Protein AF-F6IHV5-F1 (afdb_monomer_lite)

Sequence (826 aa):
MSTTQKGNAFRDAVAQLLRAAGFSHTETEVQLGYKNADVSAVWLRDEVAGEQRYAFETKAYSSSLKLGECSQFAYDYGPLISNDTIDQAWLVSQGPITPEGRKAAQSQRGLQAMTFAELQRRLMRLDPYLKALVEAHQRSRLAEYYVPPETATGEDLAAFVEAWQAEQDAPPLFVLGPYGKGKSTFANHLAATMAARALDDPTARVPILVRLGEIADEQSLEGLLGKVLASQHRVPGYHFDTFAALNRNGRFLVIYDGFDEMKHGLTPSKFQTVLAELMKLDQGDARILVLGRDTAFHDDVEFKAVIDGVETTPAGRSVPTPGRRAYRHVEIRGFTPDEARSYVERYFPIRAAEEQDGPATDPKWVEQRVAELVSGRFDQLLERPVHAQMLCEIAAHSDQLRTDMSVYELFDSFVHYLLLRELEKRGRDKDFPIKVRRRFNASLAWWLWERGGASTTTLNDIPQSLCDEAARDISHSLQKEEMRRELIQGCLIEKGAQTIYFHRSIQEFLAAEYLIETDLLQRGGYGANWLQTLTSAVTPEVIEFVVAGANVNLERRERALKWFDALSSARAYRVPLAGFDLFIQLAKAVDGTLPAVPDSPWLVWLAFFMRTGAKDFAHRGRNTFPVLADMLLAARDADREVQAAILYALSRILFHARGGQDGSVALAASAHLPVERIKALVAEAAAKKSERQIVRYNEDYLLWSLLRSWRVERNDADVLTLMIDVTRMHDDAMGVMPDGFDSDVDNPQQTVSLTVQSLYVALGNRKPPVSERDIDAIRPFFNDAKLRAAFSPVEIIHRQTAPVLETAPPVRVAKPKLGLRTAQRE

Secondary structure (DSSP, 8-state):
--HHHHHHHHHHHHHHHHHHTT-EEEEEEEEETTEEEEEEEEEE-STTS-EEEEEEEEE--SSPBPHHHHHHHHHHHHHHHHTTS-SEEEEEESS-B-HHHHHHHTSSTTEEEEEHHHHHHHHS--HHHHHHHHHHHHHTTHHHH----BBTTS-BHHHHHHHHHHSTTPPPEEEE--TTSSHHHHHHHHHHHHHHHHHH-TTSPEEEEEEGGGSTT--SHHHHHIIIIIIIS--TT--HHHHHHHHHTT-EEEEEE-HHHHHTTS-HHHHHHHHHHHGGG--TT-EEEEEE-GGGTSS-HHHHHHHHTEEE-TTS-EEEPTT-PPPEEEEBP---HHHHHHHHHHHHHHHHTT-SSSGGGSHHHHHHHHHHHTSSTTHHHHTSHHHHHHHHHHHTSSSS--TT--HHHHHHHHHHHHHHHHHTSTT--TTS-HHHHHHHHHHHHHHHHHTT--SEEETTT--HHHHHHHTTT------HHHHHHHHHHTSSSEE-SSEEE--HHHHHHHHHHHHHHS-GGGSTTSGGGHHHHHHHH--HHHHHHHHHHHTSSHHHHHHHHHHHHHHHT---S-B-HHHHHHHHHHHHHTTEE--SS-SSHHHHHHHHHHHH--SSSS---TTHHHHHHHHHHHTTTS-HHHHHHHHHHHHHHHHT--S--HHHHHHHHHHHS-HHHHHHHHHHHHH-TTS-EEEETTT-HHHHHHHHHEEEEE-TT--EEEEEEHHHHHHHHHHH----BPP--SS---EEEEEHHHHHHHHHHSSSPPPHHHHHHHHHHHH-HHHHTTEEEE-------S----------------EE------

Structure (mmCIF, N/CA/C/O backbone):
data_AF-F6IHV5-F1
#
_entry.id   AF-F6IHV5-F1
#
loop_
_atom_site.group_PDB
_atom_site.id
_atom_site.type_symbol
_atom_site.label_atom_id
_atom_site.label_alt_id
_atom_site.label_comp_id
_atom_site.label_asym_id
_atom_site.label_entity_id
_atom_site.label_seq_id
_atom_site.pdbx_PDB_ins_code
_atom_site.Cartn_x
_atom_site.Cartn_y
_atom_site.Cartn_z
_atom_site.occupancy
_atom_site.B_iso_or_equiv
_atom_site.auth_seq_id
_atom_site.auth_comp_id
_atom_site.auth_asym_id
_atom_site.auth_atom_id
_atom_site.pdbx_PDB_model_num
ATOM 1 N N . MET A 1 1 ? -2.225 33.677 29.943 1.00 59.94 1 MET A N 1
ATOM 2 C CA . MET A 1 1 ? -3.652 34.031 30.121 1.00 59.94 1 MET A CA 1
ATOM 3 C C . MET A 1 1 ? -3.919 34.389 31.574 1.00 59.94 1 MET A C 1
ATOM 5 O O . MET A 1 1 ? -3.449 33.661 32.446 1.00 59.94 1 MET A O 1
ATOM 9 N N . SER A 1 2 ? -4.646 35.481 31.827 1.00 79.31 2 SER A N 1
ATOM 10 C CA . SER A 1 2 ? -5.151 35.846 33.162 1.00 79.31 2 SER A CA 1
ATOM 11 C C . SER A 1 2 ? -6.234 34.868 33.644 1.00 79.31 2 SER A C 1
ATOM 13 O O . SER A 1 2 ? -6.795 34.118 32.845 1.00 79.31 2 SER A O 1
ATOM 15 N N . THR A 1 3 ? -6.552 34.867 34.943 1.00 80.62 3 THR A N 1
ATOM 16 C CA . THR A 1 3 ? -7.609 34.008 35.516 1.00 80.62 3 THR A CA 1
ATOM 17 C C . THR A 1 3 ? -8.965 34.244 34.845 1.00 80.62 3 THR A C 1
ATOM 19 O O . THR A 1 3 ? -9.646 33.285 34.497 1.00 80.62 3 THR A O 1
ATOM 22 N N . THR A 1 4 ? -9.313 35.503 34.566 1.00 83.69 4 THR A N 1
ATOM 23 C CA . THR A 1 4 ? -10.543 35.874 33.849 1.00 83.69 4 THR A CA 1
ATOM 24 C C . THR A 1 4 ? -10.540 35.377 32.404 1.00 83.69 4 THR A C 1
ATOM 26 O O . THR A 1 4 ? -11.540 34.851 31.939 1.00 83.69 4 THR A O 1
ATOM 29 N N . GLN A 1 5 ? -9.406 35.465 31.697 1.00 83.81 5 GLN A N 1
ATOM 30 C CA . GLN A 1 5 ? -9.295 34.932 30.332 1.00 83.81 5 GLN A CA 1
ATOM 31 C C . GLN A 1 5 ? -9.483 33.411 30.294 1.00 83.81 5 GLN A C 1
ATOM 33 O O . GLN A 1 5 ? -10.141 32.907 29.390 1.00 83.81 5 GLN A O 1
ATOM 38 N N . LYS A 1 6 ? -8.940 32.684 31.281 1.00 84.19 6 LYS A N 1
ATOM 39 C CA . LYS A 1 6 ? -9.135 31.230 31.401 1.00 84.19 6 LYS A CA 1
ATOM 40 C C . LYS A 1 6 ? -10.591 30.869 31.708 1.00 84.19 6 LYS A C 1
ATOM 42 O O . LYS A 1 6 ? -11.108 29.928 31.118 1.00 84.19 6 LYS A O 1
ATOM 47 N N . GLY A 1 7 ? -11.243 31.627 32.594 1.00 86.56 7 GLY A N 1
ATOM 48 C CA . GLY A 1 7 ? -12.666 31.464 32.905 1.00 86.56 7 GLY A CA 1
ATOM 49 C C . GLY A 1 7 ? -13.552 31.677 31.677 1.00 86.56 7 GLY A C 1
ATOM 50 O O . GLY A 1 7 ? -14.315 30.786 31.318 1.00 86.56 7 GLY A O 1
ATOM 51 N N . ASN A 1 8 ? -13.368 32.797 30.972 1.00 90.62 8 ASN A N 1
ATOM 52 C CA . ASN A 1 8 ? -14.139 33.117 29.768 1.00 90.62 8 ASN A CA 1
ATOM 53 C C . ASN A 1 8 ? -13.932 32.072 28.662 1.00 90.62 8 ASN A C 1
ATOM 55 O O . ASN A 1 8 ? -14.901 31.624 28.062 1.00 90.62 8 ASN A O 1
ATOM 59 N N . ALA A 1 9 ? -12.691 31.627 28.435 1.00 88.75 9 ALA A N 1
ATOM 60 C CA . ALA A 1 9 ? -12.407 30.590 27.444 1.00 88.75 9 ALA A CA 1
ATOM 61 C C . ALA A 1 9 ? -13.119 29.263 27.766 1.00 88.75 9 ALA A C 1
ATOM 63 O O . ALA A 1 9 ? -13.637 28.606 26.864 1.00 88.75 9 ALA A O 1
ATOM 64 N N . PHE A 1 10 ? -13.180 28.874 29.045 1.00 91.31 10 PHE A N 1
ATOM 65 C CA . PHE A 1 10 ? -13.882 27.659 29.461 1.00 91.31 10 PHE A CA 1
ATOM 66 C C . PHE A 1 10 ? -15.405 27.789 29.322 1.00 91.31 10 PHE A C 1
ATOM 68 O O . PHE A 1 10 ? -16.044 26.880 28.793 1.00 91.31 10 PHE A O 1
ATOM 75 N N . ARG A 1 11 ? -15.981 28.932 29.717 1.00 94.00 11 ARG A N 1
ATOM 76 C CA . ARG A 1 11 ? -17.395 29.259 29.473 1.00 94.00 11 ARG A CA 1
ATOM 77 C C . ARG A 1 11 ? -17.742 29.148 27.991 1.00 94.00 11 ARG A C 1
ATOM 79 O O . ARG A 1 11 ? -18.710 28.478 27.634 1.00 94.00 11 ARG A O 1
ATOM 86 N N . ASP A 1 12 ? -16.940 29.772 27.134 1.00 92.19 12 ASP A N 1
ATOM 87 C CA . ASP A 1 12 ? -17.179 29.797 25.690 1.00 92.19 12 ASP A CA 1
ATOM 88 C C . ASP A 1 12 ? -17.082 28.387 25.084 1.00 92.19 12 ASP A C 1
ATOM 90 O O . ASP A 1 12 ? -17.899 28.024 24.235 1.00 92.19 12 ASP A O 1
ATOM 94 N N . ALA A 1 13 ? -16.162 27.549 25.578 1.00 89.31 13 ALA A N 1
ATOM 95 C CA . ALA A 1 13 ? -16.065 26.142 25.190 1.00 89.31 13 ALA A CA 1
ATOM 96 C C . ALA A 1 13 ? -17.309 25.328 25.598 1.00 89.31 13 ALA A C 1
ATOM 98 O O . ALA A 1 13 ? -17.811 24.529 24.802 1.00 89.31 13 ALA A O 1
ATOM 99 N N . VAL A 1 14 ? -17.845 25.548 26.808 1.00 92.00 14 VAL A N 1
ATOM 100 C CA . VAL A 1 14 ? -19.097 24.916 27.267 1.00 92.00 14 VAL A CA 1
ATOM 101 C C . VAL A 1 14 ? -20.276 25.366 26.401 1.00 92.00 14 VAL A C 1
ATOM 103 O O . VAL A 1 14 ? -21.025 24.521 25.913 1.00 92.00 14 VAL A O 1
ATOM 106 N N . ALA A 1 15 ? -20.416 26.668 26.138 1.00 92.69 15 ALA A N 1
ATOM 107 C CA . ALA A 1 15 ? -21.481 27.202 25.290 1.00 92.69 15 ALA A CA 1
ATOM 108 C C . ALA A 1 15 ? -21.419 26.646 23.857 1.00 92.69 15 ALA A C 1
ATOM 110 O O . ALA A 1 15 ? -22.440 26.240 23.299 1.00 92.69 15 ALA A O 1
ATOM 111 N N . GLN A 1 16 ? -20.222 26.573 23.265 1.00 90.31 16 GLN A N 1
ATOM 112 C CA . GLN A 1 16 ? -20.034 26.007 21.929 1.00 90.31 16 GLN A CA 1
ATOM 113 C C . GLN A 1 16 ? -20.423 24.524 21.879 1.00 90.31 16 GLN A C 1
ATOM 115 O O . GLN A 1 16 ? -21.086 24.097 20.932 1.00 90.31 16 GLN A O 1
ATOM 120 N N . LEU A 1 17 ? -20.046 23.747 22.899 1.00 90.38 17 LEU A N 1
ATOM 121 C CA . LEU A 1 17 ? -20.397 22.332 22.994 1.00 90.38 17 LEU A CA 1
ATOM 122 C C . LEU A 1 17 ? -21.914 22.120 23.134 1.00 90.38 17 LEU A C 1
ATOM 124 O O . LEU A 1 17 ? -22.463 21.228 22.493 1.00 90.38 17 LEU A O 1
ATOM 128 N N . LEU A 1 18 ? -22.596 22.945 23.933 1.00 91.62 18 LEU A N 1
ATOM 129 C CA . LEU A 1 18 ? -24.050 22.867 24.110 1.00 91.62 18 LEU A CA 1
ATOM 130 C C . LEU A 1 18 ? -24.802 23.187 22.811 1.00 91.62 18 LEU A C 1
ATOM 132 O O . LEU A 1 18 ? -25.687 22.423 22.425 1.00 91.62 18 LEU A O 1
ATOM 136 N N . ARG A 1 19 ? -24.402 24.241 22.084 1.00 91.19 19 ARG A N 1
ATOM 137 C CA . ARG A 1 19 ? -24.963 24.550 20.752 1.00 91.19 19 ARG A CA 1
ATOM 138 C C . ARG A 1 19 ? -24.826 23.365 19.806 1.00 91.19 19 ARG A C 1
ATOM 140 O O . ARG A 1 19 ? -25.797 22.951 19.185 1.00 91.19 19 ARG A O 1
ATOM 147 N N . ALA A 1 20 ? -23.626 22.793 19.750 1.00 87.44 20 ALA A N 1
ATOM 148 C CA . ALA A 1 20 ? -23.327 21.643 18.910 1.00 87.44 20 ALA A CA 1
ATOM 149 C C . ALA A 1 20 ? -24.119 20.385 19.305 1.00 87.44 20 ALA A C 1
ATOM 151 O O . ALA A 1 20 ? -24.352 19.525 18.462 1.00 87.44 20 ALA A O 1
ATOM 152 N N . ALA A 1 21 ? -24.532 20.265 20.568 1.00 87.25 21 ALA A N 1
ATOM 153 C CA . ALA A 1 21 ? -25.369 19.176 21.063 1.00 87.25 21 ALA A CA 1
ATOM 154 C C . ALA A 1 21 ? -26.874 19.371 20.808 1.00 87.25 21 ALA A C 1
ATOM 156 O O . ALA A 1 21 ? -27.651 18.487 21.157 1.00 87.25 21 ALA A O 1
ATOM 157 N N . GLY A 1 22 ? -27.290 20.497 20.213 1.00 86.06 22 GLY A N 1
ATOM 158 C CA . GLY A 1 22 ? -28.692 20.788 19.898 1.00 86.06 22 GLY A CA 1
ATOM 159 C C . GLY A 1 22 ? -29.412 21.677 20.916 1.00 86.06 22 GLY A C 1
ATOM 160 O O . GLY A 1 22 ? -30.626 21.846 20.821 1.00 86.06 22 GLY A O 1
ATOM 161 N N . PHE A 1 23 ? -28.699 22.277 21.878 1.00 89.44 23 PHE A N 1
ATOM 162 C CA . PHE A 1 23 ? -29.297 23.293 22.746 1.00 89.44 23 PHE A CA 1
ATOM 163 C C . PHE A 1 23 ? -29.522 24.592 21.955 1.00 89.44 23 PHE A C 1
ATOM 165 O O . PHE A 1 23 ? -28.582 25.259 21.512 1.00 89.44 23 PHE A O 1
ATOM 172 N N . SER A 1 24 ? -30.789 24.966 21.795 1.00 86.31 24 SER A N 1
ATOM 173 C CA . SER A 1 24 ? -31.208 26.216 21.157 1.00 86.31 24 SER A CA 1
ATOM 174 C C . SER A 1 24 ? -31.009 27.414 22.094 1.00 86.31 24 SER A C 1
ATOM 176 O O . SER A 1 24 ? -30.840 27.238 23.300 1.00 86.31 24 SER A O 1
ATOM 178 N N . HIS A 1 25 ? -31.009 28.636 21.546 1.00 88.81 25 HIS A N 1
ATOM 179 C CA . HIS A 1 25 ? -30.928 29.883 22.328 1.00 88.81 25 HIS A CA 1
ATOM 180 C C . HIS A 1 25 ? -29.775 29.902 23.354 1.00 88.81 25 HIS A C 1
ATOM 182 O O . HIS A 1 25 ? -29.938 30.359 24.480 1.00 88.81 25 HIS A O 1
ATOM 188 N N . THR A 1 26 ? -28.613 29.348 22.984 1.00 90.75 26 THR A N 1
ATOM 189 C CA . THR A 1 26 ? -27.458 29.272 23.890 1.00 90.75 26 THR A CA 1
ATOM 190 C C . THR A 1 26 ? -26.708 30.609 23.932 1.00 90.75 26 THR A C 1
ATOM 192 O O . THR A 1 26 ? -25.952 30.928 23.003 1.00 90.75 26 THR A O 1
ATOM 195 N N . GLU A 1 27 ? -26.859 31.352 25.022 1.00 92.12 27 GLU A N 1
ATOM 196 C CA . GLU A 1 27 ? -26.277 32.678 25.266 1.00 92.12 27 GLU A CA 1
ATOM 197 C C . GLU A 1 27 ? -25.306 32.652 26.458 1.00 92.12 27 GLU A C 1
ATOM 199 O O . GLU A 1 27 ? -25.455 31.846 27.374 1.00 92.12 27 GLU A O 1
ATOM 204 N N . THR A 1 28 ? -24.290 33.516 26.443 1.00 94.12 28 THR A N 1
ATOM 205 C CA . THR A 1 28 ? -23.279 33.633 27.512 1.00 94.12 28 THR A CA 1
ATOM 206 C C . THR A 1 28 ? -23.487 34.909 28.322 1.00 94.12 28 THR A C 1
ATOM 208 O O . THR A 1 28 ? -23.815 35.929 27.720 1.00 94.12 28 THR A O 1
ATOM 211 N N . GLU A 1 29 ? -23.198 34.885 29.627 1.00 90.62 29 GLU A N 1
ATOM 212 C CA . GLU A 1 29 ? -23.318 36.044 30.540 1.00 90.62 29 GLU A CA 1
ATOM 213 C C . GLU A 1 29 ? -24.742 36.623 30.591 1.00 90.62 29 GLU A C 1
ATOM 215 O O . GLU A 1 29 ? -24.980 37.800 30.311 1.00 90.62 29 GLU A O 1
ATOM 220 N N . VAL A 1 30 ? -25.713 35.773 30.930 1.00 91.25 30 VAL A N 1
ATOM 221 C CA . VAL A 1 30 ? -27.144 36.106 30.887 1.00 91.25 30 VAL A CA 1
ATOM 222 C C . VAL A 1 30 ? -27.666 36.383 32.296 1.00 91.25 30 VAL A C 1
ATOM 224 O O . VAL A 1 30 ? -27.496 35.571 33.206 1.00 91.25 30 VAL A O 1
ATOM 227 N N . GLN A 1 31 ? -28.355 37.511 32.476 1.00 90.19 31 GLN A N 1
ATOM 228 C CA . GLN A 1 31 ? -29.027 37.858 33.731 1.00 90.19 31 GLN A CA 1
ATOM 229 C C . GLN A 1 31 ? -30.327 37.045 33.876 1.00 90.19 31 GLN A C 1
ATOM 231 O O . GLN A 1 31 ? -31.310 37.292 33.179 1.00 90.19 31 GLN A O 1
ATOM 236 N N . LEU A 1 32 ? -30.351 36.096 34.814 1.00 87.69 32 LEU A N 1
ATOM 237 C CA . LEU A 1 32 ? -31.505 35.257 35.147 1.00 87.69 32 LEU A CA 1
ATOM 238 C C . LEU A 1 32 ? -32.011 35.620 36.548 1.00 87.69 32 LEU A C 1
ATOM 240 O O . LEU A 1 32 ? -31.468 35.195 37.571 1.00 87.69 32 LEU A O 1
ATOM 244 N N . GLY A 1 33 ? -33.046 36.460 36.604 1.00 87.56 33 GLY A N 1
ATOM 245 C CA . GLY A 1 33 ? -33.508 37.041 37.864 1.00 87.56 33 GLY A CA 1
ATOM 246 C C . GLY A 1 33 ? -32.396 37.864 38.524 1.00 87.56 33 GLY A C 1
ATOM 247 O O . GLY A 1 33 ? -31.923 38.850 37.960 1.00 87.56 33 GLY A O 1
ATOM 248 N N . TYR A 1 34 ? -31.955 37.458 39.717 1.00 85.75 34 TYR A N 1
ATOM 249 C CA . TYR A 1 34 ? -30.904 38.154 40.472 1.00 85.75 34 TYR A CA 1
ATOM 250 C C . TYR A 1 34 ? -29.477 37.633 40.212 1.00 85.75 34 TYR A C 1
ATOM 252 O O . TYR A 1 34 ? -28.526 38.226 40.721 1.00 85.75 34 TYR A O 1
ATOM 260 N N . LYS A 1 35 ? -29.304 36.543 39.451 1.00 90.88 35 LYS A N 1
ATOM 261 C CA . LYS A 1 35 ? -28.001 35.908 39.195 1.00 90.88 35 LYS A CA 1
ATOM 262 C C . LYS A 1 35 ? -27.607 36.058 37.725 1.00 90.88 35 LYS A C 1
ATOM 264 O O . LYS A 1 35 ? -28.432 35.859 36.842 1.00 90.88 35 LYS A O 1
ATOM 269 N N . ASN A 1 36 ? -26.332 36.350 37.475 1.00 91.00 36 ASN A N 1
ATOM 270 C CA . ASN A 1 36 ? -25.738 36.238 36.143 1.00 91.00 36 ASN A CA 1
ATOM 271 C C . ASN A 1 36 ? -25.225 34.820 35.944 1.00 91.00 36 ASN A C 1
ATOM 273 O O . ASN A 1 36 ? -24.353 34.382 36.695 1.00 91.00 36 ASN A O 1
ATOM 277 N N . ALA A 1 37 ? -25.809 34.116 34.981 1.00 90.88 37 ALA A N 1
ATOM 278 C CA . ALA A 1 37 ? -25.386 32.785 34.598 1.00 90.88 37 ALA A CA 1
ATOM 279 C C . ALA A 1 37 ? -24.328 32.848 33.502 1.00 90.88 37 ALA A C 1
ATOM 281 O O . ALA A 1 37 ? -24.464 33.606 32.538 1.00 90.88 37 ALA A O 1
ATOM 282 N N . ASP A 1 38 ? -23.309 32.001 33.629 1.00 92.19 38 ASP A N 1
ATOM 283 C CA . ASP A 1 38 ? -22.222 31.923 32.655 1.00 92.19 38 ASP A CA 1
ATOM 284 C C . ASP A 1 38 ? -22.755 31.520 31.273 1.00 92.19 38 ASP A C 1
ATOM 286 O O . ASP A 1 38 ? -22.367 32.111 30.263 1.00 92.19 38 ASP A O 1
ATOM 290 N N . VAL A 1 39 ? -23.673 30.546 31.221 1.00 92.88 39 VAL A N 1
ATOM 291 C CA . VAL A 1 39 ? -24.385 30.147 29.997 1.00 92.88 39 VAL A CA 1
ATOM 292 C C . VAL A 1 39 ? -25.862 29.890 30.304 1.00 92.88 39 VAL A C 1
ATOM 294 O O . VAL A 1 39 ? -26.188 29.228 31.287 1.00 92.88 39 VAL A O 1
ATOM 297 N N . SER A 1 40 ? -26.769 30.347 29.443 1.00 92.31 40 SER A N 1
ATOM 298 C CA . SER A 1 40 ? -28.181 29.942 29.435 1.00 92.31 40 SER A CA 1
ATOM 299 C C . SER A 1 40 ? -28.514 29.282 28.103 1.00 92.31 40 SER A C 1
ATOM 301 O O . SER A 1 40 ? -27.991 29.703 27.075 1.00 92.31 40 SER A O 1
ATOM 303 N N . ALA A 1 41 ? -29.327 28.225 28.111 1.00 92.25 41 ALA A N 1
ATOM 304 C CA . ALA A 1 41 ? -29.719 27.524 26.892 1.00 92.25 41 ALA A CA 1
ATOM 305 C C . ALA A 1 41 ? -31.085 26.840 27.029 1.00 92.25 41 ALA A C 1
ATOM 307 O O . ALA A 1 41 ? -31.530 26.538 28.135 1.00 92.25 41 ALA A O 1
ATOM 308 N N . VAL A 1 42 ? -31.731 26.535 25.904 1.00 86.44 42 VAL A N 1
ATOM 309 C CA . VAL A 1 42 ? -33.035 25.860 25.858 1.00 86.44 42 VAL A CA 1
ATOM 310 C C . VAL A 1 42 ? -32.913 24.521 25.142 1.00 86.44 42 VAL A C 1
ATOM 312 O O . VAL A 1 42 ? -32.510 24.448 23.978 1.00 86.44 42 VAL A O 1
ATOM 315 N N . TRP A 1 43 ? -33.295 23.449 25.831 1.00 84.62 43 TRP A N 1
ATOM 316 C CA . TRP A 1 43 ? -33.419 22.116 25.260 1.00 84.62 43 TRP A CA 1
ATOM 317 C C . TRP A 1 43 ? -34.855 21.871 24.805 1.00 84.62 43 TRP A C 1
ATOM 319 O O . TRP A 1 43 ? -35.772 21.789 25.624 1.00 84.62 43 TRP A O 1
ATOM 329 N N . LEU A 1 44 ? -35.045 21.714 23.499 1.00 77.44 44 LEU A N 1
ATOM 330 C CA . LEU A 1 44 ? -36.303 21.251 22.930 1.00 77.44 44 LEU A CA 1
ATOM 331 C C . LEU A 1 44 ? -36.341 19.733 23.064 1.00 77.44 44 LEU A C 1
ATOM 333 O O . LEU A 1 44 ? -35.724 19.000 22.291 1.00 77.44 44 LEU A O 1
ATOM 337 N N . ARG A 1 45 ? -37.023 19.249 24.101 1.00 59.06 45 ARG A N 1
ATOM 338 C CA . ARG A 1 45 ? -37.309 17.824 24.208 1.00 59.06 45 ARG A CA 1
ATOM 339 C C . ARG A 1 45 ? -38.401 17.531 23.178 1.00 59.06 45 ARG A C 1
ATOM 341 O O . ARG A 1 45 ? -39.352 18.300 23.107 1.00 59.06 45 ARG A O 1
ATOM 348 N N . ASP A 1 46 ? -38.200 16.476 22.386 1.00 57.84 46 ASP A N 1
ATOM 349 C CA . ASP A 1 46 ? -39.098 15.938 21.345 1.00 57.84 46 ASP A CA 1
ATOM 350 C C . ASP A 1 46 ? -40.571 16.348 21.551 1.00 57.84 46 ASP A C 1
ATOM 352 O O . ASP A 1 46 ? -41.027 16.262 22.693 1.00 57.84 46 ASP A O 1
ATOM 356 N N . GLU A 1 47 ? -41.278 16.783 20.491 1.00 56.62 47 GLU A N 1
ATOM 357 C CA . GLU A 1 47 ? -42.473 17.681 20.456 1.00 56.62 47 GLU A CA 1
ATOM 358 C C . GLU A 1 47 ? -43.534 17.512 21.574 1.00 56.62 47 GLU A C 1
ATOM 360 O O . GLU A 1 47 ? -44.292 18.428 21.884 1.00 56.62 47 GLU A O 1
ATOM 365 N N . VAL A 1 48 ? -43.576 16.348 22.212 1.00 61.25 48 VAL A N 1
ATOM 366 C CA . VAL A 1 48 ? -44.454 15.940 23.311 1.00 61.25 48 VAL A CA 1
ATOM 367 C C . VAL A 1 48 ? -44.074 16.529 24.682 1.00 61.25 48 VAL A C 1
ATOM 369 O O . VAL A 1 48 ? -44.954 16.730 25.518 1.00 61.25 48 VAL A O 1
ATOM 372 N N . ALA A 1 49 ? -42.788 16.759 24.971 1.00 65.62 49 ALA A N 1
ATOM 373 C CA . ALA A 1 49 ? -42.316 17.060 26.333 1.00 65.62 49 ALA A CA 1
ATOM 374 C C . ALA A 1 49 ? -42.022 18.548 26.616 1.00 65.62 49 ALA A C 1
ATOM 376 O O . ALA A 1 49 ? -41.757 18.890 27.771 1.00 65.62 49 ALA A O 1
ATOM 377 N N . GLY A 1 50 ? -42.112 19.411 25.600 1.00 73.19 50 GLY A N 1
ATOM 378 C CA . GLY A 1 50 ? -41.939 20.862 25.715 1.00 73.19 50 GLY A CA 1
ATOM 379 C C . GLY A 1 50 ? -40.487 21.339 25.860 1.00 73.19 50 GLY A C 1
ATOM 380 O O . GLY A 1 50 ? -39.540 20.554 25.969 1.00 73.19 50 GLY A O 1
ATOM 381 N N . GLU A 1 51 ? -40.323 22.663 25.847 1.00 85.38 51 GLU A N 1
ATOM 382 C CA . GLU A 1 51 ? -39.046 23.346 26.072 1.00 85.38 51 GLU A CA 1
ATOM 383 C C . GLU A 1 51 ? -38.595 23.225 27.532 1.00 85.38 51 GLU A C 1
ATOM 385 O O . GLU A 1 51 ? -39.380 23.423 28.459 1.00 85.38 51 GLU A O 1
ATOM 390 N N . GLN A 1 52 ? -37.311 22.938 27.741 1.00 89.25 52 GLN A N 1
ATOM 391 C CA . GLN A 1 52 ? -36.664 22.994 29.049 1.00 89.25 52 GLN A CA 1
ATOM 392 C C . GLN A 1 52 ? -35.557 24.047 29.047 1.00 89.25 52 GLN A C 1
ATOM 394 O O . GLN A 1 52 ? -34.639 23.990 28.230 1.00 89.25 52 GLN A O 1
ATOM 399 N N . ARG A 1 53 ? -35.608 24.986 29.991 1.00 92.56 53 ARG A N 1
ATOM 400 C CA . ARG A 1 53 ? -34.631 26.064 30.172 1.00 92.56 53 ARG A CA 1
ATOM 401 C C . ARG A 1 53 ? -33.530 25.627 31.129 1.00 92.56 53 ARG A C 1
ATOM 403 O O . ARG A 1 53 ? -33.789 25.232 32.267 1.00 92.56 53 ARG A O 1
ATOM 410 N N . TYR A 1 54 ? -32.295 25.736 30.668 1.00 94.56 54 TYR A N 1
ATOM 411 C CA . TYR A 1 54 ? -31.089 25.391 31.401 1.00 94.56 54 TYR A CA 1
ATOM 412 C C . TYR A 1 54 ? -30.266 26.644 31.702 1.00 94.56 54 TYR A C 1
ATOM 414 O O . TYR A 1 54 ? -30.107 27.526 30.855 1.00 94.56 54 TYR A O 1
ATOM 422 N N . ALA A 1 55 ? -29.683 26.681 32.896 1.00 95.19 55 ALA A N 1
ATOM 423 C CA . ALA A 1 55 ? -28.567 27.557 33.221 1.00 95.19 55 ALA A CA 1
ATOM 424 C C . ALA A 1 55 ? -27.321 26.723 33.535 1.00 95.19 55 ALA A C 1
ATOM 426 O O . ALA A 1 55 ? -27.414 25.645 34.121 1.00 95.19 55 ALA A O 1
ATOM 427 N N . PHE A 1 56 ? -26.148 27.215 33.166 1.00 96.00 56 PHE A N 1
ATOM 428 C CA . PHE A 1 56 ? -24.879 26.563 33.442 1.00 96.00 56 PHE A CA 1
ATOM 429 C C . PHE A 1 56 ? -23.945 27.549 34.132 1.00 96.00 56 PHE A C 1
ATOM 431 O O . PHE A 1 56 ? -23.779 28.678 33.678 1.00 96.00 56 PHE A O 1
ATOM 438 N N . GLU A 1 57 ? -23.326 27.092 35.214 1.00 95.88 57 GLU A N 1
ATOM 439 C CA . GLU A 1 57 ? -22.243 27.787 35.909 1.00 95.88 57 GLU A CA 1
ATOM 440 C C . GLU A 1 57 ? -20.947 27.026 35.626 1.00 95.88 57 GLU A C 1
ATOM 442 O O . GLU A 1 57 ? -20.905 25.800 35.743 1.00 95.88 57 GLU A O 1
ATOM 447 N N . THR A 1 58 ? -19.879 27.729 35.273 1.00 95.00 58 THR A N 1
ATOM 448 C CA . THR A 1 58 ? -18.615 27.142 34.836 1.00 95.00 58 THR A CA 1
ATOM 449 C C . THR A 1 58 ? -17.477 27.483 35.794 1.00 95.00 58 THR A C 1
ATOM 451 O O . THR A 1 58 ? -17.327 28.604 36.274 1.00 95.00 58 THR A O 1
ATOM 454 N N . LYS A 1 59 ? -16.637 26.493 36.114 1.00 92.88 59 LYS A N 1
ATOM 455 C CA . LYS A 1 59 ? -15.478 26.675 37.004 1.00 92.88 59 LYS A CA 1
ATOM 456 C C . LYS A 1 59 ? -14.216 26.078 36.387 1.00 92.88 59 LYS A C 1
ATOM 458 O O . LYS A 1 59 ? -14.011 24.865 36.434 1.00 92.88 59 LYS A O 1
ATOM 463 N N . ALA A 1 60 ? -13.341 26.943 35.870 1.00 88.81 60 ALA A N 1
ATOM 464 C CA . ALA A 1 60 ? -12.079 26.597 35.197 1.00 88.81 60 ALA A CA 1
ATOM 465 C C . ALA A 1 60 ? -10.917 26.247 36.162 1.00 88.81 60 ALA A C 1
ATOM 467 O O . ALA A 1 60 ? -9.757 26.589 35.919 1.00 88.81 60 ALA A O 1
ATOM 468 N N . TYR A 1 61 ? -11.215 25.620 37.305 1.00 84.25 61 TYR A N 1
ATOM 469 C CA . TYR A 1 61 ? -10.188 25.182 38.254 1.00 84.25 61 TYR A CA 1
ATOM 470 C C . TYR A 1 61 ? -9.626 23.824 37.843 1.00 84.25 61 TYR A C 1
ATOM 472 O O . TYR A 1 61 ? -10.385 22.899 37.581 1.00 84.25 61 TYR A O 1
ATOM 480 N N . SER A 1 62 ? -8.298 23.688 37.838 1.00 74.00 62 SER A N 1
ATOM 481 C CA . SER A 1 62 ? -7.630 22.394 37.649 1.00 74.00 62 SER A CA 1
ATOM 482 C C . SER A 1 62 ? -7.625 21.535 38.919 1.00 74.00 62 SER A C 1
ATOM 484 O O . SER A 1 62 ? -7.507 20.315 38.842 1.00 74.00 62 SER A O 1
ATOM 486 N N . SER A 1 63 ? -7.752 22.156 40.095 1.00 85.06 63 SER A N 1
ATOM 487 C CA . SER A 1 63 ? -7.857 21.478 41.389 1.00 85.06 63 SER A CA 1
ATOM 488 C C . SER A 1 63 ? -9.307 21.140 41.739 1.00 85.06 63 SER A C 1
ATOM 490 O O . SER A 1 63 ? -10.244 21.655 41.130 1.00 85.06 63 SER A O 1
ATOM 492 N N . SER A 1 64 ? -9.501 20.271 42.738 1.00 88.50 64 SER A N 1
ATOM 493 C CA . SER A 1 64 ? -10.848 19.836 43.104 1.00 88.50 64 SER A CA 1
ATOM 494 C C . SER A 1 64 ? -11.720 20.987 43.608 1.00 88.50 64 SER A C 1
ATOM 496 O O . SER A 1 64 ? -11.362 21.648 44.591 1.00 88.50 64 SER A O 1
ATOM 498 N N . LEU A 1 65 ? -12.893 21.159 42.995 1.00 90.12 65 LEU A N 1
ATOM 499 C CA . LEU A 1 65 ? -13.895 22.139 43.399 1.00 90.12 65 LEU A CA 1
ATOM 500 C C . LEU A 1 65 ? -14.413 21.812 44.806 1.00 90.12 65 LEU A C 1
ATOM 502 O O . LEU A 1 65 ? -14.854 20.692 45.076 1.00 90.12 65 LEU A O 1
ATOM 506 N N . LYS A 1 66 ? -14.306 22.784 45.717 1.00 91.12 66 LYS A N 1
ATOM 507 C CA . LYS A 1 66 ? -14.574 22.611 47.152 1.00 91.12 66 LYS A CA 1
ATOM 508 C C . LYS A 1 66 ? -16.053 22.815 47.493 1.00 91.12 66 LYS A C 1
ATOM 510 O O . LYS A 1 66 ? -16.805 23.422 46.733 1.00 91.12 66 LYS A O 1
ATOM 515 N N . LEU A 1 67 ? -16.435 22.364 48.692 1.00 91.44 67 LEU A N 1
ATOM 516 C CA . LEU A 1 67 ? -17.795 22.463 49.233 1.00 91.44 67 LEU A CA 1
ATOM 517 C C . LEU A 1 67 ? -18.378 23.882 49.157 1.00 91.44 67 LEU A C 1
ATOM 519 O O . LEU A 1 67 ? -19.520 24.029 48.745 1.00 91.44 67 LEU A O 1
ATOM 523 N N . GLY A 1 68 ? -17.602 24.911 49.514 1.00 91.44 68 GLY A N 1
ATOM 524 C CA . GLY A 1 68 ? -18.080 26.300 49.540 1.00 91.44 68 GLY A CA 1
ATOM 525 C C . GLY A 1 68 ? -18.634 26.780 48.194 1.00 91.44 68 GLY A C 1
ATOM 526 O O . GLY A 1 68 ? -19.762 27.255 48.140 1.00 91.44 68 GLY A O 1
ATOM 527 N N . GLU A 1 69 ? -17.888 26.570 47.105 1.00 91.50 69 GLU A N 1
ATOM 528 C CA . GLU A 1 69 ? -18.312 26.936 45.741 1.00 91.50 69 GLU A CA 1
ATOM 529 C C . GLU A 1 69 ? -19.566 26.165 45.305 1.00 91.50 69 GLU A C 1
ATOM 531 O O . GLU A 1 69 ? -20.474 26.722 44.695 1.00 91.50 69 GLU A O 1
ATOM 536 N N . CYS A 1 70 ? -19.637 24.878 45.648 1.00 94.06 70 CYS A N 1
ATOM 537 C CA . CYS A 1 70 ? -20.772 24.027 45.299 1.00 94.06 70 CYS A CA 1
ATOM 538 C C . CYS A 1 70 ? -22.048 24.421 46.059 1.00 94.06 70 CYS A C 1
ATOM 540 O O . CYS A 1 70 ? -23.136 24.445 45.485 1.00 94.06 70 CYS A O 1
ATOM 542 N N . SER A 1 71 ? -21.913 24.753 47.345 1.00 93.75 71 SER A N 1
ATOM 543 C CA . SER A 1 71 ? -23.007 25.276 48.166 1.00 93.75 71 SER A CA 1
ATOM 544 C C . SER A 1 71 ? -23.467 26.645 47.674 1.00 93.75 71 SER A C 1
ATOM 546 O O . SER A 1 71 ? -24.669 26.891 47.626 1.00 93.75 71 SER A O 1
ATOM 548 N N . GLN A 1 72 ? -22.533 27.514 47.268 1.00 94.25 72 GLN A N 1
ATOM 549 C CA . GLN A 1 72 ? -22.865 28.820 46.700 1.00 94.25 72 GLN A CA 1
ATOM 550 C C . GLN A 1 72 ? -23.651 28.671 45.397 1.00 94.25 72 GLN A C 1
ATOM 552 O O . GLN A 1 72 ? -24.671 29.327 45.229 1.00 94.25 72 GLN A O 1
ATOM 557 N N . PHE A 1 73 ? -23.243 27.758 44.512 1.00 95.75 73 PHE A N 1
ATOM 558 C CA . PHE A 1 73 ? -24.008 27.435 43.309 1.00 95.75 73 PHE A CA 1
ATOM 559 C C . PHE A 1 73 ? -25.447 27.006 43.643 1.00 95.75 73 PHE A C 1
ATOM 561 O O . PHE A 1 73 ? -26.399 27.533 43.070 1.00 95.75 73 PHE A O 1
ATOM 568 N N . ALA A 1 74 ? -25.631 26.092 44.600 1.00 94.81 74 ALA A N 1
ATOM 569 C CA . ALA A 1 74 ? -26.974 25.657 44.976 1.00 94.81 74 ALA A CA 1
ATOM 570 C C . ALA A 1 74 ? -27.819 26.783 45.589 1.00 94.81 74 ALA A C 1
ATOM 572 O O . ALA A 1 74 ? -29.018 26.858 45.330 1.00 94.81 74 ALA A O 1
ATOM 573 N N . TYR A 1 75 ? -27.195 27.666 46.369 1.00 94.44 75 TYR A N 1
ATOM 574 C CA . TYR A 1 75 ? -27.844 28.850 46.924 1.00 94.44 75 TYR A CA 1
ATOM 575 C C . TYR A 1 75 ? -28.251 29.853 45.832 1.00 94.44 75 TYR A C 1
ATOM 577 O O . TYR A 1 75 ? -29.365 30.371 45.860 1.00 94.44 75 TYR A O 1
ATOM 585 N N . ASP A 1 76 ? -27.383 30.087 44.846 1.00 93.69 76 ASP A N 1
ATOM 586 C CA . ASP A 1 76 ? -27.603 31.056 43.770 1.00 93.69 76 ASP A CA 1
ATOM 587 C C . ASP A 1 76 ? -28.697 30.603 42.798 1.00 93.69 76 ASP A C 1
ATOM 589 O O . ASP A 1 76 ? -29.564 31.397 42.443 1.00 93.69 76 ASP A O 1
ATOM 593 N N . TYR A 1 77 ? -28.677 29.338 42.373 1.00 95.44 77 TYR A N 1
ATOM 594 C CA . TYR A 1 77 ? -29.587 28.825 41.341 1.00 95.44 77 TYR A CA 1
ATOM 595 C C . TYR A 1 77 ? -30.833 28.147 41.907 1.00 95.44 77 TYR A C 1
ATOM 597 O O . TYR A 1 77 ? -31.823 27.973 41.193 1.00 95.44 77 TYR A O 1
ATOM 605 N N . GLY A 1 78 ? -30.813 27.774 43.188 1.00 94.19 78 GLY A N 1
ATOM 606 C CA . GLY A 1 78 ? -31.911 27.058 43.818 1.00 94.19 78 GLY A CA 1
ATOM 607 C C . GLY A 1 78 ? -33.256 27.799 43.735 1.00 94.19 78 GLY A C 1
ATOM 608 O O . GLY A 1 78 ? -34.230 27.234 43.228 1.00 94.19 78 GLY A O 1
ATOM 609 N N . PRO A 1 79 ? -33.309 29.079 44.151 1.00 94.50 79 PRO A N 1
ATOM 610 C CA . PRO A 1 79 ? -34.509 29.907 44.055 1.00 94.50 79 PRO A CA 1
ATOM 611 C C . PRO A 1 79 ? -34.977 30.181 42.619 1.00 94.50 79 PRO A C 1
ATOM 613 O O . PRO A 1 79 ? -36.173 30.353 42.406 1.00 94.50 79 PRO A O 1
ATOM 616 N N . LEU A 1 80 ? -34.075 30.197 41.628 1.00 93.75 80 LEU A N 1
ATOM 617 C CA . LEU A 1 80 ? -34.454 30.391 40.220 1.00 93.75 80 LEU A CA 1
ATOM 618 C C . LEU A 1 80 ? -35.264 29.210 39.673 1.00 93.75 80 LEU A C 1
ATOM 620 O O . LEU A 1 80 ? -36.171 29.418 38.868 1.00 93.75 80 LEU A O 1
ATOM 624 N N . ILE A 1 81 ? -34.961 27.993 40.134 1.00 93.56 81 ILE A N 1
ATOM 625 C CA . ILE A 1 81 ? -35.751 26.795 39.822 1.00 93.56 81 ILE A CA 1
ATOM 626 C C . ILE A 1 81 ? -37.089 26.836 40.560 1.00 93.56 81 ILE A C 1
ATOM 628 O O . ILE A 1 81 ? -38.128 26.614 39.955 1.00 93.56 81 ILE A O 1
ATOM 632 N N . SER A 1 82 ? -37.084 27.164 41.856 1.00 91.69 82 SER A N 1
ATOM 633 C CA . SER A 1 82 ? -38.312 27.217 42.665 1.00 91.69 82 SER A CA 1
ATOM 634 C C . SER A 1 82 ? -39.319 28.272 42.191 1.00 91.69 82 SER A C 1
ATOM 636 O O . SER A 1 82 ? -40.506 28.141 42.470 1.00 91.69 82 SER A O 1
ATOM 638 N N . ASN A 1 83 ? -38.845 29.306 41.491 1.00 92.31 83 ASN A N 1
ATOM 639 C CA . ASN A 1 83 ? -39.662 30.374 40.916 1.00 92.31 83 ASN A CA 1
ATOM 640 C C . ASN A 1 83 ? -39.931 30.180 39.408 1.00 92.31 83 ASN A C 1
ATOM 642 O O . ASN A 1 83 ? -40.277 31.152 38.735 1.00 92.31 83 ASN A O 1
ATOM 646 N N . ASP A 1 84 ? -39.700 28.981 38.857 1.00 90.19 84 ASP A N 1
ATOM 647 C CA . ASP A 1 84 ? -39.925 28.626 37.444 1.00 90.19 84 ASP A CA 1
ATOM 648 C C . ASP A 1 84 ? -39.231 29.561 36.426 1.00 90.19 84 ASP A C 1
ATOM 650 O O . ASP A 1 84 ? -39.659 29.699 35.274 1.00 90.19 84 ASP A O 1
ATOM 654 N N . THR A 1 85 ? -38.139 30.220 36.834 1.00 91.38 85 THR A N 1
ATOM 655 C CA . THR A 1 85 ? -37.320 31.059 35.941 1.00 91.38 85 THR A CA 1
ATOM 656 C C . THR A 1 85 ? -36.494 30.183 35.000 1.00 91.38 85 THR A C 1
ATOM 658 O O . THR A 1 85 ? -36.350 30.495 33.819 1.00 91.38 85 THR A O 1
ATOM 661 N N . ILE A 1 86 ? -35.994 29.062 35.521 1.00 93.38 86 ILE A N 1
ATOM 662 C CA . ILE A 1 86 ? -35.289 28.005 34.790 1.00 93.38 86 ILE A CA 1
ATOM 663 C C . ILE A 1 86 ? -35.762 26.638 35.281 1.00 93.38 86 ILE A C 1
ATOM 665 O O . ILE A 1 86 ? -36.212 26.507 36.414 1.00 93.38 86 ILE A O 1
ATOM 669 N N . ASP A 1 87 ? -35.607 25.609 34.455 1.00 93.19 87 ASP A N 1
ATOM 670 C CA . ASP A 1 87 ? -36.047 24.250 34.780 1.00 93.19 87 ASP A CA 1
ATOM 671 C C . ASP A 1 87 ? -34.898 23.394 35.336 1.00 93.19 87 ASP A C 1
ATOM 673 O O . ASP A 1 87 ? -35.120 22.455 36.108 1.00 93.19 87 ASP A O 1
ATOM 677 N N . GLN A 1 88 ? -33.656 23.691 34.936 1.00 94.75 88 GLN A N 1
ATOM 678 C CA . GLN A 1 88 ? -32.439 22.994 35.358 1.00 94.75 88 GLN A CA 1
ATOM 679 C C . GLN A 1 88 ? -31.266 23.975 35.512 1.00 94.75 88 GLN A C 1
ATOM 681 O O . GLN A 1 88 ? -31.129 24.905 34.720 1.00 94.75 88 GLN A O 1
ATOM 686 N N . ALA A 1 89 ? -30.368 23.725 36.469 1.00 95.62 89 ALA A N 1
ATOM 687 C CA . ALA A 1 89 ? -29.080 24.413 36.554 1.00 95.62 89 ALA A CA 1
ATOM 688 C C . ALA A 1 89 ? -27.924 23.428 36.757 1.00 95.62 89 ALA A C 1
ATOM 690 O O . ALA A 1 89 ? -27.981 22.567 37.642 1.00 95.62 89 ALA A O 1
ATOM 691 N N . TRP A 1 90 ? -26.876 23.528 35.939 1.00 96.19 90 TRP A N 1
ATOM 692 C CA . TRP A 1 90 ? -25.735 22.610 35.952 1.00 96.19 90 TRP A CA 1
ATOM 693 C C . TRP A 1 90 ? -24.427 23.344 36.265 1.00 96.19 90 TRP A C 1
ATOM 695 O O . TRP A 1 90 ? -23.997 24.225 35.528 1.00 96.19 90 TRP A O 1
ATOM 705 N N . LEU A 1 91 ? -23.755 22.930 37.334 1.00 96.00 91 LEU A N 1
ATOM 706 C CA . LEU A 1 91 ? -22.393 23.339 37.652 1.00 96.00 91 LEU A CA 1
ATOM 707 C C . LEU A 1 91 ? -21.405 22.451 36.890 1.00 96.00 91 LEU A C 1
ATOM 709 O O . LEU A 1 91 ? -21.333 21.246 37.140 1.00 96.00 91 LEU A O 1
ATOM 713 N N . VAL A 1 92 ? -20.641 23.045 35.978 1.00 95.38 92 VAL A N 1
ATOM 714 C CA . VAL A 1 92 ? -19.658 22.365 35.131 1.00 95.38 92 VAL A CA 1
ATOM 715 C C . VAL A 1 92 ? -18.254 22.772 35.565 1.00 95.38 92 VAL A C 1
ATOM 717 O O . VAL A 1 92 ? -17.847 23.924 35.418 1.00 95.38 92 VAL A O 1
ATOM 720 N N . SER A 1 93 ? -17.487 21.827 36.106 1.00 93.69 93 SER A N 1
ATOM 721 C CA . SER A 1 93 ? -16.102 22.074 36.527 1.00 93.69 93 SER A CA 1
ATOM 722 C C . SER A 1 93 ? -15.094 21.474 35.551 1.00 93.69 93 SER A C 1
ATOM 724 O O . SER A 1 93 ? -15.294 20.371 35.048 1.00 93.69 93 SER A O 1
ATOM 726 N N . GLN A 1 94 ? -13.995 22.181 35.286 1.00 89.44 94 GLN A N 1
ATOM 727 C CA . GLN A 1 94 ? -12.892 21.632 34.495 1.00 89.44 94 GLN A CA 1
ATOM 728 C C . GLN A 1 94 ? -12.139 20.531 35.264 1.00 89.44 94 GLN A C 1
ATOM 730 O O . GLN A 1 94 ? -11.755 19.525 34.673 1.00 89.44 94 GLN A O 1
ATOM 735 N N . GLY A 1 95 ? -11.956 20.709 36.574 1.00 87.19 95 GLY A N 1
ATOM 736 C CA . GLY A 1 95 ? -11.324 19.750 37.477 1.00 87.19 95 GLY A CA 1
ATOM 737 C C . GLY A 1 95 ? -12.325 18.861 38.229 1.00 87.19 95 GLY A C 1
ATOM 738 O O . GLY A 1 95 ? -13.541 18.991 38.064 1.00 87.19 95 GLY A O 1
ATOM 739 N N . PRO A 1 96 ? -11.833 17.942 39.081 1.00 89.94 96 PRO A N 1
ATOM 740 C CA . PRO A 1 96 ? -12.685 17.075 39.892 1.00 89.94 96 PRO A CA 1
ATOM 741 C C . PRO A 1 96 ? -13.584 17.864 40.857 1.00 89.94 96 PRO A C 1
ATOM 743 O O . PRO A 1 96 ? -13.254 18.972 41.266 1.00 89.94 96 PRO A O 1
ATOM 746 N N . ILE A 1 97 ? -14.687 17.271 41.312 1.00 92.38 97 ILE A N 1
ATOM 747 C CA . ILE A 1 97 ? -15.572 17.861 42.334 1.00 92.38 97 ILE A CA 1
ATOM 748 C C . ILE A 1 97 ? -15.514 16.970 43.574 1.00 92.38 97 ILE A C 1
ATOM 750 O O . ILE A 1 97 ? -15.621 15.751 43.440 1.00 92.38 97 ILE A O 1
ATOM 754 N N . THR A 1 98 ? -15.334 17.538 44.775 1.00 92.94 98 THR A N 1
ATOM 755 C CA . THR A 1 98 ? -15.294 16.707 45.993 1.00 92.94 98 THR A CA 1
ATOM 756 C C . THR A 1 98 ? -16.648 16.026 46.244 1.00 92.94 98 THR A C 1
ATOM 758 O O . THR A 1 98 ? -17.685 16.601 45.894 1.00 92.94 98 THR A O 1
ATOM 761 N N . PRO A 1 99 ? -16.687 14.831 46.867 1.00 92.38 99 PRO A N 1
ATOM 762 C CA . PRO A 1 99 ? -17.942 14.127 47.145 1.00 92.38 99 PRO A CA 1
ATOM 763 C C . PRO A 1 99 ? -18.960 14.980 47.917 1.00 92.38 99 PRO A C 1
ATOM 765 O O . PRO A 1 99 ? -20.138 15.036 47.559 1.00 92.38 99 PRO A O 1
ATOM 768 N N . GLU A 1 100 ? -18.499 15.710 48.933 1.00 92.88 100 GLU A N 1
ATOM 769 C CA . GLU A 1 100 ? -19.327 16.609 49.741 1.00 92.88 100 GLU A CA 1
ATOM 770 C C . GLU A 1 100 ? -19.822 17.802 48.919 1.00 92.88 100 GLU A C 1
ATOM 772 O O . GLU A 1 100 ? -20.979 18.201 49.046 1.00 92.88 100 GLU A O 1
ATOM 777 N N . GLY A 1 101 ? -18.966 18.344 48.045 1.00 93.00 101 GLY A N 1
ATOM 778 C CA . GLY A 1 101 ? -19.319 19.432 47.140 1.00 93.00 101 GLY A CA 1
ATOM 779 C C . GLY A 1 101 ? -20.393 19.010 46.143 1.00 93.00 101 GLY A C 1
ATOM 780 O O . GLY A 1 101 ? -21.410 19.686 46.017 1.00 93.00 101 GLY A O 1
ATOM 781 N N . ARG A 1 102 ? -20.241 17.841 45.509 1.00 94.06 102 ARG A N 1
ATOM 782 C CA . ARG A 1 102 ? -21.254 17.303 44.589 1.00 94.06 102 ARG A CA 1
ATOM 783 C C . ARG A 1 102 ? -22.600 17.116 45.292 1.00 94.06 102 ARG A C 1
ATOM 785 O O . ARG A 1 102 ? -23.620 17.526 44.747 1.00 94.06 102 ARG A O 1
ATOM 792 N N . LYS A 1 103 ? -22.601 16.578 46.518 1.00 93.25 103 LYS A N 1
ATOM 793 C CA . LYS A 1 103 ? -23.823 16.423 47.322 1.00 93.25 103 LYS A CA 1
ATOM 794 C C . LYS A 1 103 ? -24.482 17.770 47.640 1.00 93.25 103 LYS A C 1
ATOM 796 O O . LYS A 1 103 ? -25.702 17.867 47.581 1.00 93.25 103 LYS A O 1
ATOM 801 N N . ALA A 1 104 ? -23.695 18.801 47.950 1.00 92.81 104 ALA A N 1
ATOM 802 C CA . ALA A 1 104 ? -24.213 20.140 48.227 1.00 92.81 104 ALA A CA 1
ATOM 803 C C . ALA A 1 104 ? -24.792 20.826 46.981 1.00 92.81 104 ALA A C 1
ATOM 805 O O . ALA A 1 104 ? -25.879 21.395 47.050 1.00 92.81 104 ALA A O 1
ATOM 806 N N . ALA A 1 105 ? -24.113 20.724 45.834 1.00 93.50 105 ALA A N 1
ATOM 807 C CA . ALA A 1 105 ? -24.602 21.281 44.573 1.00 93.50 105 ALA A CA 1
ATOM 808 C C . ALA A 1 105 ? -25.860 20.566 44.050 1.00 93.50 105 ALA A C 1
ATOM 810 O O . ALA A 1 105 ? -26.624 21.152 43.296 1.00 93.50 105 ALA A O 1
ATOM 811 N N . GLN A 1 106 ? -26.092 19.313 44.450 1.00 95.00 106 GLN A N 1
ATOM 812 C CA . GLN A 1 106 ? -27.250 18.495 44.067 1.00 95.00 106 GLN A CA 1
ATOM 813 C C . GLN A 1 106 ? -28.326 18.438 45.167 1.00 95.00 106 GLN A C 1
ATOM 815 O O . GLN A 1 106 ? -29.038 17.443 45.301 1.00 95.00 106 GLN A O 1
ATOM 820 N N . SER A 1 107 ? -28.439 19.491 45.979 1.00 90.12 107 SER A N 1
ATOM 821 C CA . SER A 1 107 ? -29.328 19.533 47.149 1.00 90.12 107 SER A CA 1
ATOM 822 C C . SER A 1 107 ? -30.825 19.512 46.817 1.00 90.12 107 SER A C 1
ATOM 824 O O . SER A 1 107 ? -31.622 19.084 47.651 1.00 90.12 107 SER A O 1
ATOM 826 N N . GLN A 1 108 ? -31.216 19.932 45.611 1.00 91.81 108 GLN A N 1
ATOM 827 C CA . GLN A 1 108 ? -32.603 19.919 45.143 1.00 91.81 108 GLN A CA 1
ATOM 828 C C . GLN A 1 108 ? -32.723 19.412 43.702 1.00 91.81 108 GLN A C 1
ATOM 830 O O . GLN A 1 108 ? -31.767 19.420 42.921 1.00 91.81 108 GLN A O 1
ATOM 835 N N . ARG A 1 109 ? -33.936 18.987 43.331 1.00 90.12 109 ARG A N 1
ATOM 836 C CA . ARG A 1 109 ? -34.247 18.550 41.967 1.00 90.12 109 ARG A CA 1
ATOM 837 C C . ARG A 1 109 ? -34.004 19.701 40.986 1.00 90.12 109 ARG A C 1
ATOM 839 O O . ARG A 1 109 ? -34.373 20.836 41.252 1.00 90.12 109 ARG A O 1
ATOM 846 N N . GLY A 1 110 ? -33.383 19.386 39.855 1.00 90.50 110 GLY A N 1
ATOM 847 C CA . GLY A 1 110 ? -33.034 20.364 38.826 1.00 90.50 110 GLY A CA 1
ATOM 848 C C . GLY A 1 110 ? -31.631 20.952 38.957 1.00 90.50 110 GLY A C 1
ATOM 849 O O . GLY A 1 110 ? -31.101 21.436 37.963 1.00 90.50 110 GLY A O 1
ATOM 850 N N . LEU A 1 111 ? -30.980 20.823 40.119 1.00 95.56 111 LEU A N 1
ATOM 851 C CA . LEU A 1 111 ? -29.560 21.136 40.253 1.00 95.56 111 LEU A CA 1
ATOM 852 C C . LEU A 1 111 ? -28.696 19.908 39.973 1.00 95.56 111 LEU A C 1
ATOM 854 O O . LEU A 1 111 ? -28.974 18.804 40.452 1.00 95.56 111 LEU A O 1
ATOM 858 N N . GLN A 1 112 ? -27.631 20.091 39.199 1.00 95.62 112 GLN A N 1
ATOM 859 C CA . GLN A 1 112 ? -26.623 19.067 38.934 1.00 95.62 112 GLN A CA 1
ATOM 860 C C . GLN A 1 112 ? -25.221 19.660 39.031 1.00 95.62 112 GLN A C 1
ATOM 862 O O . GLN A 1 112 ? -25.012 20.817 38.693 1.00 95.62 112 GLN A O 1
ATOM 867 N N . ALA A 1 113 ? -24.250 18.848 39.440 1.00 94.44 113 ALA A N 1
ATOM 868 C CA . ALA A 1 113 ? -22.836 19.181 39.343 1.00 94.44 113 ALA A CA 1
ATOM 869 C C . ALA A 1 113 ? -22.101 18.049 38.638 1.00 94.44 113 ALA A C 1
ATOM 871 O O . ALA A 1 113 ? -22.313 16.877 38.965 1.00 94.44 113 ALA A O 1
ATOM 872 N N . MET A 1 114 ? -21.269 18.405 37.666 1.00 93.62 114 MET A N 1
ATOM 873 C CA . MET A 1 114 ? -20.506 17.458 36.868 1.00 93.62 114 MET A CA 1
ATOM 874 C C . MET A 1 114 ? -19.194 18.064 36.380 1.00 93.62 114 MET A C 1
ATOM 876 O O . MET A 1 114 ? -19.032 19.284 36.320 1.00 93.62 114 MET A O 1
ATOM 880 N N . THR A 1 115 ? -18.240 17.211 36.032 1.00 92.12 115 THR A N 1
ATOM 881 C CA . THR A 1 115 ? -17.035 17.677 35.338 1.00 92.12 115 THR A CA 1
ATOM 882 C C . THR A 1 115 ? -17.344 17.949 33.865 1.00 92.12 115 THR A C 1
ATOM 884 O O . THR A 1 115 ? -18.342 17.471 33.320 1.00 92.12 115 THR A O 1
ATOM 887 N N . PHE A 1 116 ? -16.476 18.691 33.182 1.00 90.75 116 PHE A N 1
ATOM 888 C CA . PHE A 1 116 ? -16.599 18.898 31.741 1.00 90.75 116 PHE A CA 1
ATOM 889 C C . PHE A 1 116 ? -16.557 17.568 30.975 1.00 90.75 116 PHE A C 1
ATOM 891 O O . PHE A 1 116 ? -17.354 17.357 30.066 1.00 90.75 116 PHE A O 1
ATOM 898 N N . ALA A 1 117 ? -15.710 16.630 31.404 1.00 86.69 117 ALA A N 1
ATOM 899 C CA . ALA A 1 117 ? -15.648 15.288 30.830 1.00 86.69 117 ALA A CA 1
ATOM 900 C C . ALA A 1 117 ? -16.959 14.497 31.019 1.00 86.69 117 ALA A C 1
ATOM 902 O O . ALA A 1 117 ? -17.421 13.811 30.107 1.00 86.69 117 ALA A O 1
ATOM 903 N N . GLU A 1 118 ? -17.601 14.621 32.184 1.00 89.50 118 GLU A N 1
ATOM 904 C CA . GLU A 1 118 ? -18.912 14.015 32.437 1.00 89.50 118 GLU A CA 1
ATOM 905 C C . GLU A 1 118 ? -20.013 14.642 31.574 1.00 89.50 118 GLU A C 1
ATOM 907 O O . GLU A 1 118 ? -20.855 13.912 31.046 1.00 89.50 118 GLU A O 1
ATOM 912 N N . LEU A 1 119 ? -19.990 15.968 31.381 1.00 90.56 119 LEU A N 1
ATOM 913 C CA . LEU A 1 119 ? -20.892 16.654 30.452 1.00 90.56 119 LEU A CA 1
ATOM 914 C C . LEU A 1 119 ? -20.712 16.105 29.032 1.00 90.56 119 LEU A C 1
ATOM 916 O O . LEU A 1 119 ? -21.683 15.673 28.418 1.00 90.56 119 LEU A O 1
ATOM 920 N N . GLN A 1 120 ? -19.473 16.043 28.539 1.00 88.69 120 GLN A N 1
ATOM 921 C CA . GLN A 1 120 ? -19.147 15.497 27.219 1.00 88.69 120 GLN A CA 1
ATOM 922 C C . GLN A 1 120 ? -19.682 14.065 27.034 1.00 88.69 120 GLN A C 1
ATOM 924 O O . GLN A 1 120 ? -20.335 13.775 26.029 1.00 88.69 120 GLN A O 1
ATOM 929 N N . ARG A 1 121 ? -19.481 13.184 28.026 1.00 86.38 121 ARG A N 1
ATOM 930 C CA . ARG A 1 121 ? -20.001 11.802 28.015 1.00 86.38 121 ARG A CA 1
ATOM 931 C C . ARG A 1 121 ? -21.531 11.739 28.047 1.00 86.38 121 ARG A C 1
ATOM 933 O O . ARG A 1 121 ? -22.125 10.809 27.505 1.00 86.38 121 ARG A O 1
ATOM 940 N N . ARG A 1 122 ? -22.182 12.711 28.691 1.00 87.50 122 ARG A N 1
ATOM 941 C CA . ARG A 1 122 ? -23.646 12.790 28.776 1.00 87.50 122 ARG A CA 1
ATOM 942 C C . ARG A 1 122 ? -24.283 13.268 27.471 1.00 87.50 122 ARG A C 1
ATOM 944 O O . ARG A 1 122 ? -25.386 12.821 27.167 1.00 87.50 122 ARG A O 1
ATOM 951 N N . LEU A 1 123 ? -23.603 14.140 26.725 1.00 86.88 123 LEU A N 1
ATOM 952 C CA . LEU A 1 123 ? -24.081 14.672 25.444 1.00 86.88 123 LEU A CA 1
ATOM 953 C C . LEU A 1 123 ? -23.987 13.641 24.312 1.00 86.88 123 LEU A C 1
ATOM 955 O O . LEU A 1 123 ? -24.916 13.535 23.521 1.00 86.88 123 LEU A O 1
ATOM 959 N N . MET A 1 124 ? -22.917 12.837 24.268 1.00 87.19 124 MET A N 1
ATOM 960 C CA . MET A 1 124 ? -22.764 11.746 23.296 1.00 87.19 124 MET A CA 1
ATOM 961 C C . MET A 1 124 ? -22.470 10.421 24.009 1.00 87.19 124 MET A C 1
ATOM 963 O O . MET A 1 124 ? -21.389 10.212 24.562 1.00 87.19 124 MET A O 1
ATOM 967 N N . ARG A 1 125 ? -23.440 9.500 23.995 1.00 86.69 125 ARG A N 1
ATOM 968 C CA . ARG A 1 125 ? -23.413 8.275 24.814 1.00 86.69 125 ARG A CA 1
ATOM 969 C C . ARG A 1 125 ? -22.593 7.163 24.157 1.00 86.69 125 ARG A C 1
ATOM 971 O O . ARG A 1 125 ? -23.152 6.215 23.612 1.0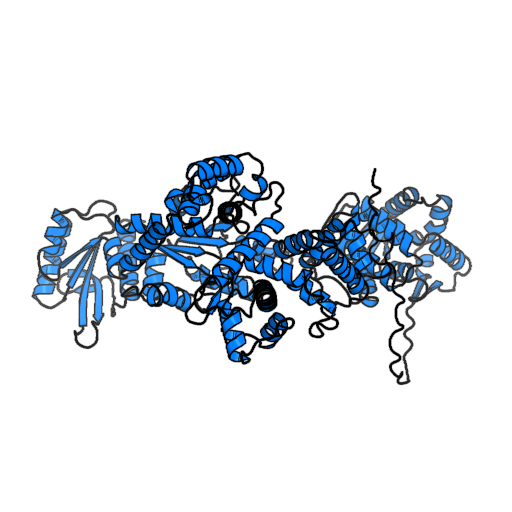0 86.69 125 ARG A O 1
ATOM 978 N N . LEU A 1 126 ? -21.270 7.276 24.237 1.00 89.50 126 LEU A N 1
ATOM 979 C CA . LEU A 1 126 ? -20.317 6.379 23.566 1.00 89.50 126 LEU A CA 1
ATOM 980 C C . LEU A 1 126 ? -20.091 5.031 24.268 1.00 89.50 126 LEU A C 1
ATOM 982 O O . LEU A 1 126 ? -19.498 4.138 23.672 1.00 89.50 126 LEU A O 1
ATOM 986 N N . ASP A 1 127 ? -20.585 4.835 25.492 1.00 89.69 127 ASP A N 1
ATOM 987 C CA . ASP A 1 127 ? -20.417 3.589 26.255 1.00 89.69 127 ASP A CA 1
ATOM 988 C C . ASP A 1 127 ? -20.757 2.298 25.478 1.00 89.69 127 ASP A C 1
ATOM 990 O O . ASP A 1 127 ? -19.984 1.346 25.590 1.00 89.69 127 ASP A O 1
ATOM 994 N N . PRO A 1 128 ? -21.854 2.207 24.689 1.00 89.69 128 PRO A N 1
ATOM 995 C CA . PRO A 1 128 ? -22.148 1.003 23.906 1.00 89.69 128 PRO A CA 1
ATOM 996 C C . PRO A 1 128 ? -21.078 0.715 22.849 1.00 89.69 128 PRO A C 1
ATOM 998 O O . PRO A 1 128 ? -20.687 -0.433 22.663 1.00 89.69 128 PRO A O 1
ATOM 1001 N N . TYR A 1 129 ? -20.573 1.763 22.198 1.00 93.19 129 TYR A N 1
ATOM 1002 C CA . TYR A 1 129 ? -19.507 1.660 21.209 1.00 93.19 129 TYR A CA 1
ATOM 1003 C C . TYR A 1 129 ? -18.180 1.229 21.857 1.00 93.19 129 TYR A C 1
ATOM 1005 O O . TYR A 1 129 ? -17.545 0.290 21.385 1.00 93.19 129 TYR A O 1
ATOM 1013 N N . LEU A 1 130 ? -17.807 1.825 22.996 1.00 94.81 130 LEU A N 1
ATOM 1014 C CA . LEU A 1 130 ? -16.603 1.436 23.741 1.00 94.81 130 LEU A CA 1
ATOM 1015 C C . LEU A 1 130 ? -16.649 -0.032 24.186 1.00 94.81 130 LEU A C 1
ATOM 1017 O O . LEU A 1 130 ? -15.667 -0.756 24.040 1.00 94.81 130 LEU A O 1
ATOM 1021 N N . LYS A 1 131 ? -17.801 -0.490 24.693 1.00 94.19 131 LYS A N 1
ATOM 1022 C CA . LYS A 1 131 ? -18.003 -1.898 25.064 1.00 94.19 131 LYS A CA 1
ATOM 1023 C C . LYS A 1 131 ? -17.877 -2.820 23.857 1.00 94.19 131 LYS A C 1
ATOM 1025 O O . LYS A 1 131 ? -17.212 -3.843 23.964 1.00 94.19 131 LYS A O 1
ATOM 1030 N N . ALA A 1 132 ? -18.437 -2.437 22.709 1.00 92.56 132 ALA A N 1
ATOM 1031 C CA . ALA A 1 132 ? -18.320 -3.219 21.482 1.00 92.56 132 ALA A CA 1
ATOM 1032 C C . ALA A 1 132 ? -16.854 -3.407 21.047 1.00 92.56 132 ALA A C 1
ATOM 1034 O O . ALA A 1 132 ? -16.487 -4.514 20.657 1.00 92.56 132 ALA A O 1
ATOM 1035 N N . LEU A 1 133 ? -16.008 -2.374 21.168 1.00 94.00 133 LEU A N 1
ATOM 1036 C CA . LEU A 1 133 ? -14.570 -2.488 20.882 1.00 94.00 133 LEU A CA 1
ATOM 1037 C C . LEU A 1 133 ? -13.864 -3.475 21.823 1.00 94.00 133 LEU A C 1
ATOM 1039 O O . LEU A 1 133 ? -13.117 -4.339 21.364 1.00 94.00 133 LEU A O 1
ATOM 1043 N N . VAL A 1 134 ? -14.113 -3.363 23.132 1.00 95.44 134 VAL A N 1
ATOM 1044 C CA . VAL A 1 134 ? -13.514 -4.250 24.145 1.00 95.44 134 VAL A CA 1
ATOM 1045 C C . VAL A 1 134 ? -13.965 -5.696 23.939 1.00 95.44 134 VAL A C 1
ATOM 1047 O O . VAL A 1 134 ? -13.141 -6.608 23.930 1.00 95.44 134 VAL A O 1
ATOM 1050 N N . GLU A 1 135 ? -15.261 -5.917 23.721 1.00 94.12 135 GLU A N 1
ATOM 1051 C CA . GLU A 1 135 ? -15.816 -7.249 23.482 1.00 94.12 135 GLU A CA 1
ATOM 1052 C C . GLU A 1 135 ? -15.276 -7.875 22.191 1.00 94.12 135 GLU A C 1
ATOM 1054 O O . GLU A 1 135 ? -14.949 -9.061 22.181 1.00 94.12 135 GLU A O 1
ATOM 1059 N N . ALA A 1 136 ? -15.160 -7.105 21.104 1.00 89.88 136 ALA A N 1
ATOM 1060 C CA . ALA A 1 136 ? -14.598 -7.596 19.846 1.00 89.88 136 ALA A CA 1
ATOM 1061 C C . ALA A 1 136 ? -13.135 -8.040 20.014 1.00 89.88 136 ALA A C 1
ATOM 1063 O O . ALA A 1 136 ? -12.752 -9.109 19.536 1.00 89.88 136 ALA A O 1
ATOM 1064 N N . HIS A 1 137 ? -12.334 -7.262 20.748 1.00 93.62 137 HIS A N 1
ATOM 1065 C CA . HIS A 1 137 ? -10.944 -7.606 21.055 1.00 93.62 137 HIS A CA 1
ATOM 1066 C C . HIS A 1 137 ? -10.835 -8.873 21.909 1.00 93.62 137 HIS A C 1
ATOM 1068 O O . HIS A 1 137 ? -10.092 -9.784 21.549 1.00 93.62 137 HIS A O 1
ATOM 1074 N N . GLN A 1 138 ? -11.642 -8.997 22.964 1.00 90.94 138 GLN A N 1
ATOM 1075 C CA . GLN A 1 138 ? -11.665 -10.196 23.809 1.00 90.94 138 GLN A CA 1
ATOM 1076 C C . GLN A 1 138 ? -12.065 -11.451 23.024 1.00 90.94 138 GLN A C 1
ATOM 1078 O O . GLN A 1 138 ? -11.412 -12.485 23.145 1.00 90.94 138 GLN A O 1
ATOM 1083 N N . ARG A 1 139 ? -13.095 -11.358 22.171 1.00 89.12 139 ARG A N 1
ATOM 1084 C CA . ARG A 1 139 ? -13.538 -12.479 21.321 1.00 89.12 139 ARG A CA 1
ATOM 1085 C C . ARG A 1 139 ? -12.458 -12.943 20.348 1.00 89.12 139 ARG A C 1
ATOM 1087 O O . ARG A 1 139 ? -12.404 -14.127 20.044 1.00 89.12 139 ARG A O 1
ATOM 1094 N N . SER A 1 140 ? -11.605 -12.034 19.876 1.00 85.56 140 SER A N 1
ATOM 1095 C CA . SER A 1 140 ? -10.511 -12.376 18.959 1.00 85.56 140 SER A CA 1
ATOM 1096 C C . SER A 1 140 ? -9.362 -13.144 19.618 1.00 85.56 140 SER A C 1
ATOM 1098 O O . SER A 1 140 ? -8.505 -13.655 18.906 1.00 85.56 140 SER A O 1
ATOM 1100 N N . ARG A 1 141 ? -9.299 -13.190 20.961 1.00 87.94 141 ARG A N 1
ATOM 1101 C CA . ARG A 1 141 ? -8.173 -13.748 21.739 1.00 87.94 141 ARG A CA 1
ATOM 1102 C C . ARG A 1 141 ? -6.809 -13.124 21.420 1.00 87.94 141 ARG A C 1
ATOM 1104 O O . ARG A 1 141 ? -5.785 -13.613 21.887 1.00 87.94 141 ARG A O 1
ATOM 1111 N N . LEU A 1 142 ? -6.789 -11.999 20.695 1.00 88.62 142 LEU A N 1
ATOM 1112 C CA . LEU A 1 142 ? -5.575 -11.320 20.246 1.00 88.62 142 LEU A CA 1
ATOM 1113 C C . LEU A 1 142 ? -4.591 -11.066 21.389 1.00 88.62 142 LEU A C 1
ATOM 1115 O O . LEU A 1 142 ? -3.391 -11.220 21.200 1.00 88.62 142 LEU A O 1
ATOM 1119 N N . ALA A 1 143 ? -5.088 -10.715 22.578 1.00 89.25 143 ALA A N 1
ATOM 1120 C CA . ALA A 1 143 ? -4.264 -10.471 23.761 1.00 89.25 143 ALA A CA 1
ATOM 1121 C C . ALA A 1 143 ? -3.320 -11.636 24.117 1.00 89.25 143 ALA A C 1
ATOM 1123 O O . ALA A 1 143 ? -2.243 -11.392 24.652 1.00 89.25 143 ALA A O 1
ATOM 1124 N N . GLU A 1 144 ? -3.700 -12.882 23.818 1.00 92.62 144 GLU A N 1
ATOM 1125 C CA . GLU A 1 144 ? -2.933 -14.078 24.185 1.00 92.62 144 GLU A CA 1
ATOM 1126 C C . GLU A 1 144 ? -1.657 -14.237 23.349 1.00 92.62 144 GLU A C 1
ATOM 1128 O O . GLU A 1 144 ? -0.654 -14.741 23.845 1.00 92.62 144 GLU A O 1
ATOM 1133 N N . TYR A 1 145 ? -1.664 -13.761 22.103 1.00 92.75 145 TYR A N 1
ATOM 1134 C CA . TYR A 1 145 ? -0.556 -13.907 21.153 1.00 92.75 145 TYR A CA 1
ATOM 1135 C C . TYR A 1 145 ? -0.074 -12.566 20.578 1.00 92.75 145 TYR A C 1
ATOM 1137 O O . TYR A 1 145 ? 0.730 -12.532 19.647 1.00 92.75 145 TYR A O 1
ATOM 1145 N N . TYR A 1 146 ? -0.545 -11.446 21.134 1.00 94.44 146 TYR A N 1
ATOM 1146 C CA . TYR A 1 146 ? -0.140 -10.112 20.713 1.00 94.44 146 TYR A CA 1
ATOM 1147 C C . TYR A 1 146 ? 1.358 -9.902 20.959 1.00 94.44 146 TYR A C 1
ATOM 1149 O O . TYR A 1 146 ? 1.874 -10.122 22.062 1.00 94.44 146 TYR A O 1
ATOM 1157 N N . VAL A 1 147 ? 2.046 -9.456 19.915 1.00 94.81 147 VAL A N 1
ATOM 1158 C CA . VAL A 1 147 ? 3.413 -8.942 19.978 1.00 94.81 147 VAL A CA 1
ATOM 1159 C C . VAL A 1 147 ? 3.316 -7.430 19.774 1.00 94.81 147 VAL A C 1
ATOM 1161 O O . VAL A 1 147 ? 2.816 -7.014 18.724 1.00 94.81 147 VAL A O 1
ATOM 1164 N N . PRO A 1 148 ? 3.735 -6.608 20.753 1.00 94.38 148 PRO A N 1
ATOM 1165 C CA . PRO A 1 148 ? 3.774 -5.161 20.595 1.00 94.38 148 PRO A CA 1
ATOM 1166 C C . PRO A 1 148 ? 4.640 -4.775 19.390 1.00 94.38 148 PRO A C 1
ATOM 1168 O O . PRO A 1 148 ? 5.780 -5.225 19.297 1.00 94.38 148 PRO A O 1
ATOM 1171 N N . PRO A 1 149 ? 4.111 -3.993 18.438 1.00 94.25 149 PRO A N 1
ATOM 1172 C CA . PRO A 1 149 ? 4.900 -3.540 17.310 1.00 94.25 149 PRO A CA 1
ATOM 1173 C C . PRO A 1 149 ? 5.864 -2.436 17.729 1.00 94.25 149 PRO A C 1
ATOM 1175 O O . PRO A 1 149 ? 5.539 -1.574 18.547 1.00 94.25 149 PRO A O 1
ATOM 1178 N N . GLU A 1 150 ? 7.014 -2.413 17.071 1.00 95.44 150 GLU A N 1
ATOM 1179 C CA . GLU A 1 150 ? 8.001 -1.355 17.220 1.00 95.44 150 GLU A CA 1
ATOM 1180 C C . GLU A 1 150 ? 8.129 -0.519 15.947 1.00 95.44 150 GLU A C 1
ATOM 1182 O O . GLU A 1 150 ? 7.791 -0.940 14.831 1.00 95.44 150 GLU A O 1
ATOM 1187 N N . THR A 1 151 ? 8.657 0.684 16.124 1.00 94.06 151 THR A N 1
ATOM 1188 C CA . THR A 1 151 ? 9.067 1.552 15.031 1.00 94.06 151 THR A CA 1
ATOM 1189 C C . THR A 1 151 ? 10.301 0.983 14.319 1.00 94.06 151 THR A C 1
ATOM 1191 O O . THR A 1 151 ? 11.029 0.142 14.851 1.00 94.06 151 THR A O 1
ATOM 1194 N N . ALA A 1 152 ? 10.599 1.474 13.117 1.00 89.75 152 ALA A N 1
ATOM 1195 C CA . ALA A 1 152 ? 11.822 1.135 12.388 1.00 89.75 152 ALA A CA 1
ATOM 1196 C C . ALA A 1 152 ? 13.109 1.476 13.166 1.00 89.75 152 ALA A C 1
ATOM 1198 O O . ALA A 1 152 ? 14.157 0.884 12.911 1.00 89.75 152 ALA A O 1
ATOM 1199 N N . THR A 1 153 ? 13.033 2.391 14.138 1.00 90.25 153 THR A N 1
ATOM 1200 C CA . THR A 1 153 ? 14.144 2.756 15.027 1.00 90.25 153 THR A CA 1
ATOM 1201 C C . THR A 1 153 ? 14.206 1.919 16.310 1.00 90.25 153 THR A C 1
ATOM 1203 O O . THR A 1 153 ? 15.092 2.158 17.127 1.00 90.25 153 THR A O 1
ATOM 1206 N N . GLY A 1 154 ? 13.303 0.948 16.493 1.00 90.44 154 GLY A N 1
ATOM 1207 C CA . GLY A 1 154 ? 13.269 0.048 17.652 1.00 90.44 154 GLY A CA 1
ATOM 1208 C C . GLY A 1 154 ? 12.587 0.625 18.898 1.00 90.44 154 GLY A C 1
ATOM 1209 O O . GLY A 1 154 ? 12.899 0.219 20.012 1.00 90.44 154 GLY A O 1
ATOM 1210 N N . GLU A 1 155 ? 11.707 1.617 18.739 1.00 93.94 155 GLU A N 1
ATOM 1211 C CA . GLU A 1 155 ? 10.905 2.170 19.839 1.00 93.94 155 GLU A CA 1
ATOM 1212 C C . GLU A 1 155 ? 9.537 1.476 19.906 1.00 93.94 155 GLU A C 1
ATOM 1214 O O . GLU A 1 155 ? 8.958 1.170 18.865 1.00 93.94 155 GLU A O 1
ATOM 1219 N N . ASP A 1 156 ? 8.986 1.255 21.103 1.00 95.31 156 ASP A N 1
ATOM 1220 C CA . ASP A 1 156 ? 7.622 0.730 21.259 1.00 95.31 156 ASP A CA 1
ATOM 1221 C C . ASP A 1 156 ? 6.592 1.699 20.653 1.00 95.31 156 ASP A C 1
ATOM 1223 O O . ASP A 1 156 ? 6.494 2.869 21.039 1.00 95.31 156 ASP A O 1
ATOM 1227 N N . LEU A 1 157 ? 5.802 1.213 19.691 1.00 96.06 157 LEU A N 1
ATOM 1228 C CA . LEU A 1 157 ? 4.882 2.066 18.941 1.00 96.06 157 LEU A CA 1
ATOM 1229 C C . LEU A 1 157 ? 3.726 2.581 19.812 1.00 96.06 157 LEU A C 1
ATOM 1231 O O . LEU A 1 157 ? 3.238 3.690 19.586 1.00 96.06 157 LEU A O 1
ATOM 1235 N N . ALA A 1 158 ? 3.269 1.806 20.801 1.00 95.50 158 ALA A N 1
ATOM 1236 C CA . ALA A 1 158 ? 2.191 2.239 21.687 1.00 95.50 158 ALA A CA 1
ATOM 1237 C C . ALA A 1 158 ? 2.658 3.395 22.582 1.00 95.50 158 ALA A C 1
ATOM 1239 O O . ALA A 1 158 ? 1.963 4.406 22.676 1.00 95.50 158 ALA A O 1
ATOM 1240 N N . ALA A 1 159 ? 3.854 3.286 23.161 1.00 95.38 159 ALA A N 1
ATOM 1241 C CA . ALA A 1 159 ? 4.493 4.326 23.955 1.00 95.38 159 ALA A CA 1
ATOM 1242 C C . ALA A 1 159 ? 4.748 5.592 23.126 1.00 95.38 159 ALA A C 1
ATOM 1244 O O . ALA A 1 159 ? 4.441 6.694 23.586 1.00 95.38 159 ALA A O 1
ATOM 1245 N N . PHE A 1 160 ? 5.213 5.445 21.881 1.00 96.31 160 PHE A N 1
ATOM 1246 C CA . PHE A 1 160 ? 5.379 6.569 20.957 1.00 96.31 160 PHE A CA 1
ATOM 1247 C C . PHE A 1 160 ? 4.048 7.296 20.698 1.00 96.31 160 PHE A C 1
ATOM 1249 O O . PHE A 1 160 ? 3.970 8.525 20.766 1.00 96.31 160 PHE A O 1
ATOM 1256 N N . VAL A 1 161 ? 2.969 6.545 20.446 1.00 96.50 161 VAL A N 1
ATOM 1257 C CA . VAL A 1 161 ? 1.622 7.102 20.232 1.00 96.50 161 VAL A CA 1
ATOM 1258 C C . VAL A 1 161 ? 1.061 7.735 21.511 1.00 96.50 161 VAL A C 1
ATOM 1260 O O . VAL A 1 161 ? 0.375 8.754 21.438 1.00 96.50 161 VAL A O 1
ATOM 1263 N N . GLU A 1 162 ? 1.335 7.180 22.691 1.00 94.88 162 GLU A N 1
ATOM 1264 C CA . GLU A 1 162 ? 0.956 7.787 23.974 1.00 94.88 162 GLU A CA 1
ATOM 1265 C C . GLU A 1 162 ? 1.694 9.114 24.215 1.00 94.88 162 GLU A C 1
ATOM 1267 O O . GLU A 1 162 ? 1.056 10.110 24.570 1.00 94.88 162 GLU A O 1
ATOM 1272 N N . ALA A 1 163 ? 3.003 9.169 23.948 1.00 95.19 163 ALA A N 1
ATOM 1273 C CA . ALA A 1 163 ? 3.795 10.393 24.053 1.00 95.19 163 ALA A CA 1
ATOM 1274 C C . ALA A 1 163 ? 3.297 11.475 23.079 1.00 95.19 163 ALA A C 1
ATOM 1276 O O . ALA A 1 163 ? 3.024 12.602 23.498 1.00 95.19 163 ALA A O 1
ATOM 1277 N N . TRP A 1 164 ? 3.073 11.114 21.811 1.00 95.81 164 TRP A N 1
ATOM 1278 C CA . TRP A 1 164 ? 2.532 12.016 20.789 1.00 95.81 164 TRP A CA 1
ATOM 1279 C C . TRP A 1 164 ? 1.149 12.575 21.161 1.00 95.81 164 TRP A C 1
ATOM 1281 O O . TRP A 1 164 ? 0.872 13.758 20.953 1.00 95.81 164 TRP A O 1
ATOM 1291 N N . GLN A 1 165 ? 0.270 11.765 21.758 1.00 94.06 165 GLN A N 1
ATOM 1292 C CA . GLN A 1 165 ? -1.045 12.239 22.200 1.00 94.06 165 GLN A CA 1
ATOM 1293 C C . GLN A 1 165 ? -0.956 13.331 23.273 1.00 94.06 165 GLN A C 1
ATOM 1295 O O . GLN A 1 165 ? -1.822 14.211 23.306 1.00 94.06 165 GLN A O 1
ATOM 1300 N N . ALA A 1 166 ? 0.066 13.278 24.132 1.00 92.12 166 ALA A N 1
ATOM 1301 C CA . ALA A 1 166 ? 0.271 14.217 25.231 1.00 92.12 166 ALA A CA 1
ATOM 1302 C C . ALA A 1 166 ? 0.937 15.539 24.804 1.00 92.12 166 ALA A C 1
ATOM 1304 O O . ALA A 1 166 ? 0.876 16.522 25.547 1.00 92.12 166 ALA A O 1
ATOM 1305 N N . GLU A 1 167 ? 1.556 15.591 23.623 1.00 92.88 167 GLU A N 1
ATOM 1306 C CA . GLU A 1 167 ? 2.182 16.806 23.096 1.00 92.88 167 GLU A CA 1
ATOM 1307 C C . GLU A 1 167 ? 1.156 17.918 22.852 1.00 92.88 167 GLU A C 1
ATOM 1309 O O . GLU A 1 167 ? 0.026 17.660 22.440 1.00 92.88 167 GLU A O 1
ATOM 1314 N N . GLN A 1 168 ? 1.544 19.175 23.078 1.00 87.38 168 GLN A N 1
ATOM 1315 C CA . GLN A 1 168 ? 0.714 20.328 22.719 1.00 87.38 168 GLN A CA 1
ATOM 1316 C C . GLN A 1 168 ? 0.814 20.598 21.218 1.00 87.38 168 GLN A C 1
ATOM 1318 O O . GLN A 1 168 ? 1.911 20.575 20.670 1.00 87.38 168 GLN A O 1
ATOM 1323 N N . ASP A 1 169 ? -0.324 20.882 20.578 1.00 85.56 169 ASP A N 1
ATOM 1324 C CA . ASP A 1 169 ? -0.400 21.193 19.142 1.00 85.56 169 ASP A CA 1
ATOM 1325 C C . ASP A 1 169 ? 0.310 20.148 18.252 1.00 85.56 169 ASP A C 1
ATOM 1327 O O . ASP A 1 169 ? 1.047 20.475 17.321 1.00 85.56 169 ASP A O 1
ATOM 1331 N N . ALA A 1 170 ? 0.129 18.861 18.563 1.00 90.31 170 ALA A N 1
ATOM 1332 C CA . ALA A 1 170 ? 0.735 17.769 17.809 1.00 90.31 170 ALA A CA 1
ATOM 1333 C C . ALA A 1 170 ? 0.079 17.623 16.420 1.00 90.31 170 ALA A C 1
ATOM 1335 O O . ALA A 1 170 ? -1.151 17.595 16.345 1.00 90.31 170 ALA A O 1
ATOM 1336 N N . PRO A 1 171 ? 0.856 17.487 15.326 1.00 91.19 171 PRO A N 1
ATOM 1337 C CA . PRO A 1 171 ? 0.293 17.224 14.002 1.00 91.19 171 PRO A CA 1
ATOM 1338 C C . PRO A 1 171 ? -0.332 15.824 13.944 1.00 91.19 171 PRO A C 1
ATOM 1340 O O . PRO A 1 171 ? 0.064 14.959 14.734 1.00 91.19 171 PRO A O 1
ATOM 1343 N N . PRO A 1 172 ? -1.223 15.554 12.974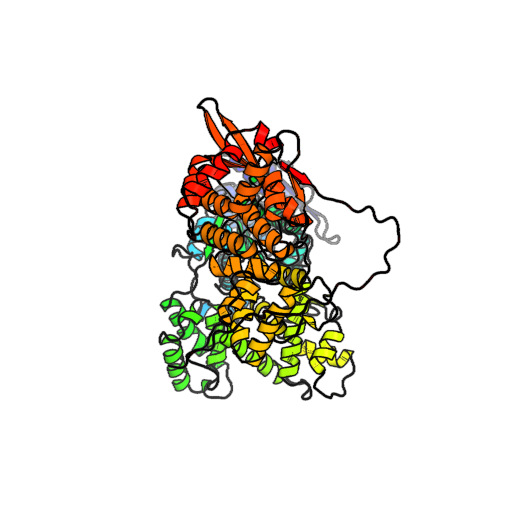 1.00 92.44 172 PRO A N 1
ATOM 1344 C CA . PRO A 1 172 ? -1.636 14.194 12.646 1.00 92.44 172 PRO A CA 1
ATOM 1345 C C . PRO A 1 172 ? -0.434 13.253 12.483 1.00 92.44 172 PRO A C 1
ATOM 1347 O O . PRO A 1 172 ? 0.592 13.640 11.909 1.00 92.44 172 PRO A O 1
ATOM 1350 N N . LEU A 1 173 ? -0.569 12.029 12.997 1.00 94.06 173 LEU A N 1
ATOM 1351 C CA . LEU A 1 173 ? 0.472 11.004 12.968 1.00 94.06 173 LEU A CA 1
ATOM 1352 C C . LEU A 1 173 ? 0.125 9.908 11.961 1.00 94.06 173 LEU A C 1
ATOM 1354 O O . LEU A 1 173 ? -0.944 9.307 12.029 1.00 94.06 173 LEU A O 1
ATOM 1358 N N . PHE A 1 174 ? 1.063 9.610 11.073 1.00 92.00 174 PHE A N 1
ATOM 1359 C CA . PHE A 1 174 ? 0.993 8.531 10.100 1.00 92.00 174 PHE A CA 1
ATOM 1360 C C . PHE A 1 174 ? 1.885 7.369 10.538 1.00 92.00 174 PHE A C 1
ATOM 1362 O O . PHE A 1 174 ? 3.096 7.523 10.666 1.00 92.00 174 PHE A O 1
ATOM 1369 N N . VAL A 1 175 ? 1.298 6.194 10.739 1.00 93.06 175 VAL A N 1
ATOM 1370 C CA . VAL A 1 175 ? 2.025 4.940 10.946 1.00 93.06 175 VAL A CA 1
ATOM 1371 C C . VAL A 1 175 ? 2.071 4.202 9.617 1.00 93.06 175 VAL A C 1
ATOM 1373 O O . VAL A 1 175 ? 1.059 3.694 9.123 1.00 93.06 175 VAL A O 1
ATOM 1376 N N . LEU A 1 176 ? 3.259 4.169 9.028 1.00 88.75 176 LEU A N 1
ATOM 1377 C CA . LEU A 1 176 ? 3.502 3.640 7.697 1.00 88.75 176 LEU A CA 1
ATOM 1378 C C . LEU A 1 176 ? 4.172 2.280 7.772 1.00 88.75 176 LEU A C 1
ATOM 1380 O O . LEU A 1 176 ? 5.028 2.031 8.610 1.00 88.75 176 LEU A O 1
ATOM 1384 N N . GLY A 1 177 ? 3.813 1.391 6.862 1.00 85.12 177 GLY A N 1
ATOM 1385 C CA . GLY A 1 177 ? 4.620 0.206 6.610 1.00 85.12 177 GLY A CA 1
ATOM 1386 C C . GLY A 1 177 ? 3.976 -0.718 5.595 1.00 85.12 177 GLY A C 1
ATOM 1387 O O . GLY A 1 177 ? 2.770 -0.607 5.353 1.00 85.12 177 GLY A O 1
ATOM 1388 N N . PRO A 1 178 ? 4.734 -1.655 5.010 1.00 79.12 178 PRO A N 1
ATOM 1389 C CA . PRO A 1 178 ? 4.198 -2.624 4.062 1.00 79.12 178 PRO A CA 1
ATOM 1390 C C . PRO A 1 178 ? 3.007 -3.421 4.617 1.00 79.12 178 PRO A C 1
ATOM 1392 O O . PRO A 1 178 ? 2.689 -3.399 5.817 1.00 79.12 178 PRO A O 1
ATOM 1395 N N . TYR A 1 179 ? 2.310 -4.142 3.741 1.00 81.62 179 TYR A N 1
ATOM 1396 C CA . TYR A 1 179 ? 1.229 -5.021 4.180 1.00 81.62 179 TYR A CA 1
ATOM 1397 C C . TYR A 1 179 ? 1.732 -6.078 5.171 1.00 81.62 179 TYR A C 1
ATOM 1399 O O . TYR A 1 179 ? 2.905 -6.455 5.193 1.00 81.62 179 TYR A O 1
ATOM 1407 N N . GLY A 1 180 ? 0.826 -6.561 6.018 1.00 81.50 180 GLY A N 1
ATOM 1408 C CA . GLY A 1 180 ? 1.124 -7.689 6.897 1.00 81.50 180 GLY A CA 1
ATOM 1409 C C . GLY A 1 180 ? 2.023 -7.390 8.096 1.00 81.50 180 GLY A C 1
ATOM 1410 O O . GLY A 1 180 ? 2.291 -8.311 8.859 1.00 81.50 180 GLY A O 1
ATOM 1411 N N . LYS A 1 181 ? 2.448 -6.135 8.301 1.00 88.75 181 LYS A N 1
ATOM 1412 C CA . LYS A 1 181 ? 3.265 -5.687 9.448 1.00 88.75 181 LYS A CA 1
ATOM 1413 C C . LYS A 1 181 ? 2.467 -5.403 10.736 1.00 88.75 181 LYS A C 1
ATOM 1415 O O . LYS A 1 181 ? 3.022 -4.904 11.699 1.00 88.75 181 LYS A O 1
ATOM 1420 N N . GLY A 1 182 ? 1.167 -5.714 10.773 1.00 89.31 182 GLY A N 1
ATOM 1421 C CA . GLY A 1 182 ? 0.360 -5.623 12.002 1.00 89.31 182 GLY A CA 1
ATOM 1422 C C . GLY A 1 182 ? -0.295 -4.265 12.290 1.00 89.31 182 GLY A C 1
ATOM 1423 O O . GLY A 1 182 ? -0.757 -4.057 13.405 1.00 89.31 182 GLY A O 1
ATOM 1424 N N . LYS A 1 183 ? -0.400 -3.360 11.305 1.00 92.25 183 LYS A N 1
ATOM 1425 C CA . LYS A 1 183 ? -1.055 -2.040 11.452 1.00 92.25 183 LYS A CA 1
ATOM 1426 C C . LYS A 1 183 ? -2.493 -2.134 11.982 1.00 92.25 183 LYS A C 1
ATOM 1428 O O . LYS A 1 183 ? -2.797 -1.585 13.035 1.00 92.25 183 LYS A O 1
ATOM 1433 N N . SER A 1 184 ? -3.359 -2.893 11.313 1.00 90.44 184 SER A N 1
ATOM 1434 C CA . SER A 1 184 ? -4.756 -3.065 11.737 1.00 90.44 184 SER A CA 1
ATOM 1435 C C . SER A 1 184 ? -4.871 -3.783 13.084 1.00 90.44 184 SER A C 1
ATOM 1437 O O . SER A 1 184 ? -5.722 -3.449 13.907 1.00 90.44 184 SER A O 1
ATOM 1439 N N . THR A 1 185 ? -3.964 -4.726 13.362 1.00 92.56 185 THR A N 1
ATOM 1440 C CA . THR A 1 185 ? -3.851 -5.395 14.666 1.00 92.56 185 THR A CA 1
ATOM 1441 C C . THR A 1 185 ? -3.506 -4.400 15.775 1.00 92.56 185 THR A C 1
ATOM 1443 O O . THR A 1 185 ? -4.138 -4.420 16.831 1.00 92.56 185 THR A O 1
ATOM 1446 N N . PHE A 1 186 ? -2.559 -3.494 15.523 1.00 95.81 186 PHE A N 1
ATOM 1447 C CA . PHE A 1 186 ? -2.205 -2.402 16.425 1.00 95.81 186 PHE A CA 1
ATOM 1448 C C . PHE A 1 186 ? -3.375 -1.439 16.632 1.00 95.81 186 PHE A C 1
ATOM 1450 O O . PHE A 1 186 ? -3.704 -1.138 17.774 1.00 95.81 186 PHE A O 1
ATOM 1457 N N . ALA A 1 187 ? -4.058 -1.016 15.563 1.00 95.81 187 ALA A N 1
ATOM 1458 C CA . ALA A 1 187 ? -5.226 -0.138 15.651 1.00 95.81 187 ALA A CA 1
ATOM 1459 C C . ALA A 1 187 ? -6.345 -0.756 16.510 1.00 95.81 187 ALA A C 1
ATOM 1461 O O . ALA A 1 187 ? -6.881 -0.095 17.400 1.00 95.81 187 ALA A O 1
ATOM 1462 N N . ASN A 1 188 ? -6.644 -2.044 16.301 1.00 94.31 188 ASN A N 1
ATOM 1463 C CA . ASN A 1 188 ? -7.620 -2.792 17.096 1.00 94.31 188 ASN A CA 1
ATOM 1464 C C . ASN A 1 188 ? -7.205 -2.894 18.568 1.00 94.31 188 ASN A C 1
ATOM 1466 O O . ASN A 1 188 ? -8.023 -2.668 19.460 1.00 94.31 188 ASN A O 1
ATOM 1470 N N . HIS A 1 189 ? -5.939 -3.234 18.828 1.00 96.06 189 HIS A N 1
ATOM 1471 C CA . HIS A 1 189 ? -5.411 -3.358 20.183 1.00 96.06 189 HIS A CA 1
ATOM 1472 C C . HIS A 1 189 ? -5.414 -2.009 20.917 1.00 96.06 189 HIS A C 1
ATOM 1474 O O . HIS A 1 189 ? -5.910 -1.922 22.039 1.00 96.06 189 HIS A O 1
ATOM 1480 N N . LEU A 1 190 ? -4.930 -0.945 20.270 1.00 96.75 190 LEU A N 1
ATOM 1481 C CA . LEU A 1 190 ? -4.913 0.415 20.804 1.00 96.75 190 LEU A CA 1
ATOM 1482 C C . LEU A 1 190 ? -6.332 0.901 21.120 1.00 96.75 190 LEU A C 1
ATOM 1484 O O . LEU A 1 190 ? -6.588 1.368 22.230 1.00 96.75 190 LEU A O 1
ATOM 1488 N N . ALA A 1 191 ? -7.267 0.743 20.177 1.00 97.06 191 ALA A N 1
ATOM 1489 C CA . ALA A 1 191 ? -8.654 1.153 20.363 1.00 97.06 191 ALA A CA 1
ATOM 1490 C C . ALA A 1 191 ? -9.326 0.395 21.519 1.00 97.06 191 ALA A C 1
ATOM 1492 O O . ALA A 1 191 ? -10.006 1.010 22.334 1.00 97.06 191 ALA A O 1
ATOM 1493 N N . ALA A 1 192 ? -9.110 -0.914 21.650 1.00 96.69 192 ALA A N 1
ATOM 1494 C CA . ALA A 1 192 ? -9.677 -1.690 22.751 1.00 96.69 192 ALA A CA 1
ATOM 1495 C C . ALA A 1 192 ? -9.089 -1.290 24.115 1.00 96.69 192 ALA A C 1
ATOM 1497 O O . ALA A 1 192 ? -9.838 -1.071 25.069 1.00 96.69 192 ALA A O 1
ATOM 1498 N N . THR A 1 193 ? -7.767 -1.122 24.202 1.00 95.75 193 THR A N 1
ATOM 1499 C CA . THR A 1 193 ? -7.083 -0.703 25.435 1.00 95.75 193 THR A CA 1
ATOM 1500 C C . THR A 1 193 ? -7.516 0.700 25.863 1.00 95.75 193 THR A C 1
ATOM 1502 O O . THR A 1 193 ? -7.835 0.927 27.032 1.00 95.75 193 THR A O 1
ATOM 1505 N N . MET A 1 194 ? -7.610 1.644 24.922 1.00 96.62 194 MET A N 1
ATOM 1506 C CA . MET A 1 194 ? -8.121 2.989 25.198 1.00 96.62 194 MET A CA 1
ATOM 1507 C C . MET A 1 194 ? -9.610 2.982 25.556 1.00 96.62 194 MET A C 1
ATOM 1509 O O . MET A 1 194 ? -10.024 3.731 26.438 1.00 96.62 194 MET A O 1
ATOM 1513 N N . ALA A 1 195 ? -10.419 2.127 24.927 1.00 96.62 195 ALA A N 1
ATOM 1514 C CA . ALA A 1 195 ? -11.837 2.005 25.247 1.00 96.62 195 ALA A CA 1
ATOM 1515 C C . ALA A 1 195 ? -12.059 1.471 26.667 1.00 96.62 195 ALA A C 1
ATOM 1517 O O . ALA A 1 195 ? -12.894 2.011 27.390 1.00 96.62 195 ALA A O 1
ATOM 1518 N N . ALA A 1 196 ? -11.278 0.473 27.093 1.00 96.50 196 ALA A N 1
ATOM 1519 C CA . ALA A 1 196 ? -11.301 -0.026 28.465 1.00 96.50 196 ALA A CA 1
ATOM 1520 C C . ALA A 1 196 ? -10.935 1.078 29.472 1.00 96.50 196 ALA A C 1
ATOM 1522 O O . ALA A 1 196 ? -11.664 1.284 30.442 1.00 96.50 196 ALA A O 1
ATOM 1523 N N . ARG A 1 197 ? -9.874 1.854 29.196 1.00 95.38 197 ARG A N 1
ATOM 1524 C CA . ARG A 1 197 ? -9.488 3.015 30.019 1.00 95.38 197 ARG A CA 1
ATOM 1525 C C . ARG A 1 197 ? -10.590 4.078 30.066 1.00 95.38 197 ARG A C 1
ATOM 1527 O O . ARG A 1 197 ? -10.902 4.566 31.140 1.00 95.38 197 ARG A O 1
ATOM 1534 N N . ALA A 1 198 ? -11.224 4.404 28.939 1.00 93.44 198 ALA A N 1
ATOM 1535 C CA . ALA A 1 198 ? -12.298 5.401 28.879 1.00 93.44 198 ALA A CA 1
ATOM 1536 C C . ALA A 1 198 ? -13.612 4.942 29.535 1.00 93.44 198 ALA A C 1
ATOM 1538 O O . ALA A 1 198 ? -14.440 5.769 29.929 1.00 93.44 198 ALA A O 1
ATOM 1539 N N . LEU A 1 199 ? -13.841 3.631 29.649 1.00 92.75 199 LEU A N 1
ATOM 1540 C CA . LEU A 1 199 ? -14.961 3.088 30.415 1.00 92.75 199 LEU A CA 1
ATOM 1541 C C . LEU A 1 199 ? -14.752 3.264 31.924 1.00 92.75 199 LEU A C 1
ATOM 1543 O O . LEU A 1 199 ? -15.733 3.567 32.603 1.00 92.75 199 LEU A O 1
ATOM 1547 N N . ASP A 1 200 ? -13.514 3.117 32.403 1.00 92.81 200 ASP A N 1
ATOM 1548 C CA . ASP A 1 200 ? -13.124 3.269 33.813 1.00 92.81 200 ASP A CA 1
ATOM 1549 C C . ASP A 1 200 ? -12.948 4.743 34.225 1.00 92.81 200 ASP A C 1
ATOM 1551 O O . ASP A 1 200 ? -13.489 5.188 35.236 1.00 92.81 200 ASP A O 1
ATOM 1555 N N . ASP A 1 201 ? -12.278 5.534 33.385 1.00 89.88 201 ASP A N 1
ATOM 1556 C CA . ASP A 1 201 ? -12.029 6.958 33.584 1.00 89.88 201 ASP A CA 1
ATOM 1557 C C . ASP A 1 201 ? -12.796 7.801 32.547 1.00 89.88 201 ASP A C 1
ATOM 1559 O O . ASP A 1 201 ? -12.397 7.891 31.379 1.00 89.88 201 ASP A O 1
ATOM 1563 N N . PRO A 1 202 ? -13.878 8.497 32.949 1.00 83.12 202 PRO A N 1
ATOM 1564 C CA . PRO A 1 202 ? -14.608 9.394 32.066 1.00 83.12 202 PRO A CA 1
ATOM 1565 C C . PRO A 1 202 ? -13.763 10.525 31.483 1.00 83.12 202 PRO A C 1
ATOM 1567 O O . PRO A 1 202 ? -14.179 11.075 30.471 1.00 83.12 202 PRO A O 1
ATOM 1570 N N . THR A 1 203 ? -12.619 10.887 32.066 1.00 84.38 203 THR A N 1
ATOM 1571 C CA . THR A 1 203 ? -11.736 11.949 31.559 1.00 84.38 203 THR A CA 1
ATOM 1572 C C . THR A 1 203 ? -10.779 11.471 30.468 1.00 84.38 203 THR A C 1
ATOM 1574 O O . THR A 1 203 ? -10.353 12.286 29.649 1.00 84.38 203 THR A O 1
ATOM 1577 N N . ALA A 1 204 ? -10.532 10.162 30.369 1.00 90.75 204 ALA A N 1
ATOM 1578 C CA . ALA A 1 204 ? -9.656 9.593 29.355 1.00 90.75 204 ALA A CA 1
ATOM 1579 C C . ALA A 1 204 ? -10.196 9.798 27.929 1.00 90.75 204 ALA A C 1
ATOM 1581 O O . ALA A 1 204 ? -11.406 9.763 27.673 1.00 90.75 204 ALA A O 1
ATOM 1582 N N . ARG A 1 205 ? -9.273 10.006 26.983 1.00 91.69 205 ARG A N 1
ATOM 1583 C CA . ARG A 1 205 ? -9.569 10.196 25.557 1.00 91.69 205 ARG A CA 1
ATOM 1584 C C . ARG A 1 205 ? -10.227 8.939 24.977 1.00 91.69 205 ARG A C 1
ATOM 1586 O O . ARG A 1 205 ? -9.802 7.819 25.248 1.00 91.69 205 ARG A O 1
ATOM 1593 N N . VAL A 1 206 ? -11.258 9.128 24.158 1.00 94.75 206 VAL A N 1
ATOM 1594 C CA . VAL A 1 206 ? -12.042 8.043 23.553 1.00 94.75 206 VAL A CA 1
ATOM 1595 C C . VAL A 1 206 ? -11.510 7.705 22.150 1.00 94.75 206 VAL A C 1
ATOM 1597 O O . VAL A 1 206 ? -11.363 8.614 21.333 1.00 94.75 206 VAL A O 1
ATOM 1600 N N . PRO A 1 207 ? -11.245 6.427 21.830 1.00 97.00 207 PRO A N 1
ATOM 1601 C CA . PRO A 1 207 ? -10.792 6.021 20.500 1.00 97.00 207 PRO A CA 1
ATOM 1602 C C . PRO A 1 207 ? -11.964 5.906 19.514 1.00 97.00 207 PRO A C 1
ATOM 1604 O O . PRO A 1 207 ? -12.931 5.197 19.779 1.00 97.00 207 PRO A O 1
ATOM 1607 N N . ILE A 1 208 ? -11.872 6.542 18.349 1.00 96.19 208 ILE A N 1
ATOM 1608 C CA . ILE A 1 208 ? -12.832 6.420 17.244 1.00 96.19 208 ILE A CA 1
ATOM 1609 C C . ILE A 1 208 ? -12.136 5.680 16.100 1.00 96.19 208 ILE A C 1
ATOM 1611 O O . ILE A 1 208 ? -11.364 6.285 15.365 1.00 96.19 208 ILE A O 1
ATOM 1615 N N . LEU A 1 209 ? -12.363 4.369 15.988 1.00 95.06 209 LEU A N 1
ATOM 1616 C CA . LEU A 1 209 ? -11.754 3.522 14.967 1.00 95.06 209 LEU A CA 1
ATOM 1617 C C . LEU A 1 209 ? -12.617 3.525 13.706 1.00 95.06 209 LEU A C 1
ATOM 1619 O O . LEU A 1 209 ? -13.775 3.116 13.732 1.00 95.06 209 LEU A O 1
ATOM 1623 N N . VAL A 1 210 ? -12.025 3.961 12.603 1.00 91.12 210 VAL A N 1
ATOM 1624 C CA . VAL A 1 210 ? -12.631 4.003 11.277 1.00 91.12 210 VAL A CA 1
ATOM 1625 C C . VAL A 1 210 ? -11.822 3.095 10.359 1.00 91.12 210 VAL A C 1
ATOM 1627 O O . VAL A 1 210 ? -10.664 3.384 10.057 1.00 91.12 210 VAL A O 1
ATOM 1630 N N . ARG A 1 211 ? -12.442 2.016 9.877 1.00 85.75 211 ARG A N 1
ATOM 1631 C CA . ARG A 1 211 ? -11.868 1.169 8.826 1.00 85.75 211 ARG A CA 1
ATOM 1632 C C . ARG A 1 211 ? -12.231 1.741 7.463 1.00 85.75 211 ARG A C 1
ATOM 1634 O O . ARG A 1 211 ? -13.381 1.659 7.040 1.00 85.75 211 ARG A O 1
ATOM 1641 N N . LEU A 1 212 ? -11.260 2.338 6.786 1.00 79.88 212 LEU A N 1
ATOM 1642 C CA . LEU A 1 212 ? -11.491 3.058 5.537 1.00 79.88 212 LEU A CA 1
ATOM 1643 C C . LEU A 1 212 ? -11.922 2.127 4.390 1.00 79.88 212 LEU A C 1
ATOM 1645 O O . LEU A 1 212 ? -12.786 2.507 3.601 1.00 79.88 212 LEU A O 1
ATOM 1649 N N . GLY A 1 213 ? -11.425 0.885 4.350 1.00 68.19 213 GLY A N 1
ATOM 1650 C CA . GLY A 1 213 ? -11.824 -0.118 3.353 1.00 68.19 213 GLY A CA 1
ATOM 1651 C C . GLY A 1 213 ? -13.303 -0.523 3.390 1.00 68.19 213 GLY A C 1
ATOM 1652 O O . GLY A 1 213 ? -13.887 -0.847 2.359 1.00 68.19 213 GLY A O 1
ATOM 1653 N N . GLU A 1 214 ? -13.959 -0.454 4.552 1.00 66.88 214 GLU A N 1
ATOM 1654 C CA . GLU A 1 214 ? -15.383 -0.809 4.699 1.00 66.88 214 GLU A CA 1
ATOM 1655 C C . GLU A 1 214 ? -16.338 0.331 4.282 1.00 66.88 214 GLU A C 1
ATOM 1657 O O . GLU A 1 214 ? -17.569 0.167 4.225 1.00 66.88 214 GLU A O 1
ATOM 1662 N N . ILE A 1 215 ? -15.782 1.522 4.038 1.00 64.75 215 ILE A N 1
ATOM 1663 C CA . ILE A 1 215 ? -16.516 2.790 3.927 1.00 64.75 215 ILE A CA 1
ATOM 1664 C C . ILE A 1 215 ? -16.046 3.600 2.700 1.00 64.75 215 ILE A C 1
ATOM 1666 O O . ILE A 1 215 ? -16.363 4.776 2.565 1.00 64.75 215 ILE A O 1
ATOM 1670 N N . ALA A 1 216 ? -15.342 2.960 1.761 1.00 57.16 216 ALA A N 1
ATOM 1671 C CA . ALA A 1 216 ? -14.759 3.602 0.579 1.00 57.16 216 ALA A CA 1
ATOM 1672 C C . ALA A 1 216 ? -15.778 4.324 -0.334 1.00 57.16 216 ALA A C 1
ATOM 1674 O O . ALA A 1 216 ? -15.399 5.235 -1.067 1.00 57.16 216 ALA A O 1
ATOM 1675 N N . ASP A 1 217 ? -17.061 3.952 -0.265 1.00 61.34 217 ASP A N 1
ATOM 1676 C CA . ASP A 1 217 ? -18.133 4.539 -1.081 1.00 61.34 217 ASP A CA 1
ATOM 1677 C C . ASP A 1 217 ? -18.701 5.859 -0.513 1.00 61.34 217 ASP A C 1
ATOM 1679 O O . ASP A 1 217 ? -19.448 6.555 -1.205 1.00 61.34 217 ASP A O 1
ATOM 1683 N N . GLU A 1 218 ? -18.380 6.220 0.737 1.00 68.19 218 GLU A N 1
ATOM 1684 C CA . GLU A 1 218 ? -18.905 7.442 1.360 1.00 68.19 218 GLU A CA 1
ATOM 1685 C C . GLU A 1 218 ? -18.205 8.692 0.813 1.00 68.19 218 GLU A C 1
ATOM 1687 O O . GLU A 1 218 ? -16.980 8.811 0.816 1.00 68.19 218 GLU A O 1
ATOM 1692 N N . GLN A 1 219 ? -19.003 9.663 0.365 1.00 67.88 219 GLN A N 1
ATOM 1693 C CA . GLN A 1 219 ? -18.499 10.881 -0.281 1.00 67.88 219 GLN A CA 1
ATOM 1694 C C . GLN A 1 219 ? -18.184 12.016 0.704 1.00 67.88 219 GLN A C 1
ATOM 1696 O O . GLN A 1 219 ? -17.624 13.033 0.295 1.00 67.88 219 GLN A O 1
ATOM 1701 N N . SER A 1 220 ? -18.548 11.871 1.982 1.00 81.31 220 SER A N 1
ATOM 1702 C CA . SER A 1 220 ? -18.314 12.883 3.014 1.00 81.31 220 SER A CA 1
ATOM 1703 C C . SER A 1 220 ? -17.892 12.270 4.347 1.00 81.31 220 SER A C 1
ATOM 1705 O O . SER A 1 220 ? -18.255 11.142 4.693 1.00 81.31 220 SER A O 1
ATOM 1707 N N . LEU A 1 221 ? -17.155 13.057 5.133 1.00 84.69 221 LEU A N 1
ATOM 1708 C CA . LEU A 1 221 ? -16.767 12.697 6.495 1.00 84.69 221 LEU A CA 1
ATOM 1709 C C . LEU A 1 221 ? -17.990 12.460 7.405 1.00 84.69 221 LEU A C 1
ATOM 1711 O O . LEU A 1 221 ? -17.973 11.579 8.264 1.00 84.69 221 LEU A O 1
ATOM 1715 N N . GLU A 1 222 ? -19.055 13.235 7.202 1.00 87.38 222 GLU A N 1
ATOM 1716 C CA . GLU A 1 222 ? -20.336 13.106 7.907 1.00 87.38 222 GLU A CA 1
ATOM 1717 C C . GLU A 1 222 ? -20.992 11.746 7.650 1.00 87.38 222 GLU A C 1
ATOM 1719 O O . GLU A 1 222 ? -21.403 11.077 8.599 1.00 87.38 222 GLU A O 1
ATOM 1724 N N . GLY A 1 223 ? -21.046 11.313 6.384 1.00 84.94 223 GLY A N 1
ATOM 1725 C CA . GLY A 1 223 ? -21.571 10.000 6.002 1.00 84.94 223 GLY A CA 1
ATOM 1726 C C . GLY A 1 223 ? -20.745 8.869 6.607 1.00 84.94 223 GLY A C 1
ATOM 1727 O O . GLY A 1 223 ? -21.291 7.966 7.244 1.00 84.94 223 GLY A O 1
ATOM 1728 N N . LEU A 1 224 ? -19.416 8.984 6.525 1.00 85.19 224 LEU A N 1
ATOM 1729 C CA . LEU A 1 224 ? -18.483 8.013 7.091 1.00 85.19 224 LEU A CA 1
ATOM 1730 C C . LEU A 1 224 ? -18.659 7.850 8.610 1.00 85.19 224 LEU A C 1
ATOM 1732 O O . LEU A 1 224 ? -18.833 6.731 9.099 1.00 85.19 224 LEU A O 1
ATOM 1736 N N . LEU A 1 225 ? -18.685 8.948 9.370 1.00 89.50 225 LEU A N 1
ATOM 1737 C CA . LEU A 1 225 ? -18.872 8.889 10.823 1.00 89.50 225 LEU A CA 1
ATOM 1738 C C . LEU A 1 225 ? -20.301 8.480 11.205 1.00 89.50 225 LEU A C 1
ATOM 1740 O O . LEU A 1 225 ? -20.485 7.779 12.202 1.00 89.50 225 LEU A O 1
ATOM 1744 N N . GLY A 1 226 ? -21.305 8.860 10.411 1.00 87.69 226 GLY A N 1
ATOM 1745 C CA . GLY A 1 226 ? -22.691 8.430 10.589 1.00 87.69 226 GLY A CA 1
ATOM 1746 C C . GLY A 1 226 ? -22.865 6.923 10.394 1.00 87.69 226 GLY A C 1
ATOM 1747 O O . GLY A 1 226 ? -23.570 6.269 11.171 1.00 87.69 226 GLY A O 1
ATOM 1748 N N . LYS A 1 227 ? -22.168 6.330 9.421 1.00 84.00 227 LYS A N 1
ATOM 1749 C CA . LYS A 1 227 ? -22.152 4.878 9.216 1.00 84.00 227 LYS A CA 1
ATOM 1750 C C . LYS A 1 227 ? -21.542 4.157 10.419 1.00 84.00 227 LYS A C 1
ATOM 1752 O O . LYS A 1 227 ? -22.173 3.240 10.944 1.00 84.00 227 LYS A O 1
ATOM 1757 N N . VAL A 1 228 ? -20.385 4.613 10.909 1.00 85.56 228 VAL A N 1
ATOM 1758 C CA . VAL A 1 228 ? -19.709 4.011 12.073 1.00 85.56 228 VAL A CA 1
ATOM 1759 C C . VAL A 1 228 ? -20.541 4.178 13.347 1.00 85.56 228 VAL A C 1
ATOM 1761 O O . VAL A 1 228 ? -20.964 3.207 13.975 1.00 85.56 228 VAL A O 1
ATOM 1764 N N . LEU A 1 229 ? -20.822 5.416 13.748 1.00 87.62 229 LEU A N 1
ATOM 1765 C CA . LEU A 1 229 ? -21.361 5.693 15.078 1.00 87.62 229 LEU A CA 1
ATOM 1766 C C . LEU A 1 229 ? -22.879 5.502 15.144 1.00 87.62 229 LEU A C 1
ATOM 1768 O O . LEU A 1 229 ? -23.363 4.893 16.096 1.00 87.62 229 LEU A O 1
ATOM 1772 N N . ALA A 1 230 ? -23.641 5.958 14.147 1.00 83.81 230 ALA A N 1
ATOM 1773 C CA . ALA A 1 230 ? -25.103 5.868 14.188 1.00 83.81 230 ALA A CA 1
ATOM 1774 C C . ALA A 1 230 ? -25.639 4.540 13.634 1.00 83.81 230 ALA A C 1
ATOM 1776 O O . ALA A 1 230 ? -26.538 3.951 14.233 1.00 83.81 230 ALA A O 1
ATOM 1777 N N . SER A 1 231 ? -25.090 4.038 12.524 1.00 80.69 231 SER A N 1
ATOM 1778 C CA . SER A 1 231 ? -25.644 2.848 11.857 1.00 80.69 231 SER A CA 1
ATOM 1779 C C . SER A 1 231 ? -25.099 1.537 12.430 1.00 80.69 231 SER A C 1
ATOM 1781 O O . SER A 1 231 ? -25.880 0.679 12.846 1.00 80.69 231 SER A O 1
ATOM 1783 N N . GLN A 1 232 ? -23.771 1.382 12.487 1.00 80.31 232 GLN A N 1
ATOM 1784 C CA . GLN A 1 232 ? -23.123 0.152 12.960 1.00 80.31 232 GLN A CA 1
ATOM 1785 C C . GLN A 1 232 ? -23.236 0.002 14.483 1.00 80.31 232 GLN A C 1
ATOM 1787 O O . GLN A 1 232 ? -23.648 -1.049 14.973 1.00 80.31 232 GLN A O 1
ATOM 1792 N N . HIS A 1 233 ? -22.925 1.063 15.234 1.00 81.88 233 HIS A N 1
ATOM 1793 C CA . HIS A 1 233 ? -22.855 1.008 16.699 1.00 81.88 233 HIS A CA 1
ATOM 1794 C C . HIS A 1 233 ? -24.052 1.626 17.435 1.00 81.88 233 HIS A C 1
ATOM 1796 O O . HIS A 1 233 ? -24.154 1.473 18.654 1.00 81.88 233 HIS A O 1
ATOM 1802 N N . ARG A 1 234 ? -24.981 2.278 16.718 1.00 83.69 234 ARG A N 1
ATOM 1803 C CA . ARG A 1 234 ? -26.226 2.852 17.268 1.00 83.69 234 ARG A CA 1
ATOM 1804 C C . ARG A 1 234 ? -26.000 3.777 18.467 1.00 83.69 234 ARG A C 1
ATOM 1806 O O . ARG A 1 234 ? -26.737 3.716 19.452 1.00 83.69 234 ARG A O 1
ATOM 1813 N N . VAL A 1 235 ? -24.977 4.627 18.389 1.00 85.25 235 VAL A N 1
ATOM 1814 C CA . VAL A 1 235 ? -24.629 5.610 19.420 1.00 85.25 235 VAL A CA 1
ATOM 1815 C C . VAL A 1 235 ? -25.777 6.618 19.585 1.00 85.25 235 VAL A C 1
ATOM 1817 O O . VAL A 1 235 ? -26.071 7.370 18.653 1.00 85.25 235 VAL A O 1
ATOM 1820 N N . PRO A 1 236 ? -26.431 6.679 20.761 1.00 80.75 236 PRO A N 1
ATOM 1821 C CA . PRO A 1 236 ? -27.499 7.642 21.002 1.00 80.75 236 PRO A CA 1
ATOM 1822 C C . PRO A 1 236 ? -26.961 9.075 21.091 1.00 80.75 236 PRO A C 1
ATOM 1824 O O . PRO A 1 236 ? -25.936 9.314 21.737 1.00 80.75 236 PRO A O 1
ATOM 1827 N N . GLY A 1 237 ? -27.696 10.028 20.513 1.00 75.62 237 GLY A N 1
ATOM 1828 C CA . GLY A 1 237 ? -27.322 11.449 20.525 1.00 75.62 237 GLY A CA 1
ATOM 1829 C C . GLY A 1 237 ? -26.163 11.790 19.585 1.00 75.62 237 GLY A C 1
ATOM 1830 O O . GLY A 1 237 ? -25.496 12.802 19.777 1.00 75.62 237 GLY A O 1
ATOM 1831 N N . TYR A 1 238 ? -25.879 10.938 18.595 1.00 86.62 238 TYR A N 1
ATOM 1832 C CA . TYR A 1 238 ? -24.904 11.262 17.563 1.00 86.62 238 TYR A CA 1
ATOM 1833 C C . TYR A 1 238 ? -25.448 12.342 16.618 1.00 86.62 238 TYR A C 1
ATOM 1835 O O . TYR A 1 238 ? -26.414 12.117 15.891 1.00 86.62 238 TYR A O 1
ATOM 1843 N N . HIS A 1 239 ? -24.757 13.478 16.591 1.00 88.44 239 HIS A N 1
ATOM 1844 C CA . HIS A 1 239 ? -24.814 14.474 15.528 1.00 88.44 239 HIS A CA 1
ATOM 1845 C C . HIS A 1 239 ? -23.387 14.883 15.167 1.00 88.44 239 HIS A C 1
ATOM 1847 O O . HIS A 1 239 ? -22.507 14.928 16.036 1.00 88.44 239 HIS A O 1
ATOM 1853 N N . PHE A 1 240 ? -23.152 15.186 13.889 1.00 90.00 240 PHE A N 1
ATOM 1854 C CA . PHE A 1 240 ? -21.818 15.533 13.408 1.00 90.00 240 PHE A CA 1
ATOM 1855 C C . PHE A 1 240 ? -21.253 16.776 14.105 1.00 90.00 240 PHE A C 1
ATOM 1857 O O . PHE A 1 240 ? -20.107 16.750 14.545 1.00 90.00 240 PHE A O 1
ATOM 1864 N N . ASP A 1 241 ? -22.064 17.815 14.316 1.00 89.88 241 ASP A N 1
ATOM 1865 C CA . ASP A 1 241 ? -21.621 19.026 15.014 1.00 89.88 241 ASP A CA 1
ATOM 1866 C C . ASP A 1 241 ? -21.181 18.732 16.450 1.00 89.88 241 ASP A C 1
ATOM 1868 O O . ASP A 1 241 ? -20.128 19.202 16.892 1.00 89.88 241 ASP A O 1
ATOM 1872 N N . THR A 1 242 ? -21.940 17.897 17.172 1.00 90.25 242 THR A N 1
ATOM 1873 C CA . THR A 1 242 ? -21.570 17.448 18.521 1.00 90.25 242 THR A CA 1
ATOM 1874 C C . THR A 1 242 ? -20.247 16.691 18.487 1.00 90.25 242 THR A C 1
ATOM 1876 O O . THR A 1 242 ? -19.368 16.951 19.308 1.00 90.25 242 THR A O 1
ATOM 1879 N N . PHE A 1 243 ? -20.077 15.780 17.522 1.00 93.50 243 PHE A N 1
ATOM 1880 C CA . PHE A 1 243 ? -18.831 15.040 17.337 1.00 93.50 243 PHE A CA 1
ATOM 1881 C C . PHE A 1 243 ? -17.657 15.991 17.076 1.00 93.50 243 PHE A C 1
ATOM 1883 O O . PHE A 1 243 ? -16.639 15.906 17.759 1.00 93.50 243 PHE A O 1
ATOM 1890 N N . ALA A 1 244 ? -17.800 16.925 16.136 1.00 92.44 244 ALA A N 1
ATOM 1891 C CA . ALA A 1 244 ? -16.758 17.875 15.765 1.00 92.44 244 ALA A CA 1
ATOM 1892 C C . ALA A 1 244 ? -16.374 18.789 16.941 1.00 92.44 244 ALA A C 1
ATOM 1894 O O . ALA A 1 244 ? -15.189 19.040 17.168 1.00 92.44 244 ALA A O 1
ATOM 1895 N N . ALA A 1 245 ? -17.350 19.241 17.735 1.00 91.06 245 ALA A N 1
ATOM 1896 C CA . ALA A 1 245 ? -17.100 20.028 18.941 1.00 91.06 245 ALA A CA 1
ATOM 1897 C C . ALA A 1 245 ? -16.369 19.220 20.026 1.00 91.06 245 ALA A C 1
ATOM 1899 O O . ALA A 1 245 ? -15.442 19.728 20.658 1.00 91.06 245 ALA A O 1
ATOM 1900 N N . LEU A 1 246 ? -16.743 17.956 20.239 1.00 92.25 246 LEU A N 1
ATOM 1901 C CA . LEU A 1 246 ? -16.043 17.059 21.163 1.00 92.25 246 LEU A CA 1
ATOM 1902 C C . LEU A 1 246 ? -14.612 16.765 20.691 1.00 92.25 246 LEU A C 1
ATOM 1904 O O . LEU A 1 246 ? -13.677 16.829 21.489 1.00 92.25 246 LEU A O 1
ATOM 1908 N N . ASN A 1 247 ? -14.434 16.511 19.394 1.00 93.75 247 ASN A N 1
ATOM 1909 C CA . ASN A 1 247 ? -13.135 16.272 18.779 1.00 93.75 247 ASN A CA 1
ATOM 1910 C C . ASN A 1 247 ? -12.199 17.477 18.947 1.00 93.75 247 ASN A C 1
ATOM 1912 O O . ASN A 1 247 ? -11.074 17.316 19.414 1.00 93.75 247 ASN A O 1
ATOM 1916 N N . ARG A 1 248 ? -12.698 18.689 18.658 1.00 91.44 248 ARG A N 1
ATOM 1917 C CA . ARG A 1 248 ? -11.950 19.946 18.822 1.00 91.44 248 ARG A CA 1
ATOM 1918 C C . ARG A 1 248 ? -11.489 20.177 20.261 1.00 91.44 248 ARG A C 1
ATOM 1920 O O . ARG A 1 248 ? -10.418 20.730 20.477 1.00 91.44 248 ARG A O 1
ATOM 1927 N N . ASN A 1 249 ? -12.275 19.722 21.234 1.00 88.69 249 ASN A N 1
ATOM 1928 C CA . ASN A 1 249 ? -11.943 19.770 22.660 1.00 88.69 249 ASN A CA 1
ATOM 1929 C C . ASN A 1 249 ? -11.034 18.608 23.118 1.00 88.69 249 ASN A C 1
ATOM 1931 O O . ASN A 1 249 ? -10.911 18.359 24.316 1.00 88.69 249 ASN A O 1
ATOM 1935 N N . GLY A 1 250 ? -10.453 17.844 22.187 1.00 90.25 250 GLY A N 1
ATOM 1936 C CA . GLY A 1 250 ? -9.513 16.764 22.482 1.00 90.25 250 GLY A CA 1
ATOM 1937 C C . GLY A 1 250 ? -10.139 15.516 23.092 1.00 90.25 250 GLY A C 1
ATOM 1938 O O . GLY A 1 250 ? -9.426 14.683 23.654 1.00 90.25 250 GLY A O 1
ATOM 1939 N N . ARG A 1 251 ? -11.464 15.342 22.973 1.00 91.88 251 ARG A N 1
ATOM 1940 C CA . ARG A 1 251 ? -12.149 14.167 23.527 1.00 91.88 251 ARG A CA 1
ATOM 1941 C C . ARG A 1 251 ? -11.774 12.873 22.810 1.00 91.88 251 ARG A C 1
ATOM 1943 O O . ARG A 1 251 ? -11.837 11.810 23.429 1.00 91.88 251 ARG A O 1
ATOM 1950 N N . PHE A 1 252 ? -11.407 12.953 21.532 1.00 94.81 252 PHE A N 1
ATOM 1951 C CA . PHE A 1 252 ? -11.208 11.787 20.677 1.00 94.81 252 PHE A CA 1
ATOM 1952 C C . PHE A 1 252 ? -9.765 11.608 20.217 1.00 94.81 252 PHE A C 1
ATOM 1954 O O . PHE A 1 252 ? -9.024 12.576 20.030 1.00 94.81 252 PHE A O 1
ATOM 1961 N N . LEU A 1 253 ? -9.387 10.344 20.032 1.00 96.81 253 LEU A N 1
ATOM 1962 C CA . LEU A 1 253 ? -8.347 9.931 19.098 1.00 96.81 253 LEU A CA 1
ATOM 1963 C C . LEU A 1 253 ? -9.063 9.293 17.908 1.00 96.81 253 LEU A C 1
ATOM 1965 O O . LEU A 1 253 ? -9.657 8.227 18.064 1.00 96.81 253 LEU A O 1
ATOM 1969 N N . VAL A 1 254 ? -9.029 9.936 16.745 1.00 96.94 254 VAL A N 1
ATOM 1970 C CA . VAL A 1 254 ? -9.605 9.375 15.517 1.00 96.94 254 VAL A CA 1
ATOM 1971 C C . VAL A 1 254 ? -8.540 8.527 14.831 1.00 96.94 254 VAL A C 1
ATOM 1973 O O . VAL A 1 254 ? -7.464 9.028 14.515 1.00 96.94 254 VAL A O 1
ATOM 1976 N N . ILE A 1 255 ? -8.826 7.240 14.650 1.00 97.19 255 ILE A N 1
ATOM 1977 C CA . ILE A 1 255 ? -7.917 6.244 14.085 1.00 97.19 255 ILE A CA 1
ATOM 1978 C C . ILE A 1 255 ? -8.461 5.836 12.720 1.00 97.19 255 ILE A C 1
ATOM 1980 O O . ILE A 1 255 ? -9.489 5.168 12.638 1.00 97.19 255 ILE A O 1
ATOM 1984 N N . TYR A 1 256 ? -7.762 6.223 11.662 1.00 93.44 256 TYR A N 1
ATOM 1985 C CA . TYR A 1 256 ? -8.049 5.819 10.294 1.00 93.44 256 TYR A CA 1
ATOM 1986 C C . TYR A 1 256 ? -7.169 4.626 9.915 1.00 93.44 256 TYR A C 1
ATOM 1988 O O . TYR A 1 256 ? -5.962 4.780 9.744 1.00 93.44 256 TYR A O 1
ATOM 1996 N N . ASP A 1 257 ? -7.766 3.443 9.793 1.00 90.56 257 ASP A N 1
ATOM 1997 C CA . ASP A 1 257 ? -7.083 2.204 9.403 1.00 90.56 257 ASP A CA 1
ATOM 1998 C C . ASP A 1 257 ? -7.381 1.854 7.938 1.00 90.56 257 ASP A C 1
ATOM 2000 O O . ASP A 1 257 ? -8.520 1.992 7.486 1.00 90.56 257 ASP A O 1
ATOM 2004 N N . GLY A 1 258 ? -6.365 1.401 7.199 1.00 81.81 258 GLY A N 1
ATOM 2005 C CA . GLY A 1 258 ? -6.484 1.035 5.782 1.00 81.81 258 GLY A CA 1
ATOM 2006 C C . GLY A 1 258 ? -6.433 2.220 4.809 1.00 81.81 258 GLY A C 1
ATOM 2007 O O . GLY A 1 258 ? -7.137 2.225 3.804 1.00 81.81 258 GLY A O 1
ATOM 2008 N N . PHE A 1 259 ? -5.619 3.247 5.077 1.00 79.44 259 PHE A N 1
ATOM 2009 C CA . PHE A 1 259 ? -5.536 4.437 4.213 1.00 79.44 259 PHE A CA 1
ATOM 2010 C C . PHE A 1 259 ? -5.089 4.131 2.770 1.00 79.44 259 PHE A C 1
ATOM 2012 O O . PHE A 1 259 ? -5.566 4.758 1.824 1.00 79.44 259 PHE A O 1
ATOM 2019 N N . ASP A 1 260 ? -4.226 3.130 2.571 1.00 71.81 260 ASP A N 1
ATOM 2020 C CA . ASP A 1 260 ? -3.801 2.675 1.239 1.00 71.81 260 ASP A CA 1
ATOM 2021 C C . ASP A 1 260 ? -4.914 1.985 0.438 1.00 71.81 260 ASP A C 1
ATOM 2023 O O . ASP A 1 260 ? -4.879 1.979 -0.797 1.00 71.81 260 ASP A O 1
ATOM 2027 N N . GLU A 1 261 ? -5.932 1.454 1.114 1.00 68.88 261 GLU A N 1
ATOM 2028 C CA . GLU A 1 261 ? -7.085 0.830 0.463 1.00 68.88 261 GLU A CA 1
ATOM 2029 C C . GLU A 1 261 ? -7.958 1.871 -0.250 1.00 68.88 261 GLU A C 1
ATOM 2031 O O . GLU A 1 261 ? -8.618 1.542 -1.229 1.00 68.88 261 GLU A O 1
ATOM 2036 N N . MET A 1 262 ? -7.890 3.145 0.163 1.00 66.06 262 MET A N 1
ATOM 2037 C CA . MET A 1 262 ? -8.579 4.247 -0.516 1.00 66.06 262 MET A CA 1
ATOM 2038 C C . MET A 1 262 ? -7.839 4.760 -1.756 1.00 66.06 262 MET A C 1
ATOM 2040 O O . MET A 1 262 ? -8.465 5.379 -2.609 1.00 66.06 262 MET A O 1
ATOM 2044 N N . LYS A 1 263 ? -6.512 4.570 -1.864 1.00 59.47 263 LYS A N 1
ATOM 2045 C CA . LYS A 1 263 ? -5.712 5.130 -2.976 1.00 59.47 263 LYS A CA 1
ATOM 2046 C C . LYS A 1 263 ? -6.053 4.469 -4.311 1.00 59.47 263 LYS A C 1
ATOM 2048 O O . LYS A 1 263 ? -6.040 5.121 -5.354 1.00 59.47 263 LYS A O 1
ATOM 2053 N N . HIS A 1 264 ? -6.327 3.172 -4.293 1.00 50.41 264 HIS A N 1
ATOM 2054 C CA . HIS A 1 264 ? -6.501 2.412 -5.520 1.00 50.41 264 HIS A CA 1
ATOM 2055 C C . HIS A 1 264 ? -7.810 2.827 -6.207 1.00 50.41 264 HIS A C 1
ATOM 2057 O O . HIS A 1 264 ? -8.874 2.847 -5.596 1.00 50.41 264 HIS A O 1
ATOM 2063 N N . GLY A 1 265 ? -7.708 3.229 -7.480 1.00 47.88 265 GLY A N 1
ATOM 2064 C CA . GLY A 1 265 ? -8.846 3.698 -8.280 1.00 47.88 265 GLY A CA 1
ATOM 2065 C C . GLY A 1 265 ? -9.156 5.189 -8.161 1.00 47.88 265 GLY A C 1
ATOM 2066 O O . GLY A 1 265 ? -10.017 5.693 -8.887 1.00 47.88 265 GLY A O 1
ATOM 2067 N N . LEU A 1 266 ? -8.440 5.918 -7.302 1.00 56.69 266 LEU A N 1
ATOM 2068 C CA . LEU A 1 266 ? -8.495 7.374 -7.247 1.00 56.69 266 LEU A CA 1
ATOM 2069 C C . LEU A 1 266 ? -7.341 7.974 -8.052 1.00 56.69 266 LEU A C 1
ATOM 2071 O O . LEU A 1 266 ? -6.203 7.517 -7.985 1.00 56.69 266 LEU A O 1
ATOM 2075 N N . THR A 1 267 ? -7.625 9.043 -8.795 1.00 59.12 267 THR A N 1
ATOM 2076 C CA . THR A 1 267 ? -6.563 9.904 -9.325 1.00 59.12 267 THR A CA 1
ATOM 2077 C C . THR A 1 267 ? -5.818 10.566 -8.157 1.00 59.12 267 THR A C 1
ATOM 2079 O O . THR A 1 267 ? -6.442 10.798 -7.114 1.00 59.12 267 THR A O 1
ATOM 2082 N N . PRO A 1 268 ? -4.538 10.955 -8.314 1.00 61.56 268 PRO A N 1
ATOM 2083 C CA . PRO A 1 268 ? -3.799 11.686 -7.278 1.00 61.56 268 PRO A CA 1
ATOM 2084 C C . PRO A 1 268 ? -4.579 12.889 -6.718 1.00 61.56 268 PRO A C 1
ATOM 2086 O O . PRO A 1 268 ? -4.714 13.049 -5.506 1.00 61.56 268 PRO A O 1
ATOM 2089 N N . SER A 1 269 ? -5.234 13.661 -7.591 1.00 64.88 269 SER A N 1
ATOM 2090 C CA . SER A 1 269 ? -6.101 14.789 -7.217 1.00 64.88 269 SER A CA 1
ATOM 2091 C C . SER A 1 269 ? -7.321 14.398 -6.369 1.00 64.88 269 SER A C 1
ATOM 2093 O O . SER A 1 269 ? -7.691 15.099 -5.421 1.00 64.88 269 SER A O 1
ATOM 2095 N N . LYS A 1 270 ? -7.957 13.262 -6.671 1.00 69.94 270 LYS A N 1
ATOM 2096 C CA . LYS A 1 270 ? -9.114 12.769 -5.916 1.00 69.94 270 LYS A CA 1
ATOM 2097 C C . LYS A 1 270 ? -8.676 12.203 -4.567 1.00 69.94 270 LYS A C 1
ATOM 2099 O O . LYS A 1 270 ? -9.337 12.452 -3.564 1.00 69.94 270 LYS A O 1
ATOM 2104 N N . PHE A 1 271 ? -7.528 11.534 -4.518 1.00 72.25 271 PHE A N 1
ATOM 2105 C CA . PHE A 1 271 ? -6.926 11.075 -3.271 1.00 72.25 271 PHE A CA 1
ATOM 2106 C C . PHE A 1 271 ? -6.560 12.240 -2.338 1.00 72.25 271 PHE A C 1
ATOM 2108 O O . PHE A 1 271 ? -6.902 12.210 -1.158 1.00 72.25 271 PHE A O 1
ATOM 2115 N N . GLN A 1 272 ? -5.969 13.319 -2.866 1.00 73.12 272 GLN A N 1
ATOM 2116 C CA . GLN A 1 272 ? -5.712 14.542 -2.093 1.00 73.12 272 GLN A CA 1
ATOM 2117 C C . GLN A 1 272 ? -6.998 15.171 -1.541 1.00 73.12 272 GLN A C 1
ATOM 2119 O O . GLN A 1 272 ? -6.996 15.673 -0.417 1.00 73.12 272 GLN A O 1
ATOM 2124 N N . THR A 1 273 ? -8.088 15.124 -2.313 1.00 76.44 273 THR A N 1
ATOM 2125 C CA . THR A 1 273 ? -9.408 15.615 -1.887 1.00 76.44 273 THR A CA 1
ATOM 2126 C C . THR A 1 273 ? -9.943 14.797 -0.712 1.00 76.44 273 THR A C 1
ATOM 2128 O O . THR A 1 273 ? -10.360 15.366 0.293 1.00 76.44 273 THR A O 1
ATOM 2131 N N . VAL A 1 274 ? -9.867 13.466 -0.800 1.00 77.75 274 VAL A N 1
ATOM 2132 C CA . VAL A 1 274 ? -10.266 12.554 0.283 1.00 77.75 274 VAL A CA 1
ATOM 2133 C C . VAL A 1 274 ? -9.428 12.792 1.537 1.00 77.75 274 VAL A C 1
ATOM 2135 O O . VAL A 1 274 ? -9.972 12.929 2.629 1.00 77.75 274 VAL A O 1
ATOM 2138 N N . LEU A 1 275 ? -8.106 12.901 1.396 1.00 80.25 275 LEU A N 1
ATOM 2139 C CA . LEU A 1 275 ? -7.233 13.187 2.529 1.00 80.25 275 LEU A CA 1
ATOM 2140 C C . LEU A 1 275 ? -7.560 14.549 3.161 1.00 80.25 275 LEU A C 1
ATOM 2142 O O . LEU A 1 275 ? -7.641 14.648 4.382 1.00 80.25 275 LEU A O 1
ATOM 2146 N N . ALA A 1 276 ? -7.793 15.590 2.357 1.00 80.56 276 ALA A N 1
ATOM 2147 C CA . ALA A 1 276 ? -8.213 16.896 2.864 1.00 80.56 276 ALA A CA 1
ATOM 2148 C C . ALA A 1 276 ? -9.542 16.816 3.636 1.00 80.56 276 ALA A C 1
ATOM 2150 O O . ALA A 1 276 ? -9.676 17.453 4.680 1.00 80.56 276 ALA A O 1
ATOM 2151 N N . GLU A 1 277 ? -10.487 15.997 3.169 1.00 84.44 277 GLU A N 1
ATOM 2152 C CA . GLU A 1 277 ? -11.762 15.755 3.844 1.00 84.44 277 GLU A CA 1
ATOM 2153 C C . GLU A 1 277 ? -11.570 15.102 5.220 1.00 84.44 277 GLU A C 1
ATOM 2155 O O . GLU A 1 277 ? -12.093 15.601 6.217 1.00 84.44 277 GLU A O 1
ATOM 2160 N N . LEU A 1 278 ? -10.762 14.038 5.305 1.00 87.00 278 LEU A N 1
ATOM 2161 C CA . LEU A 1 278 ? -10.459 13.351 6.570 1.00 87.00 278 LEU A CA 1
ATOM 2162 C C . LEU A 1 278 ? -9.744 14.268 7.575 1.00 87.00 278 LEU A C 1
ATOM 2164 O O . LEU A 1 278 ? -9.970 14.166 8.785 1.00 87.00 278 LEU A O 1
ATOM 2168 N N . MET A 1 279 ? -8.904 15.178 7.072 1.00 87.44 279 MET A N 1
ATOM 2169 C CA . MET A 1 279 ? -8.133 16.129 7.874 1.00 87.44 279 MET A CA 1
ATOM 2170 C C . MET A 1 279 ? -8.939 17.356 8.321 1.00 87.44 279 MET A C 1
ATOM 2172 O O . MET A 1 279 ? -8.444 18.125 9.139 1.00 87.44 279 MET A O 1
ATOM 2176 N N . LYS A 1 280 ? -10.204 17.529 7.905 1.00 88.12 280 LYS A N 1
ATOM 2177 C CA . LYS A 1 280 ? -11.083 18.584 8.460 1.00 88.12 280 LYS A CA 1
ATOM 2178 C C . LYS A 1 280 ? -11.275 18.474 9.976 1.00 88.12 280 LYS A C 1
ATOM 2180 O O . LYS A 1 280 ? -11.619 19.463 10.624 1.00 88.12 280 LYS A O 1
ATOM 2185 N N . LEU A 1 281 ? -11.058 17.281 10.533 1.00 90.06 281 LEU A N 1
ATOM 2186 C CA . LEU A 1 281 ? -11.081 17.022 11.971 1.00 90.06 281 LEU A CA 1
ATOM 2187 C C . LEU A 1 281 ? -9.832 17.520 12.711 1.00 90.06 281 LEU A C 1
ATOM 2189 O O . LEU A 1 281 ? -9.853 17.531 13.939 1.00 90.06 281 LEU A O 1
ATOM 2193 N N . ASP A 1 282 ? -8.769 17.928 12.014 1.00 90.50 282 ASP A N 1
ATOM 2194 C CA . ASP A 1 282 ? -7.529 18.433 12.616 1.00 90.50 282 ASP A CA 1
ATOM 2195 C C . ASP A 1 282 ? -7.718 19.876 13.113 1.00 90.50 282 ASP A C 1
ATOM 2197 O O . ASP A 1 282 ? -7.256 20.847 12.517 1.00 90.50 282 ASP A O 1
ATOM 2201 N N . GLN A 1 283 ? -8.509 20.036 14.176 1.00 87.81 283 GLN A N 1
ATOM 2202 C CA . GLN A 1 283 ? -8.820 21.325 14.791 1.00 87.81 283 GLN A CA 1
ATOM 2203 C C . GLN A 1 283 ? -8.677 21.245 16.310 1.00 87.81 283 GLN A C 1
ATOM 2205 O O . GLN A 1 283 ? -9.146 20.293 16.931 1.00 87.81 283 GLN A O 1
ATOM 2210 N N . GLY A 1 284 ? -8.131 22.296 16.926 1.00 87.25 284 GLY A N 1
ATOM 2211 C CA . GLY A 1 284 ? -7.996 22.380 18.383 1.00 87.25 284 GLY A CA 1
ATOM 2212 C C . GLY A 1 284 ? -7.116 21.262 18.949 1.00 87.25 284 GLY A C 1
ATOM 2213 O O . GLY A 1 284 ? -6.027 21.015 18.446 1.00 87.25 284 GLY A O 1
ATOM 2214 N N . ASP A 1 285 ? -7.603 20.567 19.978 1.00 88.75 285 ASP A N 1
ATOM 2215 C CA . ASP A 1 285 ? -6.882 19.491 20.675 1.00 88.75 285 ASP A CA 1
ATOM 2216 C C . ASP A 1 285 ? -7.154 18.085 20.096 1.00 88.75 285 ASP A C 1
ATOM 2218 O O . ASP A 1 285 ? -6.882 17.054 20.739 1.00 88.75 285 ASP A O 1
ATOM 2222 N N . ALA A 1 286 ? -7.699 18.025 18.878 1.00 91.25 286 ALA A N 1
ATOM 2223 C CA . ALA A 1 286 ? -7.937 16.782 18.157 1.00 91.25 286 ALA A CA 1
ATOM 2224 C C . ALA A 1 286 ? -6.640 15.977 17.972 1.00 91.25 286 ALA A C 1
ATOM 2226 O O . ALA A 1 286 ? -5.542 16.521 17.851 1.00 91.25 286 ALA A O 1
ATOM 2227 N N . ARG A 1 287 ? -6.758 14.647 17.967 1.00 95.44 287 ARG A N 1
ATOM 2228 C CA . ARG A 1 287 ? -5.654 13.744 17.624 1.00 95.44 287 ARG A CA 1
ATOM 2229 C C . ARG A 1 287 ? -6.127 12.808 16.531 1.00 95.44 287 ARG A C 1
ATOM 2231 O O . ARG A 1 287 ? -7.168 12.167 16.679 1.00 95.44 287 ARG A O 1
ATOM 2238 N N . ILE A 1 288 ? -5.357 12.752 15.453 1.00 95.25 288 ILE A N 1
ATOM 2239 C CA . ILE A 1 288 ? -5.647 11.931 14.282 1.00 95.25 288 ILE A CA 1
ATOM 2240 C C . ILE A 1 288 ? -4.462 11.006 14.034 1.00 95.25 288 ILE A C 1
ATOM 2242 O O . ILE A 1 288 ? -3.337 11.471 13.848 1.00 95.25 288 ILE A O 1
ATOM 2246 N N . LEU A 1 289 ? -4.736 9.707 14.052 1.00 96.50 289 LEU A N 1
ATOM 2247 C CA . LEU A 1 289 ? -3.800 8.639 13.737 1.00 96.50 289 LEU A CA 1
ATOM 2248 C C . LEU A 1 289 ? -4.228 7.996 12.418 1.00 96.50 289 LEU A C 1
ATOM 2250 O O . LEU A 1 289 ? -5.364 7.548 12.293 1.00 96.50 289 LEU A O 1
ATOM 2254 N N . VAL A 1 290 ? -3.327 7.934 11.446 1.00 93.25 290 VAL A N 1
ATOM 2255 C CA . VAL A 1 290 ? -3.563 7.319 10.135 1.00 93.25 290 VAL A CA 1
ATOM 2256 C C . VAL A 1 290 ? -2.636 6.124 9.978 1.00 93.25 290 VAL A C 1
ATOM 2258 O O . VAL A 1 290 ? -1.436 6.247 10.203 1.00 93.25 290 VAL A O 1
ATOM 2261 N N . LEU A 1 291 ? -3.166 4.973 9.575 1.00 91.88 291 LEU A N 1
ATOM 2262 C CA . LEU A 1 291 ? -2.387 3.774 9.284 1.00 91.88 291 LEU A CA 1
ATOM 2263 C C . LEU A 1 291 ? -2.518 3.404 7.807 1.00 91.88 291 LEU A C 1
ATOM 2265 O O . LEU A 1 291 ? -3.627 3.274 7.287 1.00 91.88 291 LEU A O 1
ATOM 2269 N N . GLY A 1 292 ? -1.386 3.203 7.130 1.00 85.50 292 GLY A N 1
ATOM 2270 C CA . GLY A 1 292 ? -1.372 2.880 5.700 1.00 85.50 292 GLY A CA 1
ATOM 2271 C C . GLY A 1 292 ? -0.046 2.305 5.203 1.00 85.50 292 GLY A C 1
ATOM 2272 O O . GLY A 1 292 ? 0.919 2.172 5.959 1.00 85.50 292 GLY A O 1
ATOM 2273 N N . ARG A 1 293 ? -0.002 1.909 3.927 1.00 77.69 293 ARG A N 1
ATOM 2274 C CA . ARG A 1 293 ? 1.240 1.490 3.254 1.00 77.69 293 ARG A CA 1
ATOM 2275 C C . ARG A 1 293 ? 2.090 2.672 2.843 1.00 77.69 293 ARG A C 1
ATOM 2277 O O . ARG A 1 293 ? 1.566 3.598 2.249 1.00 77.69 293 ARG A O 1
ATOM 2284 N N . ASP A 1 294 ? 3.398 2.526 3.018 1.00 66.88 294 ASP A N 1
ATOM 2285 C CA . ASP A 1 294 ? 4.455 3.342 2.408 1.00 66.88 294 ASP A CA 1
ATOM 2286 C C . ASP A 1 294 ? 4.208 3.624 0.909 1.00 66.88 294 ASP A C 1
ATOM 2288 O O . ASP A 1 294 ? 4.416 4.742 0.452 1.00 66.88 294 ASP A O 1
ATOM 2292 N N . THR A 1 295 ? 3.705 2.652 0.141 1.00 55.28 295 THR A N 1
ATOM 2293 C CA . THR A 1 295 ? 3.503 2.784 -1.314 1.00 55.28 295 THR A CA 1
ATOM 2294 C C . THR A 1 295 ? 2.388 3.762 -1.691 1.00 55.28 295 THR A C 1
ATOM 2296 O O . THR A 1 295 ? 2.302 4.223 -2.834 1.00 55.28 295 THR A O 1
ATOM 2299 N N . ALA A 1 296 ? 1.539 4.156 -0.735 1.00 50.34 296 ALA A N 1
ATOM 2300 C CA . ALA A 1 296 ? 0.672 5.308 -0.941 1.00 50.34 296 ALA A CA 1
ATOM 2301 C C . ALA A 1 296 ? 1.472 6.624 -1.056 1.00 50.34 296 ALA A C 1
ATOM 2303 O O . ALA A 1 296 ? 0.978 7.562 -1.679 1.00 50.34 296 ALA A O 1
ATOM 2304 N N . PHE A 1 297 ? 2.713 6.632 -0.562 1.00 54.09 297 PHE A N 1
ATOM 2305 C CA . PHE A 1 297 ? 3.594 7.778 -0.350 1.00 54.09 297 PHE A CA 1
ATOM 2306 C C . PHE A 1 297 ? 4.860 7.766 -1.232 1.00 54.09 297 PHE A C 1
ATOM 2308 O O . PHE A 1 297 ? 5.457 8.828 -1.403 1.00 54.09 297 PHE A O 1
ATOM 2315 N N . HIS A 1 298 ? 5.279 6.618 -1.786 1.00 43.06 298 HIS A N 1
ATOM 2316 C CA . HIS A 1 298 ? 6.492 6.536 -2.615 1.00 43.06 298 HIS A CA 1
ATOM 2317 C C . HIS A 1 298 ? 6.283 6.966 -4.079 1.00 43.06 298 HIS A C 1
ATOM 2319 O O . HIS A 1 298 ? 5.277 6.647 -4.710 1.00 43.06 298 HIS A O 1
ATOM 2325 N N . ASP A 1 299 ? 7.289 7.696 -4.568 1.00 45.81 299 ASP A N 1
ATOM 2326 C CA . ASP A 1 299 ? 7.537 8.274 -5.902 1.00 45.81 299 ASP A CA 1
ATOM 2327 C C . ASP A 1 299 ? 6.656 9.436 -6.393 1.00 45.81 299 ASP A C 1
ATOM 2329 O O . ASP A 1 299 ? 7.076 10.163 -7.294 1.00 45.81 299 ASP A O 1
ATOM 2333 N N . ASP A 1 300 ? 5.530 9.735 -5.742 1.00 52.28 300 ASP A N 1
ATOM 2334 C CA . ASP A 1 300 ? 4.783 10.967 -6.025 1.00 52.28 300 ASP A CA 1
ATOM 2335 C C . ASP A 1 300 ? 5.371 12.147 -5.236 1.00 52.28 300 ASP A C 1
ATOM 2337 O O . ASP A 1 300 ? 5.096 12.338 -4.047 1.00 52.28 300 ASP A O 1
ATOM 2341 N N . VAL A 1 301 ? 6.151 12.995 -5.919 1.00 54.28 301 VAL A N 1
ATOM 2342 C CA . VAL A 1 301 ? 6.596 14.311 -5.412 1.00 54.28 301 VAL A CA 1
ATOM 2343 C C . VAL A 1 301 ? 5.417 15.095 -4.827 1.00 54.28 301 VAL A C 1
ATOM 2345 O O . VAL A 1 301 ? 5.555 15.731 -3.781 1.00 54.28 301 VAL A O 1
ATOM 2348 N N . GLU A 1 302 ? 4.242 14.988 -5.454 1.00 54.78 302 GLU A N 1
ATOM 2349 C CA . GLU A 1 302 ? 2.990 15.573 -4.970 1.00 54.78 302 GLU A CA 1
ATOM 2350 C C . GLU A 1 302 ? 2.600 15.065 -3.580 1.00 54.78 302 GLU A C 1
ATOM 2352 O O . GLU A 1 302 ? 2.170 15.844 -2.733 1.00 54.78 302 GLU A O 1
ATOM 2357 N N . PHE A 1 303 ? 2.767 13.773 -3.305 1.00 58.78 303 PHE A N 1
ATOM 2358 C CA . PHE A 1 303 ? 2.366 13.199 -2.028 1.00 58.78 303 PHE A CA 1
ATOM 2359 C C . PHE A 1 303 ? 3.357 13.536 -0.910 1.00 58.78 303 PHE A C 1
ATOM 2361 O O . PHE A 1 303 ? 2.955 13.846 0.214 1.00 58.78 303 PHE A O 1
ATOM 2368 N N . LYS A 1 304 ? 4.656 13.576 -1.222 1.00 64.25 304 LYS A N 1
ATOM 2369 C CA . LYS A 1 304 ? 5.662 14.103 -0.294 1.00 64.25 304 LYS A CA 1
ATOM 2370 C C . LYS A 1 304 ? 5.389 15.568 0.048 1.00 64.25 304 LYS A C 1
ATOM 2372 O O . LYS A 1 304 ? 5.442 15.944 1.214 1.00 64.25 304 LYS A O 1
ATOM 2377 N N . ALA A 1 305 ? 5.001 16.364 -0.946 1.00 64.06 305 ALA A N 1
ATOM 2378 C CA . ALA A 1 305 ? 4.589 17.746 -0.746 1.00 64.06 305 ALA A CA 1
ATOM 2379 C C . ALA A 1 305 ? 3.352 17.847 0.174 1.00 64.06 305 ALA A C 1
ATOM 2381 O O . ALA A 1 305 ? 3.321 18.676 1.082 1.00 64.06 305 ALA A O 1
ATOM 2382 N N . VAL A 1 306 ? 2.383 16.933 0.034 1.00 67.50 306 VAL A N 1
ATOM 2383 C CA . VAL A 1 306 ? 1.214 16.834 0.926 1.00 67.50 306 VAL A CA 1
ATOM 2384 C C . VAL A 1 306 ? 1.612 16.518 2.374 1.00 67.50 306 VAL A C 1
ATOM 2386 O O . VAL A 1 306 ? 1.079 17.154 3.284 1.00 67.50 306 VAL A O 1
ATOM 2389 N N . ILE A 1 307 ? 2.546 15.585 2.597 1.00 71.25 307 ILE A N 1
ATOM 2390 C CA . ILE A 1 307 ? 3.064 15.238 3.935 1.00 71.25 307 ILE A CA 1
ATOM 2391 C C . ILE A 1 307 ? 3.846 16.395 4.550 1.00 71.25 307 ILE A C 1
ATOM 2393 O O . ILE A 1 307 ? 3.642 16.723 5.717 1.00 71.25 307 ILE A O 1
ATOM 2397 N N . ASP A 1 308 ? 4.688 17.050 3.759 1.00 73.19 308 ASP A N 1
ATOM 2398 C CA . ASP A 1 308 ? 5.508 18.178 4.199 1.00 73.19 308 ASP A CA 1
ATOM 2399 C C . ASP A 1 308 ? 4.686 19.479 4.338 1.00 73.19 308 ASP A C 1
ATOM 2401 O O . ASP A 1 308 ? 5.187 20.488 4.836 1.00 73.19 308 ASP A O 1
ATOM 2405 N N . GLY A 1 309 ? 3.409 19.470 3.932 1.00 73.81 309 GLY A N 1
ATOM 2406 C CA . GLY A 1 309 ? 2.519 20.632 3.977 1.00 73.81 309 GLY A CA 1
ATOM 2407 C C . GLY A 1 309 ? 2.922 21.738 2.997 1.00 73.81 309 GLY A C 1
ATOM 2408 O O . GLY A 1 309 ? 2.660 22.917 3.242 1.00 73.81 309 GLY A O 1
ATOM 2409 N N . VAL A 1 310 ? 3.571 21.385 1.890 1.00 75.44 310 VAL A N 1
ATOM 2410 C CA . VAL A 1 310 ? 4.103 22.320 0.893 1.00 75.44 310 VAL A CA 1
ATOM 2411 C C . VAL A 1 310 ? 3.473 22.100 -0.478 1.00 75.44 310 VAL A C 1
ATOM 2413 O O . VAL A 1 310 ? 3.032 21.011 -0.817 1.00 75.44 310 VAL A O 1
ATOM 2416 N N . GLU A 1 311 ? 3.461 23.151 -1.283 1.00 71.88 311 GLU A N 1
ATOM 2417 C CA . GLU A 1 311 ? 3.128 23.123 -2.701 1.00 71.88 311 GLU A CA 1
ATOM 2418 C C . GLU A 1 311 ? 4.331 23.614 -3.499 1.00 71.88 311 GLU A C 1
ATOM 2420 O O . GLU A 1 311 ? 5.094 24.479 -3.055 1.00 71.88 311 GLU A O 1
ATOM 2425 N N . THR A 1 312 ? 4.508 23.073 -4.700 1.00 66.31 312 THR A N 1
ATOM 2426 C CA . THR A 1 312 ? 5.548 23.545 -5.613 1.00 66.31 312 THR A CA 1
ATOM 2427 C C . THR A 1 312 ? 4.925 24.517 -6.602 1.00 66.31 312 THR A C 1
ATOM 2429 O O . THR A 1 312 ? 4.044 24.169 -7.381 1.00 66.31 312 THR A O 1
ATOM 2432 N N . THR A 1 313 ? 5.381 25.767 -6.569 1.00 70.44 313 THR A N 1
ATOM 2433 C CA . THR A 1 313 ? 4.986 26.781 -7.558 1.00 70.44 313 THR A CA 1
ATOM 2434 C C . THR A 1 313 ? 5.438 26.389 -8.973 1.00 70.44 313 THR A C 1
ATOM 2436 O O . THR A 1 313 ? 6.426 25.666 -9.109 1.00 70.44 313 THR A O 1
ATOM 2439 N N . PRO A 1 314 ? 4.835 26.948 -10.043 1.00 60.88 314 PRO A N 1
ATOM 2440 C CA . PRO A 1 314 ? 5.262 26.682 -11.424 1.00 60.88 314 PRO A CA 1
ATOM 2441 C C . PRO A 1 314 ? 6.743 26.986 -11.716 1.00 60.88 314 PRO A C 1
ATOM 2443 O O . PRO A 1 314 ? 7.300 26.485 -12.683 1.00 60.88 314 PRO A O 1
ATOM 2446 N N . ALA A 1 315 ? 7.392 27.805 -10.883 1.00 64.50 315 ALA A N 1
ATOM 2447 C CA . ALA A 1 315 ? 8.817 28.122 -10.970 1.00 64.50 315 ALA A CA 1
ATOM 2448 C C . ALA A 1 315 ? 9.717 27.179 -10.136 1.00 64.50 315 ALA A C 1
ATOM 2450 O O . ALA A 1 315 ? 10.893 27.475 -9.939 1.00 64.50 315 ALA A O 1
ATOM 2451 N N . GLY A 1 316 ? 9.178 26.082 -9.589 1.00 57.94 316 GLY A N 1
ATOM 2452 C CA . GLY A 1 316 ? 9.928 25.083 -8.818 1.00 57.94 316 GLY A CA 1
ATOM 2453 C C . GLY A 1 316 ? 10.219 25.461 -7.360 1.00 57.94 316 GLY A C 1
ATOM 2454 O O . GLY A 1 316 ? 10.981 24.772 -6.684 1.00 57.94 316 GLY A O 1
ATOM 2455 N N . ARG A 1 317 ? 9.641 26.553 -6.842 1.00 71.06 317 ARG A N 1
ATOM 2456 C CA . ARG A 1 317 ? 9.801 26.950 -5.434 1.00 71.06 317 ARG A CA 1
ATOM 2457 C C . ARG A 1 317 ? 8.774 26.239 -4.553 1.00 71.06 317 ARG A C 1
ATOM 2459 O O . ARG A 1 317 ? 7.581 26.369 -4.817 1.00 71.06 317 ARG A O 1
ATOM 2466 N N . SER A 1 318 ? 9.245 25.575 -3.497 1.00 73.50 318 SER A N 1
ATOM 2467 C CA . SER A 1 318 ? 8.411 25.037 -2.416 1.00 73.50 318 SER A CA 1
ATOM 2468 C C . SER A 1 318 ? 7.869 26.180 -1.549 1.00 73.50 318 SER A C 1
ATOM 2470 O O . SER A 1 318 ? 8.633 27.032 -1.079 1.00 73.50 318 SER A O 1
ATOM 2472 N N . VAL A 1 319 ? 6.550 26.236 -1.388 1.00 79.19 319 VAL A N 1
ATOM 2473 C CA . VAL A 1 319 ? 5.831 27.209 -0.558 1.00 79.19 319 VAL A CA 1
ATOM 2474 C C . VAL A 1 319 ? 4.894 26.472 0.402 1.00 79.19 319 VAL A C 1
ATOM 2476 O O . VAL A 1 319 ? 4.313 25.467 0.007 1.00 79.19 319 VAL A O 1
ATOM 2479 N N . PRO A 1 320 ? 4.723 26.926 1.656 1.00 78.50 320 PRO A N 1
ATOM 2480 C CA . PRO A 1 320 ? 3.748 26.328 2.564 1.00 78.50 320 PRO A CA 1
ATOM 2481 C C . PRO A 1 320 ? 2.336 26.409 1.984 1.00 78.50 320 PRO A C 1
ATOM 2483 O O . PRO A 1 320 ? 1.920 27.470 1.511 1.00 78.50 320 PRO A O 1
ATOM 2486 N N . THR A 1 321 ? 1.595 25.309 2.061 1.00 73.88 321 THR A N 1
ATOM 2487 C CA . THR A 1 321 ? 0.199 25.264 1.620 1.00 73.88 321 THR A CA 1
ATOM 2488 C C . THR A 1 321 ? -0.673 25.988 2.651 1.00 73.88 321 THR A C 1
ATOM 2490 O O . THR A 1 321 ? -0.666 25.607 3.828 1.00 73.88 321 THR A O 1
ATOM 2493 N N . PRO A 1 322 ? -1.443 27.026 2.274 1.00 68.12 322 PRO A N 1
ATOM 2494 C CA . PRO A 1 322 ? -2.305 27.731 3.216 1.00 68.12 322 PRO A CA 1
ATOM 2495 C C . PRO A 1 322 ? -3.293 26.779 3.909 1.00 68.12 322 PRO A C 1
ATOM 2497 O O . PRO A 1 322 ? -4.070 26.092 3.254 1.00 68.12 322 PRO A O 1
ATOM 2500 N N . GLY A 1 323 ? -3.275 26.746 5.245 1.00 65.19 323 GLY A N 1
ATOM 2501 C CA . GLY A 1 323 ? -4.199 25.932 6.045 1.00 65.19 323 GLY A CA 1
ATOM 2502 C C . GLY A 1 323 ? -3.841 24.446 6.182 1.00 65.19 323 GLY A C 1
ATOM 2503 O O . GLY A 1 323 ? -4.590 23.723 6.832 1.00 65.19 323 GLY A O 1
ATOM 2504 N N . ARG A 1 324 ? -2.707 23.984 5.635 1.00 69.44 324 ARG A N 1
ATOM 2505 C CA . ARG A 1 324 ? -2.216 22.606 5.805 1.00 69.44 324 ARG A CA 1
ATOM 2506 C C . ARG A 1 324 ? -0.857 22.620 6.509 1.00 69.44 324 ARG A C 1
ATOM 2508 O O . ARG A 1 324 ? 0.100 23.217 6.027 1.00 69.44 324 ARG A O 1
ATOM 2515 N N . ARG A 1 325 ? -0.782 21.962 7.666 1.00 76.75 325 ARG A N 1
ATOM 2516 C CA . ARG A 1 325 ? 0.465 21.731 8.412 1.00 76.75 325 ARG A CA 1
ATOM 2517 C C . ARG A 1 325 ? 1.152 20.452 7.931 1.00 76.75 325 ARG A C 1
ATOM 2519 O O . ARG A 1 325 ? 0.478 19.557 7.429 1.00 76.75 325 ARG A O 1
ATOM 2526 N N . ALA A 1 326 ? 2.464 20.357 8.137 1.00 82.25 326 ALA A N 1
ATOM 2527 C CA . ALA A 1 326 ? 3.202 19.118 7.911 1.00 82.25 326 ALA A CA 1
ATOM 2528 C C . ALA A 1 326 ? 2.705 18.003 8.851 1.00 82.25 326 ALA A C 1
ATOM 2530 O O . ALA A 1 326 ? 2.451 18.250 10.038 1.00 82.25 326 ALA A O 1
ATOM 2531 N N . TYR A 1 327 ? 2.588 16.786 8.327 1.00 86.75 327 TYR A N 1
ATOM 2532 C CA . TYR A 1 327 ? 2.207 15.592 9.076 1.00 86.75 327 TYR A CA 1
ATOM 2533 C C . TYR A 1 327 ? 3.443 14.899 9.657 1.00 86.75 327 TYR A C 1
ATOM 2535 O O . TYR A 1 327 ? 4.517 14.882 9.053 1.00 86.75 327 TYR A O 1
ATOM 2543 N N . ARG A 1 328 ? 3.296 14.292 10.837 1.00 90.44 328 ARG A N 1
ATOM 2544 C CA . ARG A 1 328 ? 4.339 13.432 11.409 1.00 90.44 328 ARG A CA 1
ATOM 2545 C C . ARG A 1 328 ? 4.149 12.020 10.877 1.00 90.44 328 ARG A C 1
ATOM 2547 O O . ARG A 1 328 ? 3.016 11.559 10.801 1.00 90.44 328 ARG A O 1
ATOM 2554 N N . HIS A 1 329 ? 5.229 11.317 10.562 1.00 89.31 329 HIS A N 1
ATOM 2555 C CA . HIS A 1 329 ? 5.166 9.908 10.184 1.00 89.31 329 HIS A CA 1
ATOM 2556 C C . HIS A 1 329 ? 6.186 9.071 10.955 1.00 89.31 329 HIS A C 1
ATOM 2558 O O . HIS A 1 329 ? 7.208 9.582 11.410 1.00 89.31 329 HIS A O 1
ATOM 2564 N N . VAL A 1 330 ? 5.881 7.786 11.105 1.00 92.19 330 VAL A N 1
ATOM 2565 C CA . VAL A 1 330 ? 6.749 6.769 11.693 1.00 92.19 330 VAL A CA 1
ATOM 2566 C C . VAL A 1 330 ? 6.541 5.454 10.952 1.00 92.19 330 VAL A C 1
ATOM 2568 O O . VAL A 1 330 ? 5.415 5.114 10.589 1.00 92.19 330 VAL A O 1
ATOM 2571 N N . GLU A 1 331 ? 7.618 4.716 10.713 1.00 91.56 331 GLU A N 1
ATOM 2572 C CA . GLU A 1 331 ? 7.549 3.409 10.062 1.00 91.56 331 GLU A CA 1
ATOM 2573 C C . GLU A 1 331 ? 7.466 2.283 11.093 1.00 91.56 331 GLU A C 1
ATOM 2575 O O . GLU A 1 331 ? 8.159 2.330 12.107 1.00 91.56 331 GLU A O 1
ATOM 2580 N N . ILE A 1 332 ? 6.644 1.265 10.832 1.00 92.94 332 ILE A N 1
ATOM 2581 C CA . ILE A 1 332 ? 6.533 0.038 11.635 1.00 92.94 332 ILE A CA 1
ATOM 2582 C C . ILE A 1 332 ? 7.451 -1.055 11.070 1.00 92.94 332 ILE A C 1
ATOM 2584 O O . ILE A 1 332 ? 7.425 -1.342 9.867 1.00 92.94 332 ILE A O 1
ATOM 2588 N N . ARG A 1 333 ? 8.247 -1.701 11.930 1.00 93.12 333 ARG A N 1
ATOM 2589 C CA . ARG A 1 333 ? 9.124 -2.808 11.511 1.00 93.12 333 ARG A CA 1
ATOM 2590 C C . ARG A 1 333 ? 8.402 -4.160 11.489 1.00 93.12 333 ARG A C 1
ATOM 2592 O O . ARG A 1 333 ? 7.297 -4.317 11.999 1.00 93.12 333 ARG A O 1
ATOM 2599 N N . GLY A 1 334 ? 9.029 -5.152 10.850 1.00 91.38 334 GLY A N 1
ATOM 2600 C CA . GLY A 1 334 ? 8.613 -6.557 10.967 1.00 91.38 334 GLY A CA 1
ATOM 2601 C C . GLY A 1 334 ? 8.995 -7.169 12.303 1.00 91.38 334 GLY A C 1
ATOM 2602 O O . GLY A 1 334 ? 9.689 -6.531 13.093 1.00 91.38 334 GLY A O 1
ATOM 2603 N N . PHE A 1 335 ? 8.592 -8.421 12.510 1.00 94.69 335 PHE A N 1
ATOM 2604 C CA . PHE A 1 335 ? 9.071 -9.205 13.640 1.00 94.69 335 PHE A CA 1
ATOM 2605 C C . PHE A 1 335 ? 10.581 -9.411 13.558 1.00 94.69 335 PHE A C 1
ATOM 2607 O O . PHE A 1 335 ? 11.125 -9.725 12.497 1.00 94.69 335 PHE A O 1
ATOM 2614 N N . THR A 1 336 ? 11.248 -9.283 14.702 1.00 94.12 336 THR A N 1
ATOM 2615 C CA . THR A 1 336 ? 12.547 -9.928 14.899 1.00 94.12 336 THR A CA 1
ATOM 2616 C C . THR A 1 336 ? 12.361 -11.448 14.945 1.00 94.12 336 THR A C 1
ATOM 2618 O O . THR A 1 336 ? 11.254 -11.920 15.220 1.00 94.12 336 THR A O 1
ATOM 2621 N N . PRO A 1 337 ? 13.420 -12.250 14.730 1.00 94.06 337 PRO A N 1
ATOM 2622 C CA . PRO A 1 337 ? 13.322 -13.701 14.872 1.00 94.06 337 PRO A CA 1
ATOM 2623 C C . PRO A 1 337 ? 12.745 -14.139 16.227 1.00 94.06 337 PRO A C 1
ATOM 2625 O O . PRO A 1 337 ? 11.919 -15.044 16.273 1.00 94.06 337 PRO A O 1
ATOM 2628 N N . ASP A 1 338 ? 13.109 -13.471 17.322 1.00 93.94 338 ASP A N 1
ATOM 2629 C CA . ASP A 1 338 ? 12.635 -13.833 18.663 1.00 93.94 338 ASP A CA 1
ATOM 2630 C C . ASP A 1 338 ? 11.152 -13.491 18.869 1.00 93.94 338 ASP A C 1
ATOM 2632 O O . ASP A 1 338 ? 10.397 -14.284 19.433 1.00 93.94 338 ASP A O 1
ATOM 2636 N N . GLU A 1 339 ? 10.696 -12.353 18.344 1.00 95.62 339 GLU A N 1
ATOM 2637 C CA . GLU A 1 339 ? 9.276 -11.981 18.334 1.00 95.62 339 GLU A CA 1
ATOM 2638 C C . GLU A 1 339 ? 8.432 -12.934 17.491 1.00 95.62 339 GLU A C 1
ATOM 2640 O O . GLU A 1 339 ? 7.355 -13.346 17.917 1.00 95.62 339 GLU A O 1
ATOM 2645 N N . ALA A 1 340 ? 8.932 -13.309 16.312 1.00 95.19 340 ALA A N 1
ATOM 2646 C CA . ALA A 1 340 ? 8.288 -14.268 15.426 1.00 95.19 340 ALA A CA 1
ATOM 2647 C C . ALA A 1 340 ? 8.131 -15.635 16.104 1.00 95.19 340 ALA A C 1
ATOM 2649 O O . ALA A 1 340 ? 7.054 -16.230 16.058 1.00 95.19 340 ALA A O 1
ATOM 2650 N N . ARG A 1 341 ? 9.176 -16.115 16.787 1.00 95.12 341 ARG A N 1
ATOM 2651 C CA . ARG A 1 341 ? 9.125 -17.369 17.552 1.00 95.12 341 ARG A CA 1
ATOM 2652 C C . ARG A 1 341 ? 8.140 -17.269 18.713 1.00 95.12 341 ARG A C 1
ATOM 2654 O O . ARG A 1 341 ? 7.272 -18.125 18.832 1.00 95.12 341 ARG A O 1
ATOM 2661 N N . SER A 1 342 ? 8.185 -16.177 19.479 1.00 95.56 342 SER A N 1
ATOM 2662 C CA . SER A 1 342 ? 7.229 -15.918 20.564 1.00 95.56 342 SER A CA 1
ATOM 2663 C C . SER A 1 342 ? 5.778 -15.849 20.073 1.00 95.56 342 SER A C 1
ATOM 2665 O O . SER A 1 342 ? 4.860 -16.281 20.774 1.00 95.56 342 SER A O 1
ATOM 2667 N N . TYR A 1 343 ? 5.547 -15.293 18.881 1.00 96.44 343 TYR A N 1
ATOM 2668 C CA . TYR A 1 343 ? 4.235 -15.294 18.243 1.00 96.44 343 TYR A CA 1
ATOM 2669 C C . TYR A 1 343 ? 3.787 -16.724 17.929 1.00 96.44 343 TYR A C 1
ATOM 2671 O O . TYR A 1 343 ? 2.696 -17.114 18.334 1.00 96.44 343 TYR A O 1
ATOM 2679 N N . VAL A 1 344 ? 4.631 -17.520 17.264 1.00 96.56 344 VAL A N 1
ATOM 2680 C CA . VAL A 1 344 ? 4.323 -18.911 16.891 1.00 96.56 344 VAL A CA 1
ATOM 2681 C C . VAL A 1 344 ? 4.044 -19.775 18.123 1.00 96.56 344 VAL A C 1
ATOM 2683 O O . VAL A 1 344 ? 3.040 -20.483 18.151 1.00 96.56 344 VAL A O 1
ATOM 2686 N N . GLU A 1 345 ? 4.878 -19.680 19.160 1.00 96.56 345 GLU A N 1
ATOM 2687 C CA . GLU A 1 345 ? 4.728 -20.429 20.418 1.00 96.56 345 GLU A CA 1
ATOM 2688 C C . GLU A 1 345 ? 3.393 -20.150 21.118 1.00 96.56 345 GLU A C 1
ATOM 2690 O O . GLU A 1 345 ? 2.829 -21.041 21.750 1.00 96.56 345 GLU A O 1
ATOM 2695 N N . ARG A 1 346 ? 2.868 -18.924 20.995 1.00 96.12 346 ARG A N 1
ATOM 2696 C CA . ARG A 1 346 ? 1.588 -18.525 21.598 1.00 96.12 346 ARG A CA 1
ATOM 2697 C C . ARG A 1 346 ? 0.395 -18.797 20.685 1.00 96.12 346 ARG A C 1
ATOM 2699 O O . ARG A 1 346 ? -0.644 -19.245 21.158 1.00 96.12 346 ARG A O 1
ATOM 2706 N N . TYR A 1 347 ? 0.529 -18.532 19.388 1.00 95.44 347 TYR A N 1
ATOM 2707 C CA . TYR A 1 347 ? -0.571 -18.599 18.429 1.00 95.44 347 TYR A CA 1
ATOM 2708 C C . TYR A 1 347 ? -0.836 -20.016 17.911 1.00 95.44 347 TYR A C 1
ATOM 2710 O O . TYR A 1 347 ? -1.993 -20.429 17.826 1.00 95.44 347 TYR A O 1
ATOM 2718 N N . PHE A 1 348 ? 0.204 -20.789 17.586 1.00 95.56 348 PHE A N 1
ATOM 2719 C CA . PHE A 1 348 ? 0.020 -22.105 16.971 1.00 95.56 348 PHE A CA 1
ATOM 2720 C C . PHE A 1 348 ? -0.783 -23.081 17.850 1.00 95.56 348 PHE A C 1
ATOM 2722 O O . PHE A 1 348 ? -1.708 -23.695 17.323 1.00 95.56 348 PHE A O 1
ATOM 2729 N N . PRO A 1 349 ? -0.545 -23.196 19.175 1.00 94.75 349 PRO A N 1
ATOM 2730 C CA . PRO A 1 349 ? -1.359 -24.066 20.028 1.00 94.75 349 PRO A CA 1
ATOM 2731 C C . PRO A 1 349 ? -2.835 -23.654 20.083 1.00 94.75 349 PRO A C 1
ATOM 2733 O O . PRO A 1 349 ? -3.715 -24.512 20.119 1.00 94.75 349 PRO A O 1
ATOM 2736 N N . ILE A 1 350 ? -3.112 -22.345 20.058 1.00 92.56 350 ILE A N 1
ATOM 2737 C CA . ILE A 1 350 ? -4.478 -21.810 20.006 1.00 92.56 350 ILE A CA 1
ATOM 2738 C C . ILE A 1 350 ? -5.166 -22.266 18.722 1.00 92.56 350 ILE A C 1
ATOM 2740 O O . ILE A 1 350 ? -6.287 -22.766 18.778 1.00 92.56 350 ILE A O 1
ATOM 2744 N N . ARG A 1 351 ? -4.476 -22.130 17.588 1.00 90.81 351 ARG A N 1
ATOM 2745 C CA . ARG A 1 351 ? -4.991 -22.523 16.280 1.00 90.81 351 ARG A CA 1
ATOM 2746 C C . ARG A 1 351 ? -5.156 -24.039 16.146 1.00 90.81 351 ARG A C 1
ATOM 2748 O O . ARG A 1 351 ? -6.171 -24.490 15.624 1.00 90.81 351 ARG A O 1
ATOM 2755 N N . ALA A 1 352 ? -4.191 -24.825 16.617 1.00 91.62 352 ALA A N 1
ATOM 2756 C CA . ALA A 1 352 ? -4.244 -26.286 16.579 1.00 91.62 352 ALA A CA 1
ATOM 2757 C C . ALA A 1 352 ? -5.435 -26.839 17.381 1.00 91.62 352 ALA A C 1
ATOM 2759 O O . ALA A 1 352 ? -6.062 -27.801 16.954 1.00 91.62 352 ALA A O 1
ATOM 2760 N N . ALA A 1 353 ? -5.805 -26.188 18.489 1.00 90.88 353 ALA A N 1
ATOM 2761 C CA . ALA A 1 353 ? -6.963 -26.569 19.299 1.00 90.88 353 ALA A CA 1
ATOM 2762 C C . ALA A 1 353 ? -8.325 -26.368 18.599 1.00 90.88 353 ALA A C 1
ATOM 2764 O O . ALA A 1 353 ? -9.339 -26.853 19.102 1.00 90.88 353 ALA A O 1
ATOM 2765 N N . GLU A 1 354 ? -8.375 -25.649 17.472 1.00 87.69 354 GLU A N 1
ATOM 2766 C CA . GLU A 1 354 ? -9.589 -25.504 16.656 1.00 87.69 354 GLU A CA 1
ATOM 2767 C C . GLU A 1 354 ? -9.810 -26.692 15.705 1.00 87.69 354 GLU A C 1
ATOM 2769 O O . GLU A 1 354 ? -10.926 -26.874 15.211 1.00 87.69 354 GLU A O 1
ATOM 2774 N N . GLU A 1 355 ? -8.777 -27.504 15.455 1.00 86.44 355 GLU A N 1
ATOM 2775 C CA . GLU A 1 355 ? -8.885 -28.698 14.616 1.00 86.44 355 GLU A CA 1
ATOM 2776 C C . GLU A 1 355 ? -9.672 -29.799 15.333 1.00 86.44 355 GLU A C 1
ATOM 2778 O O . GLU A 1 355 ? -9.439 -30.112 16.502 1.00 86.44 355 GLU A O 1
ATOM 2783 N N . GLN A 1 356 ? -10.622 -30.398 14.615 1.00 83.81 356 GLN A N 1
ATOM 2784 C CA . GLN A 1 356 ? -11.468 -31.471 15.150 1.00 83.81 356 GLN A CA 1
ATOM 2785 C C . GLN A 1 356 ? -10.887 -32.859 14.876 1.00 83.81 356 GLN A C 1
ATOM 2787 O O . GLN A 1 356 ? -11.118 -33.779 15.655 1.00 83.81 356 GLN A O 1
ATOM 2792 N N . ASP A 1 357 ? -10.113 -32.985 13.798 1.00 80.81 357 ASP A N 1
ATOM 2793 C CA . ASP A 1 357 ? -9.543 -34.229 13.301 1.00 80.81 357 ASP A CA 1
ATOM 2794 C C . ASP A 1 357 ? -8.074 -34.017 12.895 1.00 80.81 357 ASP A C 1
ATOM 2796 O O . ASP A 1 357 ? -7.607 -32.895 12.710 1.00 80.81 357 ASP A O 1
ATOM 2800 N N . GLY A 1 358 ? -7.327 -35.112 12.738 1.00 83.88 358 GLY A N 1
ATOM 2801 C CA . GLY A 1 358 ? -5.927 -35.065 12.312 1.00 83.88 358 GLY A CA 1
ATOM 2802 C C . GLY A 1 358 ? -4.922 -34.905 13.462 1.00 83.88 358 GLY A C 1
ATOM 2803 O O . GLY A 1 358 ? -5.276 -34.995 14.639 1.00 83.88 358 GLY A O 1
ATOM 2804 N N . PRO A 1 359 ? -3.629 -34.729 13.143 1.00 85.00 359 PRO A N 1
ATOM 2805 C CA . PRO A 1 359 ? -2.553 -34.811 14.130 1.00 85.00 359 PRO A CA 1
ATOM 2806 C C . PRO A 1 359 ? -2.480 -33.603 15.070 1.00 85.00 359 PRO A C 1
ATOM 2808 O O . PRO A 1 359 ? -1.941 -33.729 16.165 1.00 85.00 359 PRO A O 1
ATOM 2811 N N . ALA A 1 360 ? -3.089 -32.472 14.701 1.00 87.38 360 ALA A N 1
ATOM 2812 C CA . ALA A 1 360 ? -3.235 -31.302 15.566 1.00 87.38 360 ALA A CA 1
ATOM 2813 C C . ALA A 1 360 ? -4.060 -31.575 16.840 1.00 87.38 360 ALA A C 1
ATOM 2815 O O . ALA A 1 360 ? -3.964 -30.813 17.799 1.00 87.38 360 ALA A O 1
ATOM 2816 N N . THR A 1 361 ? -4.809 -32.684 16.882 1.00 87.69 361 THR A N 1
ATOM 2817 C CA . THR A 1 361 ? -5.532 -33.137 18.080 1.00 87.69 361 THR A CA 1
ATOM 2818 C C . THR A 1 361 ? -4.618 -33.761 19.147 1.00 87.69 361 THR A C 1
ATOM 2820 O O . THR A 1 361 ? -5.030 -33.872 20.302 1.00 87.69 361 THR A O 1
ATOM 2823 N N . ASP A 1 362 ? -3.381 -34.152 18.801 1.00 91.88 362 ASP A N 1
ATOM 2824 C CA . ASP A 1 362 ? -2.391 -34.691 19.743 1.00 91.88 362 ASP A CA 1
ATOM 2825 C C . ASP A 1 362 ? -1.475 -33.571 20.283 1.00 91.88 362 ASP A C 1
ATOM 2827 O O . ASP A 1 362 ? -0.657 -33.028 19.532 1.00 91.88 362 ASP A O 1
ATOM 2831 N N . PRO A 1 363 ? -1.514 -33.261 21.596 1.00 92.94 363 PRO A N 1
ATOM 2832 C CA . PRO A 1 363 ? -0.648 -32.249 22.200 1.00 92.94 363 PRO A CA 1
ATOM 2833 C C . PRO A 1 363 ? 0.851 -32.472 21.953 1.00 92.94 363 PRO A C 1
ATOM 2835 O O . PRO A 1 363 ? 1.592 -31.506 21.784 1.00 92.94 363 PRO A O 1
ATOM 2838 N N . LYS A 1 364 ? 1.315 -33.729 21.882 1.00 94.25 364 LYS A N 1
ATOM 2839 C CA . LYS A 1 364 ? 2.736 -34.019 21.615 1.00 94.25 364 LYS A CA 1
ATOM 2840 C C . LYS A 1 364 ? 3.134 -33.652 20.195 1.00 94.25 364 LYS A C 1
ATOM 2842 O O . LYS A 1 364 ? 4.255 -33.199 19.968 1.00 94.25 364 LYS A O 1
ATOM 2847 N N . TRP A 1 365 ? 2.233 -33.861 19.241 1.00 94.56 365 TRP A N 1
ATOM 2848 C CA . TRP A 1 365 ? 2.460 -33.447 17.865 1.00 94.56 365 TRP A CA 1
ATOM 2849 C C . TRP A 1 365 ? 2.501 -31.921 17.764 1.00 94.56 365 TRP A C 1
ATOM 2851 O O . TRP A 1 365 ? 3.388 -31.384 17.103 1.00 94.56 365 TRP A O 1
ATOM 2861 N N . VAL A 1 366 ? 1.614 -31.222 18.483 1.00 95.00 366 VAL A N 1
ATOM 2862 C CA . VAL A 1 366 ? 1.611 -29.752 18.545 1.00 95.00 366 VAL A CA 1
ATOM 2863 C C . VAL A 1 366 ? 2.944 -29.227 19.082 1.00 95.00 366 VAL A C 1
ATOM 2865 O O . VAL A 1 366 ? 3.549 -28.371 18.444 1.00 95.00 366 VAL A O 1
ATOM 2868 N N . GLU A 1 367 ? 3.456 -29.775 20.188 1.00 95.00 367 GLU A N 1
ATOM 2869 C CA . GLU A 1 367 ? 4.768 -29.399 20.743 1.00 95.00 367 GLU A CA 1
ATOM 2870 C C . GLU A 1 367 ? 5.914 -29.610 19.738 1.00 95.00 367 GLU A C 1
ATOM 2872 O O . GLU A 1 367 ? 6.758 -28.729 19.551 1.00 95.00 367 GLU A O 1
ATOM 2877 N N . GLN A 1 368 ? 5.930 -30.753 19.044 1.00 94.25 368 GLN A N 1
ATOM 2878 C CA . GLN A 1 368 ? 6.927 -31.040 18.007 1.00 94.25 368 GLN A CA 1
ATOM 2879 C C . GLN A 1 368 ? 6.824 -30.070 16.828 1.00 94.25 368 GLN A C 1
ATOM 2881 O O . GLN A 1 368 ? 7.846 -29.616 16.310 1.00 94.25 368 GLN A O 1
ATOM 2886 N N . ARG A 1 369 ? 5.601 -29.729 16.412 1.00 94.44 369 ARG A N 1
ATOM 2887 C CA . ARG A 1 369 ? 5.357 -28.805 15.305 1.00 94.44 369 ARG A CA 1
ATOM 2888 C C . ARG A 1 369 ? 5.751 -27.375 15.670 1.00 94.44 369 ARG A C 1
ATOM 2890 O O . ARG A 1 369 ? 6.377 -26.716 14.846 1.00 94.44 369 ARG A O 1
ATOM 2897 N N . VAL A 1 370 ? 5.498 -26.921 16.900 1.00 95.88 370 VAL A N 1
ATOM 2898 C CA . VAL A 1 370 ? 6.025 -25.636 17.398 1.00 95.88 370 VAL A CA 1
ATOM 2899 C C . VAL A 1 370 ? 7.550 -25.628 17.318 1.00 95.88 370 VAL A C 1
ATOM 2901 O O . VAL A 1 370 ? 8.107 -24.714 16.715 1.00 95.88 370 VAL A O 1
ATOM 2904 N N . ALA A 1 371 ? 8.219 -26.664 17.840 1.00 95.31 371 ALA A N 1
ATOM 2905 C CA . ALA A 1 371 ? 9.680 -26.775 17.800 1.00 95.31 371 ALA A CA 1
ATOM 2906 C C . ALA A 1 371 ? 10.238 -26.744 16.363 1.00 95.31 371 ALA A C 1
ATOM 2908 O O . ALA A 1 371 ? 11.295 -26.165 16.109 1.00 95.31 371 ALA A O 1
ATOM 2909 N N . GLU A 1 372 ? 9.518 -27.337 15.410 1.00 93.62 372 GLU A N 1
ATOM 2910 C CA . GLU A 1 372 ? 9.844 -27.263 13.988 1.00 93.62 372 GLU A CA 1
ATOM 2911 C C . GLU A 1 372 ? 9.694 -25.846 13.420 1.00 93.62 372 GLU A C 1
ATOM 2913 O O . GLU A 1 372 ? 10.603 -25.385 12.724 1.00 93.62 372 GLU A O 1
ATOM 2918 N N . LEU A 1 373 ? 8.590 -25.157 13.717 1.00 93.50 373 LEU A N 1
ATOM 2919 C CA . LEU A 1 373 ? 8.311 -23.813 13.205 1.00 93.50 373 LEU A CA 1
ATOM 2920 C C . LEU A 1 373 ? 9.302 -22.768 13.738 1.00 93.50 373 LEU A C 1
ATOM 2922 O O . LEU A 1 373 ? 9.697 -21.870 12.997 1.00 93.50 373 LEU A O 1
ATOM 2926 N N . VAL A 1 374 ? 9.758 -22.912 14.986 1.00 95.38 374 VAL A N 1
ATOM 2927 C CA . VAL A 1 374 ? 10.722 -21.991 15.619 1.00 95.38 374 VAL A CA 1
ATOM 2928 C C . VAL A 1 374 ? 12.187 -22.376 15.393 1.00 95.38 374 VAL A C 1
ATOM 2930 O O . VAL A 1 374 ? 13.087 -21.737 15.933 1.00 95.38 374 VAL A O 1
ATOM 2933 N N . SER A 1 375 ? 12.465 -23.394 14.571 1.00 92.69 375 SER A N 1
ATOM 2934 C CA . SER A 1 375 ? 13.817 -23.944 14.397 1.00 92.69 375 SER A CA 1
ATOM 2935 C C . SER A 1 375 ? 14.787 -23.042 13.609 1.00 92.69 375 SER A C 1
ATOM 2937 O O . SER A 1 375 ? 15.878 -23.493 13.258 1.00 92.69 375 SER A O 1
ATOM 2939 N N . GLY A 1 376 ? 14.374 -21.838 13.208 1.00 89.88 376 GLY A N 1
ATOM 2940 C CA . GLY A 1 376 ? 15.128 -20.944 12.321 1.00 89.88 376 GLY A CA 1
ATOM 2941 C C . GLY A 1 376 ? 14.899 -21.170 10.820 1.00 89.88 376 GLY A C 1
ATOM 2942 O O . GLY A 1 376 ? 15.242 -20.317 10.007 1.00 89.88 376 GLY A O 1
ATOM 2943 N N . ARG A 1 377 ? 14.292 -22.302 10.425 1.00 88.81 377 ARG A N 1
ATOM 2944 C CA . ARG A 1 377 ? 14.058 -22.654 9.007 1.00 88.81 377 ARG A CA 1
ATOM 2945 C C . ARG A 1 377 ? 13.074 -21.710 8.310 1.00 88.81 377 ARG A C 1
ATOM 2947 O O . ARG A 1 377 ? 13.192 -21.496 7.110 1.00 88.81 377 ARG A O 1
ATOM 2954 N N . PHE A 1 378 ? 12.137 -21.136 9.063 1.00 91.25 378 PHE A N 1
ATOM 2955 C CA . PHE A 1 378 ? 11.059 -20.297 8.541 1.00 91.25 378 PHE A CA 1
ATOM 2956 C C . PHE A 1 378 ? 11.243 -18.803 8.837 1.00 91.25 378 PHE A C 1
ATOM 2958 O O . PHE A 1 378 ? 10.346 -18.023 8.532 1.00 91.25 378 PHE A O 1
ATOM 2965 N N . ASP A 1 379 ? 12.385 -18.376 9.392 1.00 90.19 379 ASP A N 1
ATOM 2966 C CA . ASP A 1 379 ? 12.578 -17.003 9.895 1.00 90.19 379 ASP A CA 1
ATOM 2967 C C . ASP A 1 379 ? 12.266 -15.926 8.831 1.00 90.19 379 ASP A C 1
ATOM 2969 O O . ASP A 1 379 ? 11.652 -14.909 9.149 1.00 90.19 379 ASP A O 1
ATOM 2973 N N . GLN A 1 380 ? 12.581 -16.174 7.551 1.00 88.12 380 GLN A N 1
ATOM 2974 C CA . GLN A 1 380 ? 12.239 -15.257 6.448 1.00 88.12 380 GLN A CA 1
ATOM 2975 C C . GLN A 1 380 ? 10.727 -15.140 6.192 1.00 88.12 380 GLN A C 1
ATOM 2977 O O . GLN A 1 380 ? 10.238 -14.063 5.855 1.00 88.12 380 GLN A O 1
ATOM 2982 N N . LEU A 1 381 ? 9.969 -16.231 6.349 1.00 90.31 381 LEU A N 1
ATOM 2983 C CA . LEU A 1 381 ? 8.509 -16.197 6.230 1.00 90.31 381 LEU A CA 1
ATOM 2984 C C . LEU A 1 381 ? 7.877 -15.542 7.458 1.00 90.31 381 LEU A C 1
ATOM 2986 O O . LEU A 1 381 ? 6.870 -14.857 7.327 1.00 90.31 381 LEU A O 1
ATOM 2990 N N . LEU A 1 382 ? 8.467 -15.722 8.640 1.00 92.81 382 LEU A N 1
ATOM 2991 C CA . LEU A 1 382 ? 7.904 -15.250 9.904 1.00 92.81 382 LEU A CA 1
ATOM 2992 C C . LEU A 1 382 ? 8.095 -13.741 10.152 1.00 92.81 382 LEU A C 1
ATOM 2994 O O . LEU A 1 382 ? 7.418 -13.183 11.011 1.00 92.81 382 LEU A O 1
ATOM 2998 N N . GLU A 1 383 ? 8.954 -13.056 9.389 1.00 91.75 383 GLU A N 1
ATOM 2999 C CA . GLU A 1 383 ? 9.238 -11.616 9.550 1.00 91.75 383 GLU A CA 1
ATOM 3000 C C . GLU A 1 383 ? 7.981 -10.725 9.425 1.00 91.75 383 GLU A C 1
ATOM 3002 O O . GLU A 1 383 ? 7.918 -9.609 9.957 1.00 91.75 383 GLU A O 1
ATOM 3007 N N . ARG A 1 384 ? 6.958 -11.186 8.691 1.00 91.56 384 ARG A N 1
ATOM 3008 C CA . ARG A 1 384 ? 5.664 -10.498 8.593 1.00 91.56 384 ARG A CA 1
ATOM 3009 C C . ARG A 1 384 ? 4.626 -11.231 9.451 1.00 91.56 384 ARG A C 1
ATOM 3011 O O . ARG A 1 384 ? 4.328 -12.383 9.140 1.00 91.56 384 ARG A O 1
ATOM 3018 N N . PRO A 1 385 ? 3.996 -10.569 10.441 1.00 91.50 385 PRO A N 1
ATOM 3019 C CA . PRO A 1 385 ? 2.947 -11.166 11.269 1.00 91.50 385 PRO A CA 1
ATOM 3020 C C . PRO A 1 385 ? 1.873 -11.940 10.494 1.00 91.50 385 PRO A C 1
ATOM 3022 O O . PRO A 1 385 ? 1.506 -13.043 10.885 1.00 91.50 385 PRO A O 1
ATOM 3025 N N . VAL A 1 386 ? 1.397 -11.407 9.362 1.00 88.69 386 VAL A N 1
ATOM 3026 C CA . VAL A 1 386 ? 0.376 -12.101 8.556 1.00 88.69 386 VAL A CA 1
ATOM 3027 C C . VAL A 1 386 ? 0.901 -13.397 7.928 1.00 88.69 386 VAL A C 1
ATOM 3029 O O . VAL A 1 386 ? 0.169 -14.376 7.846 1.00 88.69 386 VAL A O 1
ATOM 3032 N N . HIS A 1 387 ? 2.170 -13.437 7.515 1.00 92.00 387 HIS A N 1
ATOM 3033 C CA . HIS A 1 387 ? 2.783 -14.650 6.977 1.00 92.00 387 HIS A CA 1
ATOM 3034 C C . HIS A 1 387 ? 3.014 -15.678 8.085 1.00 92.00 387 HIS A C 1
ATOM 3036 O O . HIS A 1 387 ? 2.774 -16.860 7.870 1.00 92.00 387 HIS A O 1
ATOM 3042 N N . ALA A 1 388 ? 3.414 -15.233 9.282 1.00 92.50 388 ALA A N 1
ATOM 3043 C CA . ALA A 1 388 ? 3.515 -16.102 10.450 1.00 92.50 388 ALA A CA 1
ATOM 3044 C C . ALA A 1 388 ? 2.164 -16.748 10.788 1.00 92.50 388 ALA A C 1
ATOM 3046 O O . ALA A 1 388 ? 2.099 -17.953 11.035 1.00 92.50 388 ALA A O 1
ATOM 3047 N N . GLN A 1 389 ? 1.080 -15.971 10.716 1.00 91.12 389 GLN A N 1
ATOM 3048 C CA . GLN A 1 389 ? -0.278 -16.481 10.870 1.00 91.12 389 GLN A CA 1
ATOM 3049 C C . GLN A 1 389 ? -0.626 -17.515 9.789 1.00 91.12 389 GLN A C 1
ATOM 3051 O O . GLN A 1 389 ? -1.045 -18.620 10.120 1.00 91.12 389 GLN A O 1
ATOM 3056 N N . MET A 1 390 ? -0.407 -17.191 8.507 1.00 90.88 390 MET A N 1
ATOM 3057 C CA . MET A 1 390 ? -0.650 -18.110 7.383 1.00 90.88 390 MET A CA 1
ATOM 3058 C C . MET A 1 390 ? 0.149 -19.409 7.521 1.00 90.88 390 MET A C 1
ATOM 3060 O O . MET A 1 390 ? -0.375 -20.490 7.264 1.00 90.88 390 MET A O 1
ATOM 3064 N N . LEU A 1 391 ? 1.407 -19.319 7.956 1.00 92.38 391 LEU A N 1
ATOM 3065 C CA . LEU A 1 391 ? 2.249 -20.488 8.168 1.00 92.38 391 LEU A CA 1
ATOM 3066 C C . LEU A 1 391 ? 1.689 -21.360 9.290 1.00 92.38 391 LEU A C 1
ATOM 3068 O O . LEU A 1 391 ? 1.650 -22.571 9.126 1.00 92.38 391 LEU A O 1
ATOM 3072 N N . CYS A 1 392 ? 1.213 -20.769 10.391 1.00 92.19 392 CYS A N 1
ATOM 3073 C CA . CYS A 1 392 ? 0.563 -21.510 11.476 1.00 92.19 392 CYS A CA 1
ATOM 3074 C C . CYS A 1 392 ? -0.736 -22.192 11.015 1.00 92.19 392 CYS A C 1
ATOM 3076 O O . CYS A 1 392 ? -0.986 -23.335 11.389 1.00 92.19 392 CYS A O 1
ATOM 3078 N N . GLU A 1 393 ? -1.530 -21.523 10.177 1.00 88.75 393 GLU A N 1
ATOM 3079 C CA . GLU A 1 393 ? -2.740 -22.083 9.560 1.00 88.75 393 GLU A CA 1
ATOM 3080 C C . GLU A 1 393 ? -2.423 -23.307 8.688 1.00 88.75 393 GLU A C 1
ATOM 3082 O O . GLU A 1 393 ? -3.073 -24.342 8.812 1.00 88.75 393 GLU A O 1
ATOM 3087 N N . ILE A 1 394 ? -1.388 -23.221 7.847 1.00 89.56 394 ILE A N 1
ATOM 3088 C CA . ILE A 1 394 ? -0.928 -24.339 7.006 1.00 89.56 394 ILE A CA 1
ATOM 3089 C C . ILE A 1 394 ? -0.318 -25.447 7.866 1.00 89.56 394 ILE A C 1
ATOM 3091 O O . ILE A 1 394 ? -0.583 -26.628 7.654 1.00 89.56 394 ILE A O 1
ATOM 3095 N N . ALA A 1 395 ? 0.487 -25.073 8.857 1.00 90.94 395 ALA A N 1
ATOM 3096 C CA . ALA A 1 395 ? 1.196 -25.994 9.728 1.00 90.94 395 ALA A CA 1
ATOM 3097 C C . ALA A 1 395 ? 0.277 -26.760 10.682 1.00 90.94 395 ALA A C 1
ATOM 3099 O O . ALA A 1 395 ? 0.752 -27.708 11.303 1.00 90.94 395 ALA A O 1
ATOM 3100 N N . ALA A 1 396 ? -1.002 -26.396 10.810 1.00 88.50 396 ALA A N 1
ATOM 3101 C CA . ALA A 1 396 ? -1.986 -27.218 11.513 1.00 88.50 396 ALA A CA 1
ATOM 3102 C C . ALA A 1 396 ? -2.247 -28.546 10.770 1.00 88.50 396 ALA A C 1
ATOM 3104 O O . ALA A 1 396 ? -2.637 -29.536 11.383 1.00 88.50 396 ALA A O 1
ATOM 3105 N N . HIS A 1 397 ? -1.923 -28.599 9.473 1.00 82.94 397 HIS A N 1
ATOM 3106 C CA . HIS A 1 397 ? -2.052 -29.774 8.614 1.00 82.94 397 HIS A CA 1
ATOM 3107 C C . HIS A 1 397 ? -0.681 -30.444 8.415 1.00 82.94 397 HIS A C 1
ATOM 3109 O O . HIS A 1 397 ? 0.357 -29.787 8.267 1.00 82.94 397 HIS A O 1
ATOM 3115 N N . SER A 1 398 ? -0.615 -31.777 8.485 1.00 66.50 398 SER A N 1
ATOM 3116 C CA . SER A 1 398 ? 0.673 -32.493 8.555 1.00 66.50 398 SER A CA 1
ATOM 3117 C C . SER A 1 398 ? 1.420 -32.632 7.233 1.00 66.50 398 SER A C 1
ATOM 3119 O O . SER A 1 398 ? 2.636 -32.794 7.255 1.00 66.50 398 SER A O 1
ATOM 3121 N N . ASP A 1 399 ? 0.715 -32.602 6.110 1.00 72.06 399 ASP A N 1
ATOM 3122 C CA . ASP A 1 399 ? 1.181 -33.024 4.786 1.00 72.06 399 ASP A CA 1
ATOM 3123 C C . ASP A 1 399 ? 1.630 -31.869 3.875 1.00 72.06 399 ASP A C 1
ATOM 3125 O O . ASP A 1 399 ? 2.238 -32.114 2.836 1.00 72.06 399 ASP A O 1
ATOM 3129 N N . GLN A 1 400 ? 1.370 -30.620 4.268 1.00 71.88 400 GLN A N 1
ATOM 3130 C CA . GLN A 1 400 ? 1.554 -29.444 3.404 1.00 71.88 400 GLN A CA 1
ATOM 3131 C C . GLN A 1 400 ? 2.751 -28.561 3.790 1.00 71.88 400 GLN A C 1
ATOM 3133 O O . GLN A 1 400 ? 3.191 -27.724 3.000 1.00 71.88 400 GLN A O 1
ATOM 3138 N N . LEU A 1 401 ? 3.309 -28.729 4.995 1.00 84.06 401 LEU A N 1
ATOM 3139 C CA . LEU A 1 401 ? 4.436 -27.913 5.445 1.00 84.06 401 LEU A CA 1
ATOM 3140 C C . LEU A 1 401 ? 5.736 -28.361 4.762 1.00 84.06 401 LEU A C 1
ATOM 3142 O O . LEU A 1 401 ? 6.323 -29.387 5.106 1.00 84.06 401 LEU A O 1
ATOM 3146 N N . ARG A 1 402 ? 6.205 -27.557 3.810 1.00 83.44 402 ARG A N 1
ATOM 3147 C CA . ARG A 1 402 ? 7.510 -27.715 3.161 1.00 83.44 402 ARG A CA 1
ATOM 3148 C C . ARG A 1 402 ? 8.566 -26.851 3.832 1.00 83.44 402 ARG A C 1
ATOM 3150 O O . ARG A 1 402 ? 8.323 -25.689 4.136 1.00 83.44 402 ARG A O 1
ATOM 3157 N N . THR A 1 403 ? 9.760 -27.402 4.021 1.00 80.25 403 THR A N 1
ATOM 3158 C CA . THR A 1 403 ? 10.867 -26.710 4.701 1.00 80.25 403 THR A CA 1
ATOM 3159 C C . THR A 1 403 ? 11.521 -25.612 3.865 1.00 80.25 403 THR A C 1
ATOM 3161 O O . THR A 1 403 ? 12.242 -24.790 4.413 1.00 80.25 403 THR A O 1
ATOM 3164 N N . ASP A 1 404 ? 11.315 -25.630 2.550 1.00 82.75 404 ASP A N 1
ATOM 3165 C CA . ASP A 1 404 ? 11.880 -24.707 1.561 1.00 82.75 404 ASP A CA 1
ATOM 3166 C C . ASP A 1 404 ? 10.830 -23.737 0.992 1.00 82.75 404 ASP A C 1
ATOM 3168 O O . ASP A 1 404 ? 11.041 -23.143 -0.062 1.00 82.75 404 ASP A O 1
ATOM 3172 N N . MET A 1 405 ? 9.690 -23.601 1.677 1.00 87.50 405 MET A N 1
ATOM 3173 C CA . MET A 1 405 ? 8.546 -22.835 1.196 1.00 87.50 405 MET A CA 1
ATOM 3174 C C . MET A 1 405 ? 8.897 -21.356 0.991 1.00 87.50 405 MET A C 1
ATOM 3176 O O . MET A 1 405 ? 9.362 -20.663 1.895 1.00 87.50 405 MET A O 1
ATOM 3180 N N . SER A 1 406 ? 8.627 -20.858 -0.209 1.00 89.56 406 SER A N 1
ATOM 3181 C CA . SER A 1 406 ? 8.690 -19.438 -0.550 1.00 89.56 406 SER A CA 1
ATOM 3182 C C . SER A 1 406 ? 7.426 -18.686 -0.113 1.00 89.56 406 SER A C 1
ATOM 3184 O O . SER A 1 406 ? 6.386 -19.284 0.159 1.00 89.56 406 SER A O 1
ATOM 3186 N N . VAL A 1 407 ? 7.466 -17.347 -0.124 1.00 90.75 407 VAL A N 1
ATOM 3187 C CA . VAL A 1 407 ? 6.261 -16.521 0.100 1.00 90.75 407 VAL A CA 1
ATOM 3188 C C . VAL A 1 407 ? 5.166 -16.852 -0.922 1.00 90.75 407 VAL A C 1
ATOM 3190 O O . VAL A 1 407 ? 3.993 -16.889 -0.569 1.00 90.75 407 VAL A O 1
ATOM 3193 N N . TYR A 1 408 ? 5.525 -17.155 -2.174 1.00 91.81 408 TYR A N 1
ATOM 3194 C CA . TYR A 1 408 ? 4.551 -17.577 -3.183 1.00 91.81 408 TYR A CA 1
ATOM 3195 C C . TYR A 1 408 ? 3.843 -18.879 -2.781 1.00 91.81 408 TYR A C 1
ATOM 3197 O O . TYR A 1 408 ? 2.618 -18.945 -2.807 1.00 91.81 408 TYR A O 1
ATOM 3205 N N . GLU A 1 409 ? 4.604 -19.901 -2.380 1.00 90.50 409 GLU A N 1
ATOM 3206 C CA . GLU A 1 409 ? 4.059 -21.206 -1.977 1.00 90.50 409 GLU A CA 1
ATOM 3207 C C . GLU A 1 409 ? 3.256 -21.127 -0.671 1.00 90.50 409 GLU A C 1
ATOM 3209 O O . GLU A 1 409 ? 2.289 -21.872 -0.500 1.00 90.50 409 GLU A O 1
ATOM 3214 N N . LEU A 1 410 ? 3.604 -20.190 0.218 1.00 91.69 410 LEU A N 1
ATOM 3215 C CA . LEU A 1 410 ? 2.817 -19.871 1.407 1.00 91.69 410 LEU A CA 1
ATOM 3216 C C . LEU A 1 410 ? 1.415 -19.386 1.015 1.00 91.69 410 LEU A C 1
ATOM 3218 O O . LEU A 1 410 ? 0.421 -19.929 1.493 1.00 91.69 410 LEU A O 1
ATOM 3222 N N . PHE A 1 411 ? 1.319 -18.403 0.116 1.00 92.31 411 PHE A N 1
ATOM 3223 C CA . PHE A 1 411 ? 0.026 -17.904 -0.363 1.00 92.31 411 PHE A CA 1
ATOM 3224 C C . PHE A 1 411 ? -0.739 -18.953 -1.177 1.00 92.31 411 PHE A C 1
ATOM 3226 O O . PHE A 1 411 ? -1.946 -19.094 -0.989 1.00 92.31 411 PHE A O 1
ATOM 3233 N N . ASP A 1 412 ? -0.053 -19.712 -2.035 1.00 91.69 412 ASP A N 1
ATOM 3234 C CA . ASP A 1 412 ? -0.634 -20.811 -2.816 1.00 91.69 412 ASP A CA 1
ATOM 3235 C C . ASP A 1 412 ? -1.321 -21.844 -1.913 1.00 91.69 412 ASP A C 1
ATOM 3237 O O . ASP A 1 412 ? -2.501 -22.156 -2.102 1.00 91.69 412 ASP A O 1
ATOM 3241 N N . SER A 1 413 ? -0.608 -22.300 -0.879 1.00 90.31 413 SER A N 1
ATOM 3242 C CA . SER A 1 413 ? -1.112 -23.265 0.103 1.00 90.31 413 SER A CA 1
ATOM 3243 C C . SER A 1 413 ? -2.248 -22.675 0.939 1.00 90.31 413 SER A C 1
ATOM 3245 O O . SER A 1 413 ? -3.277 -23.319 1.147 1.00 90.31 413 SER A O 1
ATOM 3247 N N . PHE A 1 414 ? -2.103 -21.423 1.382 1.00 89.56 414 PHE A N 1
ATOM 3248 C CA . PHE A 1 414 ? -3.110 -20.752 2.198 1.00 89.56 414 PHE A CA 1
ATOM 3249 C C . PHE A 1 414 ? -4.427 -20.544 1.436 1.00 89.56 414 PHE A C 1
ATOM 3251 O O . PHE A 1 414 ? -5.498 -20.890 1.934 1.00 89.56 414 PHE A O 1
ATOM 3258 N N . VAL A 1 415 ? -4.368 -20.049 0.194 1.00 90.06 415 VAL A N 1
ATOM 3259 C CA . VAL A 1 415 ? -5.541 -19.888 -0.683 1.00 90.06 415 VAL A CA 1
ATOM 3260 C C . VAL A 1 415 ? -6.204 -21.232 -0.967 1.00 90.06 415 VAL A C 1
ATOM 3262 O O . VAL A 1 415 ? -7.434 -21.325 -0.944 1.00 90.06 415 VAL A O 1
ATOM 3265 N N . HIS A 1 416 ? -5.413 -22.282 -1.202 1.00 89.81 416 HIS A N 1
ATOM 3266 C CA . HIS A 1 416 ? -5.938 -23.631 -1.377 1.00 89.81 416 HIS A CA 1
ATOM 3267 C C . HIS A 1 416 ? -6.743 -24.082 -0.150 1.00 89.81 416 HIS A C 1
ATOM 3269 O O . HIS A 1 416 ? -7.881 -24.529 -0.294 1.00 89.81 416 HIS A O 1
ATOM 3275 N N . TYR A 1 417 ? -6.198 -23.892 1.053 1.00 84.00 417 TYR A N 1
ATOM 3276 C CA . TYR A 1 417 ? -6.865 -24.266 2.299 1.00 84.00 417 TYR A CA 1
ATOM 3277 C C . TYR A 1 417 ? -8.167 -23.494 2.535 1.00 84.00 417 TYR A C 1
ATOM 3279 O O . TYR A 1 417 ? -9.199 -24.088 2.855 1.00 84.00 417 TYR A O 1
ATOM 3287 N N . LEU A 1 418 ? -8.162 -22.177 2.310 1.00 85.25 418 LEU A N 1
ATOM 3288 C CA . LEU A 1 418 ? -9.376 -21.373 2.444 1.00 85.25 418 LEU A CA 1
ATOM 3289 C C . LEU A 1 418 ? -10.501 -21.877 1.522 1.00 85.25 418 LEU A C 1
ATOM 3291 O O . LEU A 1 418 ? -11.667 -21.896 1.921 1.00 85.25 418 LEU A O 1
ATOM 3295 N N . LEU A 1 419 ? -10.163 -22.326 0.307 1.00 86.88 419 LEU A N 1
ATOM 3296 C CA . LEU A 1 419 ? -11.134 -22.894 -0.633 1.00 86.88 419 LEU A CA 1
ATOM 3297 C C . LEU A 1 419 ? -11.616 -24.291 -0.222 1.00 86.88 419 LEU A C 1
ATOM 3299 O O . LEU A 1 419 ? -12.794 -24.590 -0.419 1.00 86.88 419 LEU A O 1
ATOM 3303 N N . LEU A 1 420 ? -10.746 -25.134 0.346 1.00 85.50 420 LEU A N 1
ATOM 3304 C CA . LEU A 1 420 ? -11.141 -26.439 0.894 1.00 85.50 420 LEU A CA 1
ATOM 3305 C C . LEU A 1 420 ? -12.168 -26.268 2.016 1.00 85.50 420 LEU A C 1
ATOM 3307 O O . LEU A 1 420 ? -13.255 -26.842 1.951 1.00 85.50 420 LEU A O 1
ATOM 3311 N N . ARG A 1 421 ? -11.887 -25.377 2.972 1.00 80.88 421 ARG A N 1
ATOM 3312 C CA . ARG A 1 421 ? -12.811 -25.059 4.068 1.00 80.88 421 ARG A CA 1
ATOM 3313 C C . ARG A 1 421 ? -14.152 -24.520 3.562 1.00 80.88 421 ARG A C 1
ATOM 3315 O O . ARG A 1 421 ? -15.198 -24.749 4.167 1.00 80.88 421 ARG A O 1
ATOM 3322 N N . GLU A 1 422 ? -14.149 -23.781 2.455 1.00 83.12 422 GLU A N 1
ATOM 3323 C CA . GLU A 1 422 ? -15.381 -23.285 1.839 1.00 83.12 422 GLU A CA 1
ATOM 3324 C C . GLU A 1 422 ? -16.197 -24.397 1.161 1.00 83.12 422 GLU A C 1
ATOM 3326 O O . GLU A 1 422 ? -17.427 -24.332 1.177 1.00 83.12 422 GLU A O 1
ATOM 3331 N N . LEU A 1 423 ? -15.538 -25.416 0.599 1.00 84.69 423 LEU A N 1
ATOM 3332 C CA . LEU A 1 423 ? -16.170 -26.588 -0.021 1.00 84.69 423 LEU A CA 1
ATOM 3333 C C . LEU A 1 423 ? -16.813 -27.537 0.996 1.00 84.69 423 LEU A C 1
ATOM 3335 O O . LEU A 1 423 ? -17.828 -28.156 0.686 1.00 84.69 423 LEU A O 1
ATOM 3339 N N . GLU A 1 424 ? -16.263 -27.630 2.205 1.00 84.00 424 GLU A N 1
ATOM 3340 C CA . GLU A 1 424 ? -16.800 -28.472 3.285 1.00 84.00 424 GLU A CA 1
ATOM 3341 C C . GLU A 1 424 ? -18.115 -27.936 3.877 1.00 84.00 424 GLU A C 1
ATOM 3343 O O . GLU A 1 424 ? -18.846 -28.655 4.568 1.00 84.00 424 GLU A O 1
ATOM 3348 N N . LYS A 1 425 ? -18.468 -26.675 3.592 1.00 84.56 425 LYS A N 1
ATOM 3349 C CA . LYS A 1 425 ? -19.725 -26.082 4.060 1.00 84.56 425 LYS A CA 1
ATOM 3350 C C . LYS A 1 425 ? -20.937 -26.774 3.434 1.00 84.56 425 LYS A C 1
ATOM 3352 O O . LYS A 1 425 ? -20.992 -27.074 2.242 1.00 84.56 425 LYS A O 1
ATOM 3357 N N . ARG A 1 426 ? -21.978 -26.969 4.251 1.00 80.50 426 ARG A N 1
ATOM 3358 C CA . ARG A 1 426 ? -23.247 -27.573 3.812 1.00 80.50 426 ARG A CA 1
ATOM 3359 C C . ARG A 1 426 ? -23.889 -26.750 2.692 1.00 80.50 426 ARG A C 1
ATOM 3361 O O . ARG A 1 426 ? -23.986 -25.531 2.799 1.00 80.50 426 ARG A O 1
ATOM 3368 N N . GLY A 1 427 ? -24.390 -27.438 1.666 1.00 80.38 427 GLY A N 1
ATOM 3369 C CA . GLY A 1 427 ? -25.106 -26.823 0.543 1.00 80.38 427 GLY A CA 1
ATOM 3370 C C . GLY A 1 427 ? -24.230 -26.421 -0.646 1.00 80.38 427 GLY A C 1
ATOM 3371 O O . GLY A 1 427 ? -24.763 -25.854 -1.590 1.00 80.38 427 GLY A O 1
ATOM 3372 N N . ARG A 1 428 ? -22.923 -26.718 -0.622 1.00 84.75 428 ARG A N 1
ATOM 3373 C CA . ARG A 1 428 ? -22.026 -26.534 -1.772 1.00 84.75 428 ARG A CA 1
ATOM 3374 C C . ARG A 1 428 ? -22.298 -27.573 -2.853 1.00 84.75 428 ARG A C 1
ATOM 3376 O O . ARG A 1 428 ? -22.429 -28.763 -2.553 1.00 84.75 428 ARG A O 1
ATOM 3383 N N . ASP A 1 429 ? -22.346 -27.119 -4.100 1.00 84.00 429 ASP A N 1
ATOM 3384 C CA . ASP A 1 429 ? -22.498 -28.008 -5.249 1.00 84.00 429 ASP A CA 1
ATOM 3385 C C . ASP A 1 429 ? -21.189 -28.776 -5.509 1.00 84.00 429 ASP A C 1
ATOM 3387 O O . ASP A 1 429 ? -20.099 -28.191 -5.563 1.00 84.00 429 ASP A O 1
ATOM 3391 N N . LYS A 1 430 ? -21.304 -30.102 -5.650 1.00 84.94 430 LYS A N 1
ATOM 3392 C CA . LYS A 1 430 ? -20.179 -31.023 -5.867 1.00 84.94 430 LYS A CA 1
ATOM 3393 C C . LYS A 1 430 ? -19.632 -30.950 -7.291 1.00 84.94 430 LYS A C 1
ATOM 3395 O O . LYS A 1 430 ? -18.468 -31.292 -7.491 1.00 84.94 430 LYS A O 1
ATOM 3400 N N . ASP A 1 431 ? -20.428 -30.464 -8.242 1.00 88.69 431 ASP A N 1
ATOM 3401 C CA . ASP A 1 431 ? -20.016 -30.304 -9.639 1.00 88.69 431 ASP A CA 1
ATOM 3402 C C . ASP A 1 431 ? -19.031 -29.132 -9.821 1.00 88.69 431 ASP A C 1
ATOM 3404 O O . ASP A 1 431 ? -18.387 -29.013 -10.863 1.00 88.69 431 ASP A O 1
ATOM 3408 N N . PHE A 1 432 ? -18.850 -28.293 -8.789 1.00 90.19 432 PHE A N 1
ATOM 3409 C CA . PHE A 1 432 ? -17.942 -27.141 -8.772 1.00 90.19 432 PHE A CA 1
ATOM 3410 C C . PHE A 1 432 ? -16.711 -27.399 -7.881 1.00 90.19 432 PHE A C 1
ATOM 3412 O O . PHE A 1 432 ? -16.658 -26.927 -6.735 1.00 90.19 432 PHE A O 1
ATOM 3419 N N . PRO A 1 433 ? -15.688 -28.119 -8.390 1.00 90.88 433 PRO A N 1
ATOM 3420 C CA . PRO A 1 433 ? -14.496 -28.472 -7.626 1.00 90.88 433 PRO A CA 1
ATOM 3421 C C . PRO A 1 433 ? -13.603 -27.258 -7.338 1.00 90.88 433 PRO A C 1
ATOM 3423 O O . PRO A 1 433 ? -13.718 -26.196 -7.959 1.00 90.88 433 PRO A O 1
ATOM 3426 N N . ILE A 1 434 ? -12.627 -27.446 -6.444 1.00 90.69 434 ILE A N 1
ATOM 3427 C CA . ILE A 1 434 ? -11.686 -26.399 -6.010 1.00 90.69 434 ILE A CA 1
ATOM 3428 C C . ILE A 1 434 ? -11.011 -25.662 -7.171 1.00 90.69 434 ILE A C 1
ATOM 3430 O O . ILE A 1 434 ? -10.882 -24.443 -7.129 1.00 90.69 434 ILE A O 1
ATOM 3434 N N . LYS A 1 435 ? -10.646 -26.369 -8.249 1.00 90.81 435 LYS A N 1
ATOM 3435 C CA . LYS A 1 435 ? -9.991 -25.775 -9.425 1.00 90.81 435 LYS A CA 1
ATOM 3436 C C . LYS A 1 435 ? -10.868 -24.718 -10.109 1.00 90.81 435 LYS A C 1
ATOM 3438 O O . LYS A 1 435 ? -10.357 -23.675 -10.512 1.00 90.81 435 LYS A O 1
ATOM 3443 N N . VAL A 1 436 ? -12.177 -24.967 -10.207 1.00 91.81 436 VAL A N 1
ATOM 3444 C CA . VAL A 1 436 ? -13.149 -24.026 -10.790 1.00 91.81 436 VAL A CA 1
ATOM 3445 C C . VAL A 1 436 ? -13.297 -22.802 -9.891 1.00 91.81 436 VAL A C 1
ATOM 3447 O O . VAL A 1 436 ? -13.221 -21.671 -10.366 1.00 91.81 436 VAL A O 1
ATOM 3450 N N . ARG A 1 437 ? -13.413 -23.013 -8.574 1.00 90.81 437 ARG A N 1
ATOM 3451 C CA . ARG A 1 437 ? -13.532 -21.921 -7.596 1.00 90.81 437 ARG A CA 1
ATOM 3452 C C . ARG A 1 437 ? -12.273 -21.067 -7.525 1.00 90.81 437 ARG A C 1
ATOM 3454 O O . ARG A 1 437 ? -12.381 -19.847 -7.476 1.00 90.81 437 ARG A O 1
ATOM 3461 N N . ARG A 1 438 ? -11.088 -21.676 -7.570 1.00 92.44 438 ARG A N 1
ATOM 3462 C CA . ARG A 1 438 ? -9.808 -20.959 -7.595 1.00 92.44 438 ARG A CA 1
ATOM 3463 C C . ARG A 1 438 ? -9.691 -20.083 -8.837 1.00 92.44 438 ARG A C 1
ATOM 3465 O O . ARG A 1 438 ? -9.411 -18.896 -8.718 1.00 92.44 438 ARG A O 1
ATOM 3472 N N . ARG A 1 439 ? -10.023 -20.630 -10.012 1.00 91.06 439 ARG A N 1
ATOM 3473 C CA . ARG A 1 439 ? -10.060 -19.866 -11.267 1.00 91.06 439 ARG A CA 1
ATOM 3474 C C . ARG A 1 439 ? -11.053 -18.706 -11.208 1.00 91.06 439 ARG A C 1
ATOM 3476 O O . ARG A 1 439 ? -10.725 -17.613 -11.664 1.00 91.06 439 ARG A O 1
ATOM 3483 N N . PHE A 1 440 ? -12.243 -18.930 -10.646 1.00 91.56 440 PHE A N 1
ATOM 3484 C CA . PHE A 1 440 ? -13.228 -17.868 -10.452 1.00 91.56 440 PHE A CA 1
ATOM 3485 C C . PHE A 1 440 ? -12.698 -16.767 -9.530 1.00 91.56 440 PHE A C 1
ATOM 3487 O O . PHE A 1 440 ? -12.756 -15.600 -9.898 1.00 91.56 440 PHE A O 1
ATOM 3494 N N . ASN A 1 441 ? -12.123 -17.129 -8.378 1.00 91.00 441 ASN A N 1
ATOM 3495 C CA . ASN A 1 441 ? -11.541 -16.175 -7.431 1.00 91.00 441 ASN A CA 1
ATOM 3496 C C . ASN A 1 441 ? -10.395 -15.369 -8.063 1.00 91.00 441 ASN A C 1
ATOM 3498 O O . ASN A 1 441 ? -10.376 -14.153 -7.914 1.00 91.00 441 ASN A O 1
ATOM 3502 N N . ALA A 1 442 ? -9.501 -16.009 -8.824 1.00 92.06 442 ALA A N 1
ATOM 3503 C CA . ALA A 1 442 ? -8.431 -15.333 -9.561 1.00 92.06 442 ALA A CA 1
ATOM 3504 C C . ALA A 1 442 ? -8.980 -14.352 -10.616 1.00 92.06 442 ALA A C 1
ATOM 3506 O O . ALA A 1 442 ? -8.560 -13.198 -10.687 1.00 92.06 442 ALA A O 1
ATOM 3507 N N . SER A 1 443 ? -9.984 -14.781 -11.386 1.00 90.12 443 SER A N 1
ATOM 3508 C CA . SER A 1 443 ? -10.611 -13.948 -12.424 1.00 90.12 443 SER A CA 1
ATOM 3509 C C . SER A 1 443 ? -11.392 -12.771 -11.840 1.00 90.12 443 SER A C 1
ATOM 3511 O O . SER A 1 443 ? -11.334 -11.667 -12.376 1.00 90.12 443 SER A O 1
ATOM 3513 N N . LEU A 1 444 ? -12.099 -12.987 -10.729 1.00 88.31 444 LEU A N 1
ATOM 3514 C CA . LEU A 1 444 ? -12.808 -11.935 -10.007 1.00 88.31 444 LEU A CA 1
ATOM 3515 C C . LEU A 1 444 ? -11.830 -10.947 -9.364 1.00 88.31 444 LEU A C 1
ATOM 3517 O O . LEU A 1 444 ? -12.049 -9.742 -9.458 1.00 88.31 444 LEU A O 1
ATOM 3521 N N . ALA A 1 445 ? -10.748 -11.442 -8.752 1.00 88.75 445 ALA A N 1
ATOM 3522 C CA . ALA A 1 445 ? -9.712 -10.607 -8.154 1.00 88.75 445 ALA A CA 1
ATOM 3523 C C . ALA A 1 445 ? -9.101 -9.665 -9.194 1.00 88.75 445 ALA A C 1
ATOM 3525 O O . ALA A 1 445 ? -9.064 -8.464 -8.945 1.00 88.75 445 ALA A O 1
ATOM 3526 N N . TRP A 1 446 ? -8.715 -10.184 -10.367 1.00 88.12 446 TRP A N 1
ATOM 3527 C CA . TRP A 1 446 ? -8.210 -9.371 -11.475 1.00 88.12 446 TRP A CA 1
ATOM 3528 C C . TRP A 1 446 ? -9.253 -8.380 -12.002 1.00 88.12 446 TRP A C 1
ATOM 3530 O O . TRP A 1 446 ? -8.961 -7.201 -12.148 1.00 88.12 446 TRP A O 1
ATOM 3540 N N . TRP A 1 447 ? -10.496 -8.813 -12.215 1.00 86.50 447 TRP A N 1
ATOM 3541 C CA . TRP A 1 447 ? -11.558 -7.929 -12.701 1.00 86.50 447 TRP A CA 1
ATOM 3542 C C . TRP A 1 447 ? -11.848 -6.749 -11.758 1.00 86.50 447 TRP A C 1
ATOM 3544 O O . TRP A 1 447 ? -12.073 -5.626 -12.214 1.00 86.50 447 TRP A O 1
ATOM 3554 N N . LEU A 1 448 ? -11.822 -6.989 -10.444 1.00 80.75 448 LEU A N 1
ATOM 3555 C CA . LEU A 1 448 ? -11.881 -5.931 -9.434 1.00 80.75 448 LEU A CA 1
ATOM 3556 C C . LEU A 1 448 ? -10.627 -5.050 -9.474 1.00 80.75 448 LEU A C 1
ATOM 3558 O O . LEU A 1 448 ? -10.714 -3.828 -9.344 1.00 80.75 448 LEU A O 1
ATOM 3562 N N . TRP A 1 449 ? -9.467 -5.675 -9.686 1.00 82.25 449 TRP A N 1
ATOM 3563 C CA . TRP A 1 449 ? -8.172 -5.009 -9.758 1.00 82.25 449 TRP A CA 1
ATOM 3564 C C . TRP A 1 449 ? -8.106 -3.967 -10.875 1.00 82.25 449 TRP A C 1
ATOM 3566 O O . TRP A 1 449 ? -7.702 -2.829 -10.645 1.00 82.25 449 TRP A O 1
ATOM 3576 N N . GLU A 1 450 ? -8.593 -4.311 -12.064 1.00 77.25 450 GLU A N 1
ATOM 3577 C CA . GLU A 1 450 ? -8.611 -3.413 -13.224 1.00 77.25 450 GLU A CA 1
ATOM 3578 C C . GLU A 1 450 ? -9.515 -2.194 -13.049 1.00 77.25 450 GLU A C 1
ATOM 3580 O O . GLU A 1 450 ? -9.316 -1.161 -13.685 1.00 77.25 450 GLU A O 1
ATOM 3585 N N . ARG A 1 451 ? -10.507 -2.285 -12.164 1.00 73.00 451 ARG A N 1
ATOM 3586 C CA . ARG A 1 451 ? -11.469 -1.211 -11.887 1.00 73.00 451 ARG A CA 1
ATOM 3587 C C . ARG A 1 451 ? -10.995 -0.292 -10.773 1.00 73.00 451 ARG A C 1
ATOM 3589 O O . ARG A 1 451 ? -11.798 0.239 -10.012 1.00 73.00 451 ARG A O 1
ATOM 3596 N N . GLY A 1 452 ? -9.682 -0.113 -10.686 1.00 59.47 452 GLY A N 1
ATOM 3597 C CA . GLY A 1 452 ? -9.062 0.676 -9.639 1.00 59.47 452 GLY A CA 1
ATOM 3598 C C . GLY A 1 452 ? -8.859 -0.098 -8.345 1.00 59.47 452 GLY A C 1
ATOM 3599 O O . GLY A 1 452 ? -8.868 0.502 -7.286 1.00 59.47 452 GLY A O 1
ATOM 3600 N N . GLY A 1 453 ? -8.685 -1.418 -8.376 1.00 56.81 453 GLY A N 1
ATOM 3601 C CA . GLY A 1 453 ? -8.362 -2.163 -7.160 1.00 56.81 453 GLY A CA 1
ATOM 3602 C C . GLY A 1 453 ? -9.461 -2.145 -6.107 1.00 56.81 453 GLY A C 1
ATOM 3603 O O . GLY A 1 453 ? -9.129 -2.292 -4.931 1.00 56.81 453 GLY A O 1
ATOM 3604 N N . ALA A 1 454 ? -10.722 -1.959 -6.512 1.00 58.97 454 ALA A N 1
ATOM 3605 C CA . ALA A 1 454 ? -11.854 -1.989 -5.600 1.00 58.97 454 ALA A CA 1
ATOM 3606 C C . ALA A 1 454 ? -11.809 -3.297 -4.798 1.00 58.97 454 ALA A C 1
ATOM 3608 O O . ALA A 1 454 ? -11.764 -4.391 -5.367 1.00 58.97 454 ALA A O 1
ATOM 3609 N N . SER A 1 455 ? -11.786 -3.192 -3.472 1.00 56.47 455 SER A N 1
ATOM 3610 C CA . SER A 1 455 ? -11.918 -4.360 -2.601 1.00 56.47 455 SER A CA 1
ATOM 3611 C C . SER A 1 455 ? -13.368 -4.841 -2.541 1.00 56.47 455 SER A C 1
ATOM 3613 O O . SER A 1 455 ? -13.596 -5.960 -2.090 1.00 56.47 455 SER A O 1
ATOM 3615 N N . THR A 1 456 ? -14.319 -4.029 -3.034 1.00 60.03 456 THR A N 1
ATOM 3616 C CA . THR A 1 456 ? -15.766 -4.229 -2.939 1.00 60.03 456 THR A CA 1
ATOM 3617 C C . THR A 1 456 ? -16.489 -4.259 -4.283 1.00 60.03 456 THR A C 1
ATOM 3619 O O . THR A 1 456 ? -16.153 -3.552 -5.230 1.00 60.03 456 THR A O 1
ATOM 3622 N N . THR A 1 457 ? -17.543 -5.073 -4.363 1.00 66.50 457 THR A N 1
ATOM 3623 C CA . THR A 1 457 ? -18.537 -5.024 -5.446 1.00 66.50 457 THR A CA 1
ATOM 3624 C C . THR A 1 457 ? -19.874 -5.602 -4.986 1.00 66.50 457 THR A C 1
ATOM 3626 O O . THR A 1 457 ? -19.937 -6.276 -3.949 1.00 66.50 457 THR A O 1
ATOM 3629 N N . THR A 1 458 ? -20.943 -5.354 -5.747 1.00 69.12 458 THR A N 1
ATOM 3630 C CA . THR A 1 458 ? -22.244 -5.991 -5.523 1.00 69.12 458 THR A CA 1
ATOM 3631 C C . THR A 1 458 ? -22.398 -7.245 -6.382 1.00 69.12 458 THR A C 1
ATOM 3633 O O . THR A 1 458 ? -21.795 -7.386 -7.448 1.00 69.12 458 THR A O 1
ATOM 3636 N N . LEU A 1 459 ? -23.262 -8.161 -5.938 1.00 67.50 459 LEU A N 1
ATOM 3637 C CA . LEU A 1 459 ? -23.566 -9.411 -6.649 1.00 67.50 459 LEU A CA 1
ATOM 3638 C C . LEU A 1 459 ? -23.988 -9.209 -8.111 1.00 67.50 459 LEU A C 1
ATOM 3640 O O . LEU A 1 459 ? -23.720 -10.067 -8.952 1.00 67.50 459 LEU A O 1
ATOM 3644 N N . ASN A 1 460 ? -24.669 -8.099 -8.397 1.00 71.75 460 ASN A N 1
ATOM 3645 C CA . ASN A 1 460 ? -25.231 -7.819 -9.713 1.00 71.75 460 ASN A CA 1
ATOM 3646 C C . ASN A 1 460 ? -24.188 -7.273 -10.700 1.00 71.75 460 ASN A C 1
ATOM 3648 O O . ASN A 1 460 ? -24.413 -7.358 -11.905 1.00 71.75 460 ASN A O 1
ATOM 3652 N N . ASP A 1 461 ? -23.058 -6.752 -10.214 1.00 80.75 461 ASP A N 1
ATOM 3653 C CA . ASP A 1 461 ? -22.044 -6.115 -11.065 1.00 80.75 461 ASP A CA 1
ATOM 3654 C C . ASP A 1 461 ? -21.065 -7.139 -11.669 1.00 80.75 461 ASP A C 1
ATOM 3656 O O . ASP A 1 461 ? -20.638 -6.991 -12.814 1.00 80.75 461 ASP A O 1
ATOM 3660 N N . ILE A 1 462 ? -20.741 -8.187 -10.900 1.00 83.50 462 ILE A N 1
ATOM 3661 C CA . ILE A 1 462 ? -20.838 -9.616 -11.264 1.00 83.50 462 ILE A CA 1
ATOM 3662 C C . ILE A 1 462 ? -20.954 -10.047 -12.746 1.00 83.50 462 ILE A C 1
ATOM 3664 O O . ILE A 1 462 ? -21.995 -10.632 -13.057 1.00 83.50 462 ILE A O 1
ATOM 3668 N N . PRO A 1 463 ? -19.992 -9.880 -13.684 1.00 87.81 463 PRO A N 1
ATOM 3669 C CA . PRO A 1 463 ? -20.228 -10.254 -15.075 1.00 87.81 463 PRO A CA 1
ATOM 3670 C C . PRO A 1 463 ? -20.387 -11.765 -15.228 1.00 87.81 463 PRO A C 1
ATOM 3672 O O . PRO A 1 463 ? -19.537 -12.552 -14.804 1.00 87.81 463 PRO A O 1
ATOM 3675 N N . GLN A 1 464 ? -21.448 -12.172 -15.925 1.00 88.25 464 GLN A N 1
ATOM 3676 C CA . GLN A 1 464 ? -21.715 -13.583 -16.197 1.00 88.25 464 GLN A CA 1
ATOM 3677 C C . GLN A 1 464 ? -20.563 -14.270 -16.945 1.00 88.25 464 GLN A C 1
ATOM 3679 O O . GLN A 1 464 ? -20.282 -15.437 -16.691 1.00 88.25 464 GLN A O 1
ATOM 3684 N N . SER A 1 465 ? -19.851 -13.538 -17.804 1.00 88.62 465 SER A N 1
ATOM 3685 C CA . SER A 1 465 ? -18.713 -14.060 -18.564 1.00 88.62 465 SER A CA 1
ATOM 3686 C C . SER A 1 465 ? -17.590 -14.610 -17.678 1.00 88.62 465 SER A C 1
ATOM 3688 O O . SER A 1 465 ? -16.956 -15.586 -18.064 1.00 88.62 465 SER A O 1
ATOM 3690 N N . LEU A 1 466 ? -17.363 -14.040 -16.484 1.00 89.62 466 LEU A N 1
ATOM 3691 C CA . LEU A 1 466 ? -16.370 -14.566 -15.534 1.00 89.62 466 LEU A CA 1
ATOM 3692 C C . LEU A 1 466 ? -16.798 -15.923 -14.968 1.00 89.62 466 LEU A C 1
ATOM 3694 O O . LEU A 1 466 ? -15.967 -16.804 -14.756 1.00 89.62 466 LEU A O 1
ATOM 3698 N N . CYS A 1 467 ? -18.100 -16.091 -14.730 1.00 90.38 467 CYS A N 1
ATOM 3699 C CA . CYS A 1 467 ? -18.668 -17.342 -14.238 1.00 90.38 467 CYS A CA 1
ATOM 3700 C C . CYS A 1 467 ? -18.586 -18.429 -15.316 1.00 90.38 467 CYS A C 1
ATOM 3702 O O . CYS A 1 467 ? -18.108 -19.530 -15.048 1.00 90.38 467 CYS A O 1
ATOM 3704 N N . ASP A 1 468 ? -18.994 -18.084 -16.542 1.00 89.50 468 ASP A N 1
ATOM 3705 C CA . ASP A 1 468 ? -18.973 -18.983 -17.698 1.00 89.50 468 ASP A CA 1
ATOM 3706 C C . ASP A 1 468 ? -17.538 -19.462 -17.992 1.00 89.50 468 ASP A C 1
ATOM 3708 O O . ASP A 1 468 ? -17.298 -20.643 -18.234 1.00 89.50 468 ASP A O 1
ATOM 3712 N N . GLU A 1 469 ? -16.551 -18.568 -17.905 1.00 87.44 469 GLU A N 1
ATOM 3713 C CA . GLU A 1 469 ? -15.147 -18.924 -18.102 1.00 87.44 469 GLU A CA 1
ATOM 3714 C C . GLU A 1 469 ? -14.579 -19.791 -16.971 1.00 87.44 469 GLU A C 1
ATOM 3716 O O . GLU A 1 469 ? -13.813 -20.731 -17.223 1.00 87.44 469 GLU A O 1
ATOM 3721 N N . ALA A 1 470 ? -14.949 -19.504 -15.721 1.00 89.62 470 ALA A N 1
ATOM 3722 C CA . ALA A 1 470 ? -14.521 -20.313 -14.590 1.00 89.62 470 ALA A CA 1
ATOM 3723 C C . ALA A 1 470 ? -14.993 -21.767 -14.737 1.00 89.62 470 ALA A C 1
ATOM 3725 O O . ALA A 1 470 ? -14.201 -22.694 -14.544 1.00 89.62 470 ALA A O 1
ATOM 3726 N N . ALA A 1 471 ? -16.253 -21.947 -15.143 1.00 90.88 471 ALA A N 1
ATOM 3727 C CA . ALA A 1 471 ? -16.916 -23.237 -15.298 1.00 90.88 471 ALA A CA 1
ATOM 3728 C C . ALA A 1 471 ? -16.705 -23.907 -16.671 1.00 90.88 471 ALA A C 1
ATOM 3730 O O . ALA A 1 471 ? -17.219 -24.996 -16.898 1.00 90.88 471 ALA A O 1
ATOM 3731 N N . ARG A 1 472 ? -15.918 -23.315 -17.581 1.00 88.19 472 ARG A N 1
ATOM 3732 C CA . ARG A 1 472 ? -15.785 -23.779 -18.980 1.00 88.19 472 ARG A CA 1
ATOM 3733 C C . ARG A 1 472 ? -15.376 -25.252 -19.160 1.00 88.19 472 ARG A C 1
ATOM 3735 O O . ARG A 1 472 ? -15.635 -25.824 -20.211 1.00 88.19 472 ARG A O 1
ATOM 3742 N N . ASP A 1 473 ? -14.704 -25.836 -18.164 1.00 87.94 473 ASP A N 1
ATOM 3743 C CA . ASP A 1 473 ? -14.156 -27.201 -18.215 1.00 87.94 473 ASP A CA 1
ATOM 3744 C C . ASP A 1 473 ? -15.019 -28.229 -17.449 1.00 87.94 473 ASP A C 1
ATOM 3746 O O . ASP A 1 473 ? -14.591 -29.370 -17.273 1.00 87.94 473 ASP A O 1
ATOM 3750 N N . ILE A 1 474 ? -16.198 -27.840 -16.951 1.00 91.06 474 ILE A N 1
ATOM 3751 C CA . ILE A 1 474 ? -17.108 -28.721 -16.203 1.00 91.06 474 ILE A CA 1
ATOM 3752 C C . ILE A 1 474 ? -18.497 -28.767 -16.845 1.00 91.06 474 ILE A C 1
ATOM 3754 O O . ILE A 1 474 ? -18.905 -27.858 -17.563 1.00 91.06 474 ILE A O 1
ATOM 3758 N N . SER A 1 475 ? -19.238 -29.840 -16.571 1.00 88.31 475 SER A N 1
ATOM 3759 C CA . SER A 1 475 ? -20.653 -29.962 -16.924 1.00 88.31 475 SER A CA 1
ATOM 3760 C C . SER A 1 475 ? -21.487 -29.845 -15.650 1.00 88.31 475 SER A C 1
ATOM 3762 O O . SER A 1 475 ? -21.176 -30.513 -14.670 1.00 88.31 475 SER A O 1
ATOM 3764 N N . HIS A 1 476 ? -22.514 -28.993 -15.658 1.00 91.06 476 HIS A N 1
ATOM 3765 C CA . HIS A 1 476 ? -23.414 -28.772 -14.524 1.00 91.06 476 HIS A CA 1
ATOM 3766 C C . HIS A 1 476 ? -24.834 -28.460 -15.015 1.00 91.06 476 HIS A C 1
ATOM 3768 O O . HIS A 1 476 ? -25.031 -28.034 -16.155 1.00 91.06 476 HIS A O 1
ATOM 3774 N N . SER A 1 477 ? -25.834 -28.624 -14.145 1.00 88.31 477 SER A N 1
ATOM 3775 C CA . SER A 1 477 ? -27.245 -28.346 -14.468 1.00 88.31 477 SER A CA 1
ATOM 3776 C C . SER A 1 477 ? -27.720 -26.933 -14.108 1.00 88.31 477 SER A C 1
ATOM 3778 O O . SER A 1 477 ? -28.830 -26.558 -14.483 1.00 88.31 477 SER A O 1
ATOM 3780 N N . LEU A 1 478 ? -26.913 -26.162 -13.367 1.00 89.62 478 LEU A N 1
ATOM 3781 C CA . LEU A 1 478 ? -27.293 -24.830 -12.878 1.00 89.62 478 LEU A CA 1
ATOM 3782 C C . LEU A 1 478 ? -27.543 -23.825 -14.012 1.00 89.62 478 LEU A C 1
ATOM 3784 O O . LEU A 1 478 ? -26.760 -23.731 -14.959 1.00 89.62 478 LEU A O 1
ATOM 3788 N N . GLN A 1 479 ? -28.599 -23.020 -13.871 1.00 90.38 479 GLN A N 1
ATOM 3789 C CA . GLN A 1 479 ? -28.845 -21.864 -14.742 1.00 90.38 479 GLN A CA 1
ATOM 3790 C C . GLN A 1 479 ? -27.837 -20.734 -14.466 1.00 90.38 479 GLN A C 1
ATOM 3792 O O . GLN A 1 479 ? -27.178 -20.714 -13.429 1.00 90.38 479 GLN A O 1
ATOM 3797 N N . LYS A 1 480 ? -27.737 -19.739 -15.362 1.00 87.06 480 LYS A N 1
ATOM 3798 C CA . LYS A 1 480 ? -26.743 -18.642 -15.268 1.00 87.06 480 LYS A CA 1
ATOM 3799 C C . LYS A 1 480 ? -26.704 -17.947 -13.899 1.00 87.06 480 LYS A C 1
ATOM 3801 O O . LYS A 1 480 ? -25.633 -17.802 -13.316 1.00 87.06 480 LYS A O 1
ATOM 3806 N N . GLU A 1 481 ? -27.867 -17.560 -13.375 1.00 85.69 481 GLU A N 1
ATOM 3807 C CA . GLU A 1 481 ? -27.982 -16.899 -12.065 1.00 85.69 481 GLU A CA 1
ATOM 3808 C C . GLU A 1 481 ? -27.666 -17.840 -10.891 1.00 85.69 481 GLU A C 1
ATOM 3810 O O . GLU A 1 481 ? -27.081 -17.417 -9.896 1.00 85.69 481 GLU A O 1
ATOM 3815 N N . GLU A 1 482 ? -28.014 -19.124 -11.000 1.00 88.06 482 GLU A N 1
ATOM 3816 C CA . GLU A 1 482 ? -27.719 -20.132 -9.973 1.00 88.06 482 GLU A CA 1
ATOM 3817 C C . GLU A 1 482 ? -26.220 -20.428 -9.912 1.00 88.06 482 GLU A C 1
ATOM 3819 O O . GLU A 1 482 ? -25.641 -20.423 -8.829 1.00 88.06 482 GLU A O 1
ATOM 3824 N N . MET A 1 483 ? -25.571 -20.577 -11.070 1.00 89.19 483 MET A N 1
ATOM 3825 C CA . MET A 1 483 ? -24.122 -20.731 -11.167 1.00 89.19 483 MET A CA 1
ATOM 3826 C C . MET A 1 483 ? -23.395 -19.511 -10.598 1.00 89.19 483 MET A C 1
ATOM 3828 O O . MET A 1 483 ? -22.448 -19.663 -9.827 1.00 89.19 483 MET A O 1
ATOM 3832 N N . ARG A 1 484 ? -23.843 -18.294 -10.943 1.00 88.25 484 ARG A N 1
ATOM 3833 C CA . ARG A 1 484 ? -23.258 -17.063 -10.396 1.00 88.25 484 ARG A CA 1
ATOM 3834 C C . ARG A 1 484 ? -23.348 -17.059 -8.870 1.00 88.25 484 ARG A C 1
ATOM 3836 O O . ARG A 1 484 ? -22.351 -16.801 -8.200 1.00 88.25 484 ARG A O 1
ATOM 3843 N N . ARG A 1 485 ? -24.514 -17.395 -8.308 1.00 85.44 485 ARG A N 1
ATOM 3844 C CA . ARG A 1 485 ? -24.692 -17.511 -6.852 1.00 85.44 485 ARG A CA 1
ATOM 3845 C C . ARG A 1 485 ? -23.776 -18.572 -6.248 1.00 85.44 485 ARG A C 1
ATOM 3847 O O . ARG A 1 485 ? -23.163 -18.289 -5.225 1.00 85.44 485 ARG A O 1
ATOM 3854 N N . GLU A 1 486 ? -23.651 -19.744 -6.863 1.00 87.94 486 GLU A N 1
ATOM 3855 C CA . GLU A 1 486 ? -22.808 -20.831 -6.349 1.00 87.94 486 GLU A CA 1
ATOM 3856 C C . GLU A 1 486 ? -21.321 -20.447 -6.307 1.00 87.94 486 GLU A C 1
ATOM 3858 O O . GLU A 1 486 ? -20.643 -20.645 -5.293 1.00 87.94 486 GLU A O 1
ATOM 3863 N N . LEU A 1 487 ? -20.816 -19.836 -7.382 1.00 87.44 487 LEU A N 1
ATOM 3864 C CA . LEU A 1 487 ? -19.429 -19.382 -7.472 1.00 87.44 487 LEU A CA 1
ATOM 3865 C C . LEU A 1 487 ? -19.131 -18.252 -6.483 1.00 87.44 487 LEU A C 1
ATOM 3867 O O . LEU A 1 487 ? -18.126 -18.312 -5.776 1.00 87.44 487 LEU A O 1
ATOM 3871 N N . ILE A 1 488 ? -20.027 -17.269 -6.368 1.00 81.44 488 ILE A N 1
ATOM 3872 C CA . ILE A 1 488 ? -19.865 -16.156 -5.426 1.00 81.44 488 ILE A CA 1
ATOM 3873 C C . ILE A 1 488 ? -19.940 -16.627 -3.975 1.00 81.44 488 ILE A C 1
ATOM 3875 O O . ILE A 1 488 ? -19.197 -16.158 -3.109 1.00 81.44 488 ILE A O 1
ATOM 3879 N N . GLN A 1 489 ? -20.821 -17.578 -3.675 1.00 77.94 489 GLN A N 1
ATOM 3880 C CA . GLN A 1 489 ? -20.855 -18.157 -2.344 1.00 77.94 489 GLN A CA 1
ATOM 3881 C C . GLN A 1 489 ? -19.530 -18.851 -1.992 1.00 77.94 489 GLN A C 1
ATOM 3883 O O . GLN A 1 489 ? -19.183 -18.864 -0.816 1.00 77.94 489 GLN A O 1
ATOM 3888 N N . GLY A 1 490 ? -18.786 -19.355 -2.979 1.00 72.00 490 GLY A N 1
ATOM 3889 C CA . GLY A 1 490 ? -17.454 -19.940 -2.818 1.00 72.00 490 GLY A CA 1
ATOM 3890 C C . GLY A 1 490 ? -16.275 -18.956 -2.846 1.00 72.00 490 GLY A C 1
ATOM 3891 O O . GLY A 1 490 ? -15.132 -19.402 -2.953 1.00 72.00 490 GLY A O 1
ATOM 3892 N N . CYS A 1 491 ? -16.516 -17.644 -2.824 1.00 75.19 491 CYS A N 1
ATOM 3893 C CA . CYS A 1 491 ? -15.442 -16.655 -2.847 1.00 75.19 491 CYS A CA 1
ATOM 3894 C C . CYS A 1 491 ? -14.716 -16.506 -1.504 1.00 75.19 491 CYS A C 1
ATOM 3896 O O . CYS A 1 491 ? -15.345 -16.523 -0.444 1.00 75.19 491 CYS A O 1
ATOM 3898 N N . LEU A 1 492 ? -13.400 -16.277 -1.574 1.00 69.94 492 LEU A N 1
ATOM 3899 C CA . LEU A 1 492 ? -12.501 -16.037 -0.437 1.00 69.94 492 LEU A CA 1
ATOM 3900 C C . LEU A 1 492 ? -12.615 -14.608 0.094 1.00 69.94 492 LEU A C 1
ATOM 3902 O O . LEU A 1 492 ? -11.693 -13.801 -0.019 1.00 69.94 492 LEU A O 1
ATOM 3906 N N . ILE A 1 493 ? -13.809 -14.281 0.573 1.00 66.31 493 ILE A N 1
ATOM 3907 C CA . ILE A 1 493 ? -14.254 -12.909 0.744 1.00 66.31 493 ILE A CA 1
ATOM 3908 C C . ILE A 1 493 ? -15.088 -12.781 2.030 1.00 66.31 493 ILE A C 1
ATOM 3910 O O . ILE A 1 493 ? -15.928 -13.643 2.310 1.00 66.31 493 ILE A O 1
ATOM 3914 N N . GLU A 1 494 ? -14.904 -11.697 2.796 1.00 56.31 494 GLU A N 1
ATOM 3915 C CA . GLU A 1 494 ? -15.849 -11.330 3.860 1.00 56.31 494 GLU A CA 1
ATOM 3916 C C . GLU A 1 494 ? -17.183 -10.881 3.246 1.00 56.31 494 GLU A C 1
ATOM 3918 O O . GLU A 1 494 ? -17.234 -10.113 2.284 1.00 56.31 494 GLU A O 1
ATOM 3923 N N . LYS A 1 495 ? -18.295 -11.405 3.767 1.00 52.72 495 LYS A N 1
ATOM 3924 C CA . LYS A 1 495 ? -19.630 -11.177 3.200 1.00 52.72 495 LYS A CA 1
ATOM 3925 C C . LYS A 1 495 ? -20.386 -10.175 4.062 1.00 52.72 495 LYS A C 1
ATOM 3927 O O . LYS A 1 495 ? -20.798 -10.503 5.173 1.00 52.72 495 LYS A O 1
ATOM 3932 N N . GLY A 1 496 ? -20.603 -8.974 3.528 1.00 47.22 496 GLY A N 1
ATOM 3933 C CA . GLY A 1 496 ? -21.660 -8.084 4.004 1.00 47.22 496 GLY A CA 1
ATOM 3934 C C . GLY A 1 496 ? -23.044 -8.592 3.571 1.00 47.22 496 GLY A C 1
ATOM 3935 O O . GLY A 1 496 ? -23.170 -9.640 2.940 1.00 47.22 496 GLY A O 1
ATOM 3936 N N . ALA A 1 497 ? -24.107 -7.832 3.858 1.00 40.41 497 ALA A N 1
ATOM 3937 C CA . ALA A 1 497 ? -25.468 -8.211 3.453 1.00 40.41 497 ALA A CA 1
ATOM 3938 C C . ALA A 1 497 ? -25.639 -8.328 1.918 1.00 40.41 497 ALA A C 1
ATOM 3940 O O . ALA A 1 497 ? -26.414 -9.164 1.457 1.00 40.41 497 ALA A O 1
ATOM 3941 N N . GLN A 1 498 ? -24.918 -7.509 1.135 1.00 43.03 498 GLN A N 1
ATOM 3942 C CA . GLN A 1 498 ? -24.892 -7.543 -0.341 1.00 43.03 498 GLN A CA 1
ATOM 3943 C C . GLN A 1 498 ? -23.504 -7.241 -0.951 1.00 43.03 498 GLN A C 1
ATOM 3945 O O . GLN A 1 498 ? -23.374 -7.190 -2.175 1.00 43.03 498 GLN A O 1
ATOM 3950 N N . THR A 1 499 ? -22.479 -7.056 -0.112 1.00 45.34 499 THR A N 1
ATOM 3951 C CA . THR A 1 499 ? -21.137 -6.590 -0.503 1.00 45.34 499 THR A CA 1
ATOM 3952 C C . THR A 1 499 ? -20.092 -7.665 -0.233 1.00 45.34 499 THR A C 1
ATOM 3954 O O . THR A 1 499 ? -20.218 -8.454 0.706 1.00 45.34 499 THR A O 1
ATOM 3957 N N . ILE A 1 500 ? -19.069 -7.687 -1.077 1.00 54.44 500 ILE A N 1
ATOM 3958 C CA . ILE A 1 500 ? -18.047 -8.724 -1.179 1.00 54.44 500 ILE A CA 1
ATOM 3959 C C . ILE A 1 500 ? -16.669 -8.065 -0.989 1.00 54.44 500 ILE A C 1
ATOM 3961 O O . ILE A 1 500 ? -16.324 -7.256 -1.832 1.00 54.44 500 ILE A O 1
ATOM 3965 N N . TYR A 1 501 ? -15.906 -8.401 0.065 1.00 53.22 501 TYR A N 1
ATOM 3966 C CA . TYR A 1 501 ? -14.537 -7.924 0.369 1.00 53.22 501 TYR A CA 1
ATOM 3967 C C . TYR A 1 501 ? -13.394 -8.948 0.163 1.00 53.22 501 TYR A C 1
ATOM 3969 O O . TYR A 1 501 ? -13.366 -9.971 0.845 1.00 53.22 501 TYR A O 1
ATOM 3977 N N . PHE A 1 502 ? -12.377 -8.657 -0.657 1.00 62.66 502 PHE A N 1
ATOM 3978 C CA . PHE A 1 502 ? -11.102 -9.403 -0.602 1.00 62.66 502 PHE A CA 1
ATOM 3979 C C . PHE A 1 502 ? -10.132 -8.793 0.418 1.00 62.66 502 PHE A C 1
ATOM 3981 O O . PHE A 1 502 ? -9.932 -7.580 0.434 1.00 62.66 502 PHE A O 1
ATOM 3988 N N . HIS A 1 503 ? -9.423 -9.632 1.184 1.00 70.62 503 HIS A N 1
ATOM 3989 C CA . HIS A 1 503 ? -8.211 -9.166 1.861 1.00 70.62 503 HIS A CA 1
ATOM 3990 C C . HIS A 1 503 ? -7.167 -8.782 0.805 1.00 70.62 503 HIS A C 1
ATOM 3992 O O . HIS A 1 503 ? -6.866 -9.575 -0.094 1.00 70.62 503 HIS A O 1
ATOM 3998 N N . ARG A 1 504 ? -6.589 -7.583 0.918 1.00 75.56 504 ARG A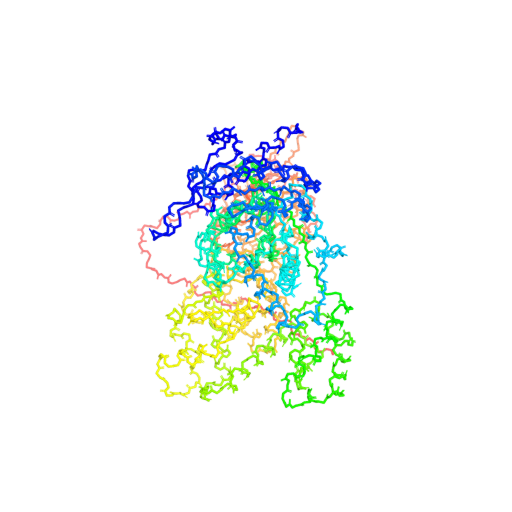 N 1
ATOM 3999 C CA . ARG A 1 504 ? -5.782 -6.974 -0.148 1.00 75.56 504 ARG A CA 1
ATOM 4000 C C . ARG A 1 504 ? -4.643 -7.861 -0.657 1.00 75.56 504 ARG A C 1
ATOM 4002 O O . ARG A 1 504 ? -4.490 -8.016 -1.862 1.00 75.56 504 ARG A O 1
ATOM 4009 N N . SER A 1 505 ? -3.881 -8.484 0.241 1.00 81.44 505 SER A N 1
ATOM 4010 C CA . SER A 1 505 ? -2.760 -9.352 -0.154 1.00 81.44 505 SER A CA 1
ATOM 4011 C C . SER A 1 505 ? -3.203 -10.639 -0.860 1.00 81.44 505 SER A C 1
ATOM 4013 O O . SER A 1 505 ? -2.499 -11.140 -1.732 1.00 81.44 505 SER A O 1
ATOM 4015 N N . ILE A 1 506 ? -4.382 -11.172 -0.518 1.00 86.75 506 ILE A N 1
ATOM 4016 C CA . ILE A 1 506 ? -4.963 -12.332 -1.207 1.00 86.75 506 ILE A CA 1
ATOM 4017 C C . ILE A 1 506 ? -5.417 -11.913 -2.605 1.00 86.75 506 ILE A C 1
ATOM 4019 O O . ILE A 1 506 ? -5.200 -12.651 -3.561 1.00 86.75 506 ILE A O 1
ATOM 4023 N N . GLN A 1 507 ? -5.999 -10.717 -2.738 1.00 86.12 507 GLN A N 1
ATOM 4024 C CA . GLN A 1 507 ? -6.358 -10.153 -4.038 1.00 86.12 507 GLN A CA 1
ATOM 4025 C C . GLN A 1 507 ? -5.125 -9.962 -4.930 1.00 86.12 507 GLN A C 1
ATOM 4027 O O . GLN A 1 507 ? -5.172 -10.357 -6.088 1.00 86.12 507 GLN A O 1
ATOM 4032 N N . GLU A 1 508 ? -4.024 -9.420 -4.392 1.00 88.19 508 GLU A N 1
ATOM 4033 C CA . GLU A 1 508 ? -2.738 -9.259 -5.095 1.00 88.19 508 GLU A CA 1
ATOM 4034 C C . GLU A 1 508 ? -2.209 -10.602 -5.611 1.00 88.19 508 GLU A C 1
ATOM 4036 O O . GLU A 1 508 ? -1.875 -10.731 -6.791 1.00 88.19 508 GLU A O 1
ATOM 4041 N N . PHE A 1 509 ? -2.197 -11.624 -4.751 1.00 93.31 509 PHE A N 1
ATOM 4042 C CA . PHE A 1 509 ? -1.778 -12.973 -5.126 1.00 93.31 509 PHE A CA 1
ATOM 4043 C C . PHE A 1 509 ? -2.687 -13.594 -6.198 1.00 93.31 509 PHE A C 1
ATOM 4045 O O . PHE A 1 509 ? -2.199 -14.135 -7.187 1.00 93.31 509 PHE A O 1
ATOM 4052 N N . LEU A 1 510 ? -4.009 -13.504 -6.033 1.00 92.94 510 LEU A N 1
ATOM 4053 C CA . LEU A 1 510 ? -4.986 -14.053 -6.976 1.00 92.94 510 LEU A CA 1
ATOM 4054 C C . LEU A 1 510 ? -4.972 -13.319 -8.325 1.00 92.94 510 LEU A C 1
ATOM 4056 O O . LEU A 1 510 ? -5.134 -13.954 -9.367 1.00 92.94 510 LEU A O 1
ATOM 4060 N N . ALA A 1 511 ? -4.742 -12.005 -8.319 1.00 91.69 511 ALA A N 1
ATOM 4061 C CA . ALA A 1 511 ? -4.522 -11.212 -9.522 1.00 91.69 511 ALA A CA 1
ATOM 4062 C C . ALA A 1 511 ? -3.241 -11.663 -10.240 1.00 91.69 511 ALA A C 1
ATOM 4064 O O . ALA A 1 511 ? -3.276 -11.932 -11.438 1.00 91.69 511 ALA A O 1
ATOM 4065 N N . ALA A 1 512 ? -2.132 -11.834 -9.514 1.00 92.81 512 ALA A N 1
ATOM 4066 C CA . ALA A 1 512 ? -0.893 -12.372 -10.072 1.00 92.81 512 ALA A CA 1
ATOM 4067 C C . ALA A 1 512 ? -1.071 -13.791 -10.639 1.00 92.81 512 ALA A C 1
ATOM 4069 O O . ALA A 1 512 ? -0.595 -14.091 -11.734 1.00 92.81 512 ALA A O 1
ATOM 4070 N N . GLU A 1 513 ? -1.796 -14.658 -9.932 1.00 92.12 513 GLU A N 1
ATOM 4071 C CA . GLU A 1 513 ? -2.133 -15.996 -10.414 1.00 92.12 513 GLU A CA 1
ATOM 4072 C C . GLU A 1 513 ? -2.949 -15.936 -11.706 1.00 92.12 513 GLU A C 1
ATOM 4074 O O . GLU A 1 513 ? -2.616 -16.631 -12.665 1.00 92.12 513 GLU A O 1
ATOM 4079 N N . TYR A 1 514 ? -3.973 -15.084 -11.766 1.00 90.94 514 TYR A N 1
ATOM 4080 C CA . TYR A 1 514 ? -4.750 -14.883 -12.983 1.00 90.94 514 TYR A CA 1
ATOM 4081 C C . TYR A 1 514 ? -3.867 -14.448 -14.152 1.00 90.94 514 TYR A C 1
ATOM 4083 O O . TYR A 1 514 ? -4.003 -15.003 -15.244 1.00 90.94 514 TYR A O 1
ATOM 4091 N N . LEU A 1 515 ? -2.959 -13.496 -13.920 1.00 88.69 515 LEU A N 1
ATOM 4092 C CA . LEU A 1 515 ? -2.031 -12.991 -14.925 1.00 88.69 515 LEU A CA 1
ATOM 4093 C C . LEU A 1 515 ? -1.132 -14.108 -15.475 1.00 88.69 515 LEU A C 1
ATOM 4095 O O . LEU A 1 515 ? -1.025 -14.260 -16.685 1.00 88.69 515 LEU A O 1
ATOM 4099 N N . ILE A 1 516 ? -0.526 -14.928 -14.612 1.00 87.25 516 ILE A N 1
ATOM 4100 C CA . ILE A 1 516 ? 0.361 -16.023 -15.043 1.00 87.25 516 ILE A CA 1
ATOM 4101 C C . ILE A 1 516 ? -0.419 -17.161 -15.720 1.00 87.25 516 ILE A C 1
ATOM 4103 O O . ILE A 1 516 ? 0.072 -17.794 -16.659 1.00 87.25 516 ILE A O 1
ATOM 4107 N N . GLU A 1 517 ? -1.619 -17.471 -15.222 1.00 83.31 517 GLU A N 1
ATOM 4108 C CA . GLU A 1 517 ? -2.419 -18.596 -15.712 1.00 83.31 517 GLU A CA 1
ATOM 4109 C C . GLU A 1 517 ? -3.174 -18.278 -17.006 1.00 83.31 517 GLU A C 1
ATOM 4111 O O . GLU A 1 517 ? -3.483 -19.169 -17.805 1.00 83.31 517 GLU A O 1
ATOM 4116 N N . THR A 1 518 ? -3.468 -17.008 -17.242 1.00 75.69 518 THR A N 1
ATOM 4117 C CA . THR A 1 518 ? -4.226 -16.572 -18.404 1.00 75.69 518 THR A CA 1
ATOM 4118 C C . THR A 1 518 ? -3.291 -16.076 -19.493 1.00 75.69 518 THR A C 1
ATOM 4120 O O . THR A 1 518 ? -2.447 -15.214 -19.271 1.00 75.69 518 THR A O 1
ATOM 4123 N N . ASP A 1 519 ? -3.501 -16.541 -20.723 1.00 68.25 519 ASP A N 1
ATOM 4124 C CA . ASP A 1 519 ? -2.920 -15.871 -21.884 1.00 68.25 519 ASP A CA 1
ATOM 4125 C C . ASP A 1 519 ? -3.700 -14.572 -22.154 1.00 68.25 519 ASP A C 1
ATOM 4127 O O . ASP A 1 519 ? -4.663 -14.547 -22.925 1.00 68.25 519 ASP A O 1
ATOM 4131 N N . LEU A 1 520 ? -3.334 -13.498 -21.444 1.00 62.97 520 LEU A N 1
ATOM 4132 C CA . LEU A 1 520 ? -3.966 -12.172 -21.546 1.00 62.97 520 LEU A CA 1
ATOM 4133 C C . LEU A 1 520 ? -4.020 -11.670 -22.991 1.00 62.97 520 LEU A C 1
ATOM 4135 O O . LEU A 1 520 ? -4.949 -10.962 -23.371 1.00 62.97 520 LEU A O 1
ATOM 4139 N N . LEU A 1 521 ? -3.050 -12.091 -23.804 1.00 61.50 521 LEU A N 1
ATOM 4140 C CA . LEU A 1 521 ? -2.889 -11.704 -25.200 1.00 61.50 521 LEU A CA 1
ATOM 4141 C C . LEU A 1 521 ? -3.956 -12.332 -26.108 1.00 61.50 521 LEU A C 1
ATOM 4143 O O . LEU A 1 521 ? -4.233 -11.802 -27.181 1.00 61.50 521 LEU A O 1
ATOM 4147 N N . GLN A 1 522 ? -4.575 -13.441 -25.689 1.00 57.59 522 GLN A N 1
ATOM 4148 C CA . GLN A 1 522 ? -5.656 -14.100 -26.432 1.00 57.59 522 GLN A CA 1
ATOM 4149 C C . GLN A 1 522 ? -7.047 -13.561 -26.079 1.00 57.59 522 GLN A C 1
ATOM 4151 O O . GLN A 1 522 ? -8.009 -13.803 -26.813 1.00 57.59 522 GLN A O 1
ATOM 4156 N N . ARG A 1 523 ? -7.191 -12.816 -24.975 1.00 57.12 523 ARG A N 1
ATOM 4157 C CA . ARG A 1 523 ? -8.465 -12.188 -24.612 1.00 57.12 523 ARG A CA 1
ATOM 4158 C C . ARG A 1 523 ? -8.629 -10.905 -25.419 1.00 57.12 523 ARG A C 1
ATOM 4160 O O . ARG A 1 523 ? -8.052 -9.876 -25.089 1.00 57.12 523 ARG A O 1
ATOM 4167 N N . GLY A 1 524 ? -9.454 -10.953 -26.465 1.00 44.94 524 GLY A N 1
ATOM 4168 C CA . GLY A 1 524 ? -9.700 -9.855 -27.415 1.00 44.94 524 GLY A CA 1
ATOM 4169 C C . GLY A 1 524 ? -10.249 -8.528 -26.851 1.00 44.94 524 GLY A C 1
ATOM 4170 O O . GLY A 1 524 ? -10.679 -7.693 -27.638 1.00 44.94 524 GLY A O 1
ATOM 4171 N N . GLY A 1 525 ? -10.252 -8.315 -25.529 1.00 51.78 525 GLY A N 1
ATOM 4172 C CA . GLY A 1 525 ? -10.690 -7.077 -24.874 1.00 51.78 525 GLY A CA 1
ATOM 4173 C C . GLY A 1 525 ? -9.604 -6.002 -24.726 1.00 51.78 525 GLY A C 1
ATOM 4174 O O . GLY A 1 525 ? -9.937 -4.822 -24.742 1.00 51.78 525 GLY A O 1
ATOM 4175 N N . TYR A 1 526 ? -8.319 -6.371 -24.630 1.00 57.12 526 TYR A N 1
ATOM 4176 C CA . TYR A 1 526 ? -7.229 -5.392 -24.452 1.00 57.12 526 TYR A CA 1
ATOM 4177 C C . TYR A 1 526 ? -6.726 -4.772 -25.761 1.00 57.12 526 TYR A C 1
ATOM 4179 O O . TYR A 1 526 ? -6.176 -3.667 -25.764 1.00 57.12 526 TYR A O 1
ATOM 4187 N N . GLY A 1 527 ? -6.918 -5.470 -26.885 1.00 64.44 527 GLY A N 1
ATOM 4188 C CA . GLY A 1 527 ? -6.484 -5.015 -28.206 1.00 64.44 527 GLY A CA 1
ATOM 4189 C C . GLY A 1 527 ? -5.007 -4.599 -28.238 1.00 64.44 527 GLY A C 1
ATOM 4190 O O . GLY A 1 527 ? -4.148 -5.237 -27.632 1.00 64.44 527 GLY A O 1
ATOM 4191 N N . ALA A 1 528 ? -4.711 -3.502 -28.938 1.00 66.00 528 ALA A N 1
ATOM 4192 C CA . ALA A 1 528 ? -3.353 -2.970 -29.071 1.00 66.00 528 ALA A CA 1
ATOM 4193 C C . ALA A 1 528 ? -2.775 -2.367 -27.769 1.00 66.00 528 ALA A C 1
ATOM 4195 O O . ALA A 1 528 ? -1.559 -2.253 -27.661 1.00 66.00 528 ALA A O 1
ATOM 4196 N N . ASN A 1 529 ? -3.610 -2.032 -26.774 1.00 76.50 529 ASN A N 1
ATOM 4197 C CA . ASN A 1 529 ? -3.213 -1.256 -25.587 1.00 76.50 529 ASN A CA 1
ATOM 4198 C C . ASN A 1 529 ? -2.893 -2.110 -24.348 1.00 76.50 529 ASN A C 1
ATOM 4200 O O . ASN A 1 529 ? -2.693 -1.568 -23.261 1.00 76.50 529 ASN A O 1
ATOM 4204 N N . TRP A 1 530 ? -2.825 -3.437 -24.493 1.00 83.50 530 TRP A N 1
ATOM 4205 C CA . TRP A 1 530 ? -2.620 -4.376 -23.383 1.00 83.50 530 TRP A CA 1
ATOM 4206 C C . TRP A 1 530 ? -1.427 -4.019 -22.485 1.00 83.50 530 TRP A C 1
ATOM 4208 O O . TRP A 1 530 ? -1.513 -4.172 -21.269 1.00 83.50 530 TRP A O 1
ATOM 4218 N N . LEU A 1 531 ? -0.333 -3.515 -23.070 1.00 86.75 531 LEU A N 1
ATOM 4219 C CA . LEU A 1 531 ? 0.881 -3.177 -22.330 1.00 86.75 531 LEU A CA 1
ATOM 4220 C C . LEU A 1 531 ? 0.621 -2.036 -21.347 1.00 86.75 531 LEU A C 1
ATOM 4222 O O . LEU A 1 531 ? 1.027 -2.128 -20.191 1.00 86.75 531 LEU A O 1
ATOM 4226 N N . GLN A 1 532 ? -0.083 -0.991 -21.786 1.00 84.69 532 GLN A N 1
ATOM 4227 C CA . GLN A 1 532 ? -0.450 0.135 -20.932 1.00 84.69 532 GLN A CA 1
ATOM 4228 C C . GLN A 1 532 ? -1.411 -0.322 -19.832 1.00 84.69 532 GLN A C 1
ATOM 4230 O O . GLN A 1 532 ? -1.186 -0.026 -18.666 1.00 84.69 532 GLN A O 1
ATOM 4235 N N . THR A 1 533 ? -2.439 -1.104 -20.176 1.00 81.19 533 THR A N 1
ATOM 4236 C CA . THR A 1 533 ? -3.406 -1.599 -19.185 1.00 81.19 533 THR A CA 1
ATOM 4237 C C . THR A 1 533 ? -2.740 -2.457 -18.109 1.00 81.19 533 THR A C 1
ATOM 4239 O O . THR A 1 533 ? -2.963 -2.227 -16.924 1.00 81.19 533 THR A O 1
ATOM 4242 N N . LEU A 1 534 ? -1.875 -3.398 -18.503 1.00 86.31 534 LEU A N 1
ATOM 4243 C CA . LEU A 1 534 ? -1.146 -4.256 -17.569 1.00 86.31 534 LEU A CA 1
ATOM 4244 C C . LEU A 1 534 ? -0.220 -3.439 -16.663 1.00 86.31 534 LEU A C 1
ATOM 4246 O O . LEU A 1 534 ? -0.259 -3.586 -15.445 1.00 86.31 534 LEU A O 1
ATOM 4250 N N . THR A 1 535 ? 0.608 -2.574 -17.249 1.00 87.00 535 THR A N 1
ATOM 4251 C CA . THR A 1 535 ? 1.617 -1.810 -16.495 1.00 87.00 535 THR A CA 1
ATOM 4252 C C . THR A 1 535 ? 0.999 -0.742 -15.594 1.00 87.00 535 THR A C 1
ATOM 4254 O O . THR A 1 535 ? 1.561 -0.441 -14.549 1.00 87.00 535 THR A O 1
ATOM 4257 N N . SER A 1 536 ? -0.179 -0.213 -15.926 1.00 82.62 536 SER A N 1
ATOM 4258 C CA . SER A 1 536 ? -0.939 0.655 -15.018 1.00 82.62 536 SER A CA 1
ATOM 4259 C C . SER A 1 536 ? -1.634 -0.101 -13.883 1.00 82.62 536 SER A C 1
ATOM 4261 O O . SER A 1 536 ? -1.966 0.511 -12.871 1.00 82.62 536 SER A O 1
ATOM 4263 N N . ALA A 1 537 ? -1.882 -1.403 -14.040 1.00 81.38 537 ALA A N 1
ATOM 4264 C CA . ALA A 1 537 ? -2.605 -2.196 -13.053 1.00 81.38 537 ALA A CA 1
ATOM 4265 C C . ALA A 1 537 ? -1.683 -2.857 -12.015 1.00 81.38 537 ALA A C 1
ATOM 4267 O O . ALA A 1 537 ? -2.080 -3.008 -10.864 1.00 81.38 537 ALA A O 1
ATOM 4268 N N . VAL A 1 538 ? -0.472 -3.286 -12.382 1.00 86.00 538 VAL A N 1
ATOM 4269 C CA . VAL A 1 538 ? 0.393 -4.063 -11.473 1.00 86.00 538 VAL A CA 1
ATOM 4270 C C . VAL A 1 538 ? 1.067 -3.204 -10.394 1.00 86.00 538 VAL A C 1
ATOM 4272 O O . VAL A 1 538 ? 1.585 -2.125 -10.669 1.00 86.00 538 VAL A O 1
ATOM 4275 N N . THR A 1 539 ? 1.097 -3.713 -9.160 1.00 84.62 539 THR A N 1
ATOM 4276 C CA . THR A 1 539 ? 1.858 -3.144 -8.030 1.00 84.62 539 THR A CA 1
ATOM 4277 C C . THR A 1 539 ? 3.147 -3.941 -7.798 1.00 84.62 539 THR A C 1
ATOM 4279 O O . THR A 1 539 ? 3.263 -5.055 -8.322 1.00 84.62 539 THR A O 1
ATOM 4282 N N . PRO A 1 540 ? 4.107 -3.443 -6.991 1.00 85.19 540 PRO A N 1
ATOM 4283 C CA . PRO A 1 540 ? 5.308 -4.203 -6.640 1.00 85.19 540 PRO A CA 1
ATOM 4284 C C . PRO A 1 540 ? 5.004 -5.604 -6.086 1.00 85.19 540 PRO A C 1
ATOM 4286 O O . PRO A 1 540 ? 5.655 -6.569 -6.471 1.00 85.19 540 PRO A O 1
ATOM 4289 N N . GLU A 1 541 ? 3.965 -5.742 -5.258 1.00 86.38 541 GLU A N 1
ATOM 4290 C CA . GLU A 1 541 ? 3.537 -7.031 -4.705 1.00 86.38 541 GLU A CA 1
ATOM 4291 C C . GLU A 1 541 ? 3.005 -7.986 -5.782 1.00 86.38 541 GLU A C 1
ATOM 4293 O O . GLU A 1 541 ? 3.358 -9.166 -5.798 1.00 86.38 541 GLU A O 1
ATOM 4298 N N . VAL A 1 542 ? 2.184 -7.487 -6.716 1.00 90.38 542 VAL A N 1
ATOM 4299 C CA . VAL A 1 542 ? 1.697 -8.293 -7.848 1.00 90.38 542 VAL A CA 1
ATOM 4300 C C . VAL A 1 542 ? 2.872 -8.734 -8.721 1.00 90.38 542 VAL A C 1
ATOM 4302 O O . VAL A 1 542 ? 2.916 -9.892 -9.132 1.00 90.38 542 VAL A O 1
ATOM 4305 N N . ILE A 1 543 ? 3.847 -7.852 -8.969 1.00 91.88 543 ILE A N 1
ATOM 4306 C CA . ILE A 1 543 ? 5.064 -8.180 -9.723 1.00 91.88 543 ILE A CA 1
ATOM 4307 C C . ILE A 1 543 ? 5.834 -9.310 -9.039 1.00 91.88 543 ILE A C 1
ATOM 4309 O O . ILE A 1 543 ? 6.140 -10.303 -9.697 1.00 91.88 543 ILE A O 1
ATOM 4313 N N . GLU A 1 544 ? 6.101 -9.206 -7.734 1.00 91.94 544 GLU A N 1
ATOM 4314 C CA . GLU A 1 544 ? 6.801 -10.251 -6.974 1.00 91.94 544 GLU A CA 1
ATOM 4315 C C . GLU A 1 544 ? 6.097 -11.612 -7.095 1.00 91.94 544 GLU A C 1
ATOM 4317 O O . GLU A 1 544 ? 6.747 -12.623 -7.378 1.00 91.94 544 GLU A O 1
ATOM 4322 N N . PHE A 1 545 ? 4.766 -11.647 -6.963 1.00 94.00 545 PHE A N 1
ATOM 4323 C CA . PHE A 1 545 ? 3.997 -12.883 -7.121 1.00 94.00 545 PHE A CA 1
ATOM 4324 C C . PHE A 1 545 ? 3.994 -13.413 -8.559 1.00 94.00 545 PHE A C 1
ATOM 4326 O O . PHE A 1 545 ? 4.096 -14.628 -8.745 1.00 94.00 545 PHE A O 1
ATOM 4333 N N . VAL A 1 546 ? 3.913 -12.545 -9.575 1.00 93.00 546 VAL A N 1
ATOM 4334 C CA . VAL A 1 546 ? 3.996 -12.963 -10.986 1.00 93.00 546 VAL A CA 1
ATOM 4335 C C . VAL A 1 546 ? 5.364 -13.579 -11.282 1.00 93.00 546 VAL A C 1
ATOM 4337 O O . VAL A 1 546 ? 5.467 -14.637 -11.902 1.00 93.00 546 VAL A O 1
ATOM 4340 N N . VAL A 1 547 ? 6.427 -12.941 -10.803 1.00 92.06 547 VAL A N 1
ATOM 4341 C CA . VAL A 1 547 ? 7.812 -13.367 -11.014 1.00 92.06 547 VAL A CA 1
ATOM 4342 C C . VAL A 1 547 ? 8.094 -14.694 -10.309 1.00 92.06 547 VAL A C 1
ATOM 4344 O O . VAL A 1 547 ? 8.623 -15.619 -10.929 1.00 92.06 547 VAL A O 1
ATOM 4347 N N . ALA A 1 548 ? 7.700 -14.825 -9.040 1.00 91.75 548 ALA A N 1
ATOM 4348 C CA . ALA A 1 548 ? 7.846 -16.073 -8.296 1.00 91.75 548 ALA A CA 1
ATOM 4349 C C . ALA A 1 548 ? 6.996 -17.198 -8.913 1.00 91.75 548 ALA A C 1
ATOM 4351 O O . ALA A 1 548 ? 7.490 -18.303 -9.146 1.00 91.75 548 ALA A O 1
ATOM 4352 N N . GLY A 1 549 ? 5.741 -16.899 -9.261 1.00 90.19 549 GLY A N 1
ATOM 4353 C CA . GLY A 1 549 ? 4.803 -17.858 -9.836 1.00 90.19 549 GLY A CA 1
ATOM 4354 C C . GLY A 1 549 ? 5.201 -18.366 -11.225 1.00 90.19 549 GLY A C 1
ATOM 4355 O O . GLY A 1 549 ? 4.921 -19.523 -11.549 1.00 90.19 549 GLY A O 1
ATOM 4356 N N . ALA A 1 550 ? 5.895 -17.551 -12.028 1.00 88.88 550 ALA A N 1
ATOM 4357 C CA . ALA A 1 550 ? 6.400 -17.941 -13.346 1.00 88.88 550 ALA A CA 1
ATOM 4358 C C . ALA A 1 550 ? 7.429 -19.084 -13.285 1.00 88.88 550 ALA A C 1
ATOM 4360 O O . ALA A 1 550 ? 7.527 -19.868 -14.227 1.00 88.88 550 ALA A O 1
ATOM 4361 N N . ASN A 1 551 ? 8.163 -19.212 -12.176 1.00 85.56 551 ASN A N 1
ATOM 4362 C CA . ASN A 1 551 ? 9.194 -20.236 -11.995 1.00 85.56 551 ASN A CA 1
ATOM 4363 C C . ASN A 1 551 ? 8.699 -21.521 -11.314 1.00 85.56 551 ASN A C 1
ATOM 4365 O O . ASN A 1 551 ? 9.471 -22.467 -11.180 1.00 85.56 551 ASN A O 1
ATOM 4369 N N . VAL A 1 552 ? 7.420 -21.588 -10.931 1.00 86.31 552 VAL A N 1
ATOM 4370 C CA . VAL A 1 552 ? 6.842 -22.752 -10.235 1.00 86.31 552 VAL A CA 1
ATOM 4371 C C . VAL A 1 552 ? 6.849 -24.009 -11.108 1.00 86.31 552 VAL A C 1
ATOM 4373 O O . VAL A 1 552 ? 7.077 -25.109 -10.612 1.00 86.31 552 VAL A O 1
ATOM 4376 N N . ASN A 1 553 ? 6.585 -23.876 -12.411 1.00 85.69 553 ASN A N 1
ATOM 4377 C CA . ASN A 1 553 ? 6.611 -24.999 -13.345 1.00 85.69 553 ASN A CA 1
ATOM 4378 C C . ASN A 1 553 ? 6.957 -24.557 -14.776 1.00 85.69 553 ASN A C 1
ATOM 4380 O O . ASN A 1 553 ? 6.950 -23.370 -15.106 1.00 85.69 553 ASN A O 1
ATOM 4384 N N . LEU A 1 554 ? 7.254 -25.538 -15.635 1.00 85.88 554 LEU A N 1
ATOM 4385 C CA . LEU A 1 554 ? 7.679 -25.295 -17.015 1.00 85.88 554 LEU A CA 1
ATOM 4386 C C . LEU A 1 554 ? 6.599 -24.593 -17.855 1.00 85.88 554 LEU A C 1
ATOM 4388 O O . LEU A 1 554 ? 6.921 -23.684 -18.610 1.00 85.88 554 LEU A O 1
ATOM 4392 N N . GLU A 1 555 ? 5.325 -24.956 -17.694 1.00 87.00 555 GLU A N 1
ATOM 4393 C CA . GLU A 1 555 ? 4.214 -24.387 -18.472 1.00 87.00 555 GLU A CA 1
ATOM 4394 C C . GLU A 1 555 ? 4.007 -22.891 -18.181 1.00 87.00 555 GLU A C 1
ATOM 4396 O O . GLU A 1 555 ? 3.781 -22.087 -19.087 1.00 87.00 555 GLU A O 1
ATOM 4401 N N . ARG A 1 556 ? 4.100 -22.487 -16.909 1.00 88.12 556 ARG A N 1
ATOM 4402 C CA . ARG A 1 556 ? 4.048 -21.074 -16.504 1.00 88.12 556 ARG A CA 1
ATOM 4403 C C . ARG A 1 556 ? 5.260 -20.306 -17.014 1.00 88.12 556 ARG A C 1
ATOM 4405 O O . ARG A 1 556 ? 5.098 -19.201 -17.529 1.00 88.12 556 ARG A O 1
ATOM 4412 N N . ARG A 1 557 ? 6.449 -20.913 -16.965 1.00 86.25 557 ARG A N 1
ATOM 4413 C CA . ARG A 1 557 ? 7.667 -20.321 -17.530 1.00 86.25 557 ARG A CA 1
ATOM 4414 C C . ARG A 1 557 ? 7.535 -20.104 -19.037 1.00 86.25 557 ARG A C 1
ATOM 4416 O O . ARG A 1 557 ? 7.863 -19.031 -19.530 1.00 86.25 557 ARG A O 1
ATOM 4423 N N . GLU A 1 558 ? 7.000 -21.075 -19.773 1.00 84.12 558 GLU A N 1
ATOM 4424 C CA . GLU A 1 558 ? 6.727 -20.945 -21.209 1.00 84.12 558 GLU A CA 1
ATOM 4425 C C . GLU A 1 558 ? 5.688 -19.859 -21.517 1.00 84.12 558 GLU A C 1
ATOM 4427 O O . GLU A 1 558 ? 5.850 -19.112 -22.483 1.00 84.12 558 GLU A O 1
ATOM 4432 N N . ARG A 1 559 ? 4.641 -19.722 -20.692 1.00 85.00 559 ARG A N 1
ATOM 4433 C CA . ARG A 1 559 ? 3.666 -18.624 -20.808 1.00 85.00 559 ARG A CA 1
ATOM 4434 C C . ARG A 1 559 ? 4.308 -17.257 -20.576 1.00 85.00 559 ARG A C 1
ATOM 4436 O O . ARG A 1 559 ? 4.118 -16.369 -21.403 1.00 85.00 559 ARG A O 1
ATOM 4443 N N . ALA A 1 560 ? 5.129 -17.113 -19.538 1.00 84.81 560 ALA A N 1
ATOM 4444 C CA . ALA A 1 560 ? 5.893 -15.892 -19.281 1.00 84.81 560 ALA A CA 1
ATOM 4445 C C . ALA A 1 560 ? 6.809 -15.520 -20.462 1.00 84.81 560 ALA A C 1
ATOM 4447 O O . ALA A 1 560 ? 6.926 -14.349 -20.814 1.00 84.81 560 ALA A O 1
ATOM 4448 N N . LEU A 1 561 ? 7.408 -16.506 -21.143 1.00 83.75 561 LEU A N 1
ATOM 4449 C CA . LEU A 1 561 ? 8.228 -16.251 -22.333 1.00 83.75 561 LEU A CA 1
ATOM 4450 C C . LEU A 1 561 ? 7.428 -15.650 -23.501 1.00 83.75 561 LEU A C 1
ATOM 4452 O O . LEU A 1 561 ? 7.944 -14.784 -24.209 1.00 83.75 561 LEU A O 1
ATOM 4456 N N . LYS A 1 562 ? 6.158 -16.039 -23.674 1.00 83.31 562 LYS A N 1
ATOM 4457 C CA . LYS A 1 562 ? 5.277 -15.471 -24.713 1.00 83.31 562 LYS A CA 1
ATOM 4458 C C . LYS A 1 562 ? 4.985 -13.985 -24.496 1.00 83.31 562 LYS A C 1
ATOM 4460 O O . LYS A 1 562 ? 4.707 -13.277 -25.460 1.00 83.31 562 LYS A O 1
ATOM 4465 N N . TRP A 1 563 ? 5.076 -13.486 -23.264 1.00 85.88 563 TRP A N 1
ATOM 4466 C CA . TRP A 1 563 ? 4.889 -12.061 -22.993 1.00 85.88 563 TRP A CA 1
ATOM 4467 C C . TRP A 1 563 ? 6.004 -11.205 -23.590 1.00 85.88 563 TRP A C 1
ATOM 4469 O O . TRP A 1 563 ? 5.730 -10.107 -24.064 1.00 85.88 563 TRP A O 1
ATOM 4479 N N . PHE A 1 564 ? 7.241 -11.709 -23.641 1.00 86.19 564 PHE A N 1
ATOM 4480 C CA . PHE A 1 564 ? 8.339 -11.010 -24.317 1.00 86.19 564 PHE A CA 1
ATOM 4481 C C . PHE A 1 564 ? 8.160 -11.009 -25.839 1.00 86.19 564 PHE A C 1
ATOM 4483 O O . PHE A 1 564 ? 8.453 -10.002 -26.486 1.00 86.19 564 PHE A O 1
ATOM 4490 N N . ASP A 1 565 ? 7.613 -12.093 -26.403 1.00 80.94 565 ASP A N 1
ATOM 4491 C CA . ASP A 1 565 ? 7.235 -12.138 -27.821 1.00 80.94 565 ASP A CA 1
ATOM 4492 C C . ASP A 1 565 ? 6.180 -11.062 -28.126 1.00 80.94 565 ASP A C 1
ATOM 4494 O O . ASP A 1 565 ? 6.335 -10.298 -29.078 1.00 80.94 565 ASP A O 1
ATOM 4498 N N . ALA A 1 566 ? 5.145 -10.931 -27.292 1.00 83.75 566 ALA A N 1
ATOM 4499 C CA . ALA A 1 566 ? 4.137 -9.886 -27.461 1.00 83.75 566 ALA A CA 1
ATOM 4500 C C . ALA A 1 566 ? 4.700 -8.476 -27.266 1.00 83.75 566 ALA A C 1
ATOM 4502 O O . ALA A 1 566 ? 4.385 -7.580 -28.054 1.00 83.75 566 ALA A O 1
ATOM 4503 N N . LEU A 1 567 ? 5.571 -8.291 -26.268 1.00 87.38 567 LEU A N 1
ATOM 4504 C CA . LEU A 1 567 ? 6.235 -7.021 -25.980 1.00 87.38 567 LEU A CA 1
ATOM 4505 C C . LEU A 1 567 ? 7.015 -6.500 -27.196 1.00 87.38 567 LEU A C 1
ATOM 4507 O O . LEU A 1 567 ? 6.989 -5.303 -27.469 1.00 87.38 567 LEU A O 1
ATOM 4511 N N . SER A 1 568 ? 7.633 -7.393 -27.980 1.00 83.88 568 SER A N 1
ATOM 4512 C CA . SER A 1 568 ? 8.367 -7.020 -29.200 1.00 83.88 568 SER A CA 1
AT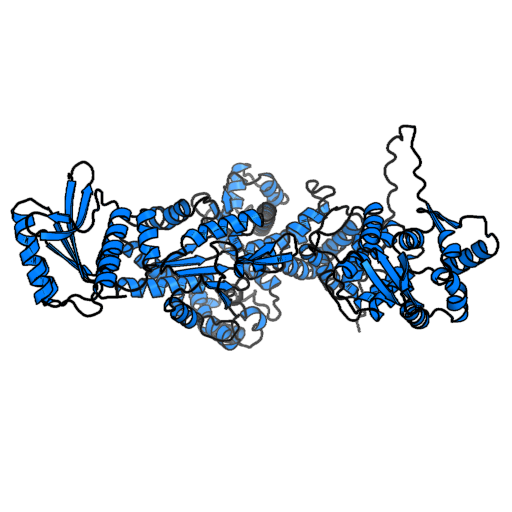OM 4513 C C . SER A 1 568 ? 7.502 -6.303 -30.252 1.00 83.88 568 SER A C 1
ATOM 4515 O O . SER A 1 568 ? 8.015 -5.512 -31.048 1.00 83.88 568 SER A O 1
ATOM 4517 N N . SER A 1 569 ? 6.189 -6.546 -30.233 1.00 81.06 569 SER A N 1
ATOM 4518 C CA . SER A 1 569 ? 5.207 -6.006 -31.182 1.00 81.06 569 SER A CA 1
ATOM 4519 C C . SER A 1 569 ? 4.242 -4.985 -30.570 1.00 81.06 569 SER A C 1
ATOM 4521 O O . SER A 1 569 ? 3.349 -4.496 -31.262 1.00 81.06 569 SER A O 1
ATOM 4523 N N . ALA A 1 570 ? 4.402 -4.668 -29.283 1.00 84.50 570 ALA A N 1
ATOM 4524 C CA . ALA A 1 570 ? 3.500 -3.781 -28.563 1.00 84.50 570 ALA A CA 1
ATOM 4525 C C . ALA A 1 570 ? 3.618 -2.325 -29.040 1.00 84.50 570 ALA A C 1
ATOM 4527 O O . ALA A 1 570 ? 4.715 -1.833 -29.308 1.00 84.50 570 ALA A O 1
ATOM 4528 N N . ARG A 1 571 ? 2.480 -1.624 -29.086 1.00 83.62 571 ARG A N 1
ATOM 4529 C CA . ARG A 1 571 ? 2.396 -0.176 -29.311 1.00 83.62 571 ARG A CA 1
ATOM 4530 C C . ARG A 1 571 ? 1.706 0.464 -28.108 1.00 83.62 571 ARG A C 1
ATOM 4532 O O . ARG A 1 571 ? 0.598 0.067 -27.766 1.00 83.62 571 ARG A O 1
ATOM 4539 N N . ALA A 1 572 ? 2.371 1.404 -27.445 1.00 81.25 572 ALA A N 1
ATOM 4540 C CA . ALA A 1 572 ? 1.864 2.083 -26.256 1.00 81.25 572 ALA A CA 1
ATOM 4541 C C . ALA A 1 572 ? 2.541 3.451 -26.079 1.00 81.25 572 ALA A C 1
ATOM 4543 O O . ALA A 1 572 ? 3.742 3.541 -25.836 1.00 81.25 572 ALA A O 1
ATOM 4544 N N . TYR A 1 573 ? 1.746 4.520 -26.158 1.00 73.44 573 TYR A N 1
ATOM 4545 C CA . TYR A 1 573 ? 2.235 5.905 -26.151 1.00 73.44 573 TYR A CA 1
ATOM 4546 C C . TYR A 1 573 ? 2.768 6.360 -24.778 1.00 73.44 573 TYR A C 1
ATOM 4548 O O . TYR A 1 573 ? 3.529 7.322 -24.707 1.00 73.44 573 TYR A O 1
ATOM 4556 N N . ARG A 1 574 ? 2.349 5.700 -23.684 1.00 81.81 574 ARG A N 1
ATOM 4557 C CA . ARG A 1 574 ? 2.655 6.075 -22.293 1.00 81.81 574 ARG A CA 1
ATOM 4558 C C . ARG A 1 574 ? 2.540 4.883 -21.350 1.00 81.81 574 ARG A C 1
ATOM 4560 O O . ARG A 1 574 ? 1.434 4.451 -21.028 1.00 81.81 574 ARG A O 1
ATOM 4567 N N . VAL A 1 575 ? 3.681 4.346 -20.944 1.00 89.44 575 VAL A N 1
ATOM 4568 C CA . VAL A 1 575 ? 3.783 3.219 -20.012 1.00 89.44 575 VAL A CA 1
ATOM 4569 C C . VAL A 1 575 ? 4.363 3.693 -18.674 1.00 89.44 575 VAL A C 1
ATOM 4571 O O . VAL A 1 575 ? 5.437 4.303 -18.668 1.00 89.44 575 VAL A O 1
ATOM 4574 N N . PRO A 1 576 ? 3.719 3.388 -17.534 1.00 87.69 576 PRO A N 1
ATOM 4575 C CA . PRO A 1 576 ? 4.300 3.653 -16.223 1.00 87.69 576 PRO A CA 1
ATOM 4576 C C . PRO A 1 576 ? 5.593 2.856 -16.010 1.00 87.69 576 PRO A C 1
ATOM 4578 O O . PRO A 1 576 ? 5.612 1.631 -16.162 1.00 87.69 576 PRO A O 1
ATOM 4581 N N . LEU A 1 577 ? 6.675 3.534 -15.609 1.00 87.69 577 LEU A N 1
ATOM 4582 C CA . LEU A 1 577 ? 7.966 2.884 -15.332 1.00 87.69 577 LEU A CA 1
ATOM 4583 C C . LEU A 1 577 ? 7.865 1.849 -14.206 1.00 87.69 577 LEU A C 1
ATOM 4585 O O . LEU A 1 577 ? 8.383 0.744 -14.351 1.00 87.69 577 LEU A O 1
ATOM 4589 N N . ALA A 1 578 ? 7.139 2.177 -13.133 1.00 84.62 578 ALA A N 1
ATOM 4590 C CA . ALA A 1 578 ? 6.919 1.274 -12.004 1.00 84.62 578 ALA A CA 1
ATOM 4591 C C . ALA A 1 578 ? 6.280 -0.057 -12.441 1.00 84.62 578 ALA A C 1
ATOM 4593 O O . ALA A 1 578 ? 6.695 -1.123 -11.995 1.00 84.62 578 ALA A O 1
ATOM 4594 N N . GLY A 1 579 ? 5.324 -0.010 -13.373 1.00 88.06 579 GLY A N 1
ATOM 4595 C CA . GLY A 1 579 ? 4.699 -1.210 -13.924 1.00 88.06 579 GLY A CA 1
ATOM 4596 C C . GLY A 1 579 ? 5.602 -1.992 -14.874 1.00 88.06 579 GLY A C 1
ATOM 4597 O O . GLY A 1 579 ? 5.523 -3.219 -14.942 1.00 88.06 579 GLY A O 1
ATOM 4598 N N . PHE A 1 580 ? 6.488 -1.307 -15.602 1.00 92.31 580 PHE A N 1
ATOM 4599 C CA . PHE A 1 580 ? 7.441 -1.955 -16.505 1.00 92.31 580 PHE A CA 1
ATOM 4600 C C . PHE A 1 580 ? 8.504 -2.785 -15.765 1.00 92.31 580 PHE A C 1
ATOM 4602 O O . PHE A 1 580 ? 9.077 -3.705 -16.357 1.00 92.31 580 PHE A O 1
ATOM 4609 N N . ASP A 1 581 ? 8.715 -2.538 -14.464 1.00 92.00 581 ASP A N 1
ATOM 4610 C CA . ASP A 1 581 ? 9.576 -3.361 -13.601 1.00 92.00 581 ASP A CA 1
ATOM 4611 C C . ASP A 1 581 ? 9.165 -4.842 -13.605 1.00 92.00 581 ASP A C 1
ATOM 4613 O O . ASP A 1 581 ? 10.019 -5.719 -13.473 1.00 92.00 581 ASP A O 1
ATOM 4617 N N . LEU A 1 582 ? 7.894 -5.141 -13.906 1.00 92.12 582 LEU A N 1
ATOM 4618 C CA . LEU A 1 582 ? 7.413 -6.496 -14.174 1.00 92.12 582 LEU A CA 1
ATOM 4619 C C . LEU A 1 582 ? 8.294 -7.238 -15.183 1.00 92.12 582 LEU A C 1
ATOM 4621 O O . LEU A 1 582 ? 8.767 -8.338 -14.909 1.00 92.12 582 LEU A O 1
ATOM 4625 N N . PHE A 1 583 ? 8.539 -6.638 -16.349 1.00 92.31 583 PHE A N 1
ATOM 4626 C CA . PHE A 1 583 ? 9.310 -7.277 -17.415 1.00 92.31 583 PHE A CA 1
ATOM 4627 C C . PHE A 1 583 ? 10.792 -7.373 -17.059 1.00 92.31 583 PHE A C 1
ATOM 4629 O O . PHE A 1 583 ? 11.439 -8.360 -17.408 1.00 92.31 583 PHE A O 1
ATOM 4636 N N . ILE A 1 584 ? 11.321 -6.383 -16.334 1.00 92.12 584 ILE A N 1
ATOM 4637 C CA . ILE A 1 584 ? 12.713 -6.367 -15.871 1.00 92.12 584 ILE A CA 1
ATOM 4638 C C . ILE A 1 584 ? 12.954 -7.525 -14.898 1.00 92.12 584 ILE A C 1
ATOM 4640 O O . ILE A 1 584 ? 13.911 -8.287 -15.063 1.00 92.12 584 ILE A O 1
ATOM 4644 N N . GLN A 1 585 ? 12.092 -7.672 -13.890 1.00 92.38 585 GLN A N 1
ATOM 4645 C CA . GLN A 1 585 ? 12.201 -8.737 -12.899 1.00 92.38 585 GLN A CA 1
ATOM 4646 C C . GLN A 1 585 ? 11.912 -10.110 -13.507 1.00 92.38 585 GLN A C 1
ATOM 4648 O O . GLN A 1 585 ? 12.666 -11.055 -13.269 1.00 92.38 585 GLN A O 1
ATOM 4653 N N . LEU A 1 586 ? 10.885 -10.217 -14.352 1.00 90.56 586 LEU A N 1
ATOM 4654 C CA . LEU A 1 586 ? 10.529 -11.472 -15.007 1.00 90.56 586 LEU A CA 1
ATOM 4655 C C . LEU A 1 586 ? 11.661 -11.973 -15.910 1.00 90.56 586 LEU A C 1
ATOM 4657 O O . LEU A 1 586 ? 12.003 -13.151 -15.849 1.00 90.56 586 LEU A O 1
ATOM 4661 N N . ALA A 1 587 ? 12.301 -11.089 -16.686 1.00 89.31 587 ALA A N 1
ATOM 4662 C CA . ALA A 1 587 ? 13.420 -11.458 -17.555 1.00 89.31 587 ALA A CA 1
ATOM 4663 C C . ALA A 1 587 ? 14.622 -11.988 -16.759 1.00 89.31 587 ALA A C 1
ATOM 4665 O O . ALA A 1 587 ? 15.262 -12.951 -17.182 1.00 89.31 587 ALA A O 1
ATOM 4666 N N . LYS A 1 588 ? 14.905 -11.398 -15.588 1.00 88.56 588 LYS A N 1
ATOM 4667 C CA . LYS A 1 588 ? 15.937 -11.892 -14.661 1.00 88.56 588 LYS A CA 1
ATOM 4668 C C . LYS A 1 588 ? 15.561 -13.257 -14.088 1.00 88.56 588 LYS A C 1
ATOM 4670 O O . LYS A 1 588 ? 16.391 -14.159 -14.069 1.00 88.56 588 LYS A O 1
ATOM 4675 N N . ALA A 1 589 ? 14.317 -13.418 -13.649 1.00 86.56 589 ALA A N 1
ATOM 4676 C CA . ALA A 1 589 ? 13.851 -14.633 -12.995 1.00 86.56 589 ALA A CA 1
ATOM 4677 C C . ALA A 1 589 ? 13.821 -15.848 -13.927 1.00 86.56 589 ALA A C 1
ATOM 4679 O O . ALA A 1 589 ? 14.100 -16.958 -13.479 1.00 86.56 589 ALA A O 1
ATOM 4680 N N . VAL A 1 590 ? 13.533 -15.652 -15.217 1.00 82.62 590 VAL A N 1
ATOM 4681 C CA . VAL A 1 590 ? 13.588 -16.733 -16.214 1.00 82.62 590 VAL A CA 1
ATOM 4682 C C . VAL A 1 590 ? 14.985 -16.933 -16.815 1.00 82.62 590 VAL A C 1
ATOM 4684 O O . VAL A 1 590 ? 15.116 -17.727 -17.744 1.00 82.62 590 VAL A O 1
ATOM 4687 N N . ASP A 1 591 ? 16.020 -16.261 -16.296 1.00 78.25 591 ASP A N 1
ATOM 4688 C CA . ASP A 1 591 ? 17.404 -16.258 -16.807 1.00 78.25 591 ASP A CA 1
ATOM 4689 C C . ASP A 1 591 ? 17.476 -15.968 -18.320 1.00 78.25 591 ASP A C 1
ATOM 4691 O O . ASP A 1 591 ? 18.109 -16.669 -19.121 1.00 78.25 591 ASP A O 1
ATOM 4695 N N . GLY A 1 592 ? 16.717 -14.947 -18.722 1.00 76.56 592 GLY A N 1
ATOM 4696 C CA . GLY A 1 592 ? 16.596 -14.508 -20.099 1.00 76.56 592 GLY A CA 1
ATOM 4697 C C . GLY A 1 592 ? 17.814 -13.722 -20.570 1.00 76.56 592 GLY A C 1
ATOM 4698 O O . GLY A 1 592 ? 18.329 -12.843 -19.883 1.00 76.56 592 GLY A O 1
ATOM 4699 N N . THR A 1 593 ? 18.246 -13.992 -21.796 1.00 78.31 593 THR A N 1
ATOM 4700 C CA . THR A 1 593 ? 19.304 -13.255 -22.484 1.00 78.31 593 THR A CA 1
ATOM 4701 C C . THR A 1 593 ? 18.728 -12.529 -23.691 1.00 78.31 593 THR A C 1
ATOM 4703 O O . THR A 1 593 ? 18.004 -13.103 -24.508 1.00 78.31 593 THR A O 1
ATOM 4706 N N . LEU A 1 594 ? 19.042 -11.238 -23.788 1.00 81.75 594 LEU A N 1
ATOM 4707 C CA . LEU A 1 594 ? 18.692 -10.392 -24.926 1.00 81.75 594 LEU A CA 1
ATOM 4708 C C . LEU A 1 594 ? 19.941 -10.132 -25.776 1.00 81.75 594 LEU A C 1
ATOM 4710 O O . LEU A 1 594 ? 21.037 -9.988 -25.218 1.00 81.75 594 LEU A O 1
ATOM 4714 N N . PRO A 1 595 ? 19.799 -10.034 -27.110 1.00 80.94 595 PRO A N 1
ATOM 4715 C CA . PRO A 1 595 ? 20.906 -9.673 -27.991 1.00 80.94 595 PRO A CA 1
ATOM 4716 C C . PRO A 1 595 ? 21.483 -8.299 -27.629 1.00 80.94 595 PRO A C 1
ATOM 4718 O O . PRO A 1 595 ? 20.809 -7.472 -27.010 1.00 80.94 595 PRO A O 1
ATOM 4721 N N . ALA A 1 596 ? 22.726 -8.037 -28.055 1.00 76.44 596 ALA A N 1
ATOM 4722 C CA . ALA A 1 596 ? 23.426 -6.765 -27.838 1.00 76.44 596 ALA A CA 1
ATOM 4723 C C . ALA A 1 596 ? 22.550 -5.552 -28.206 1.00 76.44 596 ALA A C 1
ATOM 4725 O O . ALA A 1 596 ? 22.437 -4.616 -27.414 1.00 76.44 596 ALA A O 1
ATOM 4726 N N . VAL A 1 597 ? 21.859 -5.635 -29.341 1.00 81.94 597 VAL A N 1
ATOM 4727 C CA . VAL A 1 597 ? 20.854 -4.670 -29.783 1.00 81.94 597 VAL A CA 1
ATOM 4728 C C . VAL A 1 597 ? 19.611 -5.446 -30.222 1.00 81.94 597 VAL A C 1
ATOM 4730 O O . VAL A 1 597 ? 19.674 -6.162 -31.222 1.00 81.94 597 VAL A O 1
ATOM 4733 N N . PRO A 1 598 ? 18.510 -5.377 -29.456 1.00 87.50 598 PRO A N 1
ATOM 4734 C CA . PRO A 1 598 ? 17.231 -5.955 -29.858 1.00 87.50 598 PRO A CA 1
ATOM 4735 C C . PRO A 1 598 ? 16.609 -5.237 -31.061 1.00 87.50 598 PRO A C 1
ATOM 4737 O O . PRO A 1 598 ? 16.905 -4.076 -31.324 1.00 87.50 598 PRO A O 1
ATOM 4740 N N . ASP A 1 599 ? 15.718 -5.928 -31.766 1.00 84.12 599 ASP A N 1
ATOM 4741 C CA . ASP A 1 599 ? 15.036 -5.490 -32.993 1.00 84.12 599 ASP A CA 1
ATOM 4742 C C . ASP A 1 599 ? 13.726 -4.718 -32.737 1.00 84.12 599 ASP A C 1
ATOM 4744 O O . ASP A 1 599 ? 13.014 -4.356 -33.673 1.00 84.12 599 ASP A O 1
ATOM 4748 N N . SER A 1 600 ? 13.402 -4.455 -31.469 1.00 88.69 600 SER A N 1
ATOM 4749 C CA . SER A 1 600 ? 12.180 -3.773 -31.045 1.00 88.69 600 SER A CA 1
ATOM 4750 C C . SER A 1 600 ? 12.460 -2.733 -29.954 1.00 88.69 600 SER A C 1
ATOM 4752 O O . SER A 1 600 ? 13.233 -3.027 -29.034 1.00 88.69 600 SER A O 1
ATOM 4754 N N . PRO A 1 601 ? 11.800 -1.558 -29.985 1.00 91.81 601 PRO A N 1
ATOM 4755 C CA . PRO A 1 601 ? 11.966 -0.501 -28.985 1.00 91.81 601 PRO A CA 1
ATOM 4756 C C . PRO A 1 601 ? 11.828 -0.956 -27.528 1.00 91.81 601 PRO A C 1
ATOM 4758 O O . PRO A 1 601 ? 12.698 -0.686 -26.701 1.00 91.81 601 PRO A O 1
ATOM 4761 N N . TRP A 1 602 ? 10.775 -1.712 -27.212 1.00 92.31 602 TRP A N 1
ATOM 4762 C CA . TRP A 1 602 ? 10.530 -2.174 -25.844 1.00 92.31 602 TRP A CA 1
ATOM 4763 C C . TRP A 1 602 ? 11.608 -3.138 -25.355 1.00 92.31 602 TRP A C 1
ATOM 4765 O O . TRP A 1 602 ? 12.028 -3.073 -24.199 1.00 92.31 602 TRP A O 1
ATOM 4775 N N . LEU A 1 603 ? 12.103 -4.007 -26.242 1.00 92.19 603 LEU A N 1
ATOM 4776 C CA . LEU A 1 603 ? 13.198 -4.915 -25.914 1.00 92.19 603 LEU A CA 1
ATOM 4777 C C . LEU A 1 603 ? 14.526 -4.166 -25.760 1.00 92.19 603 LEU A C 1
ATOM 4779 O O . LEU A 1 603 ? 15.331 -4.550 -24.914 1.00 92.19 603 LEU A O 1
ATOM 4783 N N . VAL A 1 604 ? 14.750 -3.085 -26.518 1.00 93.69 604 VAL A N 1
ATOM 4784 C CA . VAL A 1 604 ? 15.907 -2.188 -26.342 1.00 93.69 604 VAL A CA 1
ATOM 4785 C C . VAL A 1 604 ? 15.903 -1.582 -24.939 1.00 93.69 604 VAL A C 1
ATOM 4787 O O . VAL A 1 604 ? 16.922 -1.651 -24.248 1.00 93.69 604 VAL A O 1
ATOM 4790 N N . TRP A 1 605 ? 14.771 -1.044 -24.478 1.00 94.44 605 TRP A N 1
ATOM 4791 C CA . TRP A 1 605 ? 14.665 -0.486 -23.126 1.00 94.44 605 TRP A CA 1
ATOM 4792 C C . TRP A 1 605 ? 14.788 -1.556 -22.040 1.00 94.44 605 TRP A C 1
ATOM 4794 O O . TRP A 1 605 ? 15.516 -1.354 -21.069 1.00 94.44 605 TRP A O 1
ATOM 4804 N N . LEU A 1 606 ? 14.183 -2.732 -22.231 1.00 94.19 606 LEU A N 1
ATOM 4805 C CA . LEU A 1 606 ? 14.368 -3.870 -21.328 1.00 94.19 606 LEU A CA 1
ATOM 4806 C C . LEU A 1 606 ? 15.848 -4.281 -21.226 1.00 94.19 606 LEU A C 1
ATOM 4808 O O . LEU A 1 606 ? 16.370 -4.437 -20.123 1.00 94.19 606 LEU A O 1
ATOM 4812 N N . ALA A 1 607 ? 16.554 -4.395 -22.356 1.00 92.81 607 ALA A N 1
ATOM 4813 C CA . ALA A 1 607 ? 17.981 -4.715 -22.383 1.00 92.81 607 ALA A CA 1
ATOM 4814 C C . ALA A 1 607 ? 18.824 -3.650 -21.668 1.00 92.81 607 ALA A C 1
ATOM 4816 O O . ALA A 1 607 ? 19.757 -3.994 -20.937 1.00 92.81 607 ALA A O 1
ATOM 4817 N N . PHE A 1 608 ? 18.486 -2.371 -21.844 1.00 93.94 608 PHE A N 1
ATOM 4818 C CA . PHE A 1 608 ? 19.122 -1.269 -21.129 1.00 93.94 608 PHE A CA 1
ATOM 4819 C C . PHE A 1 608 ? 18.963 -1.422 -19.604 1.00 93.94 608 PHE A C 1
ATOM 4821 O O . PHE A 1 608 ? 19.967 -1.430 -18.884 1.00 93.94 608 PHE A O 1
ATOM 4828 N N . PHE A 1 609 ? 17.740 -1.625 -19.103 1.00 93.44 609 PHE A N 1
ATOM 4829 C CA . PHE A 1 609 ? 17.490 -1.793 -17.667 1.00 93.44 609 PHE A CA 1
ATOM 4830 C C . PHE A 1 609 ? 18.160 -3.050 -17.096 1.00 93.44 609 PHE A C 1
ATOM 4832 O O . PHE A 1 609 ? 18.786 -3.000 -16.036 1.00 93.44 609 PHE A O 1
ATOM 4839 N N . MET A 1 610 ? 18.126 -4.171 -17.823 1.00 90.69 610 MET A N 1
ATOM 4840 C CA . MET A 1 610 ? 18.790 -5.408 -17.400 1.00 90.69 610 MET A CA 1
ATOM 4841 C C . MET A 1 610 ? 20.311 -5.251 -17.256 1.00 90.69 610 MET A C 1
ATOM 4843 O O . MET A 1 610 ? 20.884 -5.770 -16.301 1.00 90.69 610 MET A O 1
ATOM 4847 N N . ARG A 1 611 ? 20.974 -4.540 -18.179 1.00 90.88 611 ARG A N 1
ATOM 4848 C CA . ARG A 1 611 ? 22.443 -4.369 -18.180 1.00 90.88 611 ARG A CA 1
ATOM 4849 C C . ARG A 1 611 ? 22.946 -3.330 -17.189 1.00 90.88 611 ARG A C 1
ATOM 4851 O O . ARG A 1 611 ? 24.085 -3.419 -16.728 1.00 90.88 611 ARG A O 1
ATOM 4858 N N . THR A 1 612 ? 22.130 -2.322 -16.905 1.00 91.19 612 THR A N 1
ATOM 4859 C CA . THR A 1 612 ? 22.482 -1.255 -15.962 1.00 91.19 612 THR A CA 1
ATOM 4860 C C . THR A 1 612 ? 22.090 -1.592 -14.529 1.00 91.19 612 THR A C 1
ATOM 4862 O O . THR A 1 612 ? 22.722 -1.091 -13.604 1.00 91.19 612 THR A O 1
ATOM 4865 N N . GLY A 1 613 ? 21.077 -2.444 -14.338 1.00 88.12 613 GLY A N 1
ATOM 4866 C CA . GLY A 1 613 ? 20.452 -2.672 -13.036 1.00 88.12 613 GLY A CA 1
ATOM 4867 C C . GLY A 1 613 ? 19.547 -1.518 -12.589 1.00 88.12 613 GLY A C 1
ATOM 4868 O O . GLY A 1 613 ? 19.095 -1.523 -11.446 1.00 88.12 613 GLY A O 1
ATOM 4869 N N . ALA A 1 614 ? 19.292 -0.545 -13.468 1.00 86.38 614 ALA A N 1
ATOM 4870 C CA . ALA A 1 614 ? 18.413 0.585 -13.205 1.00 86.38 614 ALA A CA 1
ATOM 4871 C C . ALA A 1 614 ? 16.939 0.153 -13.120 1.00 86.38 614 ALA A C 1
ATOM 4873 O O . ALA A 1 614 ? 16.535 -0.812 -13.772 1.00 86.38 614 ALA A O 1
ATOM 4874 N N . LYS A 1 615 ? 16.147 0.904 -12.348 1.00 81.88 615 LYS A N 1
ATOM 4875 C CA . LYS A 1 615 ? 14.675 0.806 -12.301 1.00 81.88 615 LYS A CA 1
ATOM 4876 C C . LYS A 1 615 ? 13.972 2.008 -12.951 1.00 81.88 615 LYS A C 1
ATOM 4878 O O . LYS A 1 615 ? 12.783 1.950 -13.224 1.00 81.88 615 LYS A O 1
ATOM 4883 N N . ASP A 1 616 ? 14.722 3.074 -13.225 1.00 87.31 616 ASP A N 1
ATOM 4884 C CA . ASP A 1 616 ? 14.254 4.336 -13.798 1.00 87.31 616 ASP A CA 1
ATOM 4885 C C . ASP A 1 616 ? 15.372 4.996 -14.637 1.00 87.31 616 ASP A C 1
ATOM 4887 O O . ASP A 1 616 ? 16.501 4.491 -14.707 1.00 87.31 616 ASP A O 1
ATOM 4891 N N . PHE A 1 617 ? 15.079 6.133 -15.279 1.00 89.69 617 PHE A N 1
ATOM 4892 C CA . PHE A 1 617 ? 16.072 6.905 -16.040 1.00 89.69 617 PHE A CA 1
ATOM 4893 C C . PHE A 1 617 ? 16.863 7.914 -15.185 1.00 89.69 617 PHE A C 1
ATOM 4895 O O . PHE A 1 617 ? 17.856 8.489 -15.655 1.00 89.69 617 PHE A O 1
ATOM 4902 N N . ALA A 1 618 ? 16.489 8.111 -13.920 1.00 85.12 618 ALA A N 1
ATOM 4903 C CA . ALA A 1 618 ? 17.255 8.906 -12.963 1.00 85.12 618 ALA A CA 1
ATOM 4904 C C . ALA A 1 618 ? 18.510 8.159 -12.474 1.00 85.12 618 ALA A C 1
ATOM 4906 O O . ALA A 1 618 ? 19.475 8.789 -12.038 1.00 85.12 618 ALA A O 1
ATOM 4907 N N . HIS A 1 619 ? 18.551 6.831 -12.606 1.00 80.19 619 HIS A N 1
ATOM 4908 C CA . HIS A 1 619 ? 19.647 5.981 -12.162 1.00 80.19 619 HIS A CA 1
ATOM 4909 C C . HIS A 1 619 ? 21.015 6.401 -12.735 1.00 80.19 619 HIS A C 1
ATOM 4911 O O . HIS A 1 619 ? 21.195 6.624 -13.938 1.00 80.19 619 HIS A O 1
ATOM 4917 N N . ARG A 1 620 ? 22.025 6.469 -11.857 1.00 75.81 620 ARG A N 1
ATOM 4918 C CA . ARG A 1 620 ? 23.409 6.884 -12.171 1.00 75.81 620 ARG A CA 1
ATOM 4919 C C . ARG A 1 620 ? 24.449 5.847 -11.760 1.00 75.81 620 ARG A C 1
ATOM 4921 O O . ARG A 1 620 ? 25.474 6.171 -11.164 1.00 75.81 620 ARG A O 1
ATOM 4928 N N . GLY A 1 621 ? 24.191 4.584 -12.076 1.00 80.31 621 GLY A N 1
ATOM 4929 C CA . GLY A 1 621 ? 25.181 3.526 -11.927 1.00 80.31 621 GLY A CA 1
ATOM 4930 C C . GLY A 1 621 ? 26.433 3.798 -12.768 1.00 80.31 621 GLY A C 1
ATOM 4931 O O . GLY A 1 621 ? 26.373 4.400 -13.842 1.00 80.31 621 GLY A O 1
ATOM 4932 N N . ARG A 1 622 ? 27.591 3.296 -12.315 1.00 84.75 622 ARG A N 1
ATOM 4933 C CA . ARG A 1 622 ? 28.872 3.422 -13.046 1.00 84.75 622 ARG A CA 1
ATOM 4934 C C . ARG A 1 622 ? 28.814 2.855 -14.473 1.00 84.75 622 ARG A C 1
ATOM 4936 O O . ARG A 1 622 ? 29.619 3.247 -15.309 1.00 84.75 622 ARG A O 1
ATOM 4943 N N . ASN A 1 623 ? 27.874 1.947 -14.744 1.00 89.19 623 ASN A N 1
ATOM 4944 C CA . ASN A 1 623 ? 27.709 1.279 -16.034 1.00 89.19 623 ASN A CA 1
ATOM 4945 C C . ASN A 1 623 ? 26.646 1.923 -16.952 1.00 89.19 623 ASN A C 1
ATOM 4947 O O . ASN A 1 623 ? 26.492 1.486 -18.087 1.00 89.19 623 ASN A O 1
ATOM 4951 N N . THR A 1 624 ? 25.926 2.965 -16.514 1.00 91.12 624 THR A N 1
ATOM 4952 C CA . THR A 1 624 ? 24.817 3.556 -17.290 1.00 91.12 624 THR A CA 1
ATOM 4953 C C . THR A 1 624 ? 25.260 4.082 -18.662 1.00 91.12 624 THR A C 1
ATOM 4955 O O . THR A 1 624 ? 24.754 3.651 -19.697 1.00 91.12 624 THR A O 1
ATOM 4958 N N . PHE A 1 625 ? 26.228 5.002 -18.685 1.00 91.25 625 PHE A N 1
ATOM 4959 C CA . PHE A 1 625 ? 26.738 5.592 -19.927 1.00 91.25 625 PHE A CA 1
ATOM 4960 C C . PHE A 1 625 ? 27.582 4.622 -20.771 1.00 91.25 625 PHE A C 1
ATOM 4962 O O . PHE A 1 625 ? 27.431 4.658 -21.991 1.00 91.25 625 PHE A O 1
ATOM 4969 N N . PRO A 1 626 ? 28.415 3.733 -20.186 1.00 92.25 626 PRO A N 1
ATOM 4970 C CA . PRO A 1 626 ? 29.055 2.656 -20.941 1.00 92.25 626 PRO A CA 1
ATOM 4971 C C . PRO A 1 626 ? 28.066 1.769 -21.708 1.00 92.25 626 PRO A C 1
ATOM 4973 O O . PRO A 1 626 ? 28.248 1.566 -22.904 1.00 92.25 626 PRO A O 1
ATOM 4976 N N . VAL A 1 627 ? 26.976 1.321 -21.072 1.00 92.94 627 VAL A N 1
ATOM 4977 C CA . VAL A 1 627 ? 25.948 0.503 -21.743 1.00 92.94 627 VAL A CA 1
ATOM 4978 C C . VAL A 1 627 ? 25.292 1.261 -22.897 1.00 92.94 627 VAL A C 1
ATOM 4980 O O . VAL A 1 627 ? 25.143 0.703 -23.982 1.00 92.94 627 VAL A O 1
ATOM 4983 N N . LEU A 1 628 ? 24.929 2.534 -22.701 1.00 93.31 628 LEU A N 1
ATOM 4984 C CA . LEU A 1 628 ? 24.363 3.356 -23.776 1.00 93.31 628 LEU A CA 1
ATOM 4985 C C . LEU A 1 628 ? 25.345 3.567 -24.932 1.00 93.31 628 LEU A C 1
ATOM 4987 O O . LEU A 1 628 ? 24.943 3.509 -26.091 1.00 93.31 628 LEU A O 1
ATOM 4991 N N . ALA A 1 629 ? 26.624 3.796 -24.628 1.00 93.75 629 ALA A N 1
ATOM 4992 C CA . ALA A 1 629 ? 27.665 3.946 -25.635 1.00 93.75 629 ALA A CA 1
ATOM 4993 C C . ALA A 1 629 ? 27.823 2.668 -26.474 1.00 93.75 629 ALA A C 1
ATOM 4995 O O . ALA A 1 629 ? 27.834 2.743 -27.703 1.00 93.75 629 ALA A O 1
ATOM 4996 N N . ASP A 1 630 ? 27.860 1.502 -25.827 1.00 93.88 630 ASP A N 1
ATOM 4997 C CA . ASP A 1 630 ? 27.927 0.208 -26.510 1.00 93.88 630 ASP A CA 1
ATOM 4998 C C . ASP A 1 630 ? 26.689 -0.029 -27.393 1.00 93.88 630 ASP A C 1
ATOM 5000 O O . ASP A 1 630 ? 26.816 -0.458 -28.541 1.00 93.88 630 ASP A O 1
ATOM 5004 N N . MET A 1 631 ? 25.491 0.307 -26.898 1.00 94.56 631 MET A N 1
ATOM 5005 C CA . MET A 1 631 ? 24.243 0.189 -27.663 1.00 94.56 631 MET A CA 1
ATOM 5006 C C . MET A 1 631 ? 24.222 1.124 -28.880 1.00 94.56 631 MET A C 1
ATOM 5008 O O . MET A 1 631 ? 23.878 0.679 -29.972 1.00 94.56 631 MET A O 1
ATOM 5012 N N . LEU A 1 632 ? 24.642 2.387 -28.733 1.00 93.94 632 LEU A N 1
ATOM 5013 C CA . LEU A 1 632 ? 24.746 3.351 -29.840 1.00 93.94 632 LEU A CA 1
ATOM 5014 C C . LEU A 1 632 ? 25.727 2.891 -30.922 1.00 93.94 632 LEU A C 1
ATOM 5016 O O . LEU A 1 632 ? 25.452 3.041 -32.112 1.00 93.94 632 LEU A O 1
ATOM 5020 N N . LEU A 1 633 ? 26.875 2.337 -30.524 1.00 93.06 633 LEU A N 1
ATOM 5021 C CA . LEU A 1 633 ? 27.868 1.819 -31.465 1.00 93.06 633 LEU A CA 1
ATOM 5022 C C . LEU A 1 633 ? 27.338 0.607 -32.232 1.00 93.06 633 LEU A C 1
ATOM 5024 O O . LEU A 1 633 ? 27.519 0.532 -33.445 1.00 93.06 633 LEU A O 1
ATOM 5028 N N . ALA A 1 634 ? 26.672 -0.315 -31.538 1.00 91.88 634 ALA A N 1
ATOM 5029 C CA . ALA A 1 634 ? 26.141 -1.532 -32.138 1.00 91.88 634 ALA A CA 1
ATOM 5030 C C . ALA A 1 634 ? 24.888 -1.293 -33.004 1.00 91.88 634 ALA A C 1
ATOM 5032 O O . ALA A 1 634 ? 24.620 -2.079 -33.907 1.00 91.88 634 ALA A O 1
ATOM 5033 N N . ALA A 1 635 ? 24.134 -0.215 -32.767 1.00 92.12 635 ALA A N 1
ATOM 5034 C CA . ALA A 1 635 ? 22.892 0.081 -33.485 1.00 92.12 635 ALA A CA 1
ATOM 5035 C C . ALA A 1 635 ? 23.064 0.919 -34.765 1.00 92.12 635 ALA A C 1
ATOM 5037 O O . ALA A 1 635 ? 22.066 1.272 -35.390 1.00 92.12 635 ALA A O 1
ATOM 5038 N N . ARG A 1 636 ? 24.297 1.240 -35.184 1.00 88.81 636 ARG A N 1
ATOM 5039 C CA . ARG A 1 636 ? 24.562 2.106 -36.356 1.00 88.81 636 ARG A CA 1
ATOM 5040 C C . ARG A 1 636 ? 23.895 1.637 -37.648 1.00 88.81 636 ARG A C 1
ATOM 5042 O O . ARG A 1 636 ? 23.431 2.474 -38.411 1.00 88.81 636 ARG A O 1
ATOM 5049 N N . ASP A 1 637 ? 23.804 0.325 -37.833 1.00 86.31 637 ASP A N 1
ATOM 5050 C CA . ASP A 1 637 ? 23.179 -0.304 -39.003 1.00 86.31 637 ASP A CA 1
ATOM 5051 C C . ASP A 1 637 ? 21.815 -0.944 -38.670 1.00 86.31 637 ASP A C 1
ATOM 5053 O O . ASP A 1 637 ? 21.245 -1.670 -39.484 1.00 86.31 637 ASP A O 1
ATOM 5057 N N . ALA A 1 638 ? 21.298 -0.719 -37.456 1.00 89.81 638 ALA A N 1
ATOM 5058 C CA . ALA A 1 638 ? 19.992 -1.219 -37.035 1.00 89.81 638 ALA A CA 1
ATOM 5059 C C . ALA A 1 638 ? 18.844 -0.400 -37.644 1.00 89.81 638 ALA A C 1
ATOM 5061 O O . ALA A 1 638 ? 19.045 0.704 -38.152 1.00 89.81 638 ALA A O 1
ATOM 5062 N N . ASP A 1 639 ? 17.622 -0.931 -37.546 1.00 90.25 639 ASP A N 1
ATOM 5063 C CA . ASP A 1 639 ? 16.425 -0.215 -37.981 1.00 90.25 639 ASP A CA 1
ATOM 5064 C C . ASP A 1 639 ? 16.260 1.121 -37.239 1.00 90.25 639 ASP A C 1
ATOM 5066 O O . ASP A 1 639 ? 16.665 1.288 -36.083 1.00 90.25 639 ASP A O 1
ATOM 5070 N N . ARG A 1 640 ? 15.625 2.084 -37.906 1.00 91.38 640 ARG A N 1
ATOM 5071 C CA . ARG A 1 640 ? 15.488 3.450 -37.400 1.00 91.38 640 ARG A CA 1
ATOM 5072 C C . ARG A 1 640 ? 14.746 3.501 -36.066 1.00 91.38 640 ARG A C 1
ATOM 5074 O O . ARG A 1 640 ? 15.127 4.287 -35.204 1.00 91.38 640 ARG A O 1
ATOM 5081 N N . GLU A 1 641 ? 13.726 2.661 -35.874 1.00 92.19 641 GLU A N 1
ATOM 5082 C CA . GLU A 1 641 ? 13.036 2.559 -34.582 1.00 92.19 641 GLU A CA 1
ATOM 5083 C C . GLU A 1 641 ? 14.016 2.145 -33.472 1.00 92.19 641 GLU A C 1
ATOM 5085 O O . GLU A 1 641 ? 14.060 2.769 -32.421 1.00 92.19 641 GLU A O 1
ATOM 5090 N N . VAL A 1 642 ? 14.884 1.161 -33.706 1.00 92.81 642 VAL A N 1
ATOM 5091 C CA . VAL A 1 642 ? 15.878 0.718 -32.713 1.00 92.81 642 VAL A CA 1
ATOM 5092 C C . VAL A 1 642 ? 16.859 1.838 -32.362 1.00 92.81 642 VAL A C 1
ATOM 5094 O O . VAL A 1 642 ? 17.129 2.084 -31.185 1.00 92.81 642 VAL A O 1
ATOM 5097 N N . GLN A 1 643 ? 17.361 2.555 -33.370 1.00 94.75 643 GLN A N 1
ATOM 5098 C CA . GLN A 1 643 ? 18.242 3.709 -33.166 1.00 94.75 643 GLN A CA 1
ATOM 5099 C C . GLN A 1 643 ? 17.561 4.804 -32.339 1.00 94.75 643 GLN A C 1
ATOM 5101 O O . GLN A 1 643 ? 18.149 5.344 -31.399 1.00 94.75 643 GLN A O 1
ATOM 5106 N N . ALA A 1 644 ? 16.304 5.105 -32.660 1.00 95.25 644 ALA A N 1
ATOM 5107 C CA . ALA A 1 644 ? 15.516 6.087 -31.942 1.00 95.25 644 ALA A CA 1
ATOM 5108 C C . ALA A 1 644 ? 15.225 5.648 -30.492 1.00 95.25 644 ALA A C 1
ATOM 5110 O O . ALA A 1 644 ? 15.300 6.494 -29.605 1.00 95.25 644 ALA A O 1
ATOM 5111 N N . ALA A 1 645 ? 15.033 4.353 -30.194 1.00 95.44 645 ALA A N 1
ATOM 5112 C CA . ALA A 1 645 ? 14.811 3.885 -28.815 1.00 95.44 645 ALA A CA 1
ATOM 5113 C C . ALA A 1 645 ? 16.035 4.133 -27.929 1.00 95.44 645 ALA A C 1
ATOM 5115 O O . ALA A 1 645 ? 15.903 4.447 -26.742 1.00 95.44 645 ALA A O 1
ATOM 5116 N N . ILE A 1 646 ? 17.233 4.004 -28.498 1.00 96.00 646 ILE A N 1
ATOM 5117 C CA . ILE A 1 646 ? 18.485 4.257 -27.783 1.00 96.00 646 ILE A CA 1
ATOM 5118 C C . ILE A 1 646 ? 18.667 5.762 -27.547 1.00 96.00 646 ILE A C 1
ATOM 5120 O O . ILE A 1 646 ? 19.035 6.157 -26.440 1.00 96.00 646 ILE A O 1
ATOM 5124 N N . LEU A 1 647 ? 18.357 6.609 -28.540 1.00 95.88 647 LEU A N 1
ATOM 5125 C CA . LEU A 1 647 ? 18.351 8.069 -28.364 1.00 95.88 647 LEU A CA 1
ATOM 5126 C C . LEU A 1 647 ? 17.310 8.516 -27.338 1.00 95.88 647 LEU A C 1
ATOM 5128 O O . LEU A 1 647 ? 17.601 9.377 -26.509 1.00 95.88 647 LEU A O 1
ATOM 5132 N N . TYR A 1 648 ? 16.137 7.887 -27.335 1.00 96.06 648 TYR A N 1
ATOM 5133 C CA . TYR A 1 648 ? 15.123 8.082 -26.311 1.00 96.06 648 TYR A CA 1
ATOM 5134 C C . TYR A 1 648 ? 15.700 7.778 -24.921 1.00 96.06 648 TYR A C 1
ATOM 5136 O O . TYR A 1 648 ? 15.674 8.650 -24.056 1.00 96.06 648 TYR A O 1
ATOM 5144 N N . ALA A 1 649 ? 16.306 6.604 -24.709 1.00 94.88 649 ALA A N 1
ATOM 5145 C CA . ALA A 1 649 ? 16.886 6.239 -23.413 1.00 94.88 649 ALA A CA 1
ATOM 5146 C C . ALA A 1 649 ? 18.009 7.202 -22.980 1.00 94.88 649 ALA A C 1
ATOM 5148 O O . ALA A 1 649 ? 18.052 7.628 -21.825 1.00 94.88 649 ALA A O 1
ATOM 5149 N N . LEU A 1 650 ? 18.885 7.601 -23.912 1.00 94.94 650 LEU A N 1
ATOM 5150 C CA . LEU A 1 650 ? 19.923 8.601 -23.655 1.00 94.94 650 LEU A CA 1
ATOM 5151 C C . LEU A 1 650 ? 19.312 9.954 -23.262 1.00 94.94 650 LEU A C 1
ATOM 5153 O O . LEU A 1 650 ? 19.751 10.551 -22.282 1.00 94.94 650 LEU A O 1
ATOM 5157 N N . SER A 1 651 ? 18.300 10.429 -23.994 1.00 94.62 651 SER A N 1
ATOM 5158 C CA . SER A 1 651 ? 17.633 11.707 -23.716 1.00 94.62 651 SER A CA 1
ATOM 5159 C C . SER A 1 651 ? 16.967 11.714 -22.339 1.00 94.62 651 SER A C 1
ATOM 5161 O O . SER A 1 651 ? 17.215 12.625 -21.553 1.00 94.62 651 SER A O 1
ATOM 5163 N N . ARG A 1 652 ? 16.235 10.647 -21.991 1.00 93.69 652 ARG A N 1
ATOM 5164 C CA . ARG A 1 652 ? 15.606 10.476 -20.674 1.00 93.69 652 ARG A CA 1
ATOM 5165 C C . ARG A 1 652 ? 16.624 10.492 -19.542 1.00 93.69 652 ARG A C 1
ATOM 5167 O O . ARG A 1 652 ? 16.402 11.159 -18.540 1.00 93.69 652 ARG A O 1
ATOM 5174 N N . ILE A 1 653 ? 17.776 9.843 -19.711 1.00 92.25 653 ILE A N 1
ATOM 5175 C CA . ILE A 1 653 ? 18.867 9.938 -18.733 1.00 92.25 653 ILE A CA 1
ATOM 5176 C C . ILE A 1 653 ? 19.373 11.374 -18.637 1.00 92.25 653 ILE A C 1
ATOM 5178 O O . ILE A 1 653 ? 19.511 11.896 -17.533 1.00 92.25 653 ILE A O 1
ATOM 5182 N N . LEU A 1 654 ? 19.641 12.037 -19.760 1.00 91.56 654 LEU A N 1
ATOM 5183 C CA . LEU A 1 654 ? 20.195 13.390 -19.763 1.00 91.56 654 LEU A CA 1
ATOM 5184 C C . LEU A 1 654 ? 19.236 14.451 -19.204 1.00 91.56 654 LEU A C 1
ATOM 5186 O O . LEU A 1 654 ? 19.725 15.429 -18.643 1.00 91.56 654 LEU A O 1
ATOM 5190 N N . PHE A 1 655 ? 17.917 14.242 -19.240 1.00 90.75 655 PHE A N 1
ATOM 5191 C CA . PHE A 1 655 ? 16.958 15.122 -18.560 1.00 90.75 655 PHE A CA 1
ATOM 5192 C C . PHE A 1 655 ? 17.193 15.231 -17.049 1.00 90.75 655 PHE A C 1
ATOM 5194 O O . PHE A 1 655 ? 16.906 16.271 -16.461 1.00 90.75 655 PHE A O 1
ATOM 5201 N N . HIS A 1 656 ? 17.783 14.204 -16.436 1.00 87.25 656 HIS A N 1
ATOM 5202 C CA . HIS A 1 656 ? 18.152 14.176 -15.017 1.00 87.25 656 HIS A CA 1
ATOM 5203 C C . HIS A 1 656 ? 19.605 14.634 -14.757 1.00 87.25 656 HIS A C 1
ATOM 5205 O O . HIS A 1 656 ? 20.161 14.393 -13.681 1.00 87.25 656 HIS A O 1
ATOM 5211 N N . ALA A 1 657 ? 20.316 15.180 -15.750 1.00 80.88 657 ALA A N 1
ATOM 5212 C CA . ALA A 1 657 ? 21.710 15.598 -15.581 1.00 80.88 657 ALA A CA 1
ATOM 5213 C C . ALA A 1 657 ? 21.818 16.825 -14.655 1.00 80.88 657 ALA A C 1
ATOM 5215 O O . ALA A 1 657 ? 21.124 17.819 -14.836 1.00 80.88 657 ALA A O 1
ATOM 5216 N N . ARG A 1 658 ? 22.734 16.777 -13.676 1.00 69.06 658 ARG A N 1
ATOM 5217 C CA . ARG A 1 658 ? 23.104 17.925 -12.828 1.00 69.06 658 ARG A CA 1
ATOM 5218 C C . ARG A 1 658 ? 24.471 18.445 -13.284 1.00 69.06 658 ARG A C 1
ATOM 5220 O O . ARG A 1 658 ? 25.340 17.634 -13.602 1.00 69.06 658 ARG A O 1
ATOM 5227 N N . GLY A 1 659 ? 24.652 19.767 -13.360 1.00 58.66 659 GLY A N 1
ATOM 5228 C CA . GLY A 1 659 ? 25.868 20.394 -13.906 1.00 58.66 659 GLY A CA 1
ATOM 5229 C C . GLY A 1 659 ? 27.171 19.827 -13.315 1.00 58.66 659 GLY A C 1
ATOM 5230 O O . GLY A 1 659 ? 27.246 19.595 -12.110 1.00 58.66 659 GLY A O 1
ATOM 5231 N N . GLY A 1 660 ? 28.184 19.595 -14.164 1.00 55.41 660 GLY A N 1
ATOM 5232 C CA . GLY A 1 660 ? 29.509 19.088 -13.762 1.00 55.41 660 GLY A CA 1
ATOM 5233 C C . GLY A 1 660 ? 29.809 17.605 -14.058 1.00 55.41 660 GLY A C 1
ATOM 5234 O O . GLY A 1 660 ? 30.649 17.018 -13.382 1.00 55.41 660 GLY A O 1
ATOM 5235 N N . GLN A 1 661 ? 29.153 16.976 -15.044 1.00 57.97 661 GLN A N 1
ATOM 5236 C CA . GLN A 1 661 ? 29.343 15.551 -15.400 1.00 57.97 661 GLN A CA 1
ATOM 5237 C C . GLN A 1 661 ? 30.016 15.309 -16.769 1.00 57.97 661 GLN A C 1
ATOM 5239 O O . GLN A 1 661 ? 29.658 14.378 -17.495 1.00 57.97 661 GLN A O 1
ATOM 5244 N N . ASP A 1 662 ? 31.025 16.110 -17.111 1.00 61.22 662 ASP A N 1
ATOM 5245 C CA . ASP A 1 662 ? 31.662 16.134 -18.438 1.00 61.22 662 ASP A CA 1
ATOM 5246 C C . ASP A 1 662 ? 32.132 14.758 -18.941 1.00 61.22 662 ASP A C 1
ATOM 5248 O O . ASP A 1 662 ? 31.964 14.444 -20.117 1.00 61.22 662 ASP A O 1
ATOM 5252 N N . GLY A 1 663 ? 32.690 13.910 -18.069 1.00 67.81 663 GLY A N 1
ATOM 5253 C CA . GLY A 1 663 ? 33.301 12.638 -18.478 1.00 67.81 663 GLY A CA 1
ATOM 5254 C C . GLY A 1 663 ? 32.311 11.559 -18.936 1.00 67.81 663 GLY A C 1
ATOM 5255 O O . GLY A 1 663 ? 32.575 10.853 -19.907 1.00 67.81 663 GLY A O 1
ATOM 5256 N N . SER A 1 664 ? 31.159 11.430 -18.270 1.00 81.94 664 SER A N 1
ATOM 5257 C CA . SER A 1 664 ? 30.180 10.376 -18.598 1.00 81.94 664 SER A CA 1
ATOM 5258 C C . SER A 1 664 ? 29.342 10.740 -19.823 1.00 81.94 664 SER A C 1
ATOM 5260 O O . SER A 1 664 ? 29.098 9.898 -20.687 1.00 81.94 664 SER A O 1
ATOM 5262 N N . VAL A 1 665 ? 28.976 12.019 -19.944 1.00 86.38 665 VAL A N 1
ATOM 5263 C CA . VAL A 1 665 ? 28.283 12.542 -21.128 1.00 86.38 665 VAL A CA 1
ATOM 5264 C C . VAL A 1 665 ? 29.204 12.491 -22.349 1.00 86.38 665 VAL A C 1
ATOM 5266 O O . VAL A 1 665 ? 28.760 12.087 -23.424 1.00 86.38 665 VAL A O 1
ATOM 5269 N N . ALA A 1 666 ? 30.497 12.809 -22.189 1.00 91.50 666 ALA A N 1
ATOM 5270 C CA . ALA A 1 666 ? 31.474 12.709 -23.273 1.00 91.50 666 ALA A CA 1
ATOM 5271 C C . ALA A 1 666 ? 31.578 11.290 -23.849 1.00 91.50 666 ALA A C 1
ATOM 5273 O O . ALA A 1 666 ? 31.726 11.147 -25.060 1.00 91.50 666 ALA A O 1
ATOM 5274 N N . LEU A 1 667 ? 31.453 10.242 -23.025 1.00 92.12 667 LEU A N 1
ATOM 5275 C CA . LEU A 1 667 ? 31.467 8.859 -23.509 1.00 92.12 667 LEU A CA 1
ATOM 5276 C C . LEU A 1 667 ? 30.280 8.567 -24.438 1.00 92.12 667 LEU A C 1
ATOM 5278 O O . LEU A 1 667 ? 30.492 8.092 -25.555 1.00 92.12 667 LEU A O 1
ATOM 5282 N N . ALA A 1 668 ? 29.052 8.896 -24.026 1.00 90.38 668 ALA A N 1
ATOM 5283 C CA . ALA A 1 668 ? 27.870 8.690 -24.866 1.00 90.38 668 ALA A CA 1
ATOM 5284 C C . ALA A 1 668 ? 27.903 9.560 -26.132 1.00 90.38 668 ALA A C 1
ATOM 5286 O O . ALA A 1 668 ? 27.640 9.061 -27.227 1.00 90.38 668 ALA A O 1
ATOM 5287 N N . ALA A 1 669 ? 28.321 10.824 -26.012 1.00 92.88 669 ALA A N 1
ATOM 5288 C CA . ALA A 1 669 ? 28.529 11.703 -27.160 1.00 92.88 669 ALA A CA 1
ATOM 5289 C C . ALA A 1 669 ? 29.573 11.121 -28.133 1.00 92.88 669 ALA A C 1
ATOM 5291 O O . ALA A 1 669 ? 29.368 11.124 -29.347 1.00 92.88 669 ALA A O 1
ATOM 5292 N N . SER A 1 670 ? 30.663 10.539 -27.619 1.00 94.88 670 SER A N 1
ATOM 5293 C CA . SER A 1 670 ? 31.684 9.901 -28.456 1.00 94.88 670 SER A CA 1
ATOM 5294 C C . SER A 1 670 ? 31.139 8.699 -29.234 1.00 94.88 670 SER A C 1
ATOM 5296 O O . SER A 1 670 ? 31.576 8.455 -30.356 1.00 94.88 670 SER A O 1
ATOM 5298 N N . ALA A 1 671 ? 30.189 7.949 -28.669 1.00 94.06 671 ALA A N 1
ATOM 5299 C CA . ALA A 1 671 ? 29.552 6.807 -29.320 1.00 94.06 671 ALA A CA 1
ATOM 5300 C C . ALA A 1 671 ? 28.530 7.233 -30.385 1.00 94.06 671 ALA A C 1
ATOM 5302 O O . ALA A 1 671 ? 28.525 6.667 -31.485 1.00 94.06 671 ALA A O 1
ATOM 5303 N N . HIS A 1 672 ? 27.732 8.265 -30.078 1.00 93.50 672 HIS A N 1
ATOM 5304 C CA . HIS A 1 672 ? 26.758 8.868 -30.994 1.00 93.50 672 HIS A CA 1
ATOM 5305 C C . HIS A 1 672 ? 27.436 9.441 -32.245 1.00 93.50 672 HIS A C 1
ATOM 5307 O O . HIS A 1 672 ? 26.890 9.322 -33.335 1.00 93.50 672 HIS A O 1
ATOM 5313 N N . LEU A 1 673 ? 28.655 9.983 -32.126 1.00 94.31 673 LEU A N 1
ATOM 5314 C CA . LEU A 1 673 ? 29.399 10.564 -33.247 1.00 94.31 673 LEU A CA 1
ATOM 5315 C C . LEU A 1 673 ? 29.892 9.500 -34.263 1.00 94.31 673 LEU A C 1
ATOM 5317 O O . LEU A 1 673 ? 30.787 8.691 -33.956 1.00 94.31 673 LEU A O 1
ATOM 5321 N N . PRO A 1 674 ? 29.402 9.500 -35.520 1.00 92.81 674 PRO A N 1
ATOM 5322 C CA . PRO A 1 674 ? 29.859 8.570 -36.547 1.00 92.81 674 PRO A CA 1
ATOM 5323 C C . PRO A 1 674 ? 31.143 9.083 -37.214 1.00 92.81 674 PRO A C 1
ATOM 5325 O O . PRO A 1 674 ? 31.111 9.677 -38.287 1.00 92.81 674 PRO A O 1
ATOM 5328 N N . VAL A 1 675 ? 32.290 8.846 -36.565 1.00 93.81 675 VAL A N 1
ATOM 5329 C CA . VAL A 1 675 ? 33.609 9.388 -36.962 1.00 93.81 675 VAL A CA 1
ATOM 5330 C C . VAL A 1 675 ? 33.925 9.222 -38.451 1.00 93.81 675 VAL A C 1
ATOM 5332 O O . VAL A 1 675 ? 34.185 10.224 -39.109 1.00 93.81 675 VAL A O 1
ATOM 5335 N N . GLU A 1 676 ? 33.849 8.009 -39.009 1.00 93.00 676 GLU A N 1
ATOM 5336 C CA . GLU A 1 676 ? 34.182 7.793 -40.429 1.00 93.00 676 GLU A CA 1
ATOM 5337 C C . GLU A 1 676 ? 33.250 8.553 -41.379 1.00 93.00 676 GLU A C 1
ATOM 5339 O O . GLU A 1 676 ? 33.691 9.072 -42.406 1.00 93.00 676 GLU A O 1
ATOM 5344 N N . ARG A 1 677 ? 31.969 8.688 -41.017 1.00 92.38 677 ARG A N 1
ATOM 5345 C CA . ARG A 1 677 ? 31.004 9.436 -41.823 1.00 92.38 677 ARG A CA 1
ATOM 5346 C C . ARG A 1 677 ? 31.278 10.934 -41.767 1.00 92.38 677 ARG A C 1
ATOM 5348 O O . ARG A 1 677 ? 31.313 11.580 -42.809 1.00 92.38 677 ARG A O 1
ATOM 5355 N N . ILE A 1 678 ? 31.532 11.476 -40.574 1.00 94.19 678 ILE A N 1
ATOM 5356 C CA . ILE A 1 678 ? 31.914 12.884 -40.400 1.00 94.19 678 ILE A CA 1
ATOM 5357 C C . ILE A 1 678 ? 33.207 13.180 -41.156 1.00 94.19 678 ILE A C 1
ATOM 5359 O O . ILE A 1 678 ? 33.269 14.162 -41.884 1.00 94.19 678 ILE A O 1
ATOM 5363 N N . LYS A 1 679 ? 34.216 12.317 -41.044 1.00 94.62 679 LYS A N 1
ATOM 5364 C CA . LYS A 1 679 ? 35.494 12.435 -41.752 1.00 94.62 679 LYS A CA 1
ATOM 5365 C C . LYS A 1 679 ? 35.309 12.505 -43.269 1.00 94.62 679 LYS A C 1
ATOM 5367 O O . LYS A 1 679 ? 35.888 13.388 -43.902 1.00 94.62 679 LYS A O 1
ATOM 5372 N N . ALA A 1 680 ? 34.480 11.631 -43.844 1.00 93.00 680 ALA A N 1
ATOM 5373 C CA . ALA A 1 680 ? 34.157 11.669 -45.271 1.00 93.00 680 ALA A CA 1
ATOM 5374 C C . ALA A 1 680 ? 33.483 12.996 -45.668 1.00 93.00 680 ALA A C 1
ATOM 5376 O O . ALA A 1 680 ? 33.943 13.672 -46.585 1.00 93.00 680 ALA A O 1
ATOM 5377 N N . LEU A 1 681 ? 32.462 13.423 -44.919 1.00 92.06 681 LEU A N 1
ATOM 5378 C CA . LEU A 1 681 ? 31.730 14.664 -45.196 1.00 92.06 681 LEU A CA 1
ATOM 5379 C C . LEU A 1 681 ? 32.588 15.926 -44.993 1.00 92.06 681 LEU A C 1
ATOM 5381 O O . LEU A 1 681 ? 32.435 16.897 -45.728 1.00 92.06 681 LEU A O 1
ATOM 5385 N N . VAL A 1 682 ? 33.514 15.927 -44.027 1.00 94.06 682 VAL A N 1
ATOM 5386 C CA . VAL A 1 682 ? 34.484 17.017 -43.819 1.00 94.06 682 VAL A CA 1
ATOM 5387 C C . VAL A 1 682 ? 35.424 17.123 -45.019 1.00 94.06 682 VAL A C 1
ATOM 5389 O O . VAL A 1 682 ? 35.661 18.229 -45.507 1.00 94.06 682 VAL A O 1
ATOM 5392 N N . ALA A 1 683 ? 35.933 15.994 -45.521 1.00 91.19 683 ALA A N 1
ATOM 5393 C CA . ALA A 1 683 ? 36.780 15.972 -46.711 1.00 91.19 683 ALA A CA 1
ATOM 5394 C C . ALA A 1 683 ? 36.024 16.469 -47.957 1.00 91.19 683 ALA A C 1
ATOM 5396 O O . ALA A 1 683 ? 36.557 17.279 -48.720 1.00 91.19 683 ALA A O 1
ATOM 5397 N N . GLU A 1 684 ? 34.767 16.051 -48.131 1.00 89.62 684 GLU A N 1
ATOM 5398 C CA . GLU A 1 684 ? 33.897 16.503 -49.223 1.00 89.62 684 GLU A CA 1
ATOM 5399 C C . GLU A 1 684 ? 33.584 18.004 -49.133 1.00 89.62 684 GLU A C 1
ATOM 5401 O O . GLU A 1 684 ? 33.739 18.722 -50.123 1.00 89.62 684 GLU A O 1
ATOM 5406 N N . ALA A 1 685 ? 33.229 18.508 -47.947 1.00 88.25 685 ALA A N 1
ATOM 5407 C CA . ALA A 1 685 ? 32.975 19.931 -47.716 1.00 88.25 685 ALA A CA 1
ATOM 5408 C C . ALA A 1 685 ? 34.221 20.794 -47.974 1.00 88.25 685 ALA A C 1
ATOM 5410 O O . ALA A 1 685 ? 34.124 21.882 -48.548 1.00 88.25 685 ALA A O 1
ATOM 5411 N N . ALA A 1 686 ? 35.404 20.307 -47.584 1.00 85.62 686 ALA A N 1
ATOM 5412 C CA . ALA A 1 686 ? 36.668 20.995 -47.827 1.00 85.62 686 ALA A CA 1
ATOM 5413 C C . ALA A 1 686 ? 37.019 21.054 -49.325 1.00 85.62 686 ALA A C 1
ATOM 5415 O O . ALA A 1 686 ? 37.527 22.076 -49.798 1.00 85.62 686 ALA A O 1
ATOM 5416 N N . ALA A 1 687 ? 36.719 19.986 -50.073 1.00 86.00 687 ALA A N 1
ATOM 5417 C CA . ALA A 1 687 ? 36.925 19.919 -51.517 1.00 86.00 687 ALA A CA 1
ATOM 5418 C C . ALA A 1 687 ? 35.909 20.772 -52.299 1.00 86.00 687 ALA A C 1
ATOM 5420 O O . ALA A 1 687 ? 36.267 21.397 -53.298 1.00 86.00 687 ALA A O 1
ATOM 5421 N N . LYS A 1 688 ? 34.654 20.835 -51.838 1.00 82.50 688 LYS A N 1
ATOM 5422 C CA . LYS A 1 688 ? 33.533 21.477 -52.538 1.00 82.50 688 LYS A CA 1
ATOM 5423 C C . LYS A 1 688 ? 32.909 22.608 -51.721 1.00 82.50 688 LYS A C 1
ATOM 5425 O O . LYS A 1 688 ? 31.765 22.532 -51.279 1.00 82.50 688 LYS A O 1
ATOM 5430 N N . LYS A 1 689 ? 33.654 23.705 -51.576 1.00 71.31 689 LYS A N 1
ATOM 5431 C CA . LYS A 1 689 ? 33.323 24.850 -50.700 1.00 71.31 689 LYS A CA 1
ATOM 5432 C C . LYS A 1 689 ? 31.956 25.518 -50.942 1.00 71.31 689 LYS A C 1
ATOM 5434 O O . LYS A 1 689 ? 31.515 26.284 -50.091 1.00 71.31 689 LYS A O 1
ATOM 5439 N N . SER A 1 690 ? 31.306 25.279 -52.083 1.00 71.69 690 SER A N 1
ATOM 5440 C CA . SER A 1 690 ? 29.997 25.846 -52.446 1.00 71.69 690 SER A CA 1
ATOM 5441 C C . SER A 1 690 ? 28.819 24.869 -52.323 1.00 71.69 690 SER A C 1
ATOM 5443 O O . SER A 1 690 ? 27.678 25.294 -52.495 1.00 71.69 690 SER A O 1
ATOM 5445 N N . GLU A 1 691 ? 29.055 23.581 -52.050 1.00 82.06 691 GLU A N 1
ATOM 5446 C CA . GLU A 1 691 ? 28.003 22.557 -51.977 1.00 82.06 691 GLU A CA 1
ATOM 5447 C C . GLU A 1 691 ? 27.635 22.218 -50.527 1.00 82.06 691 GLU A C 1
ATOM 5449 O O . GLU A 1 691 ? 28.498 22.032 -49.665 1.00 82.06 691 GLU A O 1
ATOM 5454 N N . ARG A 1 692 ? 26.328 22.098 -50.262 1.00 87.12 692 ARG A N 1
ATOM 5455 C CA . ARG A 1 692 ? 25.824 21.595 -48.979 1.00 87.12 692 ARG A CA 1
ATOM 5456 C C . ARG A 1 692 ? 25.984 20.079 -48.908 1.00 87.12 692 ARG A C 1
ATOM 5458 O O . ARG A 1 692 ? 25.608 19.372 -49.838 1.00 87.12 692 ARG A O 1
ATOM 5465 N N . GLN A 1 693 ? 26.464 19.596 -47.770 1.00 90.00 693 GLN A N 1
ATOM 5466 C CA . GLN A 1 693 ? 26.563 18.178 -47.446 1.00 90.00 693 GLN A CA 1
ATOM 5467 C C . GLN A 1 693 ? 25.228 17.714 -46.860 1.00 90.00 693 GLN A C 1
ATOM 5469 O O . GLN A 1 693 ? 24.910 18.002 -45.704 1.00 90.00 693 GLN A O 1
ATOM 5474 N N . ILE A 1 694 ? 24.400 17.069 -47.681 1.00 89.44 694 ILE A N 1
ATOM 5475 C CA . ILE A 1 694 ? 23.047 16.664 -47.286 1.00 89.44 694 ILE A CA 1
ATOM 5476 C C . ILE A 1 694 ? 23.105 15.341 -46.519 1.00 89.44 694 ILE A C 1
ATOM 5478 O O . ILE A 1 694 ? 23.570 14.335 -47.048 1.00 89.44 694 ILE A O 1
ATOM 5482 N N . VAL A 1 695 ? 22.563 15.335 -45.302 1.00 90.56 695 VAL A N 1
ATOM 5483 C CA . VAL A 1 695 ? 22.313 14.119 -44.518 1.00 90.56 695 VAL A CA 1
ATOM 5484 C C . VAL A 1 695 ? 20.811 13.883 -44.488 1.00 90.56 695 VAL A C 1
ATOM 5486 O O . VAL A 1 695 ? 20.060 14.698 -43.947 1.00 90.56 695 VAL A O 1
ATOM 5489 N N . ARG A 1 696 ? 20.350 12.797 -45.113 1.00 88.50 696 ARG A N 1
ATOM 5490 C CA . ARG A 1 696 ? 18.918 12.501 -45.220 1.00 88.50 696 ARG A CA 1
ATOM 5491 C C . ARG A 1 696 ? 18.426 11.694 -44.027 1.00 88.50 696 ARG A C 1
ATOM 5493 O O . ARG A 1 696 ? 19.053 10.716 -43.635 1.00 88.50 696 ARG A O 1
ATOM 5500 N N . TYR A 1 697 ? 17.238 12.051 -43.546 1.00 87.38 697 TYR A N 1
ATOM 5501 C CA . TYR A 1 697 ? 16.542 11.382 -42.442 1.00 87.38 697 TYR A CA 1
ATOM 5502 C C . TYR A 1 697 ? 16.430 9.848 -42.590 1.00 87.38 697 TYR A C 1
ATOM 5504 O O . TYR A 1 697 ? 16.573 9.126 -41.611 1.00 87.38 697 TYR A O 1
ATOM 5512 N N . ASN A 1 698 ? 16.207 9.340 -43.810 1.00 84.38 698 ASN A N 1
ATOM 5513 C CA . ASN A 1 698 ? 16.053 7.900 -44.074 1.00 84.38 698 ASN A CA 1
ATOM 5514 C C . ASN A 1 698 ? 17.378 7.157 -44.334 1.00 84.38 698 ASN A C 1
ATOM 5516 O O . ASN A 1 698 ? 17.355 5.939 -44.456 1.00 84.38 698 ASN A O 1
ATOM 5520 N N . GLU A 1 699 ? 18.501 7.867 -44.488 1.00 85.69 699 GLU A N 1
ATOM 5521 C CA . GLU A 1 699 ? 19.799 7.260 -44.836 1.00 85.69 699 GLU A CA 1
ATOM 5522 C C . GLU A 1 699 ? 20.722 7.134 -43.621 1.00 85.69 699 GLU A C 1
ATOM 5524 O O . GLU A 1 699 ? 21.423 6.137 -43.493 1.00 85.69 699 GLU A O 1
ATOM 5529 N N . ASP A 1 700 ? 20.733 8.134 -42.735 1.00 89.12 700 ASP A N 1
ATOM 5530 C CA . ASP A 1 700 ? 21.583 8.146 -41.540 1.00 89.12 700 ASP A CA 1
ATOM 5531 C C . ASP A 1 700 ? 20.885 8.924 -40.418 1.00 89.12 700 ASP A C 1
ATOM 5533 O O . ASP A 1 700 ? 21.086 10.128 -40.230 1.00 89.12 700 ASP A O 1
ATOM 5537 N N . TYR A 1 701 ? 19.987 8.235 -39.714 1.00 93.31 701 TYR A N 1
ATOM 5538 C CA . TYR A 1 701 ? 19.115 8.850 -38.716 1.00 93.31 701 TYR A CA 1
ATOM 5539 C C . TYR A 1 701 ? 19.885 9.349 -37.483 1.00 93.31 701 TYR A C 1
ATOM 5541 O O . TYR A 1 701 ? 19.646 10.469 -37.022 1.00 93.31 701 TYR A O 1
ATOM 5549 N N . LEU A 1 702 ? 20.851 8.571 -36.976 1.00 93.38 702 LEU A N 1
ATOM 5550 C CA . LEU A 1 702 ? 21.671 8.985 -35.832 1.00 93.38 702 LEU A CA 1
ATOM 5551 C C . LEU A 1 702 ? 22.465 10.261 -36.136 1.00 93.38 702 LEU A C 1
ATOM 5553 O O . LEU A 1 702 ? 22.475 11.169 -35.300 1.00 93.38 702 LEU A O 1
ATOM 5557 N N . LEU A 1 703 ? 23.083 10.365 -37.322 1.00 94.50 703 LEU A N 1
ATOM 5558 C CA . LEU A 1 703 ? 23.774 11.587 -37.742 1.00 94.50 703 LEU A CA 1
ATOM 5559 C C . LEU A 1 703 ? 22.798 12.739 -37.993 1.00 94.50 703 LEU A C 1
ATOM 5561 O O . LEU A 1 703 ? 23.090 13.880 -37.639 1.00 94.50 703 LEU A O 1
ATOM 5565 N N . TRP A 1 704 ? 21.640 12.457 -38.593 1.00 95.12 704 TRP A N 1
ATOM 5566 C CA . TRP A 1 704 ? 20.603 13.459 -38.829 1.00 95.12 704 TRP A CA 1
ATOM 5567 C C . TRP A 1 704 ? 20.132 14.106 -37.519 1.00 95.12 704 TRP A C 1
ATOM 5569 O O . TRP A 1 704 ? 20.096 15.336 -37.435 1.00 95.12 704 TRP A O 1
ATOM 5579 N N . SER A 1 705 ? 19.854 13.309 -36.481 1.00 95.12 705 SER A N 1
ATOM 5580 C CA . SER A 1 705 ? 19.457 13.828 -35.165 1.00 95.12 705 SER A CA 1
ATOM 5581 C C . SER A 1 705 ? 20.621 14.529 -34.454 1.00 95.12 705 SER A C 1
ATOM 5583 O O . SER A 1 705 ? 20.437 15.595 -33.860 1.00 95.12 705 SER A O 1
ATOM 5585 N N . LEU A 1 706 ? 21.853 14.013 -34.586 1.00 95.62 706 LEU A N 1
ATOM 5586 C CA . LEU A 1 706 ? 23.061 14.657 -34.054 1.00 95.62 706 LEU A CA 1
ATOM 5587 C C . LEU A 1 706 ? 23.221 16.080 -34.604 1.00 95.62 706 LEU A C 1
ATOM 5589 O O . LEU A 1 706 ? 23.368 17.027 -33.838 1.00 95.62 706 LEU A O 1
ATOM 5593 N N . LEU A 1 707 ? 23.133 16.262 -35.925 1.00 94.94 707 LEU A N 1
ATOM 5594 C CA . LEU A 1 707 ? 23.281 17.576 -36.564 1.00 94.94 707 LEU A CA 1
ATOM 5595 C C . LEU A 1 707 ? 22.191 18.581 -36.159 1.00 94.94 707 LEU A C 1
ATOM 5597 O O . LEU A 1 707 ? 22.405 19.788 -36.259 1.00 94.94 707 LEU A O 1
ATOM 5601 N N . ARG A 1 708 ? 21.021 18.100 -35.726 1.00 95.19 708 ARG A N 1
ATOM 5602 C CA . ARG A 1 708 ? 19.904 18.940 -35.273 1.00 95.19 708 ARG A CA 1
ATOM 5603 C C . ARG A 1 708 ? 20.020 19.333 -33.807 1.00 95.19 708 ARG A C 1
ATOM 5605 O O . ARG A 1 708 ? 19.622 20.446 -33.462 1.00 95.19 708 ARG A O 1
ATOM 5612 N N . SER A 1 709 ? 20.532 18.433 -32.972 1.00 95.44 709 SER A N 1
ATOM 5613 C CA . SER A 1 709 ? 20.614 18.600 -31.517 1.00 95.44 709 SER A CA 1
ATOM 5614 C C . SER A 1 709 ? 21.944 19.196 -31.045 1.00 95.44 709 SER A C 1
ATOM 5616 O O . SER A 1 709 ? 21.993 19.793 -29.975 1.00 95.44 709 SER A O 1
ATOM 5618 N N . TRP A 1 710 ? 23.027 19.088 -31.819 1.00 95.50 710 TRP A N 1
ATOM 5619 C CA . TRP A 1 710 ? 24.354 19.544 -31.399 1.00 95.50 710 TRP A CA 1
ATOM 5620 C C . TRP A 1 710 ? 24.681 20.950 -31.906 1.00 95.50 710 TRP A C 1
ATOM 5622 O O . TRP A 1 710 ? 24.520 21.273 -33.084 1.00 95.50 710 TRP A O 1
ATOM 5632 N N . ARG A 1 711 ? 25.233 21.785 -31.025 1.00 93.81 711 ARG A N 1
ATOM 5633 C CA . ARG A 1 711 ? 25.790 23.104 -31.349 1.00 93.81 711 ARG A CA 1
ATOM 5634 C C . ARG A 1 711 ? 27.164 23.245 -30.722 1.00 93.81 711 ARG A C 1
ATOM 5636 O O . ARG A 1 711 ? 27.388 22.791 -29.612 1.00 93.81 711 ARG A O 1
ATOM 5643 N N . VAL A 1 712 ? 28.088 23.884 -31.426 1.00 94.19 712 VAL A N 1
ATOM 5644 C CA . VAL A 1 712 ? 29.422 24.168 -30.885 1.00 94.19 712 VAL A CA 1
ATOM 5645 C C . VAL A 1 712 ? 29.543 25.666 -30.685 1.00 94.19 712 VAL A C 1
ATOM 5647 O O . VAL A 1 712 ? 29.404 26.429 -31.644 1.00 94.19 712 VAL A O 1
ATOM 5650 N N . GLU A 1 713 ? 29.819 26.055 -29.450 1.00 92.50 713 GLU A N 1
ATOM 5651 C CA . GLU A 1 713 ? 30.025 27.431 -29.018 1.00 92.50 713 GLU A CA 1
ATOM 5652 C C . GLU A 1 713 ? 31.487 27.634 -28.620 1.00 92.50 713 GLU A C 1
ATOM 5654 O O . GLU A 1 713 ? 32.193 26.694 -28.250 1.00 92.50 713 GLU A O 1
ATOM 5659 N N . ARG A 1 714 ? 31.959 28.872 -28.737 1.00 90.56 714 ARG A N 1
ATOM 5660 C CA . ARG A 1 714 ? 33.311 29.278 -28.357 1.00 90.56 714 ARG A CA 1
ATOM 5661 C C . ARG A 1 714 ? 33.170 30.375 -27.315 1.00 90.56 714 ARG A C 1
ATOM 5663 O O . ARG A 1 714 ? 32.509 31.373 -27.594 1.00 90.56 714 ARG A O 1
ATOM 5670 N N . ASN A 1 715 ? 33.732 30.164 -26.130 1.00 86.25 715 ASN A N 1
ATOM 5671 C CA . ASN A 1 715 ? 33.691 31.168 -25.067 1.00 86.25 715 ASN A CA 1
ATOM 5672 C C . ASN A 1 715 ? 34.825 32.200 -25.212 1.00 86.25 715 ASN A C 1
ATOM 5674 O O . ASN A 1 715 ? 35.713 32.052 -26.054 1.00 86.25 715 ASN A O 1
ATOM 5678 N N . ASP A 1 716 ? 34.818 33.223 -24.354 1.00 83.75 716 ASP A N 1
ATOM 5679 C CA . ASP A 1 716 ? 35.816 34.308 -24.355 1.00 83.75 716 ASP A CA 1
ATOM 5680 C C . ASP A 1 716 ? 37.255 33.826 -24.086 1.00 83.75 716 ASP A C 1
ATOM 5682 O O . ASP A 1 716 ? 38.216 34.516 -24.418 1.00 83.75 716 ASP A O 1
ATOM 5686 N N . ALA A 1 717 ? 37.414 32.629 -23.511 1.00 85.00 717 ALA A N 1
ATOM 5687 C CA . ALA A 1 717 ? 38.701 31.982 -23.255 1.00 85.00 717 ALA A CA 1
ATOM 5688 C C . ALA A 1 717 ? 39.162 31.063 -24.409 1.00 85.00 717 ALA A C 1
ATOM 5690 O O . ALA A 1 717 ? 40.072 30.258 -24.224 1.00 85.00 717 ALA A O 1
ATOM 5691 N N . ASP A 1 718 ? 38.526 31.160 -25.581 1.00 85.56 718 ASP A N 1
ATOM 5692 C CA . ASP A 1 718 ? 38.775 30.338 -26.775 1.00 85.56 718 ASP A CA 1
ATOM 5693 C C . ASP A 1 718 ? 38.538 28.825 -26.581 1.00 85.56 718 ASP A C 1
ATOM 5695 O O . ASP A 1 718 ? 38.970 27.992 -27.380 1.00 85.56 718 ASP A O 1
ATOM 5699 N N . VAL A 1 719 ? 37.802 28.443 -25.534 1.00 89.19 719 VAL A N 1
ATOM 5700 C CA . VAL A 1 719 ? 37.434 27.048 -25.274 1.00 89.19 719 VAL A CA 1
ATOM 5701 C C . VAL A 1 719 ? 36.189 26.701 -26.084 1.00 89.19 719 VAL A C 1
ATOM 5703 O O . VAL A 1 719 ? 35.156 27.370 -25.996 1.00 89.19 719 VAL A O 1
ATOM 5706 N N . LEU A 1 720 ? 36.290 25.628 -26.871 1.00 93.31 720 LEU A N 1
ATOM 5707 C CA . LEU A 1 720 ? 35.166 25.068 -27.614 1.00 93.31 720 LEU A CA 1
ATOM 5708 C C . LEU A 1 720 ? 34.311 24.179 -26.710 1.00 93.31 720 LEU A C 1
ATOM 5710 O O . LEU A 1 720 ? 34.789 23.175 -26.168 1.00 93.31 720 LEU A O 1
ATOM 5714 N N . THR A 1 721 ? 33.029 24.508 -26.631 1.00 92.88 721 THR A N 1
ATOM 5715 C CA . THR A 1 721 ? 32.022 23.777 -25.865 1.00 92.88 721 THR A CA 1
ATOM 5716 C C . THR A 1 721 ? 30.982 23.207 -26.816 1.00 92.88 721 THR A C 1
ATOM 5718 O O . THR A 1 721 ? 30.433 23.913 -27.661 1.00 92.88 721 THR A O 1
ATOM 5721 N N . LEU A 1 722 ? 30.712 21.914 -26.687 1.00 93.38 722 LEU A N 1
ATOM 5722 C CA . LEU A 1 722 ? 29.606 21.243 -27.346 1.00 93.38 722 LEU A CA 1
ATOM 5723 C C . LEU A 1 722 ? 28.361 21.359 -26.460 1.00 93.38 722 LEU A C 1
ATOM 5725 O O . LEU A 1 722 ? 28.360 20.860 -25.338 1.00 93.38 722 LEU A O 1
ATOM 5729 N N . MET A 1 723 ? 27.318 21.984 -26.991 1.00 93.00 723 MET A N 1
ATOM 5730 C CA . MET A 1 723 ? 25.976 22.084 -26.424 1.00 93.00 723 MET A CA 1
ATOM 5731 C C . MET A 1 723 ? 25.072 21.052 -27.107 1.00 93.00 723 MET A C 1
ATOM 5733 O O . MET A 1 723 ? 24.976 21.027 -28.333 1.00 93.00 723 MET A O 1
ATOM 5737 N N . ILE A 1 724 ? 24.407 20.211 -26.325 1.00 93.88 724 ILE A N 1
ATOM 5738 C CA . ILE A 1 724 ? 23.484 19.172 -26.788 1.00 93.88 724 ILE A CA 1
ATOM 5739 C C . ILE A 1 724 ? 22.076 19.553 -26.328 1.00 93.88 724 ILE A C 1
ATOM 5741 O O . ILE A 1 724 ? 21.807 19.554 -25.128 1.00 93.88 724 ILE A O 1
ATOM 5745 N N . ASP A 1 725 ? 21.199 19.872 -27.277 1.00 95.81 725 ASP A N 1
ATOM 5746 C CA . ASP A 1 725 ? 19.762 20.097 -27.084 1.00 95.81 725 ASP A CA 1
ATOM 5747 C C . ASP A 1 725 ? 19.073 18.739 -26.868 1.00 95.81 725 ASP A C 1
ATOM 5749 O O . ASP A 1 725 ? 18.804 17.985 -27.811 1.00 95.81 725 ASP A O 1
ATOM 5753 N N . VAL A 1 726 ? 18.869 18.396 -25.596 1.00 94.69 726 VAL A N 1
ATOM 5754 C CA . VAL A 1 726 ? 18.343 17.097 -25.161 1.00 94.69 726 VAL A CA 1
ATOM 5755 C C . VAL A 1 726 ? 16.867 16.976 -25.517 1.00 94.69 726 VAL A C 1
ATOM 5757 O O . VAL A 1 726 ? 16.439 15.909 -25.953 1.00 94.69 726 VAL A O 1
ATOM 5760 N N . THR A 1 727 ? 16.109 18.069 -25.396 1.00 94.25 727 THR A N 1
ATOM 5761 C CA . THR A 1 727 ? 14.691 18.118 -25.776 1.00 94.25 727 THR A CA 1
ATOM 5762 C C . THR A 1 727 ? 14.523 17.796 -27.253 1.00 94.25 727 THR A C 1
ATOM 5764 O O . THR A 1 727 ? 13.740 16.926 -27.611 1.00 94.25 727 THR A O 1
ATOM 5767 N N . ARG A 1 728 ? 15.331 18.405 -28.124 1.00 95.62 728 ARG A N 1
ATOM 5768 C CA . ARG A 1 728 ? 15.273 18.117 -29.559 1.00 95.62 728 ARG A CA 1
ATOM 5769 C C . ARG A 1 728 ? 15.660 16.683 -29.901 1.00 95.62 728 ARG A C 1
ATOM 5771 O O . ARG A 1 728 ? 15.039 16.083 -30.771 1.00 95.62 728 ARG A O 1
ATOM 5778 N N . MET A 1 729 ? 16.675 16.134 -29.233 1.00 95.56 729 MET A N 1
ATOM 5779 C CA . MET A 1 729 ? 17.058 14.730 -29.409 1.00 95.56 729 MET A CA 1
ATOM 5780 C C . MET A 1 729 ? 15.928 13.779 -28.986 1.00 95.56 729 MET A C 1
ATOM 5782 O O . MET A 1 729 ? 15.695 12.768 -29.646 1.00 95.56 729 MET A O 1
ATOM 5786 N N . HIS A 1 730 ? 15.217 14.116 -27.908 1.00 95.00 730 HIS A N 1
ATOM 5787 C CA . HIS A 1 730 ? 14.033 13.390 -27.461 1.00 95.00 730 HIS A CA 1
ATOM 5788 C C . HIS A 1 730 ? 12.885 13.483 -28.477 1.00 95.00 730 HIS A C 1
ATOM 5790 O O . HIS A 1 730 ? 12.329 12.457 -28.860 1.00 95.00 730 HIS A O 1
ATOM 5796 N N . ASP A 1 731 ? 12.572 14.688 -28.961 1.00 94.31 731 ASP A N 1
ATOM 5797 C CA . ASP A 1 731 ? 11.507 14.930 -29.942 1.00 94.31 731 ASP A CA 1
ATOM 5798 C C . ASP A 1 731 ? 11.771 14.202 -31.268 1.00 94.31 731 ASP A C 1
ATOM 5800 O O . ASP A 1 731 ? 10.863 13.597 -31.839 1.00 94.31 731 ASP A O 1
ATOM 5804 N N . ASP A 1 732 ? 13.021 14.219 -31.745 1.00 94.62 732 ASP A N 1
ATOM 5805 C CA . ASP A 1 732 ? 13.438 13.484 -32.941 1.00 94.62 732 ASP A CA 1
ATOM 5806 C C . ASP A 1 732 ? 13.194 11.966 -32.759 1.00 94.62 732 ASP A C 1
ATOM 5808 O O . ASP A 1 732 ? 12.675 11.315 -33.670 1.00 94.62 732 ASP A O 1
ATOM 5812 N N . ALA A 1 733 ? 13.501 11.411 -31.574 1.00 94.62 733 ALA A N 1
ATOM 5813 C CA . ALA A 1 733 ? 13.230 10.010 -31.245 1.00 94.62 733 ALA A CA 1
ATOM 5814 C C . ALA A 1 733 ? 11.726 9.705 -31.211 1.00 94.62 733 ALA A C 1
ATOM 5816 O O . ALA A 1 733 ? 11.277 8.795 -31.908 1.00 94.62 733 ALA A O 1
ATOM 5817 N N . MET A 1 734 ? 10.940 10.505 -30.487 1.00 92.31 734 MET A N 1
ATOM 5818 C CA . MET A 1 734 ? 9.485 10.337 -30.385 1.00 92.31 734 MET A CA 1
ATOM 5819 C C . MET A 1 734 ? 8.764 10.502 -31.732 1.00 92.31 734 MET A C 1
ATOM 5821 O O . MET A 1 734 ? 7.708 9.911 -31.951 1.00 92.31 734 MET A O 1
ATOM 5825 N N . GLY A 1 735 ? 9.340 11.271 -32.662 1.00 90.19 735 GLY A N 1
ATOM 5826 C CA . GLY A 1 735 ? 8.834 11.401 -34.028 1.00 90.19 735 GLY A CA 1
ATOM 5827 C C . GLY A 1 735 ? 8.971 10.120 -34.860 1.00 90.19 735 GLY A C 1
ATOM 5828 O O . GLY A 1 735 ? 8.126 9.853 -35.713 1.00 90.19 735 GLY A O 1
ATOM 5829 N N . VAL A 1 736 ? 10.007 9.309 -34.611 1.00 90.06 736 VAL A N 1
ATOM 5830 C CA . VAL A 1 736 ? 10.172 7.979 -35.230 1.00 90.06 736 VAL A CA 1
ATOM 5831 C C . VAL A 1 736 ? 9.270 6.952 -34.554 1.00 90.06 736 VAL A C 1
ATOM 5833 O O . VAL A 1 736 ? 8.685 6.102 -35.225 1.00 90.06 736 VAL A O 1
ATOM 5836 N N . MET A 1 737 ? 9.204 7.008 -33.226 1.00 87.56 737 MET A N 1
ATOM 5837 C CA . MET A 1 737 ? 8.519 6.031 -32.396 1.00 87.56 737 MET A CA 1
ATOM 5838 C C . MET A 1 737 ? 7.695 6.746 -31.322 1.00 87.56 737 MET A C 1
ATOM 5840 O O . MET A 1 737 ? 8.227 7.209 -30.319 1.00 87.56 737 MET A O 1
ATOM 5844 N N . PRO A 1 738 ? 6.375 6.844 -31.496 1.00 84.69 738 PRO A N 1
ATOM 5845 C CA . PRO A 1 738 ? 5.548 7.508 -30.500 1.00 84.69 738 PRO A CA 1
ATOM 5846 C C . PRO A 1 738 ? 5.419 6.675 -29.208 1.00 84.69 738 PRO A C 1
ATOM 5848 O O . PRO A 1 738 ? 4.895 7.169 -28.219 1.00 84.69 738 PRO A O 1
ATOM 5851 N N . ASP A 1 739 ? 5.885 5.423 -29.196 1.00 87.31 739 ASP A N 1
ATOM 5852 C CA . ASP A 1 739 ? 5.882 4.567 -28.011 1.00 87.31 739 ASP A CA 1
ATOM 5853 C C . ASP A 1 739 ? 6.850 5.082 -26.933 1.00 87.31 739 ASP A C 1
ATOM 5855 O O . ASP A 1 739 ? 7.934 5.566 -27.255 1.00 87.31 739 ASP A O 1
ATOM 5859 N N . GLY A 1 740 ? 6.500 4.946 -25.651 1.00 89.94 740 GLY A N 1
ATOM 5860 C CA . GLY A 1 740 ? 7.367 5.430 -24.577 1.00 89.94 740 GLY A CA 1
ATOM 5861 C C . GLY A 1 740 ? 6.781 5.337 -23.171 1.00 89.94 740 GLY A C 1
ATOM 5862 O O . GLY A 1 740 ? 5.729 4.743 -22.935 1.00 89.94 740 GLY A O 1
ATOM 5863 N N . PHE A 1 741 ? 7.493 5.935 -22.219 1.00 91.88 741 PHE A N 1
ATOM 5864 C CA . PHE A 1 741 ? 7.149 5.938 -20.797 1.00 91.88 741 PHE A CA 1
ATOM 5865 C C . PHE A 1 741 ? 6.552 7.276 -20.363 1.00 91.88 741 PHE A C 1
ATOM 5867 O O . PHE A 1 741 ? 6.867 8.311 -20.955 1.00 91.88 741 PHE A O 1
ATOM 5874 N N . ASP A 1 742 ? 5.781 7.271 -19.275 1.00 88.25 742 ASP A N 1
ATOM 5875 C CA . ASP A 1 742 ? 5.335 8.503 -18.611 1.00 88.25 742 ASP A CA 1
ATOM 5876 C C . ASP A 1 742 ? 6.509 9.425 -18.253 1.00 88.25 742 ASP A C 1
ATOM 5878 O O . ASP A 1 742 ? 7.658 8.979 -18.137 1.00 88.25 742 ASP A O 1
ATOM 5882 N N . SER A 1 743 ? 6.235 10.725 -18.116 1.00 82.12 743 SER A N 1
ATOM 5883 C CA . SER A 1 743 ? 7.252 11.682 -17.671 1.00 82.12 743 SER A CA 1
ATOM 5884 C C . SER A 1 743 ? 7.678 11.354 -16.243 1.00 82.12 743 SER A C 1
ATOM 5886 O O . SER A 1 743 ? 6.831 11.148 -15.382 1.00 82.12 743 SER A O 1
ATOM 5888 N N . ASP A 1 744 ? 8.984 11.323 -16.000 1.00 78.25 744 ASP A N 1
ATOM 5889 C CA . ASP A 1 744 ? 9.593 11.071 -14.688 1.00 78.25 744 ASP A CA 1
ATOM 5890 C C . ASP A 1 744 ? 10.333 12.306 -14.144 1.00 78.25 744 ASP A C 1
ATOM 5892 O O . ASP A 1 744 ? 11.109 12.205 -13.195 1.00 78.25 744 ASP A O 1
ATOM 5896 N N . VAL A 1 745 ? 10.136 13.472 -14.769 1.00 78.69 745 VAL A N 1
ATOM 5897 C CA . VAL A 1 745 ? 10.774 14.736 -14.386 1.00 78.69 745 VAL A CA 1
ATOM 5898 C C . VAL A 1 745 ? 9.896 15.932 -14.764 1.00 78.69 745 VAL A C 1
ATOM 5900 O O . VAL A 1 745 ? 9.453 16.054 -15.906 1.00 78.69 745 VAL A O 1
ATOM 5903 N N . ASP A 1 746 ? 9.668 16.840 -13.814 1.00 66.62 746 ASP A N 1
ATOM 5904 C CA . ASP A 1 746 ? 8.839 18.037 -14.040 1.00 66.62 746 ASP A CA 1
ATOM 5905 C C . ASP A 1 746 ? 9.583 19.114 -14.836 1.00 66.62 746 ASP A C 1
ATOM 5907 O O . ASP A 1 746 ? 9.030 19.753 -15.727 1.00 66.62 746 ASP A O 1
ATOM 5911 N N . ASN A 1 747 ? 10.866 19.304 -14.513 1.00 77.88 747 ASN A N 1
ATOM 5912 C CA . ASN A 1 747 ? 11.737 20.312 -15.112 1.00 77.88 747 ASN A CA 1
ATOM 5913 C C . ASN A 1 747 ? 12.968 19.637 -15.735 1.00 77.88 747 ASN A C 1
ATOM 5915 O O . ASN A 1 747 ? 14.048 19.660 -15.136 1.00 77.88 747 ASN A O 1
ATOM 5919 N N . PRO A 1 748 ? 12.812 18.995 -16.906 1.00 84.00 748 PRO A N 1
ATOM 5920 C CA . PRO A 1 748 ? 13.908 18.304 -17.569 1.00 84.00 748 PRO A CA 1
ATOM 5921 C C . PRO A 1 748 ? 15.028 19.271 -17.956 1.00 84.00 748 PRO A C 1
ATOM 5923 O O . PRO A 1 748 ? 14.787 20.388 -18.427 1.00 84.00 748 PRO A O 1
ATOM 5926 N N . GLN A 1 749 ? 16.272 18.810 -17.831 1.00 83.81 749 GLN A N 1
ATOM 5927 C CA . GLN A 1 749 ? 17.427 19.519 -18.365 1.00 83.81 749 GLN A CA 1
ATOM 5928 C C . GLN A 1 749 ? 17.308 19.629 -19.892 1.00 83.81 749 GLN A C 1
ATOM 5930 O O . GLN A 1 749 ? 17.453 18.644 -20.611 1.00 83.81 749 GLN A O 1
ATOM 5935 N N . GLN A 1 750 ? 17.075 20.842 -20.391 1.00 88.38 750 GLN A N 1
ATOM 5936 C CA . GLN A 1 750 ? 16.866 21.069 -21.827 1.00 88.38 750 GLN A CA 1
ATOM 5937 C C . GLN A 1 750 ? 18.163 20.946 -22.632 1.00 88.38 750 GLN A C 1
ATOM 5939 O O . GLN A 1 750 ? 18.160 20.450 -23.756 1.00 88.38 750 GLN A O 1
ATOM 5944 N N . THR A 1 751 ? 19.285 21.364 -22.038 1.00 89.62 751 THR A N 1
ATOM 5945 C CA . THR A 1 751 ? 20.587 21.399 -22.709 1.00 89.62 751 THR A CA 1
ATOM 5946 C C . THR A 1 751 ? 21.683 20.879 -21.796 1.00 89.62 751 THR A C 1
ATOM 5948 O O . THR A 1 751 ? 21.773 21.285 -20.637 1.00 89.62 751 THR A O 1
ATOM 5951 N N . VAL A 1 752 ? 22.561 20.030 -22.323 1.00 90.50 752 VAL A N 1
ATOM 5952 C CA . VAL A 1 752 ? 23.769 19.558 -21.630 1.00 90.50 752 VAL A CA 1
ATOM 5953 C C . VAL A 1 752 ? 25.000 20.020 -22.396 1.00 90.50 752 VAL A C 1
ATOM 5955 O O . VAL A 1 752 ? 24.995 20.049 -23.623 1.00 90.50 752 VAL A O 1
ATOM 5958 N N . SER A 1 753 ? 26.061 20.386 -21.683 1.00 90.00 753 SER A N 1
ATOM 5959 C CA . SER A 1 753 ? 27.298 20.890 -22.278 1.00 90.00 753 SER A CA 1
ATOM 5960 C C . SER A 1 753 ? 28.511 20.061 -21.871 1.00 90.00 753 SER A C 1
ATOM 5962 O O . SER A 1 753 ? 28.585 19.611 -20.731 1.00 90.00 753 SER A O 1
ATOM 5964 N N . LEU A 1 754 ? 29.488 19.927 -22.766 1.00 91.56 754 LEU A N 1
ATOM 5965 C CA . LEU A 1 754 ? 30.822 19.399 -22.459 1.00 91.56 754 LEU A CA 1
ATOM 5966 C C . LEU A 1 754 ? 31.887 20.088 -23.314 1.00 91.56 754 LEU A C 1
ATOM 5968 O O . LEU A 1 754 ? 31.602 20.554 -24.417 1.00 91.56 754 LEU A O 1
ATOM 5972 N N . THR A 1 755 ? 33.134 20.137 -22.845 1.00 92.62 755 THR A N 1
ATOM 5973 C CA . THR A 1 755 ? 34.220 20.673 -23.682 1.00 92.62 755 THR A CA 1
ATOM 5974 C C . THR A 1 755 ? 34.506 19.733 -24.854 1.00 92.62 755 THR A C 1
ATOM 5976 O O . THR A 1 755 ? 34.524 18.510 -24.700 1.00 92.62 755 THR A O 1
ATOM 5979 N N . VAL A 1 756 ? 34.794 20.282 -26.034 1.00 93.69 756 VAL A N 1
ATOM 5980 C CA . VAL A 1 756 ? 35.179 19.471 -27.203 1.00 93.69 756 VAL A CA 1
ATOM 5981 C C . VAL A 1 756 ? 36.454 18.661 -26.915 1.00 93.69 756 VAL A C 1
ATOM 5983 O O . VAL A 1 756 ? 36.605 17.541 -27.398 1.00 93.69 756 VAL A O 1
ATOM 5986 N N . GLN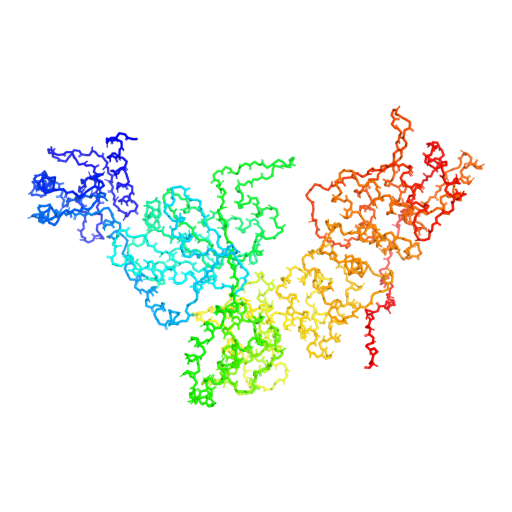 A 1 757 ? 37.338 19.168 -26.050 1.00 92.56 757 GLN A N 1
ATOM 5987 C CA . GLN A 1 757 ? 38.508 18.421 -25.596 1.00 92.56 757 GLN A CA 1
ATOM 5988 C C . GLN A 1 757 ? 38.120 17.155 -24.814 1.00 92.56 757 GLN A C 1
ATOM 5990 O O . GLN A 1 757 ? 38.690 16.092 -25.062 1.00 92.56 757 GLN A O 1
ATOM 5995 N N . SER A 1 758 ? 37.123 17.231 -23.924 1.00 92.75 758 SER A N 1
ATOM 5996 C CA . SER A 1 758 ? 36.589 16.062 -23.209 1.00 92.75 758 SER A CA 1
ATOM 5997 C C . SER A 1 758 ? 36.025 15.015 -24.176 1.00 92.75 758 SER A C 1
ATOM 5999 O O . SER A 1 758 ? 36.217 13.819 -23.960 1.00 92.75 758 SER A O 1
ATOM 6001 N N . LEU A 1 759 ? 35.391 15.444 -25.276 1.00 94.31 759 LEU A N 1
ATOM 6002 C CA . LEU A 1 759 ? 34.919 14.544 -26.334 1.00 94.31 759 LEU A CA 1
ATOM 6003 C C . LEU A 1 759 ? 36.075 13.819 -27.038 1.00 94.31 759 LEU A C 1
ATOM 6005 O O . LEU A 1 759 ? 35.991 12.611 -27.249 1.00 94.31 759 LEU A O 1
ATOM 6009 N N . TYR A 1 760 ? 37.162 14.519 -27.379 1.00 95.31 760 TYR A N 1
ATOM 6010 C CA . TYR A 1 760 ? 38.340 13.896 -28.000 1.00 95.31 760 TYR A CA 1
ATOM 6011 C C . TYR A 1 760 ? 38.999 12.865 -27.085 1.00 95.31 760 TYR A C 1
ATOM 6013 O O . TYR A 1 760 ? 39.324 11.764 -27.528 1.00 95.31 760 TYR A O 1
ATOM 6021 N N . VAL A 1 761 ? 39.130 13.188 -25.796 1.00 94.44 761 VAL A N 1
ATOM 6022 C CA . VAL A 1 761 ? 39.630 12.244 -24.789 1.00 94.44 761 VAL A CA 1
ATOM 6023 C C . VAL A 1 761 ? 38.720 11.014 -24.705 1.00 94.44 761 VAL A C 1
ATOM 6025 O O . VAL A 1 761 ? 39.213 9.888 -24.678 1.00 94.44 761 VAL A O 1
ATOM 6028 N N . ALA A 1 762 ? 37.397 11.201 -24.722 1.00 94.19 762 ALA A N 1
ATOM 6029 C CA . ALA A 1 762 ? 36.451 10.089 -24.727 1.00 94.19 762 ALA A CA 1
ATOM 6030 C C . ALA A 1 762 ? 36.554 9.229 -26.001 1.00 94.19 762 ALA A C 1
ATOM 6032 O O . ALA A 1 762 ? 36.552 8.008 -25.894 1.00 94.19 762 ALA A O 1
ATOM 6033 N N . LEU A 1 763 ? 36.721 9.827 -27.188 1.00 95.38 763 LEU A N 1
ATOM 6034 C CA . LEU A 1 763 ? 36.906 9.096 -28.453 1.00 95.38 763 LEU A CA 1
ATOM 6035 C C . LEU A 1 763 ? 38.161 8.210 -28.441 1.00 95.38 763 LEU A C 1
ATOM 6037 O O . LEU A 1 763 ? 38.098 7.064 -28.891 1.00 95.38 763 LEU A O 1
ATOM 6041 N N . GLY A 1 764 ? 39.275 8.716 -27.905 1.00 94.19 764 GLY A N 1
ATOM 6042 C CA . GLY A 1 764 ? 40.518 7.949 -27.772 1.00 94.19 764 GLY A CA 1
ATOM 6043 C C . GLY A 1 764 ? 40.431 6.820 -26.738 1.00 94.19 764 GLY A C 1
ATOM 6044 O O . GLY A 1 764 ? 41.080 5.792 -26.900 1.00 94.19 764 GLY A O 1
ATOM 6045 N N . ASN A 1 765 ? 39.593 6.983 -25.709 1.00 91.69 765 ASN A N 1
ATOM 6046 C CA . ASN A 1 765 ? 39.447 6.021 -24.611 1.00 91.69 765 ASN A CA 1
ATOM 6047 C C . ASN A 1 765 ? 38.242 5.069 -24.747 1.00 91.69 765 ASN A C 1
ATOM 6049 O O . ASN A 1 765 ? 38.122 4.135 -23.948 1.00 91.69 765 ASN A O 1
ATOM 6053 N N . ARG A 1 766 ? 37.329 5.283 -25.709 1.00 90.38 766 ARG A N 1
ATOM 6054 C CA . ARG A 1 766 ? 36.167 4.397 -25.914 1.00 90.38 766 ARG A CA 1
ATOM 6055 C C . ARG A 1 766 ? 36.610 3.018 -26.419 1.00 90.38 766 ARG A C 1
ATOM 6057 O O . ARG A 1 766 ? 37.749 2.824 -26.833 1.00 90.38 766 ARG A O 1
ATOM 6064 N N . LYS A 1 767 ? 35.688 2.053 -26.445 1.00 87.38 767 LYS A N 1
ATOM 6065 C CA . LYS A 1 767 ? 35.926 0.721 -27.018 1.00 87.38 767 LYS A CA 1
ATOM 6066 C C . LYS A 1 767 ? 34.999 0.479 -28.222 1.00 87.38 767 LYS A C 1
ATOM 6068 O O . LYS A 1 767 ? 33.790 0.495 -28.028 1.00 87.38 767 LYS A O 1
ATOM 6073 N N . PRO A 1 768 ? 35.529 0.259 -29.443 1.00 89.75 768 PRO A N 1
ATOM 6074 C CA . PRO A 1 768 ? 36.940 0.371 -29.831 1.00 89.75 768 PRO A CA 1
ATOM 6075 C C . PRO A 1 768 ? 37.424 1.840 -29.875 1.00 89.75 768 PRO A C 1
ATOM 6077 O O . PRO A 1 768 ? 36.629 2.728 -30.217 1.00 89.75 768 PRO A O 1
ATOM 6080 N N . PRO A 1 769 ? 38.709 2.103 -29.561 1.00 93.12 769 PRO A N 1
ATOM 6081 C CA . PRO A 1 769 ? 39.258 3.455 -29.540 1.00 93.12 769 PRO A CA 1
ATOM 6082 C C . PRO A 1 769 ? 39.357 4.026 -30.954 1.00 93.12 769 PRO A C 1
ATOM 6084 O O . PRO A 1 769 ? 39.611 3.304 -31.920 1.00 93.12 769 PRO A O 1
ATOM 6087 N N . VAL A 1 770 ? 39.159 5.335 -31.077 1.00 95.62 770 VAL A N 1
ATOM 6088 C CA . VAL A 1 770 ? 39.339 6.060 -32.339 1.00 95.62 770 VAL A CA 1
ATOM 6089 C C . VAL A 1 770 ? 40.797 6.488 -32.456 1.00 95.62 770 VAL A C 1
ATOM 6091 O O . VAL A 1 770 ? 41.370 6.998 -31.494 1.00 95.62 770 VAL A O 1
ATOM 6094 N N . SER A 1 771 ? 41.406 6.281 -33.626 1.00 95.88 771 SER A N 1
ATOM 6095 C CA . SER A 1 771 ? 42.803 6.660 -33.840 1.00 95.88 771 SER A CA 1
ATOM 6096 C C . SER A 1 771 ? 42.981 8.180 -33.771 1.00 95.88 771 SER A C 1
ATOM 6098 O O . SER A 1 771 ? 42.103 8.935 -34.191 1.00 95.88 771 SER A O 1
ATOM 6100 N N . GLU A 1 772 ? 44.136 8.647 -33.290 1.00 95.19 772 GLU A N 1
ATOM 6101 C CA . GLU A 1 772 ? 44.451 10.083 -33.247 1.00 95.19 772 GLU A CA 1
ATOM 6102 C C . GLU A 1 772 ? 44.354 10.726 -34.641 1.00 95.19 772 GLU A C 1
ATOM 6104 O O . GLU A 1 772 ? 43.803 11.814 -34.788 1.00 95.19 772 GLU A O 1
ATOM 6109 N N . ARG A 1 773 ? 44.757 9.991 -35.686 1.00 95.94 773 ARG A N 1
ATOM 6110 C CA . ARG A 1 773 ? 44.620 10.410 -37.088 1.00 95.94 773 ARG A CA 1
ATOM 6111 C C . ARG A 1 773 ? 43.165 10.669 -37.488 1.00 95.94 773 ARG A C 1
ATOM 6113 O O . ARG A 1 773 ? 42.896 11.627 -38.211 1.00 95.94 773 ARG A O 1
ATOM 6120 N N . ASP A 1 774 ? 42.234 9.817 -37.064 1.00 95.44 774 ASP A N 1
ATOM 6121 C CA . ASP A 1 774 ? 40.814 9.980 -37.390 1.00 95.44 774 ASP A CA 1
ATOM 6122 C C . ASP A 1 774 ? 40.169 11.089 -36.552 1.00 95.44 774 ASP A C 1
ATOM 6124 O O . ASP A 1 774 ? 39.330 11.828 -37.068 1.00 95.44 774 ASP A O 1
ATOM 6128 N N . ILE A 1 775 ? 40.606 11.267 -35.298 1.00 95.94 775 ILE A N 1
ATOM 6129 C CA . ILE A 1 775 ? 40.217 12.414 -34.462 1.00 95.94 775 ILE A CA 1
ATOM 6130 C C . ILE A 1 775 ? 40.663 13.722 -35.130 1.00 95.94 775 ILE A C 1
ATOM 6132 O O . ILE A 1 775 ? 39.857 14.640 -35.287 1.00 95.94 775 ILE A O 1
ATOM 6136 N N . ASP A 1 776 ? 41.911 13.800 -35.592 1.00 95.44 776 ASP A N 1
ATOM 6137 C CA . ASP A 1 776 ? 42.439 14.973 -36.294 1.00 95.44 776 ASP A CA 1
ATOM 6138 C C . ASP A 1 776 ? 41.670 15.274 -37.584 1.00 95.44 776 ASP A C 1
ATOM 6140 O O . ASP A 1 776 ? 41.389 16.438 -37.879 1.00 95.44 776 ASP A O 1
ATOM 6144 N N . ALA A 1 777 ? 41.253 14.236 -38.314 1.00 95.69 777 ALA A N 1
ATOM 6145 C CA . ALA A 1 777 ? 40.480 14.385 -39.542 1.00 95.69 777 ALA A CA 1
ATOM 6146 C C . ALA A 1 777 ? 39.079 14.988 -39.318 1.00 95.69 777 ALA A C 1
ATOM 6148 O O . ALA A 1 777 ? 38.549 15.639 -40.219 1.00 95.69 777 ALA A O 1
ATOM 6149 N N . ILE A 1 778 ? 38.483 14.815 -38.131 1.00 96.00 778 ILE A N 1
ATOM 6150 C CA . ILE A 1 778 ? 37.168 15.387 -37.796 1.00 96.00 778 ILE A CA 1
ATOM 6151 C C . ILE A 1 778 ? 37.245 16.726 -37.050 1.00 96.00 778 ILE A C 1
ATOM 6153 O O . ILE A 1 778 ? 36.232 17.421 -36.975 1.00 96.00 778 ILE A O 1
ATOM 6157 N N . ARG A 1 779 ? 38.414 17.152 -36.542 1.00 95.25 779 ARG A N 1
ATOM 6158 C CA . ARG A 1 779 ? 38.574 18.453 -35.851 1.00 95.25 779 ARG A CA 1
ATOM 6159 C C . ARG A 1 779 ? 37.992 19.656 -36.609 1.00 95.25 779 ARG A C 1
ATOM 6161 O O . ARG A 1 779 ? 37.395 20.511 -35.946 1.00 95.25 779 ARG A O 1
ATOM 6168 N N . PRO A 1 780 ? 38.105 19.768 -37.953 1.00 94.94 780 PRO A N 1
ATOM 6169 C CA . PRO A 1 780 ? 37.521 20.892 -38.685 1.00 94.94 780 PRO A CA 1
ATOM 6170 C C . PRO A 1 780 ? 36.010 21.044 -38.477 1.00 94.94 780 PRO A C 1
ATOM 6172 O O . PRO A 1 780 ? 35.522 22.169 -38.452 1.00 94.94 780 PRO A O 1
ATOM 6175 N N . PHE A 1 781 ? 35.276 19.949 -38.249 1.00 93.88 781 PHE A N 1
ATOM 6176 C CA . PHE A 1 781 ? 33.840 19.996 -37.955 1.00 93.88 781 PHE A CA 1
ATOM 6177 C C . PHE A 1 781 ? 33.528 20.810 -36.685 1.00 93.88 781 PHE A C 1
ATOM 6179 O O . PHE A 1 781 ? 32.549 21.558 -36.635 1.00 93.88 781 PHE A O 1
ATOM 6186 N N . PHE A 1 782 ? 34.377 20.715 -35.660 1.00 93.94 782 PHE A N 1
ATOM 6187 C CA . PHE A 1 782 ? 34.205 21.455 -34.408 1.00 93.94 782 PHE A CA 1
ATOM 6188 C C . PHE A 1 782 ? 34.813 22.862 -34.486 1.00 93.94 782 PHE A C 1
ATOM 6190 O O . PHE A 1 782 ? 34.199 23.827 -34.023 1.00 93.94 782 PHE A O 1
ATOM 6197 N N . ASN A 1 783 ? 35.979 22.995 -35.122 1.00 92.50 783 ASN A N 1
ATOM 6198 C CA . ASN A 1 783 ? 36.766 24.229 -35.114 1.00 92.50 783 ASN A CA 1
ATOM 6199 C C . ASN A 1 783 ? 36.292 25.281 -36.132 1.00 92.50 783 ASN A C 1
ATOM 6201 O O . ASN A 1 783 ? 36.435 26.474 -35.860 1.00 92.50 783 ASN A O 1
ATOM 6205 N N . ASP A 1 784 ? 35.747 24.866 -37.281 1.00 91.25 784 ASP A N 1
ATOM 6206 C CA . ASP A 1 784 ? 35.340 25.756 -38.375 1.00 91.25 784 ASP A CA 1
ATOM 6207 C C . ASP A 1 784 ? 33.809 25.836 -38.491 1.00 91.25 784 ASP A C 1
ATOM 6209 O O . ASP A 1 784 ? 33.133 24.933 -38.990 1.00 91.25 784 ASP A O 1
ATOM 6213 N N . ALA A 1 785 ? 33.251 26.966 -38.051 1.00 88.69 785 ALA A N 1
ATOM 6214 C CA . ALA A 1 785 ? 31.816 27.222 -38.112 1.00 88.69 785 ALA A CA 1
ATOM 6215 C C . ALA A 1 785 ? 31.271 27.301 -39.551 1.00 88.69 785 ALA A C 1
ATOM 6217 O O . ALA A 1 785 ? 30.123 26.919 -39.779 1.00 88.69 785 ALA A O 1
ATOM 6218 N N . LYS A 1 786 ? 32.069 27.764 -40.527 1.00 87.25 786 LYS A N 1
ATOM 6219 C CA . LYS A 1 786 ? 31.646 27.851 -41.936 1.00 87.25 786 LYS A CA 1
ATOM 6220 C C . LYS A 1 786 ? 31.578 26.467 -42.565 1.00 87.25 786 LYS A C 1
ATOM 6222 O O . LYS A 1 786 ? 30.606 26.170 -43.254 1.00 87.25 786 LYS A O 1
ATOM 6227 N N . LEU A 1 787 ? 32.574 25.621 -42.295 1.00 89.75 787 LEU A N 1
ATOM 6228 C CA . LEU A 1 787 ? 32.570 24.229 -42.744 1.00 89.75 787 LEU A CA 1
ATOM 6229 C C . LEU A 1 787 ? 31.397 23.465 -42.126 1.00 89.75 787 LEU A C 1
ATOM 6231 O O . LEU A 1 787 ? 30.657 22.798 -42.844 1.00 89.75 787 LEU A O 1
ATOM 6235 N N . ARG A 1 788 ? 31.169 23.612 -40.815 1.00 90.12 788 ARG A N 1
ATOM 6236 C CA . ARG A 1 788 ? 30.036 22.972 -40.131 1.00 90.12 788 ARG A CA 1
ATOM 6237 C C . ARG A 1 788 ? 28.684 23.413 -40.697 1.00 90.12 788 ARG A C 1
ATOM 6239 O O . ARG A 1 788 ? 27.801 22.578 -40.857 1.00 90.12 788 ARG A O 1
ATOM 6246 N N . ALA A 1 789 ? 28.528 24.686 -41.064 1.00 87.31 789 ALA A N 1
ATOM 6247 C CA . ALA A 1 789 ? 27.299 25.202 -41.676 1.00 87.31 789 ALA A CA 1
ATOM 6248 C C . ALA A 1 789 ? 26.990 24.610 -43.069 1.00 87.31 789 ALA A C 1
ATOM 6250 O O . ALA A 1 789 ? 25.864 24.745 -43.550 1.00 87.31 789 ALA A O 1
ATOM 6251 N N . ALA A 1 790 ? 27.953 23.944 -43.720 1.00 89.00 790 ALA A N 1
ATOM 6252 C CA . ALA A 1 790 ? 27.709 23.230 -44.972 1.00 89.00 790 ALA A CA 1
ATOM 6253 C C . ALA A 1 790 ? 26.896 21.938 -44.766 1.00 89.00 790 ALA A C 1
ATOM 6255 O O . ALA A 1 790 ? 26.271 21.464 -45.714 1.00 89.00 790 ALA A O 1
ATOM 6256 N N . PHE A 1 791 ? 26.864 21.380 -43.552 1.00 92.69 791 PHE A N 1
ATOM 6257 C CA . PHE A 1 791 ? 26.117 20.166 -43.226 1.00 92.69 791 PHE A CA 1
ATOM 6258 C C . PHE A 1 791 ? 24.631 20.502 -43.084 1.00 92.69 791 PHE A C 1
ATOM 6260 O O . PHE A 1 791 ? 24.253 21.411 -42.351 1.00 92.69 791 PHE A O 1
ATOM 6267 N N . SER A 1 792 ? 23.771 19.790 -43.808 1.00 89.69 792 SER A N 1
ATOM 6268 C CA . SER A 1 792 ? 22.330 20.049 -43.839 1.00 89.69 792 SER A CA 1
ATOM 6269 C C . SER A 1 792 ? 21.545 18.766 -43.554 1.00 89.69 792 SER A C 1
ATOM 6271 O O . SER A 1 792 ? 21.447 17.921 -44.447 1.00 89.69 792 SER A O 1
ATOM 6273 N N . PRO A 1 793 ? 20.967 18.608 -42.346 1.00 92.06 793 PRO A N 1
ATOM 6274 C CA . PRO A 1 793 ? 20.015 17.537 -42.075 1.00 92.06 793 PRO A CA 1
ATOM 6275 C C . PRO A 1 793 ? 18.697 17.833 -42.805 1.00 92.06 793 PRO A C 1
ATOM 6277 O O . PRO A 1 793 ? 18.067 18.865 -42.569 1.00 92.06 793 PRO A O 1
ATOM 6280 N N . VAL A 1 794 ? 18.286 16.949 -43.717 1.00 89.75 794 VAL A N 1
ATOM 6281 C CA . VAL A 1 794 ? 17.092 17.129 -44.559 1.00 89.75 794 VAL A CA 1
ATOM 6282 C C . VAL A 1 794 ? 16.112 15.985 -44.346 1.00 89.75 794 VAL A C 1
ATOM 6284 O O . VAL A 1 794 ? 16.472 14.809 -44.400 1.00 89.75 794 VAL A O 1
ATOM 6287 N N . GLU A 1 795 ? 14.851 16.346 -44.155 1.00 82.69 795 GLU A N 1
ATOM 6288 C CA . GLU A 1 795 ? 13.718 15.429 -44.153 1.00 82.69 795 GLU A CA 1
ATOM 6289 C C . GLU A 1 795 ? 12.911 15.657 -45.437 1.00 82.69 795 GLU A C 1
ATOM 6291 O O . GLU A 1 795 ? 12.453 16.767 -45.710 1.00 82.69 795 GLU A O 1
ATOM 6296 N N . ILE A 1 796 ? 12.796 14.626 -46.276 1.00 71.62 796 ILE A N 1
ATOM 6297 C CA . ILE A 1 796 ? 12.030 14.707 -47.524 1.00 71.62 796 ILE A CA 1
ATOM 6298 C C . ILE A 1 796 ? 10.620 14.203 -47.228 1.00 71.62 796 ILE A C 1
ATOM 6300 O O . ILE A 1 796 ? 10.375 12.999 -47.205 1.00 71.62 796 ILE A O 1
ATOM 6304 N N . ILE A 1 797 ? 9.685 15.127 -47.013 1.00 60.31 797 ILE A N 1
ATOM 6305 C CA . ILE A 1 797 ? 8.264 14.797 -46.878 1.00 60.31 797 ILE A CA 1
ATOM 6306 C C . ILE A 1 797 ? 7.689 14.641 -48.290 1.00 60.31 797 ILE A C 1
ATOM 6308 O O . ILE A 1 797 ? 7.433 15.630 -48.983 1.00 60.31 797 ILE A O 1
ATOM 6312 N N . HIS A 1 798 ? 7.480 13.405 -48.744 1.00 52.88 798 HIS A N 1
ATOM 6313 C CA . HIS A 1 798 ? 6.685 13.167 -49.947 1.00 52.88 798 HIS A CA 1
ATOM 6314 C C . HIS A 1 798 ? 5.232 13.568 -49.657 1.00 52.88 798 HIS A C 1
ATOM 6316 O O . HIS A 1 798 ? 4.506 12.838 -48.988 1.00 52.88 798 HIS A O 1
ATOM 6322 N N . ARG A 1 799 ? 4.784 14.730 -50.155 1.00 42.62 799 ARG A N 1
ATOM 6323 C CA . ARG A 1 799 ? 3.348 15.049 -50.214 1.00 42.62 799 ARG A CA 1
ATOM 6324 C C . ARG A 1 799 ? 2.669 13.988 -51.085 1.00 42.62 799 ARG A C 1
ATOM 6326 O O . ARG A 1 799 ? 2.805 14.028 -52.305 1.00 42.62 799 ARG A O 1
ATOM 6333 N N . GLN A 1 800 ? 1.971 13.032 -50.475 1.00 41.28 800 GLN A N 1
ATOM 6334 C CA . GLN A 1 800 ? 1.135 12.084 -51.206 1.00 41.28 800 GLN A CA 1
ATOM 6335 C C . GLN A 1 800 ? -0.064 12.834 -51.803 1.00 41.28 800 GLN A C 1
ATOM 6337 O O . GLN A 1 800 ? -0.915 13.340 -51.079 1.00 41.28 800 GLN A O 1
ATOM 6342 N N . THR A 1 801 ? -0.129 12.919 -53.130 1.00 38.06 801 THR A N 1
ATOM 6343 C CA . THR A 1 801 ? -1.273 13.445 -53.897 1.00 38.06 801 THR A CA 1
ATOM 6344 C C . THR A 1 801 ? -2.189 12.341 -54.443 1.00 38.06 801 THR A C 1
ATOM 6346 O O . THR A 1 801 ? -2.970 12.592 -55.355 1.00 38.06 801 THR A O 1
ATOM 6349 N N . ALA A 1 802 ? -2.146 11.124 -53.894 1.00 41.25 802 ALA A N 1
ATOM 6350 C CA . ALA A 1 802 ? -3.056 10.045 -54.283 1.00 41.25 802 ALA A CA 1
ATOM 6351 C C . ALA A 1 802 ? -3.465 9.193 -53.069 1.00 41.25 802 ALA A C 1
ATOM 6353 O O . ALA A 1 802 ? -2.626 8.973 -52.193 1.00 41.25 802 ALA A O 1
ATOM 6354 N N . PRO A 1 803 ? -4.719 8.700 -53.007 1.00 41.44 803 PRO A N 1
ATOM 6355 C CA . PRO A 1 803 ? -5.150 7.794 -51.952 1.00 41.44 803 PRO A CA 1
ATOM 6356 C C . PRO A 1 803 ? -4.406 6.465 -52.110 1.00 41.44 803 PRO A C 1
ATOM 6358 O O . PRO A 1 803 ? -4.590 5.742 -53.089 1.00 41.44 803 PRO A O 1
ATOM 6361 N N . VAL A 1 804 ? -3.534 6.160 -51.154 1.00 38.91 804 VAL A N 1
ATOM 6362 C CA . VAL A 1 804 ? -2.918 4.841 -51.027 1.00 38.91 804 VAL A CA 1
ATOM 6363 C C . VAL A 1 804 ? -3.974 3.923 -50.413 1.00 38.91 804 VAL A C 1
ATOM 6365 O O . VAL A 1 804 ? -4.419 4.156 -49.293 1.00 38.91 804 VAL A O 1
ATOM 6368 N N . LEU A 1 805 ? -4.411 2.908 -51.166 1.00 40.44 805 LEU A N 1
ATOM 6369 C CA . LEU A 1 805 ? -5.109 1.747 -50.608 1.00 40.44 805 LEU A CA 1
ATOM 6370 C C . LEU A 1 805 ? -4.262 1.209 -49.454 1.00 40.44 805 LEU A C 1
ATOM 6372 O O . LEU A 1 805 ? -3.079 0.952 -49.672 1.00 40.44 805 LEU A O 1
ATOM 6376 N N . GLU A 1 806 ? -4.850 1.064 -48.263 1.00 37.19 806 GLU A N 1
ATOM 6377 C CA . GLU A 1 806 ? -4.203 0.491 -47.078 1.00 37.19 806 GLU A CA 1
ATOM 6378 C C . GLU A 1 806 ? -3.591 -0.874 -47.417 1.00 37.19 806 GLU A C 1
ATOM 6380 O O . GLU A 1 806 ? -4.231 -1.922 -47.343 1.00 37.19 806 GLU A O 1
ATOM 6385 N N . THR A 1 807 ? -2.323 -0.880 -47.813 1.00 35.59 807 THR A N 1
ATOM 6386 C CA . THR A 1 807 ? -1.517 -2.089 -47.791 1.00 35.59 807 THR A CA 1
ATOM 6387 C C . THR A 1 807 ? -1.176 -2.331 -46.336 1.00 35.59 807 THR A C 1
ATOM 6389 O O . THR A 1 807 ? -0.504 -1.501 -45.717 1.00 35.59 807 THR A O 1
ATOM 6392 N N . ALA A 1 808 ? -1.670 -3.447 -45.798 1.00 32.28 808 ALA A N 1
ATOM 6393 C CA . ALA A 1 808 ? -1.352 -3.904 -44.455 1.00 32.28 808 ALA A CA 1
ATOM 6394 C C . ALA A 1 808 ? 0.163 -3.786 -44.196 1.00 32.28 808 ALA A C 1
ATOM 6396 O O . ALA A 1 808 ? 0.955 -4.083 -45.101 1.00 32.28 808 ALA A O 1
ATOM 6397 N N . PRO A 1 809 ? 0.576 -3.338 -42.996 1.00 35.00 809 PRO A N 1
ATOM 6398 C CA . PRO A 1 809 ? 1.986 -3.197 -42.672 1.00 35.00 809 PRO A CA 1
ATOM 6399 C C . PRO A 1 809 ? 2.712 -4.525 -42.925 1.00 35.00 809 PRO A C 1
ATOM 6401 O O . PRO A 1 809 ? 2.130 -5.593 -42.699 1.00 35.00 809 PRO A O 1
ATOM 6404 N N . PRO A 1 810 ? 3.966 -4.488 -43.412 1.00 33.28 810 PRO A N 1
ATOM 6405 C CA . PRO A 1 810 ? 4.726 -5.701 -43.663 1.00 33.28 810 PRO A CA 1
ATOM 6406 C C . PRO A 1 810 ? 4.767 -6.540 -42.385 1.00 33.28 810 PRO A C 1
ATOM 6408 O O . PRO A 1 810 ? 5.104 -6.041 -41.310 1.00 33.28 810 PRO A O 1
ATOM 6411 N N . VAL A 1 811 ? 4.399 -7.816 -42.508 1.00 36.56 811 VAL A N 1
ATOM 6412 C CA . VAL A 1 811 ? 4.490 -8.787 -41.417 1.00 36.56 811 VAL A CA 1
ATOM 6413 C C . VAL A 1 811 ? 5.953 -8.845 -40.983 1.00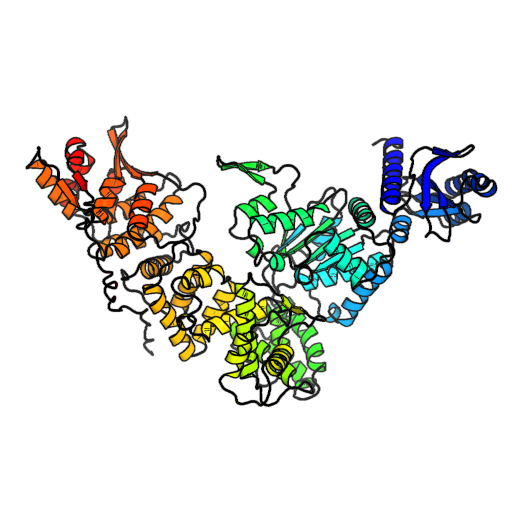 36.56 811 VAL A C 1
ATOM 6415 O O . VAL A 1 811 ? 6.802 -9.351 -41.719 1.00 36.56 811 VAL A O 1
ATOM 6418 N N . ARG A 1 812 ? 6.259 -8.291 -39.803 1.00 41.41 812 ARG A N 1
ATOM 6419 C CA . ARG A 1 812 ? 7.577 -8.430 -39.178 1.00 41.41 812 ARG A CA 1
ATOM 6420 C C . ARG A 1 812 ? 7.849 -9.923 -39.005 1.00 41.41 812 ARG A C 1
ATOM 6422 O O . ARG A 1 812 ? 7.094 -10.626 -38.335 1.00 41.41 812 ARG A O 1
ATOM 6429 N N . VAL A 1 813 ? 8.912 -10.418 -39.631 1.00 39.09 813 VAL A N 1
ATOM 6430 C CA . VAL A 1 813 ? 9.395 -11.778 -39.388 1.00 39.09 813 VAL A CA 1
ATOM 6431 C C . VAL A 1 813 ? 9.954 -11.796 -37.969 1.00 39.09 813 VAL A C 1
ATOM 6433 O O . VAL A 1 813 ? 10.963 -11.160 -37.694 1.00 39.09 813 VAL A O 1
ATOM 6436 N N . ALA A 1 814 ? 9.271 -12.489 -37.060 1.00 40.16 814 ALA A N 1
ATOM 6437 C CA . ALA A 1 814 ? 9.687 -12.595 -35.668 1.00 40.16 814 ALA A CA 1
ATOM 6438 C C . ALA A 1 814 ? 11.065 -13.272 -35.547 1.00 40.16 814 ALA A C 1
ATOM 6440 O O . ALA A 1 814 ? 11.207 -14.411 -36.006 1.00 40.16 814 ALA A O 1
ATOM 6441 N N . LYS A 1 815 ? 12.035 -12.595 -34.902 1.00 40.47 815 LYS A N 1
ATOM 6442 C CA . LYS A 1 815 ? 13.092 -13.133 -34.005 1.00 40.47 815 LYS A CA 1
ATOM 6443 C C . LYS A 1 815 ? 14.135 -12.038 -33.693 1.00 40.47 815 LYS A C 1
ATOM 6445 O O . LYS A 1 815 ? 14.622 -11.437 -34.644 1.00 40.47 815 LYS A O 1
ATOM 6450 N N . PRO A 1 816 ? 14.602 -11.905 -32.432 1.00 47.25 816 PRO A N 1
ATOM 6451 C CA . PRO A 1 816 ? 14.798 -12.988 -31.464 1.00 47.25 816 PRO A CA 1
ATOM 6452 C C . PRO A 1 816 ? 13.874 -12.938 -30.237 1.00 47.25 816 PRO A C 1
ATOM 6454 O O . PRO A 1 816 ? 13.707 -11.913 -29.585 1.00 47.25 816 PRO A O 1
ATOM 6457 N N . LYS A 1 817 ? 13.349 -14.116 -29.883 1.00 62.12 817 LYS A N 1
ATOM 6458 C CA . LYS A 1 817 ? 12.719 -14.394 -28.587 1.00 62.12 817 LYS A CA 1
ATOM 6459 C C . LYS A 1 817 ? 13.782 -14.305 -27.491 1.00 62.12 817 LYS A C 1
ATOM 6461 O O . LYS A 1 817 ? 14.929 -14.674 -27.750 1.00 62.12 817 LYS A O 1
ATOM 6466 N N . LEU A 1 818 ? 13.414 -13.862 -26.288 1.00 64.38 818 LEU A N 1
ATOM 6467 C CA . LEU A 1 818 ? 14.269 -13.942 -25.097 1.00 64.38 818 LEU A CA 1
ATOM 6468 C C . LEU A 1 818 ? 14.934 -15.335 -25.033 1.00 64.38 818 LEU A C 1
ATOM 6470 O O . LEU A 1 818 ? 14.239 -16.349 -24.966 1.00 64.38 818 LEU A O 1
ATOM 6474 N N . GLY A 1 819 ? 16.265 -15.401 -25.128 1.00 62.84 819 GLY A N 1
ATOM 6475 C CA . GLY A 1 819 ? 16.998 -16.668 -25.161 1.00 62.84 819 GLY A CA 1
ATOM 6476 C C . GLY A 1 819 ? 17.262 -17.172 -23.748 1.00 62.84 819 GLY A C 1
ATOM 6477 O O . GLY A 1 819 ? 17.819 -16.435 -22.941 1.00 62.84 819 GLY A O 1
ATOM 6478 N N . LEU A 1 820 ? 16.897 -18.409 -23.421 1.00 55.44 820 LEU A N 1
ATOM 6479 C CA . LEU A 1 820 ? 17.228 -18.993 -22.118 1.00 55.44 820 LEU A CA 1
ATOM 6480 C C . LEU A 1 820 ? 18.701 -19.415 -22.085 1.00 55.44 820 LEU A C 1
ATOM 6482 O O . LEU A 1 820 ? 19.175 -20.067 -23.019 1.00 55.44 820 LEU A O 1
ATOM 6486 N N . ARG A 1 821 ? 19.415 -19.137 -20.988 1.00 52.06 821 ARG A N 1
ATOM 6487 C CA . ARG A 1 821 ? 20.641 -19.887 -20.692 1.00 52.06 821 ARG A CA 1
ATOM 6488 C C . ARG A 1 821 ? 20.254 -21.336 -20.410 1.00 52.06 821 ARG A C 1
ATOM 6490 O O . ARG A 1 821 ? 19.590 -21.636 -19.422 1.00 52.06 821 ARG A O 1
ATOM 6497 N N . THR A 1 822 ? 20.660 -22.261 -21.275 1.00 38.53 822 THR A N 1
ATOM 6498 C CA . THR A 1 822 ? 20.665 -23.678 -20.908 1.00 38.53 822 THR A CA 1
ATOM 6499 C C . THR A 1 822 ? 21.650 -23.841 -19.763 1.00 38.53 822 THR A C 1
ATOM 6501 O O . THR A 1 822 ? 22.847 -23.632 -19.965 1.00 38.53 822 THR A O 1
ATOM 6504 N N . ALA A 1 823 ? 21.153 -24.196 -18.577 1.00 34.66 823 ALA A N 1
ATOM 6505 C CA . ALA A 1 823 ? 21.998 -24.642 -17.483 1.00 34.66 823 ALA A CA 1
ATOM 6506 C C . ALA A 1 823 ? 22.871 -25.788 -18.010 1.00 34.66 823 ALA A C 1
ATOM 6508 O O . ALA A 1 823 ? 22.367 -26.873 -18.314 1.00 34.66 823 ALA A O 1
ATOM 6509 N N . GLN A 1 824 ? 24.168 -25.534 -18.183 1.00 29.33 824 GLN A N 1
ATOM 6510 C CA . GLN A 1 824 ? 25.130 -26.618 -18.277 1.00 29.33 824 GLN A CA 1
ATOM 6511 C C . GLN A 1 824 ? 25.042 -27.339 -16.933 1.00 29.33 824 GLN A C 1
ATOM 6513 O O . GLN A 1 824 ? 25.378 -26.768 -15.900 1.00 29.33 824 GLN A O 1
ATOM 6518 N N . ARG A 1 825 ? 24.472 -28.548 -16.939 1.00 31.98 825 ARG A N 1
ATOM 6519 C CA . ARG A 1 825 ? 24.625 -29.479 -15.823 1.00 31.98 825 ARG A CA 1
ATOM 6520 C C . ARG A 1 825 ? 26.118 -29.786 -15.733 1.00 31.98 825 ARG A C 1
ATOM 6522 O O . ARG A 1 825 ? 26.628 -30.473 -16.617 1.00 31.98 825 ARG A O 1
ATOM 6529 N N . GLU A 1 826 ? 26.785 -29.231 -14.729 1.00 29.92 826 GLU A N 1
ATOM 6530 C CA . GLU A 1 826 ? 27.997 -29.830 -14.160 1.00 29.92 826 GLU A CA 1
ATOM 6531 C C . GLU A 1 826 ? 27.603 -30.880 -13.122 1.00 29.92 826 GLU A C 1
ATOM 6533 O O . GLU A 1 826 ? 26.624 -30.635 -12.373 1.00 29.92 826 GLU A O 1
#

Radius of gyration: 35.57 Å; chains: 1; bounding box: 89×73×104 Å

Foldseek 3Di:
DDPVVLQLVQLVLVLLLCVLLPWAPWDAQDDQPPDGARIKTWDQDDPVPGIFIETEHEAADQDEDDQVVLLVLCVRCVVSCVVVSGVAYEYEYQYHYDPNSQCNQPVDPRGGYDYPLVVLCVSWVCLLVLVVLLVVCVVVVCVQQDDQWAFPVGHRPLVVVVVQLPDDLRFAEEAAADPQLCLVVCLSVSQNVQSVVCVVPSQGAHEAEFECLVVLPDPAPQSRVCCRQCNPRNTPSDDPSSVLSCQQVQNYEYEYEALVLNQFLDDPVRSLVVVVRVCVSSHHSHYYYYYYYCVSQPQPPVSVCLQCQWDQDPVRDTDHPPPHHHYHYTYIFFDDLVSLLSSLVRVLLVLLVVDPDDPSVPPVSSVVLSCVCSVPLCSVQSRRNVSSVLLSNLSSHPPQDDSNDDPLSSLVSSLLVLLVVLCPDPPADPQCDSQLLLQLQLLVLQVCLLSRNRQKDFLVVQDLVSLCVSCVVTDDDDDSSRSSVNSLSSHPFDDDPGMTGDDSLSSLLSPLVNVLVDLPVPPPPCPLNVQQSQLVRHAPSSLVNNQVVCPPDDSSVVSLLVVLVVQQVHAHLAGALRSLVSLLSNCVSLQFDDPLQDQGLSSNVSNLCNQQVDSALLDDGPCNLVSLLSQLQVCQVHDPLSNLSSLLSVLSNQQNDDPDPQQSVLLNVLSLDPLVVLLVLLVVCVVPVPAAAEDECRPGVSVLLCLVFWDWDADPVRWIKIKGQSVSSNVSSCVVGSGDHDDSDPRTDRIDMHTVVSNQVSQCVRVVHDDPVSVVSNVCCRVPPSSVVSYHNDYDDPPDPDDDDDDDDPDPPDDDRGDHPDPPDD

pLDDT: mean 84.66, std 13.34, range [29.33, 97.19]